Protein AF-A0A1V9YKV2-F1 (afdb_monomer_lite)

Sequence (1086 aa):
MSREAVLALSHPAVGKKYSANVAKHRHEKIVKAVEAVLHQRDATREQADSDIESQAMYGAAHSDPVAQREGHRQMIFAKLTQLDEVEEQRTAGLQAEVLPPVMQAYVAARFIASARMETQRFPGVAGVNGVARLLANDCSVVAKVAELVWLLQRTREAHASWLQQLLSPMWALGPLEGASLHRVWGQLLEGLEVALLPGRDYVDALQGTVGRCWGALCAAQLSTQSQIAGVASNIKLKRTGVQLNELDVCARYEQALCDDDARLRQLEAAEMEASAEATLGQRDHLVLLDWRELVMSSTSLAAVCVVAVAAALLSASGLFGLNFSVAHSHDAPPVAPAAAAIPAVFDRLVFVVIDALRADMVLGNDAVQHSKDAEELRGFMPFTAQLASSPQSIAYIGHAAVPTVTMPRLKALTTGKKPAFIDVLRNFNSKALDEDNLVAQLSAAGRKMVLYGDETWLLLFPEAFCRADPTSGFFTKDTVEVDTNVTRHLREELDPTNQSPKSRDWDALFLHYLGVDHVGHLTGPHSPLMRTKLAEMDDTIQAIHAAIAAQDAARGTATLLLLLSDHGMTETGNHGGASVEESSALLLFVLPQAMATAPAPFARRPQVDVVPTLAALLGVPIPTQNMGRVLSRVIDAAAPAAARLAARYANLRQLRRLAQPKHSAMFWAAFDNEHAAALAWTPASDLPPALATTLIEAALDALQGIVLRSDGSEYNTVHLLLAIAAGTGGLVGVCRVDRLIRAAWRAPSLPAATVAGAALLQIAALASSSAIENEHALWNLLLTSHLAVVAVAAVGRRSGRAVWVPWVIVLVAARVLRCRNQIINFGRLNGFSVAAGDSRAGLEYEHDDNLSVLSTRSLVHGLLPPLAERVVASAVVVAAECWRDRSRLHVASFAAGMLATVLFSAVPIDTVAHVAYVCAGLQACLAVGRRRHALSAVWLLAFLLQRDTNVAALAVLYAQLEAAAALRRALEEPLLTVPLAVYLAKASFFALGNSHLMTTIDISKAYTGLSAYSQSIVGGLTAFIVFTGPLLVLLAQLDASKDKHALLLGCWCLELGGFTVYSAVVYFMRFHLFIWSVFAPKVGIS

Structure (mmCIF, N/CA/C/O backbone):
data_AF-A0A1V9YKV2-F1
#
_entry.id   AF-A0A1V9YKV2-F1
#
loop_
_atom_site.group_PDB
_atom_site.id
_atom_site.type_symbol
_atom_site.label_atom_id
_atom_site.label_alt_id
_atom_site.label_comp_id
_atom_site.label_asym_id
_atom_site.label_entity_id
_atom_site.label_seq_id
_atom_site.pdbx_PDB_ins_code
_atom_site.Cartn_x
_atom_site.Cartn_y
_atom_site.Cartn_z
_atom_site.occupancy
_atom_site.B_iso_or_equiv
_atom_site.auth_seq_id
_atom_site.auth_comp_id
_atom_site.auth_asym_id
_atom_site.auth_atom_id
_atom_site.pdbx_PDB_model_num
ATOM 1 N N . MET A 1 1 ? 33.904 -62.735 -34.322 1.00 34.09 1 MET A N 1
ATOM 2 C CA . MET A 1 1 ? 32.443 -62.969 -34.277 1.00 34.09 1 MET A CA 1
ATOM 3 C C . MET A 1 1 ? 31.900 -62.903 -35.695 1.00 34.09 1 MET A C 1
ATOM 5 O O . MET A 1 1 ? 32.344 -62.047 -36.452 1.00 34.09 1 MET A O 1
ATOM 9 N N . SER A 1 2 ? 31.024 -63.843 -36.051 1.00 33.16 2 SER A N 1
ATOM 10 C CA . SER A 1 2 ? 30.392 -63.986 -37.367 1.00 33.16 2 SER A CA 1
ATOM 11 C C . SER A 1 2 ? 29.556 -62.760 -37.756 1.00 33.16 2 SER A C 1
ATOM 13 O O . SER A 1 2 ? 29.193 -61.931 -36.922 1.00 33.16 2 SER A O 1
ATOM 15 N N . ARG A 1 3 ? 29.263 -62.662 -39.057 1.00 28.59 3 ARG A N 1
ATOM 16 C CA . ARG A 1 3 ? 28.628 -61.544 -39.777 1.00 28.59 3 ARG A CA 1
ATOM 17 C C . ARG A 1 3 ? 27.288 -61.055 -39.188 1.00 28.59 3 ARG A C 1
ATOM 19 O O . ARG A 1 3 ? 26.894 -59.929 -39.468 1.00 28.59 3 ARG A O 1
ATOM 26 N N . GLU A 1 4 ? 26.641 -61.829 -38.319 1.00 36.78 4 GLU A N 1
ATOM 27 C CA . GLU A 1 4 ? 25.416 -61.432 -37.604 1.00 36.78 4 GLU A CA 1
ATOM 28 C C . GLU A 1 4 ? 25.676 -60.570 -36.353 1.00 36.78 4 GLU A C 1
ATOM 30 O O . GLU A 1 4 ? 24.846 -59.736 -35.999 1.00 36.78 4 GLU A O 1
ATOM 35 N N . ALA A 1 5 ? 26.865 -60.636 -35.742 1.00 33.72 5 ALA A N 1
ATOM 36 C CA . ALA A 1 5 ? 27.229 -59.752 -34.626 1.00 33.72 5 ALA A CA 1
ATOM 37 C C . ALA A 1 5 ? 27.466 -58.296 -35.069 1.00 33.72 5 ALA A C 1
ATOM 39 O O . ALA A 1 5 ? 27.317 -57.358 -34.287 1.00 33.72 5 ALA A O 1
ATOM 40 N N . VAL A 1 6 ? 27.814 -58.102 -36.344 1.00 39.91 6 VAL A N 1
ATOM 41 C CA . VAL A 1 6 ? 28.048 -56.779 -36.939 1.00 39.91 6 VAL A CA 1
ATOM 42 C C . VAL A 1 6 ? 26.726 -56.064 -37.243 1.00 39.91 6 VAL A C 1
ATOM 44 O O . VAL A 1 6 ? 26.661 -54.844 -37.125 1.00 39.91 6 VAL A O 1
ATOM 47 N N . LEU A 1 7 ? 25.651 -56.808 -37.526 1.00 38.62 7 LEU A N 1
ATOM 48 C CA . LEU A 1 7 ? 24.304 -56.250 -37.700 1.00 38.62 7 LEU A CA 1
ATOM 49 C C . LEU A 1 7 ? 23.630 -55.872 -36.367 1.00 38.62 7 LEU A C 1
ATOM 51 O O . LEU A 1 7 ? 22.752 -55.013 -36.346 1.00 38.62 7 LEU A O 1
ATOM 55 N N . ALA A 1 8 ? 24.079 -56.425 -35.236 1.00 37.47 8 ALA A N 1
ATOM 56 C CA . ALA A 1 8 ? 23.590 -56.023 -33.913 1.00 37.47 8 ALA A CA 1
ATOM 57 C C . ALA A 1 8 ? 24.198 -54.693 -33.406 1.00 37.47 8 ALA A C 1
ATOM 59 O O . ALA A 1 8 ? 23.613 -54.025 -32.553 1.00 37.47 8 ALA A O 1
ATOM 60 N N . LEU A 1 9 ? 25.349 -54.260 -33.941 1.00 34.66 9 LEU A N 1
ATOM 61 C CA . LEU A 1 9 ? 26.050 -53.036 -33.509 1.00 34.66 9 LEU A CA 1
ATOM 62 C C . LEU A 1 9 ? 25.609 -51.755 -34.236 1.00 34.66 9 LEU A C 1
ATOM 64 O O . LEU A 1 9 ? 26.069 -50.666 -33.890 1.00 34.66 9 LEU A O 1
ATOM 68 N N . SER A 1 10 ? 24.690 -51.848 -35.196 1.00 39.69 10 SER A N 1
ATOM 69 C CA . SER A 1 10 ? 24.034 -50.686 -35.811 1.00 39.69 10 SER A CA 1
ATOM 70 C C . SER A 1 10 ? 22.902 -50.094 -34.963 1.00 39.69 10 SER A C 1
ATOM 72 O O . SER A 1 10 ? 22.291 -49.111 -35.376 1.00 39.69 10 SER A O 1
ATOM 74 N N . HIS A 1 11 ? 22.631 -50.627 -33.764 1.00 38.09 11 HIS A N 1
ATOM 75 C CA . HIS A 1 11 ? 21.621 -50.049 -32.878 1.00 38.09 11 HIS A CA 1
ATOM 76 C C . HIS A 1 11 ? 22.196 -48.877 -32.043 1.00 38.09 11 HIS A C 1
ATOM 78 O O . HIS A 1 11 ? 23.184 -49.067 -31.322 1.00 38.09 11 HIS A O 1
ATOM 84 N N . PRO A 1 12 ? 21.568 -47.680 -32.039 1.00 38.72 12 PRO A N 1
ATOM 85 C CA . PRO A 1 12 ? 22.082 -46.467 -31.375 1.00 38.72 12 PRO A CA 1
ATOM 86 C C . PRO A 1 12 ? 22.307 -46.570 -29.853 1.00 38.72 12 PRO A C 1
ATOM 88 O O . PRO A 1 12 ? 22.903 -45.679 -29.249 1.00 38.72 12 PRO A O 1
ATOM 91 N N . ALA A 1 13 ? 21.839 -47.645 -29.215 1.00 44.25 13 ALA A N 1
ATOM 92 C CA . ALA A 1 13 ? 21.916 -47.844 -27.770 1.00 44.25 13 ALA A CA 1
ATOM 93 C C . ALA A 1 13 ? 23.252 -48.449 -27.283 1.00 44.25 13 ALA A C 1
ATOM 95 O O . ALA A 1 13 ? 23.603 -48.272 -26.117 1.00 44.25 13 ALA A O 1
ATOM 96 N N . VAL A 1 14 ? 24.043 -49.108 -28.144 1.00 43.16 14 VAL A N 1
ATOM 97 C CA . VAL A 1 14 ? 25.294 -49.783 -27.717 1.00 43.16 14 VAL A CA 1
ATOM 98 C C . VAL A 1 14 ? 26.519 -48.852 -27.782 1.00 43.16 14 VAL A C 1
ATOM 100 O O . VAL A 1 14 ? 27.422 -48.953 -26.951 1.00 43.16 14 VAL A O 1
ATOM 103 N N . GLY A 1 15 ? 26.515 -47.848 -28.668 1.00 38.12 15 GLY A N 1
ATOM 104 C CA . GLY A 1 15 ? 27.596 -46.853 -28.775 1.00 38.12 15 GLY A CA 1
ATOM 105 C C . GLY A 1 15 ? 27.740 -45.933 -27.552 1.00 38.12 15 GLY A C 1
ATOM 106 O O . GLY A 1 15 ? 28.851 -45.522 -27.213 1.00 38.12 15 GLY A O 1
ATOM 107 N N . LYS A 1 16 ? 26.645 -45.668 -26.824 1.00 37.53 16 LYS A N 1
ATOM 108 C CA . LYS A 1 16 ? 26.683 -44.848 -25.599 1.00 37.53 16 LYS A CA 1
ATOM 109 C C . LYS A 1 16 ? 27.349 -45.558 -24.412 1.00 37.53 16 LYS A C 1
ATOM 111 O O . LYS A 1 16 ? 27.963 -44.885 -23.590 1.00 37.53 16 LYS A O 1
ATOM 116 N N . LYS A 1 17 ? 27.309 -46.896 -24.338 1.00 37.50 17 LYS A N 1
ATOM 117 C CA . LYS A 1 17 ? 27.977 -47.660 -23.263 1.00 37.50 17 LYS A CA 1
ATOM 118 C C . LYS A 1 17 ? 29.487 -47.832 -23.487 1.00 37.50 17 LYS A C 1
ATOM 120 O O . LYS A 1 17 ? 30.232 -47.880 -22.513 1.00 37.50 17 LYS A O 1
ATOM 125 N N . TYR A 1 18 ? 29.961 -47.864 -24.737 1.00 36.12 18 TYR A N 1
ATOM 126 C CA . TYR A 1 18 ? 31.389 -48.067 -25.039 1.00 36.12 18 TYR A CA 1
ATOM 127 C C . TYR A 1 18 ? 32.236 -46.785 -24.875 1.00 36.12 18 TYR A C 1
ATOM 129 O O . TYR A 1 18 ? 33.381 -46.849 -24.434 1.00 36.12 18 TYR A O 1
ATOM 137 N N . SER A 1 19 ? 31.657 -45.605 -25.139 1.00 41.22 19 SER A N 1
ATOM 138 C CA . SER A 1 19 ? 32.313 -44.300 -24.922 1.00 41.22 19 SER A CA 1
ATOM 139 C C . SER A 1 19 ? 32.544 -43.982 -23.434 1.00 41.22 19 SER A C 1
ATOM 141 O O . SER A 1 19 ? 33.577 -43.406 -23.086 1.00 41.22 19 SER A O 1
ATOM 143 N N . ALA A 1 20 ? 31.639 -44.417 -22.550 1.00 39.59 20 ALA A N 1
ATOM 144 C CA . ALA A 1 20 ? 31.739 -44.172 -21.111 1.00 39.59 20 ALA A CA 1
ATOM 145 C C . ALA A 1 20 ? 32.895 -44.949 -20.445 1.00 39.59 20 ALA A C 1
ATOM 147 O O . ALA A 1 20 ? 33.572 -44.412 -19.569 1.00 39.59 20 ALA A O 1
ATOM 148 N N . ASN A 1 21 ? 33.188 -46.175 -20.896 1.00 36.56 21 ASN A N 1
ATOM 149 C CA . ASN A 1 21 ? 34.256 -46.999 -20.314 1.00 36.56 21 ASN A CA 1
ATOM 150 C C . ASN A 1 21 ? 35.670 -46.584 -20.769 1.00 36.56 21 ASN A C 1
ATOM 152 O O . ASN A 1 21 ? 36.613 -46.677 -19.986 1.00 36.56 21 ASN A O 1
ATOM 156 N N . VAL A 1 22 ? 35.831 -46.057 -21.991 1.00 39.56 22 VAL A N 1
ATOM 157 C CA . VAL A 1 22 ? 37.137 -45.579 -22.496 1.00 39.56 22 VAL A CA 1
ATOM 158 C C . VAL A 1 22 ? 37.510 -44.211 -21.907 1.00 39.56 22 VAL A C 1
ATOM 160 O O . VAL A 1 22 ? 38.680 -43.968 -21.604 1.00 39.56 22 VAL A O 1
ATOM 163 N N . ALA A 1 23 ? 36.525 -43.336 -21.673 1.00 39.88 23 ALA A N 1
ATOM 164 C CA . ALA A 1 23 ? 36.744 -42.058 -20.995 1.00 39.88 23 ALA A CA 1
ATOM 165 C C . ALA A 1 23 ? 37.116 -42.252 -19.513 1.00 39.88 23 ALA A C 1
ATOM 167 O O . ALA A 1 23 ? 38.046 -41.605 -19.030 1.00 39.88 23 ALA A O 1
ATOM 168 N N . LYS A 1 24 ? 36.470 -43.205 -18.822 1.00 36.59 24 LYS A N 1
ATOM 169 C CA . LYS A 1 24 ? 36.782 -43.558 -17.427 1.00 36.59 24 LYS A CA 1
ATOM 170 C C . LYS A 1 24 ? 38.216 -44.090 -17.267 1.00 36.59 24 LYS A C 1
ATOM 172 O O . LYS A 1 24 ? 38.933 -43.643 -16.379 1.00 36.59 24 LYS A O 1
ATOM 177 N N . HIS A 1 25 ? 38.678 -44.940 -18.189 1.00 37.41 25 HIS A N 1
ATOM 178 C CA . HIS A 1 25 ? 40.022 -45.533 -18.129 1.00 37.41 25 HIS A CA 1
ATOM 179 C C . HIS A 1 25 ? 41.163 -44.548 -18.473 1.00 37.41 25 HIS A C 1
ATOM 181 O O . HIS A 1 25 ? 42.277 -44.682 -17.967 1.00 37.41 25 HIS A O 1
ATOM 187 N N . ARG A 1 26 ? 40.903 -43.526 -19.308 1.00 42.88 26 ARG A N 1
ATOM 188 C CA . ARG A 1 26 ? 41.866 -42.434 -19.569 1.00 42.88 26 ARG A CA 1
ATOM 189 C C . ARG A 1 26 ? 41.902 -41.401 -18.442 1.00 42.88 26 ARG A C 1
ATOM 191 O O . ARG A 1 26 ? 42.978 -40.897 -18.139 1.00 42.88 26 ARG A O 1
ATOM 198 N N . HIS A 1 27 ? 40.765 -41.123 -17.804 1.00 40.31 27 HIS A N 1
ATOM 199 C CA . HIS A 1 27 ? 40.704 -40.207 -16.665 1.00 40.31 27 HIS A CA 1
ATOM 200 C C . HIS A 1 27 ? 41.442 -40.779 -15.442 1.00 40.31 27 HIS A C 1
ATOM 202 O O . HIS A 1 27 ? 42.263 -40.080 -14.861 1.00 40.31 27 HIS A O 1
ATOM 208 N N . GLU A 1 28 ? 41.278 -42.071 -15.129 1.00 39.22 28 GLU A N 1
ATOM 209 C CA . GLU A 1 28 ? 42.000 -42.732 -14.024 1.00 39.22 28 GLU A CA 1
ATOM 210 C C . GLU A 1 28 ? 43.531 -42.777 -14.227 1.00 39.22 28 GLU A C 1
ATOM 212 O O . GLU A 1 28 ? 44.278 -42.656 -13.257 1.00 39.22 28 GLU A O 1
ATOM 217 N N . LYS A 1 29 ? 44.028 -42.892 -15.471 1.00 40.44 29 LYS A N 1
ATOM 218 C CA . LYS A 1 29 ? 45.478 -42.836 -15.762 1.00 40.44 29 LYS A CA 1
ATOM 219 C C . LYS A 1 29 ? 46.064 -41.427 -15.641 1.00 40.44 29 LYS A C 1
ATOM 221 O O . LYS A 1 29 ? 47.202 -41.288 -15.206 1.00 40.44 29 LYS A O 1
ATOM 226 N N . ILE A 1 30 ? 45.299 -40.399 -16.008 1.00 41.28 30 ILE A N 1
ATOM 227 C CA . ILE A 1 30 ? 45.736 -39.000 -15.904 1.00 41.28 30 ILE A CA 1
ATOM 228 C C . ILE A 1 30 ? 45.687 -38.535 -14.444 1.00 41.28 30 ILE A C 1
ATOM 230 O O . ILE A 1 30 ? 46.629 -37.892 -13.994 1.00 41.28 30 ILE A O 1
ATOM 234 N N . VAL A 1 31 ? 44.659 -38.925 -13.682 1.00 41.50 31 VAL A N 1
ATOM 235 C CA . VAL A 1 31 ? 44.567 -38.626 -12.243 1.00 41.50 31 VAL A CA 1
ATOM 236 C C . VAL A 1 31 ? 45.728 -39.270 -11.477 1.00 41.50 31 VAL A C 1
ATOM 238 O O . VAL A 1 31 ? 46.411 -38.563 -10.747 1.00 41.50 31 VAL A O 1
ATOM 241 N N . LYS A 1 32 ? 46.072 -40.540 -11.747 1.00 40.94 32 LYS A N 1
ATOM 242 C CA . LYS A 1 32 ? 47.245 -41.191 -11.126 1.00 40.94 32 LYS A CA 1
ATOM 243 C C . LYS A 1 32 ? 48.592 -40.572 -11.520 1.00 40.94 32 LYS A C 1
ATOM 245 O O . LYS A 1 32 ? 49.497 -40.528 -10.694 1.00 40.94 32 LYS A O 1
ATOM 250 N N . ALA A 1 33 ? 48.743 -40.094 -12.758 1.00 42.41 33 ALA A N 1
ATOM 251 C CA . ALA A 1 33 ? 49.969 -39.419 -13.195 1.00 42.41 33 ALA A CA 1
ATOM 252 C C . ALA A 1 33 ? 50.126 -38.032 -12.546 1.00 42.41 33 ALA A C 1
ATOM 254 O O . ALA A 1 33 ? 51.233 -37.635 -12.197 1.00 42.41 33 ALA A O 1
ATOM 255 N N . VAL A 1 34 ? 49.018 -37.315 -12.337 1.00 40.41 34 VAL A N 1
ATOM 256 C CA . VAL A 1 34 ? 49.016 -36.011 -11.662 1.00 40.41 34 VAL A CA 1
ATOM 257 C C . VAL A 1 34 ? 49.202 -36.168 -10.149 1.00 40.41 34 VAL A C 1
ATOM 259 O O . VAL A 1 34 ? 49.977 -35.416 -9.568 1.00 40.41 34 VAL A O 1
ATOM 262 N N . GLU A 1 35 ? 48.588 -37.174 -9.518 1.00 41.25 35 GLU A N 1
ATOM 263 C CA . GLU A 1 35 ? 48.824 -37.510 -8.105 1.00 41.25 35 GLU A CA 1
ATOM 264 C C . GLU A 1 35 ? 50.286 -37.911 -7.851 1.00 41.25 35 GLU A C 1
ATOM 266 O O . GLU A 1 35 ? 50.861 -37.473 -6.859 1.00 41.25 35 GLU A O 1
ATOM 271 N N . ALA A 1 36 ? 50.929 -38.645 -8.771 1.00 43.84 36 ALA A N 1
ATOM 272 C CA . ALA A 1 36 ? 52.352 -38.989 -8.672 1.00 43.84 36 ALA A CA 1
ATOM 273 C C . ALA A 1 36 ? 53.274 -37.757 -8.769 1.00 43.84 36 ALA A C 1
ATOM 275 O O . ALA A 1 36 ? 54.234 -37.644 -8.009 1.00 43.84 36 ALA A O 1
ATOM 276 N N . VAL A 1 37 ? 52.961 -36.802 -9.654 1.00 40.59 37 VAL A N 1
ATOM 277 C CA . VAL A 1 37 ? 53.731 -35.553 -9.809 1.00 40.59 37 VAL A CA 1
ATOM 278 C C . VAL A 1 37 ? 53.523 -34.608 -8.620 1.00 40.59 37 VAL A C 1
ATOM 280 O O . VAL A 1 37 ? 54.466 -33.941 -8.195 1.00 40.59 37 VAL A O 1
ATOM 283 N N . LEU A 1 38 ? 52.317 -34.568 -8.045 1.00 40.25 38 LEU A N 1
ATOM 284 C CA . LEU A 1 38 ? 52.030 -33.770 -6.851 1.00 40.25 38 LEU A CA 1
ATOM 285 C C . LEU A 1 38 ? 52.696 -34.361 -5.599 1.00 40.25 38 LEU A C 1
ATOM 287 O O . LEU A 1 38 ? 53.316 -33.606 -4.857 1.00 40.25 38 LEU A O 1
ATOM 291 N N . HIS A 1 39 ? 52.699 -35.690 -5.431 1.00 44.81 39 HIS A N 1
ATOM 292 C CA . HIS A 1 39 ? 53.438 -36.348 -4.344 1.00 44.81 39 HIS A CA 1
ATOM 293 C C . HIS A 1 39 ? 54.954 -36.122 -4.440 1.00 44.81 39 HIS A C 1
ATOM 295 O O . HIS A 1 39 ? 55.616 -35.931 -3.422 1.00 44.81 39 HIS A O 1
ATOM 301 N N . GLN A 1 40 ? 55.511 -36.107 -5.656 1.00 43.81 40 GLN A N 1
ATOM 302 C CA . GLN A 1 40 ? 56.938 -35.864 -5.873 1.00 43.81 40 GLN A CA 1
ATOM 303 C C . GLN A 1 40 ? 57.304 -34.393 -5.620 1.00 43.81 40 GLN A C 1
ATOM 305 O O . GLN A 1 40 ? 58.349 -34.105 -5.041 1.00 43.81 40 GLN A O 1
ATOM 310 N N . ARG A 1 41 ? 56.414 -33.454 -5.969 1.00 41.28 41 ARG A N 1
ATOM 311 C CA . ARG A 1 41 ? 56.576 -32.027 -5.661 1.00 41.28 41 ARG A CA 1
ATOM 312 C C . ARG A 1 41 ? 56.501 -31.749 -4.159 1.00 41.28 41 ARG A C 1
ATOM 314 O O . ARG A 1 41 ? 57.310 -30.972 -3.661 1.00 41.28 41 ARG A O 1
ATOM 321 N N . ASP A 1 42 ? 55.564 -32.375 -3.452 1.00 41.59 42 ASP A N 1
ATOM 322 C CA . ASP A 1 42 ? 55.367 -32.140 -2.020 1.00 41.59 42 ASP A CA 1
ATOM 323 C C . ASP A 1 42 ? 56.505 -32.787 -1.188 1.00 41.59 42 ASP A C 1
ATOM 325 O O . ASP A 1 42 ? 56.995 -32.152 -0.257 1.00 41.59 42 ASP A O 1
ATOM 329 N N . ALA A 1 43 ? 57.074 -33.922 -1.631 1.00 45.25 43 ALA A N 1
ATOM 330 C CA . ALA A 1 43 ? 58.305 -34.500 -1.059 1.00 45.25 43 ALA A CA 1
ATOM 331 C C . ALA A 1 43 ? 59.565 -33.639 -1.304 1.00 45.25 43 ALA A C 1
ATOM 333 O O . ALA A 1 43 ? 60.437 -33.539 -0.444 1.00 45.25 43 ALA A O 1
ATOM 334 N N . THR A 1 44 ? 59.659 -32.969 -2.461 1.00 47.00 44 THR A N 1
ATOM 335 C CA . THR A 1 44 ? 60.784 -32.054 -2.762 1.00 47.00 44 THR A CA 1
ATOM 336 C C . THR A 1 44 ? 60.691 -30.757 -1.946 1.00 47.00 44 THR A C 1
ATOM 338 O O . THR A 1 44 ? 61.697 -30.090 -1.714 1.00 47.00 44 THR A O 1
ATOM 341 N N . ARG A 1 45 ? 59.482 -30.400 -1.493 1.00 40.91 45 ARG A N 1
ATOM 342 C CA . ARG A 1 45 ? 59.221 -29.201 -0.693 1.00 40.91 45 ARG A CA 1
ATOM 343 C C . ARG A 1 45 ? 59.482 -29.433 0.799 1.00 40.91 45 ARG A C 1
ATOM 345 O O . ARG A 1 45 ? 60.126 -28.591 1.409 1.00 40.91 45 ARG A O 1
ATOM 352 N N . GLU A 1 46 ? 59.112 -30.596 1.344 1.00 44.31 46 GLU A N 1
ATOM 353 C CA . GLU A 1 46 ? 59.488 -31.000 2.715 1.00 44.31 46 GLU A CA 1
ATOM 354 C C . GLU A 1 46 ? 61.013 -31.136 2.894 1.00 44.31 46 GLU A C 1
ATOM 356 O O . GLU A 1 46 ? 61.546 -30.752 3.933 1.00 44.31 46 GLU A O 1
ATOM 361 N N . GLN A 1 47 ? 61.739 -31.596 1.865 1.00 43.69 47 GLN A N 1
ATOM 362 C CA . GLN A 1 47 ? 63.208 -31.650 1.885 1.00 43.69 47 GLN A CA 1
ATOM 363 C C . GLN A 1 47 ? 63.840 -30.242 1.875 1.00 43.69 47 GLN A C 1
ATOM 365 O O . GLN A 1 47 ? 64.831 -30.000 2.560 1.00 43.69 47 GLN A O 1
ATOM 370 N N . ALA A 1 48 ? 63.251 -29.301 1.127 1.00 42.12 48 ALA A N 1
ATOM 371 C CA . ALA A 1 48 ? 63.730 -27.922 1.045 1.00 42.12 48 ALA A CA 1
ATOM 372 C C . ALA A 1 48 ? 63.468 -27.125 2.336 1.00 42.12 48 ALA A C 1
ATOM 374 O O . ALA A 1 48 ? 64.312 -26.322 2.728 1.00 42.12 48 ALA A O 1
ATOM 375 N N . ASP A 1 49 ? 62.347 -27.379 3.020 1.00 39.88 49 ASP A N 1
ATOM 376 C CA . ASP A 1 49 ? 62.009 -26.714 4.286 1.00 39.88 49 ASP A CA 1
ATOM 377 C C . ASP A 1 49 ? 62.846 -27.267 5.469 1.00 39.88 49 ASP A C 1
ATOM 379 O O . ASP A 1 49 ? 63.271 -26.495 6.329 1.00 39.88 49 ASP A O 1
ATOM 383 N N . SER A 1 50 ? 63.207 -28.561 5.453 1.00 42.88 50 SER A N 1
ATOM 384 C CA . SER A 1 50 ? 64.165 -29.189 6.391 1.00 42.88 50 SER A CA 1
ATOM 385 C C . SER A 1 50 ? 65.586 -28.605 6.280 1.00 42.88 50 SER A C 1
ATOM 387 O O . SER A 1 50 ? 66.271 -28.384 7.283 1.00 42.88 50 SER A O 1
ATOM 389 N N . ASP A 1 51 ? 66.044 -28.322 5.058 1.00 47.50 51 ASP A N 1
ATOM 390 C CA . ASP A 1 51 ? 67.399 -27.811 4.819 1.00 47.50 51 ASP A CA 1
ATOM 391 C C . ASP A 1 51 ? 67.543 -26.324 5.201 1.00 47.50 51 ASP A C 1
ATOM 393 O O . ASP A 1 51 ? 68.629 -25.899 5.609 1.00 47.50 51 ASP A O 1
ATOM 397 N N . ILE A 1 52 ? 66.452 -25.549 5.177 1.00 46.34 52 ILE A N 1
ATOM 398 C CA . ILE A 1 52 ? 66.428 -24.142 5.615 1.00 46.34 52 ILE A CA 1
ATOM 399 C C . ILE A 1 52 ? 66.555 -24.028 7.148 1.00 46.34 52 ILE A C 1
ATOM 401 O O . ILE A 1 52 ? 67.280 -23.154 7.633 1.00 46.34 52 ILE A O 1
ATOM 405 N N . GLU A 1 53 ? 65.953 -24.941 7.923 1.00 43.41 53 GLU A N 1
ATOM 406 C CA . GLU A 1 53 ? 66.125 -24.988 9.388 1.00 43.41 53 GLU A CA 1
ATOM 407 C C . GLU A 1 53 ? 67.550 -25.404 9.805 1.00 43.41 53 GLU A C 1
ATOM 409 O O . GLU A 1 53 ? 68.083 -24.892 10.794 1.00 43.41 53 GLU A O 1
ATOM 414 N N . SER A 1 54 ? 68.231 -26.241 9.011 1.00 42.72 54 SER A N 1
ATOM 415 C CA . SER A 1 54 ? 69.643 -26.593 9.244 1.00 42.72 54 SER A CA 1
ATOM 416 C C . SER A 1 54 ? 70.620 -25.440 8.932 1.00 42.72 54 SER A C 1
ATOM 418 O O . SER A 1 54 ? 71.656 -25.294 9.588 1.00 42.72 54 SER A O 1
ATOM 420 N N . GLN A 1 55 ? 70.263 -24.558 7.988 1.00 50.38 55 GLN A N 1
ATOM 421 C CA . GLN A 1 55 ? 71.064 -23.393 7.587 1.00 50.38 55 GLN A CA 1
ATOM 422 C C . GLN A 1 55 ? 70.971 -22.213 8.566 1.00 50.38 55 GLN A C 1
ATOM 424 O O . GLN A 1 55 ? 71.932 -21.446 8.681 1.00 50.38 55 GLN A O 1
ATOM 429 N N . ALA A 1 56 ? 69.882 -22.097 9.334 1.00 45.25 56 ALA A N 1
ATOM 430 C CA . ALA A 1 56 ? 69.765 -21.106 10.407 1.00 45.25 56 ALA A CA 1
ATOM 431 C C . ALA A 1 56 ? 70.734 -21.382 11.580 1.00 45.25 56 ALA A C 1
ATOM 433 O O . ALA A 1 56 ? 71.184 -20.448 12.243 1.00 45.25 56 ALA A O 1
ATOM 434 N N . MET A 1 57 ? 71.119 -22.648 11.797 1.00 44.94 57 MET A N 1
ATOM 435 C CA . MET A 1 57 ? 72.052 -23.059 12.858 1.00 44.94 57 MET A CA 1
ATOM 436 C C . MET A 1 57 ? 73.539 -22.912 12.480 1.00 44.94 57 MET A C 1
ATOM 438 O O . MET A 1 57 ? 74.374 -22.743 13.368 1.00 44.94 57 MET A O 1
ATOM 442 N N . TYR A 1 58 ? 73.902 -22.922 11.190 1.00 41.78 58 TYR A N 1
ATOM 443 C CA . TYR A 1 58 ? 75.312 -22.834 10.760 1.00 41.78 58 TYR A CA 1
ATOM 444 C C . TYR A 1 58 ? 75.832 -21.388 10.635 1.00 41.78 58 TYR A C 1
ATOM 446 O O . TYR A 1 58 ? 77.039 -21.143 10.697 1.00 41.78 58 TYR A O 1
ATOM 454 N N . GLY A 1 59 ? 74.925 -20.411 10.513 1.00 49.38 59 GLY A N 1
ATOM 455 C CA . GLY A 1 59 ? 75.254 -18.981 10.453 1.00 49.38 59 GLY A CA 1
ATOM 456 C C . GLY A 1 59 ? 75.764 -18.381 11.770 1.00 49.38 59 GLY A C 1
ATOM 457 O O . GLY A 1 59 ? 76.313 -17.283 11.760 1.00 49.38 59 GLY A O 1
ATOM 458 N N . ALA A 1 60 ? 75.628 -19.091 12.896 1.00 47.91 60 ALA A N 1
ATOM 459 C CA . ALA A 1 60 ? 75.951 -18.571 14.226 1.00 47.91 60 ALA A CA 1
ATOM 460 C C . ALA A 1 60 ? 77.395 -18.845 14.710 1.00 47.91 60 ALA A C 1
ATOM 462 O O . ALA A 1 60 ? 77.741 -18.406 15.804 1.00 47.91 60 ALA A O 1
ATOM 463 N N . ALA A 1 61 ? 78.248 -19.543 13.941 1.00 51.06 61 ALA A N 1
ATOM 464 C CA . ALA A 1 61 ? 79.530 -20.050 14.465 1.00 51.06 61 ALA A CA 1
ATOM 465 C C . ALA A 1 61 ? 80.833 -19.556 13.792 1.00 51.06 61 ALA A C 1
ATOM 467 O O . ALA A 1 61 ? 81.899 -19.885 14.302 1.00 51.06 61 ALA A O 1
ATOM 468 N N . HIS A 1 62 ? 80.820 -18.783 12.694 1.00 51.50 62 HIS A N 1
ATOM 469 C CA . HIS A 1 62 ? 82.073 -18.398 12.009 1.00 51.50 62 HIS A CA 1
ATOM 470 C C . HIS A 1 62 ? 82.090 -16.931 11.555 1.00 51.50 62 HIS A C 1
ATOM 472 O O . HIS A 1 62 ? 81.310 -16.522 10.700 1.00 51.50 62 HIS A O 1
ATOM 478 N N . SER A 1 63 ? 83.012 -16.149 12.123 1.00 49.56 63 SER A N 1
ATOM 479 C CA . SER A 1 63 ? 83.125 -14.689 11.989 1.00 49.56 63 SER A CA 1
ATOM 480 C C . SER A 1 63 ? 84.106 -14.212 10.904 1.00 49.56 63 SER A C 1
ATOM 482 O O . SER A 1 63 ? 84.588 -13.084 10.989 1.00 49.56 63 SER A O 1
ATOM 484 N N . ASP A 1 64 ? 84.426 -15.041 9.903 1.00 53.53 64 ASP A N 1
ATOM 485 C CA . ASP A 1 64 ? 85.277 -14.647 8.767 1.00 53.53 64 ASP A CA 1
ATOM 486 C C . ASP A 1 64 ? 84.476 -14.627 7.442 1.00 53.53 64 ASP A C 1
ATOM 488 O O . ASP A 1 64 ? 84.138 -15.689 6.901 1.00 53.53 64 ASP A O 1
ATOM 492 N N . PRO A 1 65 ? 84.182 -13.433 6.887 1.00 49.31 65 PRO A N 1
ATOM 493 C CA . PRO A 1 65 ? 83.408 -13.266 5.654 1.00 49.31 65 PRO A CA 1
ATOM 494 C C . PRO A 1 65 ? 84.078 -13.838 4.394 1.00 49.31 65 PRO A C 1
ATOM 496 O O . PRO A 1 65 ? 83.398 -14.050 3.386 1.00 49.31 65 PRO A O 1
ATOM 499 N N . VAL A 1 66 ? 85.398 -14.064 4.405 1.00 50.56 66 VAL A N 1
ATOM 500 C CA . VAL A 1 66 ? 86.153 -14.502 3.217 1.00 50.56 66 VAL A CA 1
ATOM 501 C C . VAL A 1 66 ? 86.102 -16.023 3.060 1.00 50.56 66 VAL A C 1
ATOM 503 O O . VAL A 1 66 ? 85.828 -16.515 1.964 1.00 50.56 66 VAL A O 1
ATOM 506 N N . ALA A 1 67 ? 86.240 -16.773 4.157 1.00 48.66 67 ALA A N 1
ATOM 507 C CA . ALA A 1 67 ? 86.071 -18.228 4.154 1.00 48.66 67 ALA A CA 1
ATOM 508 C C . ALA A 1 67 ? 84.621 -18.645 3.827 1.00 48.66 67 ALA A C 1
ATOM 510 O O . ALA A 1 67 ? 84.400 -19.628 3.116 1.00 48.66 67 ALA A O 1
ATOM 511 N N . GLN A 1 68 ? 83.630 -17.850 4.256 1.00 47.41 68 GLN A N 1
ATOM 512 C CA . GLN A 1 68 ? 82.217 -18.040 3.894 1.00 47.41 68 GLN A CA 1
ATOM 513 C C . GLN A 1 68 ? 81.964 -17.885 2.388 1.00 47.41 68 GLN A C 1
ATOM 515 O O . GLN A 1 68 ? 81.182 -18.642 1.811 1.00 47.41 68 GLN A O 1
ATOM 520 N N . ARG A 1 69 ? 82.635 -16.930 1.731 1.00 47.59 69 ARG A N 1
ATOM 521 C CA . ARG A 1 69 ? 82.487 -16.715 0.283 1.00 47.59 69 ARG A CA 1
ATOM 522 C C . ARG A 1 69 ? 83.117 -17.834 -0.536 1.00 47.59 69 ARG A C 1
ATOM 524 O O . ARG A 1 69 ? 82.515 -18.243 -1.525 1.00 47.59 69 ARG A O 1
ATOM 531 N N . GLU A 1 70 ? 84.268 -18.360 -0.121 1.00 48.75 70 GLU A N 1
ATOM 532 C CA . GLU A 1 70 ? 84.938 -19.438 -0.859 1.00 48.75 70 GLU A CA 1
ATOM 533 C C . GLU A 1 70 ? 84.226 -20.792 -0.679 1.00 48.75 70 GLU A C 1
ATOM 535 O O . GLU A 1 70 ? 84.056 -21.532 -1.649 1.00 48.75 70 GLU A O 1
ATOM 540 N N . GLY A 1 71 ? 83.679 -21.069 0.512 1.00 49.91 71 GLY A N 1
ATOM 541 C CA . GLY A 1 71 ? 82.809 -22.229 0.742 1.00 49.91 71 GLY A CA 1
ATOM 542 C C . GLY A 1 71 ? 81.502 -22.167 -0.062 1.00 49.91 71 GLY A C 1
ATOM 543 O O . GLY A 1 71 ? 81.119 -23.148 -0.704 1.00 49.91 71 GLY A O 1
ATOM 544 N N . HIS A 1 72 ? 80.851 -20.996 -0.121 1.00 47.41 72 HIS A N 1
ATOM 545 C CA . HIS A 1 72 ? 79.688 -20.784 -0.991 1.00 47.41 72 HIS A CA 1
ATOM 546 C C . HIS A 1 72 ? 80.035 -20.933 -2.475 1.00 47.41 72 HIS A C 1
ATOM 548 O O . HIS A 1 72 ? 79.258 -21.517 -3.227 1.00 47.41 72 HIS A O 1
ATOM 554 N N . ARG A 1 73 ? 81.212 -20.468 -2.902 1.00 47.12 73 ARG A N 1
ATOM 555 C CA . ARG A 1 73 ? 81.658 -20.569 -4.294 1.00 47.12 73 ARG A CA 1
ATOM 556 C C . ARG A 1 73 ? 81.901 -22.017 -4.726 1.00 47.12 73 ARG A C 1
ATOM 558 O O . ARG A 1 73 ? 81.460 -22.396 -5.809 1.00 47.12 73 ARG A O 1
ATOM 565 N N . GLN A 1 74 ? 82.533 -22.836 -3.884 1.00 48.78 74 GLN A N 1
ATOM 566 C CA . GLN A 1 74 ? 82.772 -24.258 -4.172 1.00 48.78 74 GLN A CA 1
ATOM 567 C C . GLN A 1 74 ? 81.477 -25.083 -4.155 1.00 48.78 74 GLN A C 1
ATOM 569 O O . GLN A 1 74 ? 81.288 -25.956 -5.001 1.00 48.78 74 GLN A O 1
ATOM 574 N N . MET A 1 75 ? 80.541 -24.756 -3.260 1.00 46.94 75 MET A N 1
ATOM 575 C CA . MET A 1 75 ? 79.228 -25.401 -3.198 1.00 46.94 75 MET A CA 1
ATOM 576 C C . MET A 1 75 ? 78.336 -25.041 -4.400 1.00 46.94 75 MET A C 1
ATOM 578 O O . MET A 1 75 ? 77.644 -25.912 -4.925 1.00 46.94 75 MET A O 1
ATOM 582 N N . ILE A 1 76 ? 78.374 -23.785 -4.869 1.00 46.69 76 ILE A N 1
ATOM 583 C CA . ILE A 1 76 ? 77.668 -23.342 -6.085 1.00 46.69 76 ILE A CA 1
ATOM 584 C C . ILE A 1 76 ? 78.250 -24.034 -7.322 1.00 46.69 76 ILE A C 1
ATOM 586 O O . ILE A 1 76 ? 77.489 -24.504 -8.161 1.00 46.69 76 ILE A O 1
ATOM 590 N N . PHE A 1 77 ? 79.577 -24.177 -7.406 1.00 46.75 77 PHE A N 1
ATOM 591 C CA . PHE A 1 77 ? 80.219 -24.903 -8.504 1.00 46.75 77 PHE A CA 1
ATOM 592 C C . PHE A 1 77 ? 79.837 -26.387 -8.530 1.00 46.75 77 PHE A C 1
ATOM 594 O O . PHE A 1 77 ? 79.472 -26.889 -9.586 1.00 46.75 77 PHE A O 1
ATOM 601 N N . ALA A 1 78 ? 79.834 -27.078 -7.386 1.00 49.84 78 ALA A N 1
ATOM 602 C CA . ALA A 1 78 ? 79.421 -28.482 -7.322 1.00 49.84 78 ALA A CA 1
ATOM 603 C C . ALA A 1 78 ? 77.940 -28.684 -7.708 1.00 49.84 78 ALA A C 1
ATOM 605 O O . ALA A 1 78 ? 77.613 -29.651 -8.394 1.00 49.84 78 ALA A O 1
ATOM 606 N N . LYS A 1 79 ? 77.056 -27.747 -7.326 1.00 44.28 79 LYS A N 1
ATOM 607 C CA . LYS A 1 79 ? 75.630 -27.759 -7.706 1.00 44.28 79 LYS A CA 1
ATOM 608 C C . LYS A 1 79 ? 75.398 -27.438 -9.182 1.00 44.28 79 LYS A C 1
ATOM 610 O O . LYS A 1 79 ? 74.506 -28.031 -9.778 1.00 44.28 79 LYS A O 1
ATOM 615 N N . LEU A 1 80 ? 76.197 -26.551 -9.778 1.00 44.75 80 LEU A N 1
ATOM 616 C CA . LEU A 1 80 ? 76.127 -26.236 -11.209 1.00 44.75 80 LEU A CA 1
ATOM 617 C C . LEU A 1 80 ? 76.588 -27.416 -12.075 1.00 44.75 80 LEU A C 1
ATOM 619 O O . LEU A 1 80 ? 75.932 -27.713 -13.064 1.00 44.75 80 LEU A O 1
ATOM 623 N N . THR A 1 81 ? 77.626 -28.153 -11.667 1.00 46.19 81 THR A N 1
ATOM 624 C CA . THR A 1 81 ? 78.079 -29.355 -12.392 1.00 46.19 81 THR A CA 1
ATOM 625 C C . THR A 1 81 ? 77.049 -30.491 -12.336 1.00 46.19 81 THR A C 1
ATOM 627 O O . THR A 1 81 ? 76.828 -31.176 -13.329 1.00 46.19 81 THR A O 1
ATOM 630 N N . GLN A 1 82 ? 76.366 -30.663 -11.198 1.00 44.47 82 GLN A N 1
ATOM 631 C CA . GLN A 1 82 ? 75.272 -31.635 -11.067 1.00 44.47 82 GLN A CA 1
ATOM 632 C C . GLN A 1 82 ? 74.024 -31.229 -11.872 1.00 44.47 82 GLN A C 1
ATOM 634 O O . GLN A 1 82 ? 73.310 -32.093 -12.375 1.00 44.47 82 GLN A O 1
ATOM 639 N N . LEU A 1 83 ? 73.756 -29.923 -12.001 1.00 44.09 83 LEU A N 1
ATOM 640 C CA . LEU A 1 83 ? 72.673 -29.386 -12.831 1.00 44.09 83 LEU A CA 1
ATOM 641 C C . LEU A 1 83 ? 72.967 -29.527 -14.332 1.00 44.09 83 LEU A C 1
ATOM 643 O O . LEU A 1 83 ? 72.044 -29.858 -15.072 1.00 44.09 83 LEU A O 1
ATOM 647 N N . ASP A 1 84 ? 74.224 -29.365 -14.758 1.00 43.31 84 ASP A N 1
ATOM 648 C CA . ASP A 1 84 ? 74.660 -29.573 -16.149 1.00 43.31 84 ASP A CA 1
ATOM 649 C C . ASP A 1 84 ? 74.485 -31.043 -16.588 1.00 43.31 84 ASP A C 1
ATOM 651 O O . ASP A 1 84 ? 73.924 -31.303 -17.652 1.00 43.31 84 ASP A O 1
ATOM 655 N N . GLU A 1 85 ? 74.867 -32.025 -15.756 1.00 45.88 85 GLU A N 1
ATOM 656 C CA . GLU A 1 85 ? 74.674 -33.457 -16.067 1.00 45.88 85 GLU A CA 1
ATOM 657 C C . GLU A 1 85 ? 73.185 -33.859 -16.110 1.00 45.88 85 GLU A C 1
ATOM 659 O O . GLU A 1 85 ? 72.769 -34.678 -16.937 1.00 45.88 85 GLU A O 1
ATOM 664 N N . VAL A 1 86 ? 72.358 -33.256 -15.246 1.00 45.41 86 VAL A N 1
ATOM 665 C CA . VAL A 1 86 ? 70.905 -33.479 -15.219 1.00 45.41 86 VAL A CA 1
ATOM 666 C C . VAL A 1 86 ? 70.215 -32.804 -16.410 1.00 45.41 86 VAL A C 1
ATOM 668 O O . VAL A 1 86 ? 69.296 -33.395 -16.979 1.00 45.41 86 VAL A O 1
ATOM 671 N N . GLU A 1 87 ? 70.644 -31.612 -16.839 1.00 42.88 87 GLU A N 1
ATOM 672 C CA . GLU A 1 87 ? 70.116 -30.959 -18.045 1.00 42.88 87 GLU A CA 1
ATOM 673 C C . GLU A 1 87 ? 70.532 -31.677 -19.332 1.00 42.88 87 GLU A C 1
ATOM 675 O O . GLU A 1 87 ? 69.701 -31.822 -20.232 1.00 42.88 87 GLU A O 1
ATOM 680 N N . GLU A 1 88 ? 71.753 -32.209 -19.422 1.00 45.34 88 GLU A N 1
ATOM 681 C CA . GLU A 1 88 ? 72.213 -32.957 -20.599 1.00 45.34 88 GLU A CA 1
ATOM 682 C C . GLU A 1 88 ? 71.413 -34.267 -20.779 1.00 45.34 88 GLU A C 1
ATOM 684 O O . GLU A 1 88 ? 70.935 -34.569 -21.879 1.00 45.34 88 GLU A O 1
ATOM 689 N N . GLN A 1 89 ? 71.124 -34.984 -19.683 1.00 44.62 89 GLN A N 1
ATOM 690 C CA . GLN A 1 89 ? 70.244 -36.164 -19.694 1.00 44.62 89 GLN A CA 1
ATOM 691 C C . GLN A 1 89 ? 68.769 -35.815 -19.968 1.00 44.62 89 GLN A C 1
ATOM 693 O O . GLN A 1 89 ? 68.082 -36.532 -20.704 1.00 44.62 89 GLN A O 1
ATOM 698 N N . ARG A 1 90 ? 68.274 -34.693 -19.426 1.00 40.53 90 ARG A N 1
ATOM 699 C CA . ARG A 1 90 ? 66.896 -34.207 -19.628 1.00 40.53 90 ARG A CA 1
ATOM 700 C C . ARG A 1 90 ? 66.654 -33.777 -21.075 1.00 40.53 90 ARG A C 1
ATOM 702 O O . ARG A 1 90 ? 65.587 -34.055 -21.618 1.00 40.53 90 ARG A O 1
ATOM 709 N N . THR A 1 91 ? 67.650 -33.171 -21.720 1.00 41.12 91 THR A N 1
ATOM 710 C CA . THR A 1 91 ? 67.572 -32.706 -23.115 1.00 41.12 91 THR A CA 1
ATOM 711 C C . THR A 1 91 ? 67.636 -33.873 -24.109 1.00 41.12 91 THR A C 1
ATOM 713 O O . THR A 1 91 ? 66.863 -33.895 -25.071 1.00 41.12 91 THR A O 1
ATOM 716 N N . ALA A 1 92 ? 68.459 -34.895 -23.835 1.00 42.38 92 ALA A N 1
ATOM 717 C CA . ALA A 1 92 ? 68.513 -36.128 -24.627 1.00 42.38 92 ALA A CA 1
ATOM 718 C C . ALA A 1 92 ? 67.219 -36.970 -24.519 1.00 42.38 92 ALA A C 1
ATOM 720 O O . ALA A 1 92 ? 66.744 -37.504 -25.524 1.00 42.38 92 ALA A O 1
ATOM 721 N N . GLY A 1 93 ? 66.599 -37.038 -23.333 1.00 41.28 93 GLY A N 1
ATOM 722 C CA . GLY A 1 93 ? 65.304 -37.707 -23.125 1.00 41.28 93 GLY A CA 1
ATOM 723 C C . GLY A 1 93 ? 64.120 -36.976 -23.778 1.00 41.28 93 GLY A C 1
ATOM 724 O O . GLY A 1 93 ? 63.285 -37.601 -24.434 1.00 41.28 93 GLY A O 1
ATOM 725 N N . LEU A 1 94 ? 64.084 -35.639 -23.687 1.00 37.94 94 LEU A N 1
ATOM 726 C CA . LEU A 1 94 ? 63.053 -34.795 -24.314 1.00 37.94 94 LEU A CA 1
ATOM 727 C C . LEU A 1 94 ? 63.083 -34.854 -25.850 1.00 37.94 94 LEU A C 1
ATOM 729 O O . LEU A 1 94 ? 62.022 -34.843 -26.480 1.00 37.94 94 LEU A O 1
ATOM 733 N N . GLN A 1 95 ? 64.268 -34.964 -26.461 1.00 40.16 95 GLN A N 1
ATOM 734 C CA . GLN A 1 95 ? 64.402 -35.144 -27.912 1.00 40.16 95 GLN A CA 1
ATOM 735 C C . GLN A 1 95 ? 63.909 -36.519 -28.397 1.00 40.16 95 GLN A C 1
ATOM 737 O O . GLN A 1 95 ? 63.382 -36.605 -29.508 1.00 40.16 95 GLN A O 1
ATOM 742 N N . ALA A 1 96 ? 64.023 -37.572 -27.577 1.00 40.16 96 ALA A N 1
ATOM 743 C CA . ALA A 1 96 ? 63.611 -38.931 -27.936 1.00 40.16 96 ALA A CA 1
ATOM 744 C C . ALA A 1 96 ? 62.101 -39.202 -27.743 1.00 40.16 96 ALA A C 1
ATOM 746 O O . ALA A 1 96 ? 61.514 -39.924 -28.550 1.00 40.16 96 ALA A O 1
ATOM 747 N N . GLU A 1 97 ? 61.451 -38.617 -26.725 1.00 38.25 97 GLU A N 1
ATOM 748 C CA . GLU A 1 97 ? 60.035 -38.901 -26.402 1.00 38.25 97 GLU A CA 1
ATOM 749 C C . GLU A 1 97 ? 59.015 -37.905 -26.986 1.00 38.25 97 GLU A C 1
ATOM 751 O O . GLU A 1 97 ? 57.899 -38.303 -27.328 1.00 38.25 97 GLU A O 1
ATOM 756 N N . VAL A 1 98 ? 59.353 -36.616 -27.116 1.00 37.41 98 VAL A N 1
ATOM 757 C CA . VAL A 1 98 ? 58.356 -35.561 -27.417 1.00 37.41 98 VAL A CA 1
ATOM 758 C C . VAL A 1 98 ? 58.305 -35.183 -28.897 1.00 37.41 98 VAL A C 1
ATOM 760 O O . VAL A 1 98 ? 57.248 -34.816 -29.417 1.00 37.41 98 VAL A O 1
ATOM 763 N N . LEU A 1 99 ? 59.421 -35.309 -29.612 1.00 38.56 99 LEU A N 1
ATOM 764 C CA . LEU A 1 99 ? 59.500 -34.914 -31.018 1.00 38.56 99 LEU A CA 1
ATOM 765 C C . LEU A 1 99 ? 58.658 -35.811 -31.964 1.00 38.56 99 LEU A C 1
ATOM 767 O O . LEU A 1 99 ? 57.991 -35.262 -32.848 1.00 38.56 99 LEU A O 1
ATOM 771 N N . PRO A 1 100 ? 58.587 -37.151 -31.783 1.00 37.78 100 PRO A N 1
ATOM 772 C CA . PRO A 1 100 ? 57.812 -38.021 -32.680 1.00 37.78 100 PRO A CA 1
ATOM 773 C C . PRO A 1 100 ? 56.271 -37.845 -32.623 1.00 37.78 100 PRO A C 1
ATOM 775 O O . PRO A 1 100 ? 55.656 -37.752 -33.690 1.00 37.78 100 PRO A O 1
ATOM 778 N N . PRO A 1 101 ? 55.606 -37.739 -31.448 1.00 35.59 101 PRO A N 1
ATOM 779 C CA . PRO A 1 101 ? 54.144 -37.582 -31.364 1.00 35.59 101 PRO A CA 1
ATOM 780 C C . PRO A 1 101 ? 53.632 -36.213 -31.833 1.00 35.59 101 PRO A C 1
ATOM 782 O O . PRO A 1 101 ? 52.558 -36.115 -32.432 1.00 35.59 101 PRO A O 1
ATOM 785 N N . VAL A 1 102 ? 54.402 -35.146 -31.588 1.00 36.09 102 VAL A N 1
ATOM 786 C CA . VAL A 1 102 ? 54.046 -33.771 -31.981 1.00 36.09 102 VAL A CA 1
ATOM 787 C C . VAL A 1 102 ? 54.103 -33.610 -33.504 1.00 36.09 102 VAL A C 1
ATOM 789 O O . VAL A 1 102 ? 53.194 -33.028 -34.101 1.00 36.09 102 VAL A O 1
ATOM 792 N N . MET A 1 103 ? 55.102 -34.218 -34.149 1.00 38.53 103 MET A N 1
ATOM 793 C CA . MET A 1 103 ? 55.194 -34.293 -35.611 1.00 38.53 103 MET A CA 1
ATOM 794 C C . MET A 1 103 ? 54.052 -35.121 -36.229 1.00 38.53 103 MET A C 1
ATOM 796 O O . MET A 1 103 ? 53.487 -34.718 -37.246 1.00 38.53 103 MET A O 1
ATOM 800 N N . GLN A 1 104 ? 53.637 -36.228 -35.598 1.00 38.62 104 GLN A N 1
ATOM 801 C CA . GLN A 1 104 ? 52.504 -37.048 -36.061 1.00 38.62 104 GLN A CA 1
ATOM 802 C C . GLN A 1 104 ? 51.148 -36.320 -35.970 1.00 38.62 104 GLN A C 1
ATOM 804 O O . GLN A 1 104 ? 50.332 -36.414 -36.892 1.00 38.62 104 GLN A O 1
ATOM 809 N N . ALA A 1 105 ? 50.905 -35.556 -34.899 1.00 37.41 105 ALA A N 1
ATOM 810 C CA . ALA A 1 105 ? 49.660 -34.805 -34.706 1.00 37.41 105 ALA A CA 1
ATOM 811 C C . ALA A 1 105 ? 49.514 -33.627 -35.690 1.00 37.41 105 ALA A C 1
ATOM 813 O O . ALA A 1 105 ? 48.417 -33.358 -36.189 1.00 37.41 105 ALA A O 1
ATOM 814 N N . TYR A 1 106 ? 50.625 -32.957 -36.015 1.00 38.19 106 TYR A N 1
ATOM 815 C CA . TYR A 1 106 ? 50.650 -31.835 -36.956 1.00 38.19 106 TYR A CA 1
ATOM 816 C C . TYR A 1 106 ? 50.356 -32.275 -38.403 1.00 38.19 106 TYR A C 1
ATOM 818 O O . TYR A 1 106 ? 49.596 -31.616 -39.119 1.00 38.19 106 TYR A O 1
ATOM 826 N N . VAL A 1 107 ? 50.882 -33.435 -38.816 1.00 38.19 107 VAL A N 1
ATOM 827 C CA . VAL A 1 107 ? 50.651 -34.018 -40.151 1.00 38.19 107 VAL A CA 1
ATOM 828 C C . VAL A 1 107 ? 49.209 -34.527 -40.310 1.00 38.19 107 VAL A C 1
ATOM 830 O O . VAL A 1 107 ? 48.571 -34.263 -41.332 1.00 38.19 107 VAL A O 1
ATOM 833 N N . ALA A 1 108 ? 48.638 -35.166 -39.281 1.00 38.19 108 ALA A N 1
ATOM 834 C CA . ALA A 1 108 ? 47.255 -35.658 -39.306 1.00 38.19 108 ALA A CA 1
ATOM 835 C C . ALA A 1 108 ? 46.207 -34.527 -39.411 1.00 38.19 108 ALA A C 1
ATOM 837 O O . ALA A 1 108 ? 45.221 -34.651 -40.142 1.00 38.19 108 ALA A O 1
ATOM 838 N N . ALA A 1 109 ? 46.432 -33.397 -38.731 1.00 36.59 109 ALA A N 1
ATOM 839 C CA . ALA A 1 109 ? 45.523 -32.248 -38.755 1.00 36.59 109 ALA A CA 1
ATOM 840 C C . ALA A 1 109 ? 45.468 -31.553 -40.133 1.00 36.59 109 ALA A C 1
ATOM 842 O O . ALA A 1 109 ? 44.395 -31.146 -40.584 1.00 36.59 109 ALA A O 1
ATOM 843 N N . ARG A 1 110 ? 46.606 -31.475 -40.841 1.00 38.03 110 ARG A N 1
ATOM 844 C CA . ARG A 1 110 ? 46.704 -30.915 -42.204 1.00 38.03 110 ARG A CA 1
ATOM 845 C C . ARG A 1 110 ? 46.018 -31.793 -43.263 1.00 38.03 110 ARG A C 1
ATOM 847 O O . ARG A 1 110 ? 45.435 -31.261 -44.209 1.00 38.03 110 ARG A O 1
ATOM 854 N N . PHE A 1 111 ? 46.033 -33.116 -43.082 1.00 36.62 111 PHE A N 1
ATOM 855 C CA . PHE A 1 111 ? 45.408 -34.077 -44.001 1.00 36.62 111 PHE A CA 1
ATOM 856 C C . PHE A 1 111 ? 43.867 -34.067 -43.907 1.00 36.62 111 PHE A C 1
ATOM 858 O O . PHE A 1 111 ? 43.171 -34.044 -44.922 1.00 36.62 111 PHE A O 1
ATOM 865 N N . ILE A 1 112 ? 43.317 -33.979 -42.688 1.00 39.03 112 ILE A N 1
ATOM 866 C CA . ILE A 1 112 ? 41.862 -33.924 -42.438 1.00 39.03 112 ILE A CA 1
ATOM 867 C C . ILE A 1 112 ? 41.237 -32.622 -42.968 1.00 39.03 112 ILE A C 1
ATOM 869 O O . ILE A 1 112 ? 40.114 -32.637 -43.481 1.00 39.03 112 ILE A O 1
ATOM 873 N N . ALA A 1 113 ? 41.963 -31.503 -42.884 1.00 35.25 113 ALA A N 1
ATOM 874 C CA . ALA A 1 113 ? 41.512 -30.219 -43.418 1.00 35.25 113 ALA A CA 1
ATOM 875 C C . ALA A 1 113 ? 41.379 -30.234 -44.955 1.00 35.25 113 ALA A C 1
ATOM 877 O O . ALA A 1 113 ? 40.436 -29.652 -45.488 1.00 35.25 113 ALA A O 1
ATOM 878 N N . SER A 1 114 ? 42.256 -30.964 -45.655 1.00 35.53 114 SER A N 1
ATOM 879 C CA . SER A 1 114 ? 42.224 -31.073 -47.123 1.00 35.53 114 SER A CA 1
ATOM 880 C C . SER A 1 114 ? 41.112 -32.014 -47.622 1.00 35.53 114 SER A C 1
ATOM 882 O O . SER A 1 114 ? 40.414 -31.687 -48.578 1.00 35.53 114 SER A O 1
ATOM 884 N N . ALA A 1 115 ? 40.843 -33.123 -46.919 1.00 37.12 115 ALA A N 1
ATOM 885 C CA . ALA A 1 115 ? 39.802 -34.095 -47.295 1.00 37.12 115 ALA A CA 1
ATOM 886 C C . ALA A 1 115 ? 38.350 -33.575 -47.140 1.00 37.12 115 ALA A C 1
ATOM 888 O O . ALA A 1 115 ? 37.425 -34.050 -47.808 1.00 37.12 115 ALA A O 1
ATOM 889 N N . ARG A 1 116 ? 38.118 -32.580 -46.269 1.00 35.09 116 ARG A N 1
ATOM 890 C CA . ARG A 1 116 ? 36.792 -31.957 -46.074 1.00 35.09 116 ARG A CA 1
ATOM 891 C C . ARG A 1 116 ? 36.404 -30.978 -47.185 1.00 35.09 116 ARG A C 1
ATOM 893 O O . ARG A 1 116 ? 35.215 -30.753 -47.382 1.00 35.09 116 ARG A O 1
ATOM 900 N N . MET A 1 117 ? 37.373 -30.416 -47.911 1.00 35.34 117 MET A N 1
ATOM 901 C CA . MET A 1 117 ? 37.097 -29.479 -49.008 1.00 35.34 117 MET A CA 1
ATOM 902 C C . MET A 1 117 ? 36.689 -30.183 -50.314 1.00 35.34 117 MET A C 1
ATOM 904 O O . MET A 1 117 ? 35.939 -29.610 -51.100 1.00 35.34 117 MET A O 1
ATOM 908 N N . GLU A 1 118 ? 37.100 -31.436 -50.542 1.00 38.28 118 GLU A N 1
ATOM 909 C CA . GLU A 1 118 ? 36.784 -32.170 -51.784 1.00 38.28 118 GLU A CA 1
ATOM 910 C C . GLU A 1 118 ? 35.441 -32.919 -51.763 1.00 38.28 118 GLU A C 1
ATOM 912 O O . GLU A 1 118 ? 34.844 -33.150 -52.817 1.00 38.28 118 GLU A O 1
ATOM 917 N N . THR A 1 119 ? 34.894 -33.228 -50.584 1.00 38.16 119 THR A N 1
ATOM 918 C CA . THR A 1 119 ? 33.596 -33.923 -50.450 1.00 38.16 119 THR A CA 1
ATOM 919 C C . THR A 1 119 ? 32.391 -33.074 -50.875 1.00 38.16 119 THR A C 1
ATOM 921 O O . THR A 1 119 ? 31.331 -33.628 -51.153 1.00 38.16 119 THR A O 1
ATOM 924 N N . GLN A 1 120 ? 32.544 -31.750 -51.014 1.00 38.66 120 GLN A N 1
ATOM 925 C CA . GLN A 1 120 ? 31.515 -30.873 -51.592 1.00 38.66 120 GLN A CA 1
ATOM 926 C C . GLN A 1 120 ? 31.550 -30.794 -53.130 1.00 38.66 120 GLN A C 1
ATOM 928 O O . GLN A 1 120 ? 30.572 -30.346 -53.724 1.00 38.66 120 GLN A O 1
ATOM 933 N N . ARG A 1 121 ? 32.633 -31.232 -53.796 1.00 36.03 121 ARG A N 1
ATOM 934 C CA . ARG A 1 121 ? 32.772 -31.153 -55.266 1.00 36.03 121 ARG A CA 1
ATOM 935 C C . ARG A 1 121 ? 32.481 -32.461 -56.011 1.00 36.03 121 ARG A C 1
ATOM 937 O O . ARG A 1 121 ? 32.219 -32.400 -57.207 1.00 36.03 121 ARG A O 1
ATOM 944 N N . PHE A 1 122 ? 32.450 -33.614 -55.336 1.00 39.47 122 PHE A N 1
ATOM 945 C CA . PHE A 1 122 ? 32.166 -34.916 -55.962 1.00 39.47 122 PHE A CA 1
ATOM 946 C C . PHE A 1 122 ? 31.263 -35.796 -55.067 1.00 39.47 122 PHE A C 1
ATOM 948 O O . PHE A 1 122 ? 31.761 -36.414 -54.125 1.00 39.47 122 PHE A O 1
ATOM 955 N N . PRO A 1 123 ? 29.945 -35.919 -55.342 1.00 41.25 123 PRO A N 1
ATOM 956 C CA . PRO A 1 123 ? 28.983 -36.522 -54.406 1.00 41.25 123 PRO A CA 1
ATOM 957 C C . PRO A 1 123 ? 28.996 -38.064 -54.341 1.00 41.25 123 PRO A C 1
ATOM 959 O O . PRO A 1 123 ? 28.144 -38.657 -53.686 1.00 41.25 123 PRO A O 1
ATOM 962 N N . GLY A 1 124 ? 29.917 -38.741 -55.036 1.00 47.97 124 GLY A N 1
ATOM 963 C CA . GLY A 1 124 ? 29.880 -40.198 -55.241 1.00 47.97 124 GLY A CA 1
ATOM 964 C C . GLY A 1 124 ? 30.705 -41.053 -54.271 1.00 47.97 124 GLY A C 1
ATOM 965 O O . GLY A 1 124 ? 30.701 -42.275 -54.395 1.00 47.97 124 GLY A O 1
ATOM 966 N N . VAL A 1 125 ? 31.435 -40.470 -53.318 1.00 40.88 125 VAL A N 1
ATOM 967 C CA . VAL A 1 125 ? 32.393 -41.224 -52.487 1.00 40.88 125 VAL A CA 1
ATOM 968 C C . VAL A 1 125 ? 31.796 -41.543 -51.114 1.00 40.88 125 VAL A C 1
ATOM 970 O O . VAL A 1 125 ? 32.136 -40.943 -50.098 1.00 40.88 125 VAL A O 1
ATOM 973 N N . ALA A 1 126 ? 30.925 -42.551 -51.060 1.00 44.06 126 ALA A N 1
ATOM 974 C CA . ALA A 1 126 ? 30.351 -43.082 -49.815 1.00 44.06 126 ALA A CA 1
ATOM 975 C C . ALA A 1 126 ? 31.357 -43.873 -48.931 1.00 44.06 126 ALA A C 1
ATOM 977 O O . ALA A 1 126 ? 30.958 -44.578 -48.007 1.00 44.06 126 ALA A O 1
ATOM 978 N N . GLY A 1 127 ? 32.666 -43.778 -49.192 1.00 46.62 127 GLY A N 1
ATOM 979 C CA . GLY A 1 127 ? 33.707 -44.590 -48.542 1.00 46.62 127 GLY A CA 1
ATOM 980 C C . GLY A 1 127 ? 34.414 -43.952 -47.340 1.00 46.62 127 GLY A C 1
ATOM 981 O O . GLY A 1 127 ? 35.156 -44.636 -46.637 1.00 46.62 127 GLY A O 1
ATOM 982 N N . VAL A 1 128 ? 34.194 -42.664 -47.057 1.00 40.53 128 VAL A N 1
ATOM 983 C CA . VAL A 1 128 ? 34.998 -41.938 -46.048 1.00 40.53 128 VAL A CA 1
ATOM 984 C C . VAL A 1 128 ? 34.696 -42.390 -44.606 1.00 40.53 128 VAL A C 1
ATOM 986 O O . VAL A 1 128 ? 35.541 -42.272 -43.722 1.00 40.53 128 VAL A O 1
ATOM 989 N N . ASN A 1 129 ? 33.548 -43.033 -44.366 1.00 38.91 129 ASN A N 1
ATOM 990 C CA . ASN A 1 129 ? 33.189 -43.572 -43.047 1.00 38.91 129 ASN A CA 1
ATOM 991 C C . ASN A 1 129 ? 33.883 -44.906 -42.682 1.00 38.91 129 ASN A C 1
ATOM 993 O O . ASN A 1 129 ? 33.821 -45.315 -41.522 1.00 38.91 129 ASN A O 1
ATOM 997 N N . GLY A 1 130 ? 34.552 -45.583 -43.627 1.00 43.25 130 GLY A N 1
ATOM 998 C CA . GLY A 1 130 ? 35.235 -46.867 -43.387 1.00 43.25 130 GLY A CA 1
ATOM 999 C C . GLY A 1 130 ? 36.693 -46.734 -42.934 1.00 43.25 130 GLY A C 1
ATOM 1000 O O . GLY A 1 130 ? 37.161 -47.505 -42.097 1.00 43.25 130 GLY A O 1
ATOM 1001 N N . VAL A 1 131 ? 37.401 -45.717 -43.427 1.00 37.94 131 VAL A N 1
ATOM 1002 C CA . VAL A 1 131 ? 38.840 -45.530 -43.161 1.00 37.94 131 VAL A CA 1
ATOM 1003 C C . VAL A 1 131 ? 39.084 -44.974 -41.752 1.00 37.94 131 VAL A C 1
ATOM 1005 O O . VAL A 1 131 ? 40.032 -45.372 -41.080 1.00 37.94 131 VAL A O 1
ATOM 1008 N N . ALA A 1 132 ? 38.157 -44.158 -41.239 1.00 37.66 132 ALA A N 1
ATOM 1009 C CA . ALA A 1 132 ? 38.222 -43.595 -39.889 1.00 37.66 132 ALA A CA 1
ATOM 1010 C C . ALA A 1 132 ? 38.150 -44.644 -38.754 1.00 37.66 132 ALA A C 1
ATOM 1012 O O . ALA A 1 132 ? 38.522 -44.334 -37.625 1.00 37.66 132 ALA A O 1
ATOM 1013 N N . ARG A 1 133 ? 37.693 -45.881 -39.023 1.00 39.19 133 ARG A N 1
ATOM 1014 C CA . ARG A 1 133 ? 37.672 -46.980 -38.030 1.00 39.19 133 ARG A CA 1
ATOM 1015 C C . ARG A 1 133 ? 38.874 -47.924 -38.108 1.00 39.19 133 ARG A C 1
ATOM 1017 O O . ARG A 1 133 ? 39.118 -48.638 -37.143 1.00 39.19 133 ARG A O 1
ATOM 1024 N N . LEU A 1 134 ? 39.616 -47.936 -39.215 1.00 40.78 134 LEU A N 1
ATOM 1025 C CA . LEU A 1 134 ? 40.741 -48.858 -39.431 1.00 40.78 134 LEU A CA 1
ATOM 1026 C C . LEU A 1 134 ? 42.098 -48.291 -38.981 1.00 40.78 134 LEU A C 1
ATOM 1028 O O . LEU A 1 134 ? 43.030 -49.056 -38.774 1.00 40.78 134 LEU A O 1
ATOM 1032 N N . LEU A 1 135 ? 42.193 -46.978 -38.748 1.00 37.31 135 LEU A N 1
ATOM 1033 C CA . LEU A 1 135 ? 43.417 -46.281 -38.319 1.00 37.31 135 LEU A CA 1
ATOM 1034 C C . LEU A 1 135 ? 43.623 -46.235 -36.790 1.00 37.31 135 LEU A C 1
ATOM 1036 O O . LEU A 1 135 ? 44.408 -45.434 -36.292 1.00 37.31 135 LEU A O 1
ATOM 1040 N N . ALA A 1 136 ? 42.909 -47.062 -36.021 1.00 41.16 136 ALA A N 1
ATOM 1041 C CA . ALA A 1 136 ? 42.962 -47.016 -34.560 1.00 41.16 136 ALA A CA 1
ATOM 1042 C C . ALA A 1 136 ? 44.101 -47.834 -33.926 1.00 41.16 136 ALA A C 1
ATOM 1044 O O . ALA A 1 136 ? 44.359 -47.619 -32.750 1.00 41.16 136 ALA A O 1
ATOM 1045 N N . ASN A 1 137 ? 44.789 -48.730 -34.646 1.00 40.50 137 ASN A N 1
ATOM 1046 C CA . ASN A 1 137 ? 45.866 -49.549 -34.073 1.00 40.50 137 ASN A CA 1
ATOM 1047 C C . ASN A 1 137 ? 46.959 -49.839 -35.124 1.00 40.50 137 ASN A C 1
ATOM 1049 O O . ASN A 1 137 ? 46.775 -50.698 -35.977 1.00 40.50 137 ASN A O 1
ATOM 1053 N N . ASP A 1 138 ? 48.079 -49.120 -35.017 1.00 39.47 138 ASP A N 1
ATOM 1054 C CA . ASP A 1 138 ? 49.390 -49.351 -35.660 1.00 39.47 138 ASP A CA 1
ATOM 1055 C C . ASP A 1 138 ? 49.514 -49.163 -37.196 1.00 39.47 138 ASP A C 1
ATOM 1057 O O . ASP A 1 138 ? 49.082 -49.982 -38.002 1.00 39.47 138 ASP A O 1
ATOM 1061 N N . CYS A 1 139 ? 50.121 -48.043 -37.623 1.00 37.53 139 CYS A N 1
ATOM 1062 C CA . CYS A 1 139 ? 49.938 -47.456 -38.967 1.00 37.53 139 CYS A CA 1
ATOM 1063 C C . CYS A 1 139 ? 51.207 -47.279 -39.834 1.00 37.53 139 CYS A C 1
ATOM 1065 O O . CYS A 1 139 ? 51.110 -46.733 -40.932 1.00 37.53 139 CYS A O 1
ATOM 1067 N N . SER A 1 140 ? 52.399 -47.709 -39.416 1.00 35.97 140 SER A N 1
ATOM 1068 C CA . SER A 1 140 ? 53.642 -47.285 -40.100 1.00 35.97 140 SER A CA 1
ATOM 1069 C C . SER A 1 140 ? 54.034 -48.087 -41.356 1.00 35.97 140 SER A C 1
ATOM 1071 O O . SER A 1 140 ? 54.875 -47.622 -42.127 1.00 35.97 140 SER A O 1
ATOM 1073 N N . VAL A 1 141 ? 53.408 -49.241 -41.627 1.00 41.59 141 VAL A N 1
ATOM 1074 C CA . VAL A 1 141 ? 53.748 -50.108 -42.782 1.00 41.59 141 VAL A CA 1
ATOM 1075 C C . VAL A 1 141 ? 52.636 -50.169 -43.844 1.00 41.59 141 VAL A C 1
ATOM 1077 O O . VAL A 1 141 ? 52.925 -50.294 -45.032 1.00 41.59 141 VAL A O 1
ATOM 1080 N N . VAL A 1 142 ? 51.366 -49.986 -43.469 1.00 40.00 142 VAL A N 1
ATOM 1081 C CA . VAL A 1 142 ? 50.223 -50.098 -44.402 1.00 40.00 142 VAL A CA 1
ATOM 1082 C C . VAL A 1 142 ? 50.036 -48.839 -45.265 1.00 40.00 142 VAL A C 1
ATOM 1084 O O . VAL A 1 142 ? 49.633 -48.944 -46.422 1.00 40.00 142 VAL A O 1
ATOM 1087 N N . ALA A 1 143 ? 50.409 -47.655 -44.766 1.00 38.19 143 ALA A N 1
ATOM 1088 C CA . ALA A 1 143 ? 50.306 -46.405 -45.527 1.00 38.19 143 ALA A CA 1
ATOM 1089 C C . ALA A 1 143 ? 51.285 -46.344 -46.719 1.00 38.19 143 ALA A C 1
ATOM 1091 O O . ALA A 1 143 ? 50.896 -45.926 -47.805 1.00 38.19 143 ALA A O 1
ATOM 1092 N N . LYS A 1 144 ? 52.516 -46.861 -46.563 1.00 39.84 144 LYS A N 1
ATOM 1093 C CA . LYS A 1 144 ? 53.547 -46.843 -47.623 1.00 39.84 144 LYS A CA 1
ATOM 1094 C C . LYS A 1 144 ? 53.246 -47.783 -48.795 1.00 39.84 144 LYS A C 1
ATOM 1096 O O . LYS A 1 144 ? 53.663 -47.505 -49.913 1.00 39.84 144 LYS A O 1
ATOM 1101 N N . VAL A 1 145 ? 52.506 -48.869 -48.562 1.00 39.34 145 VAL A N 1
ATOM 1102 C CA . VAL A 1 145 ? 52.096 -49.821 -49.613 1.00 39.34 145 VAL A CA 1
ATOM 1103 C C . VAL A 1 145 ? 50.795 -49.374 -50.297 1.00 39.34 145 VAL A C 1
ATOM 1105 O O . VAL A 1 145 ? 50.650 -49.557 -51.503 1.00 39.34 145 VAL A O 1
ATOM 1108 N N . ALA A 1 146 ? 49.875 -48.724 -49.572 1.00 39.03 146 ALA A N 1
ATOM 1109 C CA . ALA A 1 146 ? 48.641 -48.189 -50.153 1.00 39.03 146 ALA A CA 1
ATOM 1110 C C . ALA A 1 146 ? 48.880 -46.943 -51.033 1.00 39.03 146 ALA A C 1
ATOM 1112 O O . ALA A 1 146 ? 48.233 -46.812 -52.071 1.00 39.03 146 ALA A O 1
ATOM 1113 N N . GLU A 1 147 ? 49.835 -46.070 -50.679 1.00 40.25 147 GLU A N 1
ATOM 1114 C CA . GLU A 1 147 ? 50.185 -44.886 -51.486 1.00 40.25 147 GLU A CA 1
ATOM 1115 C C . GLU A 1 147 ? 50.925 -45.234 -52.785 1.00 40.25 147 GLU A C 1
ATOM 1117 O O . GLU A 1 147 ? 50.617 -44.655 -53.823 1.00 40.25 147 GLU A O 1
ATOM 1122 N N . LEU A 1 148 ? 51.831 -46.220 -52.776 1.00 38.62 148 LEU A N 1
ATOM 1123 C CA . LEU A 1 148 ? 52.552 -46.683 -53.975 1.00 38.62 148 LEU A CA 1
ATOM 1124 C C . LEU A 1 148 ? 51.605 -47.317 -55.013 1.00 38.62 148 LEU A C 1
ATOM 1126 O O . LEU A 1 148 ? 51.750 -47.092 -56.214 1.00 38.62 148 LEU A O 1
ATOM 1130 N N . VAL A 1 149 ? 50.595 -48.064 -54.551 1.00 39.81 149 VAL A N 1
ATOM 1131 C CA . VAL A 1 149 ? 49.577 -48.705 -55.406 1.00 39.81 149 VAL A CA 1
ATOM 1132 C C . VAL A 1 149 ? 48.524 -47.700 -55.897 1.00 39.81 149 VAL A C 1
ATOM 1134 O O . VAL A 1 149 ? 48.061 -47.814 -57.031 1.00 39.81 149 VAL A O 1
ATOM 1137 N N . TRP A 1 150 ? 48.185 -46.682 -55.094 1.00 39.69 150 TRP A N 1
ATOM 1138 C CA . TRP A 1 150 ? 47.272 -45.602 -55.493 1.00 39.69 150 TRP A CA 1
ATOM 1139 C C . TRP A 1 150 ? 47.908 -44.642 -56.518 1.00 39.69 150 TRP A C 1
ATOM 1141 O O . TRP A 1 150 ? 47.232 -44.234 -57.465 1.00 39.69 150 TRP A O 1
ATOM 1151 N N . LEU A 1 151 ? 49.216 -44.354 -56.406 1.00 37.88 151 LEU A N 1
ATOM 1152 C CA . LEU A 1 151 ? 49.952 -43.499 -57.355 1.00 37.88 151 LEU A CA 1
ATOM 1153 C C . LEU A 1 151 ? 50.136 -44.140 -58.742 1.00 37.88 151 LEU A C 1
ATOM 1155 O O . LEU A 1 151 ? 50.095 -43.439 -59.752 1.00 37.88 151 LEU A O 1
ATOM 1159 N N . LEU A 1 152 ? 50.307 -45.464 -58.808 1.00 37.31 152 LEU A N 1
ATOM 1160 C CA . LEU A 1 152 ? 50.479 -46.200 -60.069 1.00 37.31 152 LEU A CA 1
ATOM 1161 C C . LEU A 1 152 ? 49.184 -46.321 -60.898 1.00 37.31 152 LEU A C 1
ATOM 1163 O O . LEU A 1 152 ? 49.256 -46.653 -62.078 1.00 37.31 152 LEU A O 1
ATOM 1167 N N . GLN A 1 153 ? 48.003 -46.046 -60.327 1.00 39.06 153 GLN A N 1
ATOM 1168 C CA . GLN A 1 153 ? 46.716 -46.301 -60.997 1.00 39.06 153 GLN A CA 1
ATOM 1169 C C . GLN A 1 153 ? 46.022 -45.073 -61.612 1.00 39.06 153 GLN A C 1
ATOM 1171 O O . GLN A 1 153 ? 45.016 -45.247 -62.303 1.00 39.06 153 GLN A O 1
ATOM 1176 N N . ARG A 1 154 ? 46.511 -43.838 -61.416 1.00 37.22 154 ARG A N 1
ATOM 1177 C CA . ARG A 1 154 ? 45.836 -42.629 -61.949 1.00 37.22 154 ARG A CA 1
ATOM 1178 C C . ARG A 1 154 ? 46.743 -41.549 -62.536 1.00 37.22 154 ARG A C 1
ATOM 1180 O O . ARG A 1 154 ? 46.427 -40.361 -62.504 1.00 37.22 154 ARG A O 1
ATOM 1187 N N . THR A 1 155 ? 47.812 -41.953 -63.204 1.00 38.34 155 THR A N 1
ATOM 1188 C CA . THR A 1 155 ? 48.497 -41.082 -64.161 1.00 38.34 155 THR A CA 1
ATOM 1189 C C . THR A 1 155 ? 47.650 -40.887 -65.427 1.00 38.34 155 THR A C 1
ATOM 1191 O O . THR A 1 155 ? 47.794 -41.603 -66.411 1.00 38.34 155 THR A O 1
ATOM 1194 N N . ARG A 1 156 ? 46.789 -39.861 -65.429 1.00 40.50 156 ARG A N 1
ATOM 1195 C CA . ARG A 1 156 ? 46.562 -39.035 -66.627 1.00 40.50 156 ARG A CA 1
ATOM 1196 C C . ARG A 1 156 ? 46.503 -37.546 -66.261 1.00 40.50 156 ARG A C 1
ATOM 1198 O O . ARG A 1 156 ? 45.538 -37.040 -65.703 1.00 40.50 156 ARG A O 1
ATOM 1205 N N . GLU A 1 157 ? 47.621 -36.905 -66.588 1.00 43.75 157 GLU A N 1
ATOM 1206 C CA . GLU A 1 157 ? 47.793 -35.546 -67.124 1.00 43.75 157 GLU A CA 1
ATOM 1207 C C . GLU A 1 157 ? 47.617 -34.277 -66.273 1.00 43.75 157 GLU A C 1
ATOM 1209 O O . GLU A 1 157 ? 48.010 -33.229 -66.770 1.00 43.75 157 GLU A O 1
ATOM 1214 N N . ALA A 1 158 ? 47.198 -34.291 -65.002 1.00 42.56 158 ALA A N 1
ATOM 1215 C CA . ALA A 1 158 ? 47.000 -33.004 -64.293 1.00 42.56 158 ALA A CA 1
ATOM 1216 C C . ALA A 1 158 ? 47.923 -32.663 -63.099 1.00 42.56 158 ALA A C 1
ATOM 1218 O O . ALA A 1 158 ? 47.802 -31.565 -62.566 1.00 42.56 158 ALA A O 1
ATOM 1219 N N . HIS A 1 159 ? 48.864 -33.514 -62.666 1.00 40.91 159 HIS A N 1
ATOM 1220 C CA . HIS A 1 159 ? 49.611 -33.265 -61.408 1.00 40.91 159 HIS A CA 1
ATOM 1221 C C . HIS A 1 159 ? 51.139 -33.443 -61.488 1.00 40.91 159 HIS A C 1
ATOM 1223 O O . HIS A 1 159 ? 51.772 -33.958 -60.565 1.00 40.91 159 HIS A O 1
ATOM 1229 N N . ALA A 1 160 ? 51.763 -32.909 -62.544 1.00 38.66 160 ALA A N 1
ATOM 1230 C CA . ALA A 1 160 ? 53.215 -32.677 -62.579 1.00 38.66 160 ALA A CA 1
ATOM 1231 C C . ALA A 1 160 ? 53.704 -31.749 -61.439 1.00 38.66 160 ALA A C 1
ATOM 1233 O O . ALA A 1 160 ? 54.850 -31.842 -61.012 1.00 38.66 160 ALA A O 1
ATOM 1234 N N . SER A 1 161 ? 52.826 -30.913 -60.876 1.00 36.78 161 SER A N 1
ATOM 1235 C CA . SER A 1 161 ? 53.134 -30.031 -59.742 1.00 36.78 161 SER A CA 1
ATOM 1236 C C . SER A 1 161 ? 53.085 -30.716 -58.367 1.00 36.78 161 SER A C 1
ATOM 1238 O O . SER A 1 161 ? 53.548 -30.131 -57.390 1.00 36.78 161 SER A O 1
ATOM 1240 N N . TRP A 1 162 ? 52.569 -31.951 -58.259 1.00 38.44 162 TRP A N 1
ATOM 1241 C CA . TRP A 1 162 ? 52.422 -32.648 -56.968 1.00 38.44 162 TRP A CA 1
ATOM 1242 C C . TRP A 1 162 ? 53.492 -33.725 -56.717 1.00 38.44 162 TRP A C 1
ATOM 1244 O O . TRP A 1 162 ? 53.901 -33.930 -55.576 1.00 38.44 162 TRP A O 1
ATOM 1254 N N . LEU A 1 163 ? 54.075 -34.306 -57.776 1.00 36.03 163 LEU A N 1
ATOM 1255 C CA . LEU A 1 163 ? 55.333 -35.074 -57.677 1.00 36.03 163 LEU A CA 1
ATOM 1256 C C . LEU A 1 163 ? 56.496 -34.209 -57.159 1.00 36.03 163 LEU A C 1
ATOM 1258 O O . LEU A 1 163 ? 57.407 -34.709 -56.506 1.00 36.03 163 LEU A O 1
ATOM 1262 N N . GLN A 1 164 ? 56.418 -32.895 -57.384 1.00 38.06 164 GLN A N 1
ATOM 1263 C CA . GLN A 1 164 ? 57.386 -31.909 -56.909 1.00 38.06 164 GLN A CA 1
ATOM 1264 C C . GLN A 1 164 ? 57.306 -31.646 -55.389 1.00 38.06 164 GLN A C 1
ATOM 1266 O O . GLN A 1 164 ? 58.230 -31.063 -54.831 1.00 38.06 164 GLN A O 1
ATOM 1271 N N . GLN A 1 165 ? 56.248 -32.097 -54.700 1.00 38.12 165 GLN A N 1
ATOM 1272 C CA . GLN A 1 165 ? 56.131 -32.003 -53.235 1.00 38.12 165 GLN A CA 1
ATOM 1273 C C . GLN A 1 165 ? 56.392 -33.334 -52.512 1.00 38.12 165 GLN A C 1
ATOM 1275 O O . GLN A 1 165 ? 56.812 -33.311 -51.360 1.00 38.12 165 GLN A O 1
ATOM 1280 N N . LEU A 1 166 ? 56.213 -34.481 -53.177 1.00 35.34 166 LEU A N 1
ATOM 1281 C CA . LEU A 1 166 ? 56.356 -35.822 -52.584 1.00 35.34 166 LEU A CA 1
ATOM 1282 C C . LEU A 1 166 ? 57.820 -36.270 -52.369 1.00 35.34 166 LEU A C 1
ATOM 1284 O O . LEU A 1 166 ? 58.070 -37.234 -51.653 1.00 35.34 166 LEU A O 1
ATOM 1288 N N . LEU A 1 167 ? 58.792 -35.556 -52.950 1.00 37.38 167 LEU A N 1
ATOM 1289 C CA . LEU A 1 167 ? 60.233 -35.753 -52.710 1.00 37.38 167 LEU A CA 1
ATOM 1290 C C . LEU A 1 167 ? 60.808 -34.840 -51.608 1.00 37.38 167 LEU A C 1
ATOM 1292 O O . LEU A 1 167 ? 62.012 -34.827 -51.364 1.00 37.38 167 LEU A O 1
ATOM 1296 N N . SER A 1 168 ? 59.951 -34.093 -50.915 1.00 37.53 168 SER A N 1
ATOM 1297 C CA . SER A 1 168 ? 60.265 -33.412 -49.658 1.00 37.53 168 SER A CA 1
ATOM 1298 C C . SER A 1 168 ? 59.684 -34.250 -48.511 1.00 37.53 168 SER A C 1
ATOM 1300 O O . SER A 1 168 ? 58.491 -34.542 -48.595 1.00 37.53 168 SER A O 1
ATOM 1302 N N . PRO A 1 169 ? 60.389 -34.616 -47.413 1.00 35.66 169 PRO A N 1
ATOM 1303 C CA . PRO A 1 169 ? 61.790 -34.402 -47.027 1.00 35.66 169 PRO A CA 1
ATOM 1304 C C . PRO A 1 169 ? 62.511 -35.662 -46.456 1.00 35.66 169 PRO A C 1
ATOM 1306 O O . PRO A 1 169 ? 61.912 -36.671 -46.084 1.00 35.66 169 PRO A O 1
ATOM 1309 N N . MET A 1 170 ? 63.840 -35.573 -46.336 1.00 33.41 170 MET A N 1
ATOM 1310 C CA . MET A 1 170 ? 64.750 -36.605 -45.813 1.00 33.41 170 MET A CA 1
ATOM 1311 C C . MET A 1 170 ? 64.606 -36.867 -44.299 1.00 33.41 170 MET A C 1
ATOM 1313 O O . MET A 1 170 ? 65.239 -36.186 -43.496 1.00 33.41 170 MET A O 1
ATOM 1317 N N . TRP A 1 171 ? 63.879 -37.906 -43.885 1.00 36.03 171 TRP A N 1
ATOM 1318 C CA . TRP A 1 171 ? 64.204 -38.591 -42.61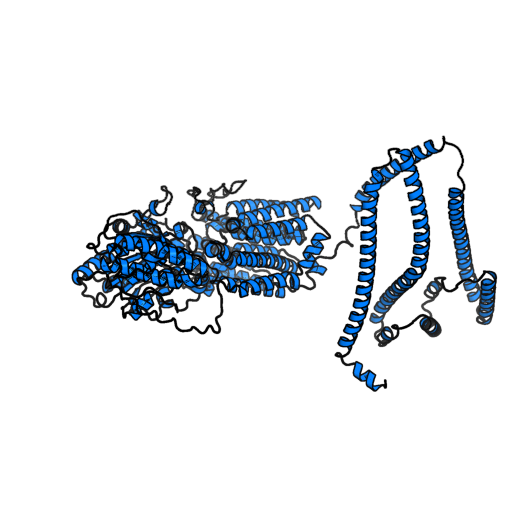4 1.00 36.03 171 TRP A CA 1
ATOM 1319 C C . TRP A 1 171 ? 63.869 -40.088 -42.578 1.00 36.03 171 TRP A C 1
ATOM 1321 O O . TRP A 1 171 ? 63.783 -40.689 -41.513 1.00 36.03 171 TRP A O 1
ATOM 1331 N N . ALA A 1 172 ? 63.788 -40.755 -43.728 1.00 31.08 172 ALA A N 1
ATOM 1332 C CA . ALA A 1 172 ? 64.075 -42.184 -43.755 1.00 31.08 172 ALA A CA 1
ATOM 1333 C C . ALA A 1 172 ? 65.523 -42.339 -44.207 1.00 31.08 172 ALA A C 1
ATOM 1335 O O . ALA A 1 172 ? 65.779 -42.221 -45.396 1.00 31.08 172 ALA A O 1
ATOM 1336 N N . LEU A 1 173 ? 66.443 -42.497 -43.255 1.00 32.62 173 LEU A N 1
ATOM 1337 C CA . LEU A 1 173 ? 67.566 -43.442 -43.271 1.00 32.62 173 LEU A CA 1
ATOM 1338 C C . LEU 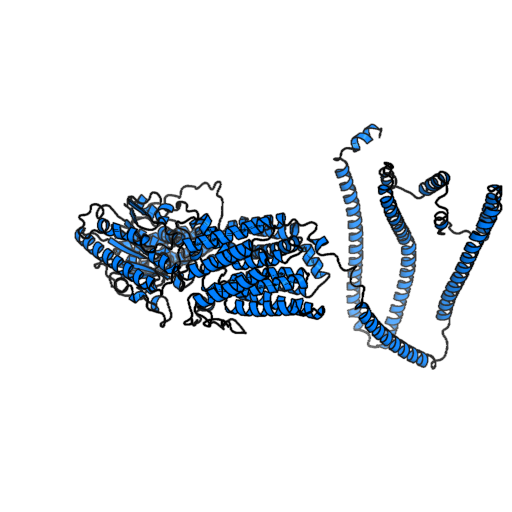A 1 173 ? 68.446 -43.140 -42.045 1.00 32.62 173 LEU A C 1
ATOM 1340 O O . LEU A 1 173 ? 69.126 -42.120 -41.975 1.00 32.62 173 LEU A O 1
ATOM 1344 N N . GLY A 1 174 ? 68.390 -44.038 -41.059 1.00 36.59 174 GLY A N 1
ATOM 1345 C CA . GLY A 1 174 ? 69.415 -44.148 -40.022 1.00 36.59 174 GLY A CA 1
ATOM 1346 C C . GLY A 1 174 ? 70.779 -44.540 -40.617 1.00 36.59 174 GLY A C 1
ATOM 1347 O O . GLY A 1 174 ? 70.906 -44.699 -41.831 1.00 36.59 174 GLY A O 1
ATOM 1348 N N . PRO A 1 175 ? 71.806 -44.684 -39.770 1.00 46.06 175 PRO A N 1
ATOM 1349 C CA . PRO A 1 175 ? 73.190 -44.341 -40.072 1.00 46.06 175 PRO A CA 1
ATOM 1350 C C . PRO A 1 175 ? 73.757 -45.222 -41.184 1.00 46.06 175 PRO A C 1
ATOM 1352 O O . PRO A 1 175 ? 73.991 -46.410 -40.986 1.00 46.06 175 PRO A O 1
ATOM 1355 N N . LEU A 1 176 ? 73.994 -44.639 -42.357 1.00 34.09 176 LEU A N 1
ATOM 1356 C CA . LEU A 1 176 ? 74.692 -45.315 -43.441 1.00 34.09 176 LEU A CA 1
ATOM 1357 C C . LEU A 1 176 ? 75.795 -44.399 -43.956 1.00 34.09 176 LEU A C 1
ATOM 1359 O O . LEU A 1 176 ? 75.558 -43.351 -44.550 1.00 34.09 176 LEU A O 1
ATOM 1363 N N . GLU A 1 177 ? 77.018 -44.819 -43.667 1.00 41.44 177 GLU A N 1
ATOM 1364 C CA . GLU A 1 177 ? 78.275 -44.250 -44.130 1.00 41.44 177 GLU A CA 1
ATOM 1365 C C . GLU A 1 177 ? 78.225 -43.957 -45.641 1.00 41.44 177 GLU A C 1
ATOM 1367 O O . GLU A 1 177 ? 77.721 -44.759 -46.434 1.00 41.44 177 GLU A O 1
ATOM 1372 N N . GLY A 1 178 ? 78.755 -42.800 -46.055 1.00 39.62 178 GLY A N 1
ATOM 1373 C CA . GLY A 1 178 ? 78.585 -42.246 -47.408 1.00 39.62 178 GLY A CA 1
ATOM 1374 C C . GLY A 1 178 ? 78.998 -43.164 -48.571 1.00 39.62 178 GLY A C 1
ATOM 1375 O O . GLY A 1 178 ? 78.497 -43.006 -49.681 1.00 39.62 178 GLY A O 1
ATOM 1376 N N . ALA A 1 179 ? 79.832 -44.179 -48.328 1.00 39.62 179 ALA A N 1
ATOM 1377 C CA . ALA A 1 179 ? 80.232 -45.173 -49.329 1.00 39.62 179 ALA A CA 1
ATOM 1378 C C . ALA A 1 179 ? 79.146 -46.228 -49.652 1.00 39.62 179 ALA A C 1
ATOM 1380 O O . ALA A 1 179 ? 79.239 -46.928 -50.667 1.00 39.62 179 ALA A O 1
ATOM 1381 N N . SER A 1 180 ? 78.125 -46.366 -48.803 1.00 39.62 180 SER A N 1
ATOM 1382 C CA . SER A 1 180 ? 77.004 -47.305 -48.972 1.00 39.62 180 SER A CA 1
ATOM 1383 C C . SER A 1 180 ? 75.828 -46.644 -49.697 1.00 39.62 180 SER A C 1
ATOM 1385 O O . SER A 1 180 ? 75.243 -47.241 -50.596 1.00 39.62 180 SER A O 1
ATOM 1387 N N . LEU A 1 181 ? 75.552 -45.369 -49.401 1.00 42.12 181 LEU A N 1
ATOM 1388 C CA . LEU A 1 181 ? 74.522 -44.557 -50.066 1.00 42.12 181 LEU A CA 1
ATOM 1389 C C . LEU A 1 181 ? 74.879 -44.214 -51.519 1.00 42.12 181 LEU A C 1
ATOM 1391 O O . LEU A 1 181 ? 74.021 -44.304 -52.391 1.00 42.12 181 LEU A O 1
ATOM 1395 N N . HIS A 1 182 ? 76.151 -43.919 -51.807 1.00 41.81 182 HIS A N 1
ATOM 1396 C CA . HIS A 1 182 ? 76.613 -43.687 -53.182 1.00 41.81 182 HIS A CA 1
ATOM 1397 C C . HIS A 1 182 ? 76.528 -44.960 -54.052 1.00 41.81 182 HIS A C 1
ATOM 1399 O O . HIS A 1 182 ? 76.330 -44.874 -55.264 1.00 41.81 182 HIS A O 1
ATOM 1405 N N . ARG A 1 183 ? 76.627 -46.149 -53.433 1.00 40.47 183 ARG A N 1
ATOM 1406 C CA . ARG A 1 183 ? 76.428 -47.456 -54.086 1.00 40.47 183 ARG A CA 1
ATOM 1407 C C . ARG A 1 183 ? 74.950 -47.760 -54.343 1.00 40.47 183 ARG A C 1
ATOM 1409 O O . ARG A 1 183 ? 74.608 -48.146 -55.454 1.00 40.47 183 ARG A O 1
ATOM 1416 N N . VAL A 1 184 ? 74.084 -47.540 -53.349 1.00 42.69 184 VAL A N 1
ATOM 1417 C CA . VAL A 1 184 ? 72.623 -47.729 -53.465 1.00 42.69 184 VAL A CA 1
ATOM 1418 C C . VAL A 1 184 ? 72.018 -46.758 -54.483 1.00 42.69 184 VAL A C 1
ATOM 1420 O O . VAL A 1 184 ? 71.157 -47.146 -55.264 1.00 42.69 184 VAL A O 1
ATOM 1423 N N . TRP A 1 185 ? 72.506 -45.517 -54.530 1.00 45.53 185 TRP A N 1
ATOM 1424 C CA . TRP A 1 185 ? 72.091 -44.519 -55.517 1.00 45.53 185 TRP A CA 1
ATOM 1425 C C . TRP A 1 185 ? 72.564 -44.856 -56.939 1.00 45.53 185 TRP A C 1
ATOM 1427 O O . TRP A 1 185 ? 71.785 -44.728 -57.880 1.00 45.53 185 TRP A O 1
ATOM 1437 N N . GLY A 1 186 ? 73.795 -45.363 -57.096 1.00 45.97 186 GLY A N 1
ATOM 1438 C CA . GLY A 1 186 ? 74.293 -45.874 -58.381 1.00 45.97 186 GLY A CA 1
ATOM 1439 C C . GLY A 1 186 ? 73.447 -47.031 -58.928 1.00 45.97 186 GLY A C 1
ATOM 1440 O O . GLY A 1 186 ? 73.063 -47.009 -60.091 1.00 45.97 186 GLY A O 1
ATOM 1441 N N . GLN A 1 187 ? 73.055 -47.975 -58.065 1.00 43.47 187 GLN A N 1
ATOM 1442 C CA . GLN A 1 187 ? 72.186 -49.104 -58.431 1.00 43.47 187 GLN A CA 1
ATOM 1443 C C . GLN A 1 187 ? 70.746 -48.676 -58.780 1.00 43.47 187 GLN A C 1
ATOM 1445 O O . GLN A 1 187 ? 70.099 -49.301 -59.619 1.00 43.47 187 GLN A O 1
ATOM 1450 N N . LEU A 1 188 ? 70.236 -47.606 -58.157 1.00 43.31 188 LEU A N 1
ATOM 1451 C CA . LEU A 1 188 ? 68.903 -47.055 -58.432 1.00 43.31 188 LEU A CA 1
ATOM 1452 C C . LEU A 1 188 ? 68.856 -46.295 -59.772 1.00 43.31 188 LEU A C 1
ATOM 1454 O O . LEU A 1 188 ? 67.855 -46.366 -60.481 1.00 43.31 188 LEU A O 1
ATOM 1458 N N . LEU A 1 189 ? 69.946 -45.602 -60.127 1.00 45.78 189 LEU A N 1
ATOM 1459 C CA . LEU A 1 189 ? 70.126 -44.921 -61.416 1.00 45.78 189 LEU A CA 1
ATOM 1460 C C . LEU A 1 189 ? 70.293 -45.911 -62.578 1.00 45.78 189 LEU A C 1
ATOM 1462 O O . LEU A 1 189 ? 69.611 -45.753 -63.589 1.00 45.78 189 LEU A O 1
ATOM 1466 N N . GLU A 1 190 ? 71.098 -46.966 -62.408 1.00 45.31 190 GLU A N 1
ATOM 1467 C CA . GLU A 1 190 ? 71.217 -48.055 -63.395 1.00 45.31 190 GLU A CA 1
ATOM 1468 C C . GLU A 1 190 ? 69.866 -48.762 -63.627 1.00 45.31 190 GLU A C 1
ATOM 1470 O O . GLU A 1 190 ? 69.517 -49.095 -64.759 1.00 45.31 190 GLU A O 1
ATOM 1475 N N . GLY A 1 191 ? 69.049 -48.933 -62.579 1.00 44.47 191 GLY A N 1
ATOM 1476 C CA . GLY A 1 191 ? 67.698 -49.499 -62.694 1.00 44.47 191 GLY A CA 1
ATOM 1477 C C . GLY A 1 191 ? 66.684 -48.592 -63.411 1.00 44.47 191 GLY A C 1
ATOM 1478 O O . GLY A 1 191 ? 65.771 -49.093 -64.070 1.00 44.47 191 GLY A O 1
ATOM 1479 N N . LEU A 1 192 ? 66.843 -47.267 -63.315 1.00 42.56 192 LEU A N 1
ATOM 1480 C CA . LEU A 1 192 ? 65.981 -46.269 -63.965 1.00 42.56 192 LEU A CA 1
ATOM 1481 C C . LEU A 1 192 ? 66.335 -46.044 -65.444 1.00 42.56 192 LEU A C 1
ATOM 1483 O O . LEU A 1 192 ? 65.423 -45.846 -66.246 1.00 42.56 192 LEU A O 1
ATOM 1487 N N . GLU A 1 193 ? 67.615 -46.134 -65.824 1.00 43.22 193 GLU A N 1
ATOM 1488 C CA . GLU A 1 193 ? 68.045 -46.129 -67.236 1.00 43.22 193 GLU A CA 1
ATOM 1489 C C . GLU A 1 193 ? 67.501 -47.339 -68.010 1.00 43.22 193 GLU A C 1
ATOM 1491 O O . GLU A 1 193 ? 67.104 -47.208 -69.168 1.00 43.22 193 GLU A O 1
ATOM 1496 N N . VAL A 1 194 ? 67.416 -48.507 -67.365 1.00 41.47 194 VAL A N 1
ATOM 1497 C CA . VAL A 1 194 ? 66.864 -49.732 -67.972 1.00 41.47 194 VAL A CA 1
ATOM 1498 C C . VAL A 1 194 ? 65.332 -49.683 -68.081 1.00 41.47 194 VAL A C 1
ATOM 1500 O O . VAL A 1 194 ? 64.765 -50.236 -69.023 1.00 41.47 194 VAL A O 1
ATOM 1503 N N . ALA A 1 195 ? 64.648 -49.009 -67.149 1.00 42.47 195 ALA A N 1
ATOM 1504 C CA . ALA A 1 195 ? 63.184 -48.924 -67.118 1.00 42.47 195 ALA A CA 1
ATOM 1505 C C . ALA A 1 195 ? 62.594 -47.866 -68.074 1.00 42.47 195 ALA A C 1
ATOM 1507 O O . ALA A 1 195 ? 61.405 -47.926 -68.393 1.00 42.47 195 ALA A O 1
ATOM 1508 N N . LEU A 1 196 ? 63.404 -46.905 -68.534 1.00 46.28 196 LEU A N 1
ATOM 1509 C CA . LEU A 1 196 ? 62.984 -45.777 -69.371 1.00 46.28 196 LEU A CA 1
ATOM 1510 C C . LEU A 1 196 ? 63.632 -45.830 -70.764 1.00 46.28 196 LEU A C 1
ATOM 1512 O O . LEU A 1 196 ? 64.453 -44.995 -71.134 1.00 46.28 196 LEU A O 1
ATOM 1516 N N . LEU A 1 197 ? 63.191 -46.781 -71.584 1.00 40.22 197 LEU A N 1
ATOM 1517 C CA . LEU A 1 197 ? 63.349 -46.726 -73.042 1.00 40.22 197 LEU A CA 1
ATOM 1518 C C . LEU A 1 197 ? 61.974 -46.469 -73.693 1.00 40.22 197 LEU A C 1
ATOM 1520 O O . LEU A 1 197 ? 61.029 -47.162 -73.316 1.00 40.22 197 LEU A O 1
ATOM 1524 N N . PRO A 1 198 ? 61.808 -45.572 -74.695 1.00 45.00 198 PRO A N 1
ATOM 1525 C CA . PRO A 1 198 ? 62.718 -44.577 -75.263 1.00 45.00 198 PRO A CA 1
ATOM 1526 C C . PRO A 1 198 ? 62.183 -43.141 -75.065 1.00 45.00 198 PRO A C 1
ATOM 1528 O O . PRO A 1 198 ? 61.196 -42.732 -75.674 1.00 45.00 198 PRO A O 1
ATOM 1531 N N . GLY A 1 199 ? 62.873 -42.336 -74.262 1.00 50.12 199 GLY A N 1
ATOM 1532 C CA . GLY A 1 199 ? 62.599 -40.902 -74.159 1.00 50.12 199 GLY A CA 1
ATOM 1533 C C . GLY A 1 199 ? 63.786 -40.170 -73.554 1.00 50.12 199 GLY A C 1
ATOM 1534 O O . GLY A 1 199 ? 63.764 -39.854 -72.368 1.00 50.12 199 GLY A O 1
ATOM 1535 N N . ARG A 1 200 ? 64.838 -39.937 -74.355 1.00 46.84 200 ARG A N 1
ATOM 1536 C CA . ARG A 1 200 ? 66.085 -39.299 -73.885 1.00 46.84 200 ARG A CA 1
ATOM 1537 C C . ARG A 1 200 ? 65.845 -37.922 -73.251 1.00 46.84 200 ARG A C 1
ATOM 1539 O O . ARG A 1 200 ? 66.451 -37.623 -72.231 1.00 46.84 200 ARG A O 1
ATOM 1546 N N . ASP A 1 201 ? 64.860 -37.168 -73.734 1.00 46.94 201 ASP A N 1
ATOM 1547 C CA . ASP A 1 201 ? 64.548 -35.834 -73.201 1.00 46.94 201 ASP A CA 1
ATOM 1548 C C . ASP A 1 201 ? 64.045 -35.849 -71.747 1.00 46.94 201 ASP A C 1
ATOM 1550 O O . ASP A 1 201 ? 64.284 -34.908 -70.989 1.00 46.94 201 ASP A O 1
ATOM 1554 N N . TYR A 1 202 ? 63.366 -36.921 -71.324 1.00 46.75 202 TYR A N 1
ATOM 1555 C CA . TYR A 1 202 ? 62.829 -37.031 -69.964 1.00 46.75 202 TYR A CA 1
ATOM 1556 C C . TYR A 1 202 ? 63.902 -37.423 -68.948 1.00 46.75 202 TYR A C 1
ATOM 1558 O O . TYR A 1 202 ? 63.872 -36.958 -67.808 1.00 46.75 202 TYR A O 1
ATOM 1566 N N . VAL A 1 203 ? 64.862 -38.248 -69.371 1.00 48.00 203 VAL A N 1
ATOM 1567 C CA . VAL A 1 203 ? 66.008 -38.657 -68.553 1.00 48.00 203 VAL A CA 1
ATOM 1568 C C . VAL A 1 203 ? 66.957 -37.473 -68.348 1.00 48.00 203 VAL A C 1
ATOM 1570 O O . VAL A 1 203 ? 67.324 -37.195 -67.206 1.00 48.00 203 VAL A O 1
ATOM 1573 N N . ASP A 1 204 ? 67.240 -36.693 -69.397 1.00 45.97 204 ASP A N 1
ATOM 1574 C CA . ASP A 1 204 ? 68.101 -35.503 -69.317 1.00 45.97 204 ASP A CA 1
ATOM 1575 C C . ASP A 1 204 ? 67.463 -34.370 -68.482 1.00 45.97 204 ASP A C 1
ATOM 1577 O O . ASP A 1 204 ? 68.139 -33.699 -67.693 1.00 45.97 204 ASP A O 1
ATOM 1581 N N . ALA A 1 205 ? 66.139 -34.184 -68.571 1.00 44.56 205 ALA A N 1
ATOM 1582 C CA . ALA A 1 205 ? 65.414 -33.200 -67.762 1.00 44.56 205 ALA A CA 1
ATOM 1583 C C . ALA A 1 205 ? 65.354 -33.578 -66.268 1.00 44.56 205 ALA A C 1
ATOM 1585 O O . ALA A 1 205 ? 65.478 -32.699 -65.401 1.00 44.56 205 ALA A O 1
ATOM 1586 N N . LEU A 1 206 ? 65.204 -34.872 -65.950 1.00 45.31 206 LEU A N 1
ATOM 1587 C CA . LEU A 1 206 ? 65.255 -35.370 -64.572 1.00 45.31 206 LEU A CA 1
ATOM 1588 C C . LEU A 1 206 ? 66.677 -35.310 -64.005 1.00 45.31 206 LEU A C 1
ATOM 1590 O O . LEU A 1 206 ? 66.849 -34.806 -62.895 1.00 45.31 206 LEU A O 1
ATOM 1594 N N . GLN A 1 207 ? 67.693 -35.737 -64.762 1.00 45.00 207 GLN A N 1
ATOM 1595 C CA . GLN A 1 207 ? 69.099 -35.636 -64.355 1.00 45.00 207 GLN A CA 1
ATOM 1596 C C . GLN A 1 207 ? 69.513 -34.177 -64.120 1.00 45.00 207 GLN A C 1
ATOM 1598 O O . GLN A 1 207 ? 70.133 -33.870 -63.102 1.00 45.00 207 GLN A O 1
ATOM 1603 N N . GLY A 1 208 ? 69.096 -33.248 -64.987 1.00 43.94 208 GLY A N 1
ATOM 1604 C CA . GLY A 1 208 ? 69.378 -31.822 -64.822 1.00 43.94 208 GLY A CA 1
ATOM 1605 C C . GLY A 1 208 ? 68.683 -31.191 -63.610 1.00 43.94 208 GLY A C 1
ATOM 1606 O O . GLY A 1 208 ? 69.254 -30.331 -62.942 1.00 43.94 208 GLY A O 1
ATOM 1607 N N . THR A 1 209 ? 67.457 -31.606 -63.290 1.00 41.25 209 THR A N 1
ATOM 1608 C CA . THR A 1 209 ? 66.675 -31.009 -62.191 1.00 41.25 209 THR A CA 1
ATOM 1609 C C . THR A 1 209 ? 67.051 -31.605 -60.837 1.00 41.25 209 THR A C 1
ATOM 1611 O O . THR A 1 209 ? 67.274 -30.860 -59.883 1.00 41.25 209 THR A O 1
ATOM 1614 N N . VAL A 1 210 ? 67.232 -32.925 -60.769 1.00 41.81 210 VAL A N 1
ATOM 1615 C CA . VAL A 1 210 ? 67.710 -33.620 -59.567 1.00 41.81 210 VAL A CA 1
ATOM 1616 C C . VAL A 1 210 ? 69.177 -33.286 -59.299 1.00 41.81 210 VAL A C 1
ATOM 1618 O O . VAL A 1 210 ? 69.520 -33.018 -58.155 1.00 41.81 210 VAL A O 1
ATOM 1621 N N . GLY A 1 211 ? 70.026 -33.176 -60.327 1.00 45.06 211 GLY A N 1
ATOM 1622 C CA . GLY A 1 211 ? 71.424 -32.751 -60.187 1.00 45.06 211 GLY A CA 1
ATOM 1623 C C . GLY A 1 211 ? 71.580 -31.323 -59.648 1.00 45.06 211 GLY A C 1
ATOM 1624 O O . GLY A 1 211 ? 72.430 -31.081 -58.792 1.00 45.06 211 GLY A O 1
ATOM 1625 N N . ARG A 1 212 ? 70.718 -30.381 -60.063 1.00 42.88 212 ARG A N 1
ATOM 1626 C CA . ARG A 1 212 ? 70.690 -29.008 -59.515 1.00 42.88 212 ARG A CA 1
ATOM 1627 C C . ARG A 1 212 ? 70.185 -28.959 -58.073 1.00 42.88 212 ARG A C 1
ATOM 1629 O O . ARG A 1 212 ? 70.768 -28.252 -57.256 1.00 42.88 212 ARG A O 1
ATOM 1636 N N . CYS A 1 213 ? 69.138 -29.717 -57.745 1.00 40.22 213 CYS A N 1
ATOM 1637 C CA . CYS A 1 213 ? 68.612 -29.792 -56.380 1.00 40.22 213 CYS A CA 1
ATOM 1638 C C . CYS A 1 213 ? 69.576 -30.516 -55.429 1.00 40.22 213 CYS A C 1
ATOM 1640 O O . CYS A 1 213 ? 69.760 -30.056 -54.309 1.00 40.22 213 CYS A O 1
ATOM 1642 N N . TRP A 1 214 ? 70.246 -31.578 -55.886 1.00 42.75 214 TRP A N 1
ATOM 1643 C CA . TRP A 1 214 ? 71.296 -32.291 -55.152 1.00 42.75 214 TRP A CA 1
ATOM 1644 C C . TRP A 1 214 ? 72.540 -31.419 -54.953 1.00 42.75 214 TRP A C 1
ATOM 1646 O O . TRP A 1 214 ? 73.046 -31.330 -53.841 1.00 42.75 214 TRP A O 1
ATOM 1656 N N . GLY A 1 215 ? 72.978 -30.683 -55.982 1.00 44.44 215 GLY A N 1
ATOM 1657 C CA . GLY A 1 215 ? 74.062 -29.703 -55.870 1.00 44.44 215 GLY A CA 1
ATOM 1658 C C . GLY A 1 215 ? 73.747 -28.572 -54.884 1.00 44.44 215 GLY A C 1
ATOM 1659 O O . GLY A 1 215 ? 74.604 -28.201 -54.085 1.00 44.44 215 GLY A O 1
ATOM 1660 N N . ALA A 1 216 ? 72.505 -28.077 -54.870 1.00 42.12 216 ALA A N 1
ATOM 1661 C CA . ALA A 1 216 ? 72.042 -27.081 -53.904 1.00 42.12 216 ALA A CA 1
ATOM 1662 C C . ALA A 1 216 ? 71.913 -27.651 -52.480 1.00 42.12 216 ALA A C 1
ATOM 1664 O O . ALA A 1 216 ? 72.234 -26.952 -51.521 1.00 42.12 216 ALA A O 1
ATOM 1665 N N . LEU A 1 217 ? 71.508 -28.918 -52.327 1.00 40.53 217 LEU A N 1
ATOM 1666 C CA . LEU A 1 217 ? 71.424 -29.592 -51.028 1.00 40.53 217 LEU A CA 1
ATOM 1667 C C . LEU A 1 217 ? 72.813 -29.910 -50.463 1.00 40.53 217 LEU A C 1
ATOM 1669 O O . LEU A 1 217 ? 73.045 -29.677 -49.284 1.00 40.53 217 LEU A O 1
ATOM 1673 N N . CYS A 1 218 ? 73.755 -30.370 -51.292 1.00 43.84 218 CYS A N 1
ATOM 1674 C CA . CYS A 1 218 ? 75.150 -30.567 -50.903 1.00 43.84 218 CYS A CA 1
ATOM 1675 C C . CYS A 1 218 ? 75.834 -29.233 -50.579 1.00 43.84 218 CYS A C 1
ATOM 1677 O O . CYS A 1 218 ? 76.580 -29.171 -49.608 1.00 43.84 218 CYS A O 1
ATOM 1679 N N . ALA A 1 219 ? 75.550 -28.154 -51.321 1.00 44.66 219 ALA A N 1
ATOM 1680 C CA . ALA A 1 219 ? 76.057 -26.812 -51.024 1.00 44.66 219 ALA A CA 1
ATOM 1681 C C . ALA A 1 219 ? 75.452 -26.229 -49.735 1.00 44.66 219 ALA A C 1
ATOM 1683 O O . ALA A 1 219 ? 76.175 -25.630 -48.943 1.00 44.66 219 ALA A O 1
ATOM 1684 N N . ALA A 1 220 ? 74.160 -26.454 -49.481 1.00 41.06 220 ALA A N 1
ATOM 1685 C CA . ALA A 1 220 ? 73.501 -26.074 -48.235 1.00 41.06 220 ALA A CA 1
ATOM 1686 C C . ALA A 1 220 ? 73.997 -26.925 -47.056 1.00 41.06 220 ALA A C 1
ATOM 1688 O O . ALA A 1 220 ? 74.276 -26.381 -46.000 1.00 41.06 220 ALA A O 1
ATOM 1689 N N . GLN A 1 221 ? 74.216 -28.228 -47.240 1.00 40.50 221 GLN A N 1
ATOM 1690 C CA . GLN A 1 221 ? 74.775 -29.119 -46.222 1.00 40.50 221 GLN A CA 1
ATOM 1691 C C . GLN A 1 221 ? 76.245 -28.796 -45.919 1.00 40.50 221 GLN A C 1
ATOM 1693 O O . GLN A 1 221 ? 76.613 -28.790 -44.751 1.00 40.50 221 GLN A O 1
ATOM 1698 N N . LEU A 1 222 ? 77.068 -28.460 -46.919 1.00 44.62 222 LEU A N 1
ATOM 1699 C CA . LEU A 1 222 ? 78.437 -27.957 -46.729 1.00 44.62 222 LEU A CA 1
ATOM 1700 C C . LEU A 1 222 ? 78.445 -26.563 -46.086 1.00 44.62 222 LEU A C 1
ATOM 1702 O O . LEU A 1 222 ? 79.292 -26.299 -45.239 1.00 44.62 222 LEU A O 1
ATOM 1706 N N . SER A 1 223 ? 77.484 -25.695 -46.420 1.00 41.44 223 SER A N 1
ATOM 1707 C CA . SER A 1 223 ? 77.310 -24.374 -45.803 1.00 41.44 223 SER A CA 1
ATOM 1708 C C . SER A 1 223 ? 76.868 -24.485 -44.343 1.00 41.44 223 SER A C 1
ATOM 1710 O O . SER A 1 223 ? 77.437 -23.826 -43.481 1.00 41.44 223 SER A O 1
ATOM 1712 N N . THR A 1 224 ? 75.938 -25.385 -44.028 1.00 39.69 224 THR A N 1
ATOM 1713 C CA . THR A 1 224 ? 75.450 -25.628 -42.668 1.00 39.69 224 THR A CA 1
ATOM 1714 C C . THR A 1 224 ? 76.448 -26.445 -41.844 1.00 39.69 224 THR A C 1
ATOM 1716 O O . THR A 1 224 ? 76.636 -26.137 -40.675 1.00 39.69 224 THR A O 1
ATOM 1719 N N . GLN A 1 225 ? 77.181 -27.406 -42.422 1.00 41.66 225 GLN A N 1
ATOM 1720 C CA . GLN A 1 225 ? 78.322 -28.051 -41.753 1.00 41.66 225 GLN A CA 1
ATOM 1721 C C . GLN A 1 225 ? 79.476 -27.067 -41.532 1.00 41.66 225 GLN A C 1
ATOM 1723 O O . GLN A 1 225 ? 80.096 -27.123 -40.479 1.00 41.66 225 GLN A O 1
ATOM 1728 N N . SER A 1 226 ? 79.735 -26.131 -42.452 1.00 41.88 226 SER A N 1
ATOM 1729 C CA . SER A 1 226 ? 80.715 -25.047 -42.277 1.00 41.88 226 SER A CA 1
ATOM 1730 C C . SER A 1 226 ? 80.267 -24.028 -41.220 1.00 41.88 226 SER A C 1
ATOM 1732 O O . SER A 1 226 ? 81.084 -23.599 -40.409 1.00 41.88 226 SER A O 1
ATOM 1734 N N . GLN A 1 227 ? 78.971 -23.705 -41.149 1.00 41.16 227 GLN A N 1
ATOM 1735 C CA . GLN A 1 227 ? 78.398 -22.825 -40.127 1.00 41.16 227 GLN A CA 1
ATOM 1736 C C . GLN A 1 227 ? 78.343 -23.496 -38.750 1.00 41.16 227 GLN A C 1
ATOM 1738 O O . GLN A 1 227 ? 78.676 -22.857 -37.760 1.00 41.16 227 GLN A O 1
ATOM 1743 N N . ILE A 1 228 ? 78.016 -24.787 -38.665 1.00 41.16 228 ILE A N 1
ATOM 1744 C CA . ILE A 1 228 ? 78.006 -25.550 -37.408 1.00 41.16 228 ILE A CA 1
ATOM 1745 C C . ILE A 1 228 ? 79.435 -25.877 -36.956 1.00 41.16 228 ILE A C 1
ATOM 1747 O O . ILE A 1 228 ? 79.725 -25.743 -35.772 1.00 41.16 228 ILE A O 1
ATOM 1751 N N . ALA A 1 229 ? 80.361 -26.208 -37.863 1.00 40.66 229 ALA A N 1
ATOM 1752 C CA . ALA A 1 229 ? 81.787 -26.323 -37.546 1.00 40.66 229 ALA A CA 1
ATOM 1753 C C . ALA A 1 229 ? 82.387 -24.963 -37.154 1.00 40.66 229 ALA A C 1
ATOM 1755 O O . ALA A 1 229 ? 83.237 -24.919 -36.272 1.00 40.66 229 ALA A O 1
ATOM 1756 N N . GLY A 1 230 ? 81.906 -23.855 -37.731 1.00 41.97 230 GLY A N 1
ATOM 1757 C CA . GLY A 1 230 ? 82.266 -22.485 -37.354 1.00 41.97 230 GLY A CA 1
ATOM 1758 C C . GLY A 1 230 ? 81.692 -22.052 -36.001 1.00 41.97 230 GLY A C 1
ATOM 1759 O O . GLY A 1 230 ? 82.368 -21.360 -35.245 1.00 41.97 230 GLY A O 1
ATOM 1760 N N . VAL A 1 231 ? 80.487 -22.502 -35.643 1.00 40.41 231 VAL A N 1
ATOM 1761 C CA . VAL A 1 231 ? 79.863 -22.257 -34.331 1.00 40.41 231 VAL A CA 1
ATOM 1762 C C . VAL A 1 231 ? 80.487 -23.153 -33.256 1.00 40.41 231 VAL A C 1
ATOM 1764 O O . VAL A 1 231 ? 80.837 -22.660 -32.189 1.00 40.41 231 VAL A O 1
ATOM 1767 N N . ALA A 1 232 ? 80.750 -24.429 -33.546 1.00 38.94 232 ALA A N 1
ATOM 1768 C CA . ALA A 1 232 ? 81.451 -25.346 -32.647 1.00 38.94 232 ALA A CA 1
ATOM 1769 C C . ALA A 1 232 ? 82.937 -24.974 -32.474 1.00 38.94 232 ALA A C 1
ATOM 1771 O O . ALA A 1 232 ? 83.447 -25.046 -31.360 1.00 38.94 232 ALA A O 1
ATOM 1772 N N . SER A 1 233 ? 83.619 -24.504 -33.529 1.00 36.38 233 SER A N 1
ATOM 1773 C CA . SER A 1 233 ? 84.975 -23.930 -33.464 1.00 36.38 233 SER A CA 1
ATOM 1774 C C . SER A 1 233 ? 84.997 -22.635 -32.649 1.00 36.38 233 SER A C 1
ATOM 1776 O O . SER A 1 233 ? 85.866 -22.496 -31.795 1.00 36.38 233 SER A O 1
ATOM 1778 N N . ASN A 1 234 ? 84.002 -21.748 -32.803 1.00 38.50 234 ASN A N 1
ATOM 1779 C CA . ASN A 1 234 ? 83.865 -20.530 -31.991 1.00 38.50 234 ASN A CA 1
ATOM 1780 C C . ASN A 1 234 ? 83.555 -20.816 -30.516 1.00 38.50 234 ASN A C 1
ATOM 1782 O O . ASN A 1 234 ? 84.042 -20.103 -29.642 1.00 38.50 234 ASN A O 1
ATOM 1786 N N . ILE A 1 235 ? 82.781 -21.862 -30.221 1.00 42.81 235 ILE A N 1
ATOM 1787 C CA . ILE A 1 235 ? 82.486 -22.282 -28.844 1.00 42.81 235 ILE A CA 1
ATOM 1788 C C . ILE A 1 235 ? 83.711 -22.968 -28.214 1.00 42.81 235 ILE A C 1
ATOM 1790 O O . ILE A 1 235 ? 83.977 -22.756 -27.031 1.00 42.81 235 ILE A O 1
ATOM 1794 N N . LYS A 1 236 ? 84.515 -23.709 -28.995 1.00 36.22 236 LYS A N 1
ATOM 1795 C CA . LYS A 1 236 ? 85.785 -24.302 -28.534 1.00 36.22 236 LYS A CA 1
ATOM 1796 C C . LYS A 1 236 ? 86.884 -23.242 -28.343 1.00 36.22 236 LYS A C 1
ATOM 1798 O O . LYS A 1 236 ? 87.516 -23.247 -27.297 1.00 36.22 236 LYS A O 1
ATOM 1803 N N . LEU A 1 237 ? 87.039 -22.273 -29.258 1.00 38.03 237 LEU A N 1
ATOM 1804 C CA . LEU A 1 237 ? 87.978 -21.137 -29.143 1.00 38.03 237 LEU A CA 1
ATOM 1805 C C . LEU A 1 237 ? 87.630 -20.194 -27.982 1.00 38.03 237 LEU A C 1
ATOM 1807 O O . LEU A 1 237 ? 88.532 -19.771 -27.262 1.00 38.03 237 LEU A O 1
ATOM 1811 N N . LYS A 1 238 ? 86.337 -19.924 -27.740 1.00 39.62 238 LYS A N 1
ATOM 1812 C CA . LYS A 1 238 ? 85.885 -19.134 -26.578 1.00 39.62 238 LYS A CA 1
ATOM 1813 C C . LYS A 1 238 ? 86.059 -19.854 -25.238 1.00 39.62 238 LYS A C 1
ATOM 1815 O O . LYS A 1 238 ? 86.091 -19.185 -24.213 1.00 39.62 238 LYS A O 1
ATOM 1820 N N . ARG A 1 239 ? 86.176 -21.189 -25.232 1.00 42.59 239 ARG A N 1
ATOM 1821 C CA . ARG A 1 239 ? 86.373 -21.989 -24.009 1.00 42.59 239 ARG A CA 1
ATOM 1822 C C . ARG A 1 239 ? 87.831 -22.380 -23.732 1.00 42.59 239 ARG A C 1
ATOM 1824 O O . ARG A 1 239 ? 88.129 -22.682 -22.584 1.00 42.59 239 ARG A O 1
ATOM 1831 N N . THR A 1 240 ? 88.747 -22.331 -24.707 1.00 39.53 240 THR A N 1
ATOM 1832 C CA . THR A 1 240 ? 90.190 -22.597 -24.477 1.00 39.53 240 THR A CA 1
ATOM 1833 C C . THR A 1 240 ? 91.102 -21.366 -24.513 1.00 39.53 240 THR A C 1
ATOM 1835 O O . THR A 1 240 ? 92.283 -21.492 -24.214 1.00 39.53 240 THR A O 1
ATOM 1838 N N . GLY A 1 241 ? 90.602 -20.175 -24.849 1.00 37.44 241 GLY A N 1
ATOM 1839 C CA . GLY A 1 241 ? 91.404 -18.950 -24.938 1.00 37.44 241 GLY A CA 1
ATOM 1840 C C . GLY A 1 241 ? 91.347 -18.056 -23.699 1.00 37.44 241 GLY A C 1
ATOM 1841 O O . GLY A 1 241 ? 91.017 -16.882 -23.818 1.00 37.44 241 GLY A O 1
ATOM 1842 N N . VAL A 1 242 ? 91.655 -18.576 -22.511 1.00 51.22 242 VAL A N 1
ATOM 1843 C CA . VAL A 1 242 ? 92.118 -17.701 -21.423 1.00 51.22 242 VAL A CA 1
ATOM 1844 C C . VAL A 1 242 ? 93.558 -17.320 -21.760 1.00 51.22 242 VAL A C 1
ATOM 1846 O O . VAL A 1 242 ? 94.391 -18.219 -21.782 1.00 51.22 242 VAL A O 1
ATOM 1849 N N . GLN A 1 243 ? 93.846 -16.037 -22.025 1.00 47.75 243 GLN A N 1
ATOM 1850 C CA . GLN A 1 243 ? 95.035 -15.320 -21.520 1.00 47.75 243 GLN A CA 1
ATOM 1851 C C . GLN A 1 243 ? 95.172 -13.879 -22.070 1.00 47.75 243 GLN A C 1
ATOM 1853 O O . GLN A 1 243 ? 95.090 -13.664 -23.272 1.00 47.75 243 GLN A O 1
ATOM 1858 N N . LEU A 1 244 ? 95.498 -12.950 -21.151 1.00 44.97 244 LEU A N 1
ATOM 1859 C CA . LEU A 1 244 ? 96.235 -11.678 -21.334 1.00 44.97 244 LEU A CA 1
ATOM 1860 C C . LEU A 1 244 ? 95.572 -10.546 -22.157 1.00 44.97 244 LEU A C 1
ATOM 1862 O O . LEU A 1 244 ? 95.614 -10.554 -23.380 1.00 44.97 244 LEU A O 1
ATOM 1866 N N . ASN A 1 245 ? 95.050 -9.500 -21.497 1.00 40.78 245 ASN A N 1
ATOM 1867 C CA . ASN A 1 245 ? 95.751 -8.242 -21.145 1.00 40.78 245 ASN A CA 1
ATOM 1868 C C . ASN A 1 245 ? 94.710 -7.256 -20.550 1.00 40.78 245 ASN A C 1
ATOM 1870 O O . ASN A 1 245 ? 93.710 -6.949 -21.197 1.00 40.78 245 ASN A O 1
ATOM 1874 N N . GLU A 1 246 ? 94.903 -6.783 -19.313 1.00 43.44 246 GLU A N 1
ATOM 1875 C CA . GLU A 1 246 ? 93.863 -6.102 -18.504 1.00 43.44 246 GLU A CA 1
ATOM 1876 C C . GLU A 1 246 ? 93.370 -4.746 -19.051 1.00 43.44 246 GLU A C 1
ATOM 1878 O O . GLU A 1 246 ? 92.317 -4.267 -18.640 1.00 43.44 246 GLU A O 1
ATOM 1883 N N . LEU A 1 247 ? 94.063 -4.137 -20.016 1.00 42.41 247 LEU A N 1
ATOM 1884 C CA . LEU A 1 247 ? 93.702 -2.814 -20.549 1.00 42.41 247 LEU A CA 1
ATOM 1885 C C . LEU A 1 247 ? 92.674 -2.832 -21.694 1.00 42.41 247 LEU A C 1
ATOM 1887 O O . LEU A 1 247 ? 92.040 -1.812 -21.944 1.00 42.41 247 LEU A O 1
ATOM 1891 N N . ASP A 1 248 ? 92.441 -3.975 -22.345 1.00 44.16 248 ASP A N 1
ATOM 1892 C CA . ASP A 1 248 ? 91.519 -4.067 -23.496 1.00 44.16 248 ASP A CA 1
ATOM 1893 C C . ASP A 1 248 ? 90.094 -4.503 -23.090 1.00 44.16 248 ASP A C 1
ATOM 1895 O O . ASP A 1 248 ? 89.127 -4.334 -23.836 1.00 44.16 248 ASP A O 1
ATOM 1899 N N . VAL A 1 249 ? 89.944 -5.035 -21.870 1.00 44.56 249 VAL A N 1
ATOM 1900 C CA . VAL A 1 249 ? 88.653 -5.460 -21.305 1.00 44.56 249 VAL A CA 1
ATOM 1901 C C . VAL A 1 249 ? 87.843 -4.255 -20.828 1.00 44.56 249 VAL A C 1
ATOM 1903 O O . VAL A 1 249 ? 86.645 -4.203 -21.092 1.00 44.56 249 VAL A O 1
ATOM 1906 N N . CYS A 1 250 ? 88.481 -3.254 -20.211 1.00 40.31 250 CYS A N 1
ATOM 1907 C CA . CYS A 1 250 ? 87.790 -2.039 -19.769 1.00 40.31 250 CYS A CA 1
ATOM 1908 C C . CYS A 1 250 ? 87.261 -1.209 -20.949 1.00 40.31 250 CYS A C 1
ATOM 1910 O O . CYS A 1 250 ? 86.105 -0.802 -20.919 1.00 40.31 250 CYS A O 1
ATOM 1912 N N . ALA A 1 251 ? 88.033 -1.056 -22.032 1.00 42.62 251 ALA A N 1
ATOM 1913 C CA . ALA A 1 251 ? 87.590 -0.301 -23.208 1.00 42.62 251 ALA A CA 1
ATOM 1914 C C . ALA A 1 251 ? 86.425 -0.986 -23.948 1.00 42.62 251 ALA A C 1
ATOM 1916 O O . ALA A 1 251 ? 85.486 -0.326 -24.386 1.00 42.62 251 ALA A O 1
ATOM 1917 N N . ARG A 1 252 ? 86.435 -2.325 -24.050 1.00 40.56 252 ARG A N 1
ATOM 1918 C CA . ARG A 1 252 ? 85.334 -3.076 -24.680 1.00 40.56 252 ARG A CA 1
ATOM 1919 C C . ARG A 1 252 ? 84.112 -3.219 -23.782 1.00 40.56 252 ARG A C 1
ATOM 1921 O O . ARG A 1 252 ? 83.014 -3.313 -24.314 1.00 40.56 252 ARG A O 1
ATOM 1928 N N . TYR A 1 253 ? 84.280 -3.226 -22.461 1.00 41.31 253 TYR A N 1
ATOM 1929 C CA . TYR A 1 253 ? 83.165 -3.226 -21.515 1.00 41.31 253 TYR A CA 1
ATOM 1930 C C . TYR A 1 253 ? 82.478 -1.855 -21.457 1.00 41.31 253 TYR A C 1
ATOM 1932 O O . TYR A 1 253 ? 81.255 -1.805 -21.454 1.00 41.31 253 TYR A O 1
ATOM 1940 N N . GLU A 1 254 ? 83.227 -0.748 -21.518 1.00 45.94 254 GLU A N 1
ATOM 1941 C CA . GLU A 1 254 ? 82.662 0.608 -21.626 1.00 45.94 254 GLU A CA 1
ATOM 1942 C C . GLU A 1 254 ? 82.004 0.863 -22.989 1.00 45.94 254 GLU A C 1
ATOM 1944 O O . GLU A 1 254 ? 80.951 1.497 -23.051 1.00 45.94 254 GLU A O 1
ATOM 1949 N N . GLN A 1 255 ? 82.558 0.309 -24.074 1.00 42.03 255 GLN A N 1
ATOM 1950 C CA . GLN A 1 255 ? 81.934 0.369 -25.397 1.00 42.03 255 GLN A CA 1
ATOM 1951 C C . GLN A 1 255 ? 80.695 -0.531 -25.486 1.00 42.03 255 GLN A C 1
ATOM 1953 O O . GLN A 1 255 ? 79.690 -0.105 -26.035 1.00 42.03 255 GLN A O 1
ATOM 1958 N N . ALA A 1 256 ? 80.719 -1.726 -24.884 1.00 41.56 256 ALA A N 1
ATOM 1959 C CA . ALA A 1 256 ? 79.548 -2.596 -24.785 1.00 41.56 256 ALA A CA 1
ATOM 1960 C C . ALA A 1 256 ? 78.469 -2.014 -23.865 1.00 41.56 256 ALA A C 1
ATOM 1962 O O . ALA A 1 256 ? 77.301 -2.188 -24.165 1.00 41.56 256 ALA A O 1
ATOM 1963 N N . LEU A 1 257 ? 78.833 -1.283 -22.803 1.00 43.28 257 LEU A N 1
ATOM 1964 C CA . LEU A 1 257 ? 77.886 -0.524 -21.981 1.00 43.28 257 LEU A CA 1
ATOM 1965 C C . LEU A 1 257 ? 77.307 0.667 -22.744 1.00 43.28 257 LEU A C 1
ATOM 1967 O O . LEU A 1 257 ? 76.110 0.877 -22.658 1.00 43.28 257 LEU A O 1
ATOM 1971 N N . CYS A 1 258 ? 78.093 1.417 -23.525 1.00 43.53 258 CYS A N 1
ATOM 1972 C CA . CYS A 1 258 ? 77.552 2.477 -24.389 1.00 43.53 258 CYS A CA 1
ATOM 1973 C C . CYS A 1 258 ? 76.694 1.925 -25.537 1.00 43.53 258 CYS A C 1
ATOM 1975 O O . CYS A 1 258 ? 75.700 2.553 -25.890 1.00 43.53 258 CYS A O 1
ATOM 1977 N N . ASP A 1 259 ? 77.045 0.766 -26.097 1.00 43.59 259 ASP A N 1
ATOM 1978 C CA . ASP A 1 259 ? 76.293 0.105 -27.165 1.00 43.59 259 ASP A CA 1
ATOM 1979 C C . ASP A 1 259 ? 75.044 -0.602 -26.628 1.00 43.59 259 ASP A C 1
ATOM 1981 O O . ASP A 1 259 ? 74.037 -0.612 -27.329 1.00 43.59 259 ASP A O 1
ATOM 1985 N N . ASP A 1 260 ? 75.065 -1.131 -25.398 1.00 42.50 260 ASP A N 1
ATOM 1986 C CA . ASP A 1 260 ? 73.877 -1.636 -24.701 1.00 42.50 260 ASP A CA 1
ATOM 1987 C C . ASP A 1 260 ? 73.003 -0.492 -24.199 1.00 42.50 260 ASP A C 1
ATOM 1989 O O . ASP A 1 260 ? 71.800 -0.631 -24.288 1.00 42.50 260 ASP A O 1
ATOM 1993 N N . ASP A 1 261 ? 73.537 0.657 -23.773 1.00 44.47 261 ASP A N 1
ATOM 1994 C CA . ASP A 1 261 ? 72.741 1.840 -23.403 1.00 44.47 261 ASP A CA 1
ATOM 1995 C C . ASP A 1 261 ? 72.174 2.536 -24.660 1.00 44.47 261 ASP A C 1
ATOM 1997 O O . ASP A 1 261 ? 71.064 3.064 -24.647 1.00 44.47 261 ASP A O 1
ATOM 2001 N N . ALA A 1 262 ? 72.875 2.461 -25.801 1.00 44.62 262 ALA A N 1
ATOM 2002 C CA . ALA A 1 262 ? 72.363 2.859 -27.113 1.00 44.62 262 ALA A CA 1
ATOM 2003 C C . ALA A 1 262 ? 71.377 1.835 -27.694 1.00 44.62 262 ALA A C 1
ATOM 2005 O O . ALA A 1 262 ? 70.422 2.249 -28.345 1.00 44.62 262 ALA A O 1
ATOM 2006 N N . ARG A 1 263 ? 71.548 0.529 -27.437 1.00 42.78 263 ARG A N 1
ATOM 2007 C CA . ARG A 1 263 ? 70.562 -0.519 -27.750 1.00 42.78 263 ARG A CA 1
ATOM 2008 C C . ARG A 1 263 ? 69.375 -0.478 -26.819 1.00 42.78 263 ARG A C 1
ATOM 2010 O O . ARG A 1 263 ? 68.297 -0.781 -27.289 1.00 42.78 263 ARG A O 1
ATOM 2017 N N . LEU A 1 264 ? 69.538 -0.093 -25.558 1.00 40.22 264 LEU A N 1
ATOM 2018 C CA . LEU A 1 264 ? 68.457 0.098 -24.604 1.00 40.22 264 LEU A CA 1
ATOM 2019 C C . LEU A 1 264 ? 67.698 1.362 -24.978 1.00 40.22 264 LEU A C 1
ATOM 2021 O O . LEU A 1 264 ? 66.491 1.297 -25.047 1.00 40.22 264 LEU A O 1
ATOM 2025 N N . ARG A 1 265 ? 68.364 2.450 -25.390 1.00 44.16 265 ARG A N 1
ATOM 2026 C CA . ARG A 1 265 ? 67.690 3.623 -25.976 1.00 44.16 265 ARG A CA 1
ATOM 2027 C C . ARG A 1 265 ? 67.115 3.362 -27.366 1.00 44.16 265 ARG A C 1
ATOM 2029 O O . ARG A 1 265 ? 66.114 3.975 -27.697 1.00 44.16 265 ARG A O 1
ATOM 2036 N N . GLN A 1 266 ? 67.694 2.475 -28.182 1.00 40.34 266 GLN A N 1
ATOM 2037 C CA . GLN A 1 266 ? 67.105 2.017 -29.451 1.00 40.34 266 GLN A CA 1
ATOM 2038 C C . GLN A 1 266 ? 65.990 1.001 -29.233 1.00 40.34 266 GLN A C 1
ATOM 2040 O O . GLN A 1 266 ? 65.114 0.940 -30.074 1.00 40.34 266 GLN A O 1
ATOM 2045 N N . LEU A 1 267 ? 65.995 0.225 -28.151 1.00 37.06 267 LEU A N 1
ATOM 2046 C CA . LEU A 1 267 ? 64.920 -0.679 -27.754 1.00 37.06 267 LEU A CA 1
ATOM 2047 C C . LEU A 1 267 ? 63.825 0.093 -27.036 1.00 37.06 267 LEU A C 1
ATOM 2049 O O . LEU A 1 267 ? 62.687 -0.223 -27.279 1.00 37.06 267 LEU A O 1
ATOM 2053 N N . GLU A 1 268 ? 64.123 1.137 -26.267 1.00 41.44 268 GLU A N 1
ATOM 2054 C CA . GLU A 1 268 ? 63.160 2.082 -25.692 1.00 41.44 268 GLU A CA 1
ATOM 2055 C C . GLU A 1 268 ? 62.607 3.004 -26.783 1.00 41.44 268 GLU A C 1
ATOM 2057 O O . GLU A 1 268 ? 61.423 3.317 -26.765 1.00 41.44 268 GLU A O 1
ATOM 2062 N N . ALA A 1 269 ? 63.413 3.392 -27.781 1.00 40.59 269 ALA A N 1
ATOM 2063 C CA . ALA A 1 269 ? 62.950 4.098 -28.974 1.00 40.59 269 ALA A CA 1
ATOM 2064 C C . ALA A 1 269 ? 62.191 3.168 -29.921 1.00 40.59 269 ALA A C 1
ATOM 2066 O O . ALA A 1 269 ? 61.184 3.604 -30.446 1.00 40.59 269 ALA A O 1
ATOM 2067 N N . ALA A 1 270 ? 62.594 1.904 -30.091 1.00 35.94 270 ALA A N 1
ATOM 2068 C CA . ALA A 1 270 ? 61.863 0.890 -30.854 1.00 35.94 270 ALA A CA 1
ATOM 2069 C C . ALA A 1 270 ? 60.687 0.311 -30.068 1.00 35.94 270 ALA A C 1
ATOM 2071 O O . ALA A 1 270 ? 59.809 -0.258 -30.680 1.00 35.94 270 ALA A O 1
ATOM 2072 N N . GLU A 1 271 ? 60.614 0.466 -28.750 1.00 37.44 271 GLU A N 1
ATOM 2073 C CA . GLU A 1 271 ? 59.457 0.154 -27.906 1.00 37.44 271 GLU A CA 1
ATOM 2074 C C . GLU A 1 271 ? 58.545 1.378 -27.809 1.00 37.44 271 GLU A C 1
ATOM 2076 O O . GLU A 1 271 ? 57.338 1.205 -27.707 1.00 37.44 271 GLU A O 1
ATOM 2081 N N . MET A 1 272 ? 59.061 2.606 -27.956 1.00 39.59 272 MET A N 1
ATOM 2082 C CA . MET A 1 272 ? 58.278 3.814 -28.245 1.00 39.59 272 MET A CA 1
ATOM 2083 C C . MET A 1 272 ? 57.741 3.806 -29.678 1.00 39.59 272 MET A C 1
ATOM 2085 O O . MET A 1 272 ? 56.595 4.192 -29.877 1.00 39.59 272 MET A O 1
ATOM 2089 N N . GLU A 1 273 ? 58.524 3.354 -30.658 1.00 36.28 273 GLU A N 1
ATOM 2090 C CA . GLU A 1 273 ? 58.184 3.257 -32.082 1.00 36.28 273 GLU A CA 1
ATOM 2091 C C . GLU A 1 273 ? 57.338 2.007 -32.337 1.00 36.28 273 GLU A C 1
ATOM 2093 O O . GLU A 1 273 ? 56.344 2.116 -33.031 1.00 36.28 273 GLU A O 1
ATOM 2098 N N . ALA A 1 274 ? 57.577 0.883 -31.649 1.00 35.72 274 ALA A N 1
ATOM 2099 C CA . ALA A 1 274 ? 56.654 -0.253 -31.585 1.00 35.72 274 ALA A CA 1
ATOM 2100 C C . ALA A 1 274 ? 55.460 0.014 -30.667 1.00 35.72 274 ALA A C 1
ATOM 2102 O O . ALA A 1 274 ? 54.425 -0.590 -30.887 1.00 35.72 274 ALA A O 1
ATOM 2103 N N . SER A 1 275 ? 55.507 0.929 -29.692 1.00 36.53 275 SER A N 1
ATOM 2104 C CA . SER A 1 275 ? 54.293 1.430 -29.016 1.00 36.53 275 SER A CA 1
ATOM 2105 C C . SER A 1 275 ? 53.521 2.401 -29.909 1.00 36.53 275 SER A C 1
ATOM 2107 O O . SER A 1 275 ? 52.290 2.431 -29.835 1.00 36.53 275 SER A O 1
ATOM 2109 N N . ALA A 1 276 ? 54.206 3.153 -30.780 1.00 36.34 276 ALA A N 1
ATOM 2110 C CA . ALA A 1 276 ? 53.627 4.038 -31.795 1.00 36.34 276 ALA A CA 1
ATOM 2111 C C . ALA A 1 276 ? 53.093 3.266 -33.028 1.00 36.34 276 ALA A C 1
ATOM 2113 O O . ALA A 1 276 ? 52.081 3.657 -33.605 1.00 36.34 276 ALA A O 1
ATOM 2114 N N . GLU A 1 277 ? 53.693 2.125 -33.384 1.00 35.25 277 GLU A N 1
ATOM 2115 C CA . GLU A 1 277 ? 53.259 1.196 -34.440 1.00 35.25 277 GLU A CA 1
ATOM 2116 C C . GLU A 1 277 ? 52.277 0.138 -33.904 1.00 35.25 277 GLU A C 1
ATOM 2118 O O . GLU A 1 277 ? 51.313 -0.197 -34.584 1.00 35.25 277 GLU A O 1
ATOM 2123 N N . ALA A 1 278 ? 52.373 -0.304 -32.643 1.00 38.38 278 ALA A N 1
ATOM 2124 C CA . ALA A 1 278 ? 51.315 -1.086 -31.979 1.00 38.38 278 ALA A CA 1
ATOM 2125 C C . ALA A 1 278 ? 50.077 -0.236 -31.636 1.00 38.38 278 ALA A C 1
ATOM 2127 O O . ALA A 1 278 ? 49.035 -0.784 -31.253 1.00 38.38 278 ALA A O 1
ATOM 2128 N N . THR A 1 279 ? 50.156 1.092 -31.800 1.00 41.47 279 THR A N 1
ATOM 2129 C CA . THR A 1 279 ? 48.981 1.975 -31.882 1.00 41.47 279 THR A CA 1
ATOM 2130 C C . THR A 1 279 ? 48.455 2.167 -33.307 1.00 41.47 279 THR A C 1
ATOM 2132 O O . THR A 1 279 ? 47.369 2.726 -33.466 1.00 41.47 279 THR A O 1
ATOM 2135 N N . LEU A 1 280 ? 49.111 1.617 -34.333 1.00 43.62 280 LEU A N 1
ATOM 2136 C CA . LEU A 1 280 ? 48.668 1.675 -35.724 1.00 43.62 280 LEU A CA 1
ATOM 2137 C C . LEU A 1 280 ? 48.659 0.285 -36.376 1.00 43.62 280 LEU A C 1
ATOM 2139 O O . LEU A 1 280 ? 49.565 -0.126 -37.085 1.00 43.62 280 LEU A O 1
ATOM 2143 N N . GLY A 1 281 ? 47.513 -0.383 -36.219 1.00 46.66 281 GLY A N 1
ATOM 2144 C CA . GLY A 1 281 ? 46.975 -1.184 -37.317 1.00 46.66 281 GLY A CA 1
ATOM 2145 C C . GLY A 1 281 ? 47.258 -2.681 -37.303 1.00 46.66 281 GLY A C 1
ATOM 2146 O O . GLY A 1 281 ? 47.568 -3.222 -38.354 1.00 46.66 281 GLY A O 1
ATOM 2147 N N . GLN A 1 282 ? 47.070 -3.373 -36.172 1.00 38.59 282 GLN A N 1
ATOM 2148 C CA . GLN A 1 282 ? 46.684 -4.801 -36.191 1.00 38.59 282 GLN A CA 1
ATOM 2149 C C . GLN A 1 282 ? 46.060 -5.303 -34.869 1.00 38.59 282 GLN A C 1
ATOM 2151 O O . GLN A 1 282 ? 46.292 -6.424 -34.424 1.00 38.59 282 GLN A O 1
ATOM 2156 N N . ARG A 1 283 ? 45.209 -4.480 -34.235 1.00 34.47 283 ARG A N 1
ATOM 2157 C CA . ARG A 1 283 ? 44.413 -4.859 -33.045 1.00 34.47 283 ARG A CA 1
ATOM 2158 C C . ARG A 1 283 ? 43.056 -5.513 -33.356 1.00 34.47 283 ARG A C 1
ATOM 2160 O O . ARG A 1 283 ? 42.339 -5.855 -32.421 1.00 34.47 283 ARG A O 1
ATOM 2167 N N . ASP A 1 284 ? 42.717 -5.752 -34.623 1.00 37.06 284 ASP A N 1
ATOM 2168 C CA . ASP A 1 284 ? 41.328 -6.072 -34.989 1.00 37.06 284 ASP A CA 1
ATOM 2169 C C . ASP A 1 284 ? 40.944 -7.562 -35.022 1.00 37.06 284 ASP A C 1
ATOM 2171 O O . ASP A 1 284 ? 39.758 -7.849 -35.159 1.00 37.06 284 ASP A O 1
ATOM 2175 N N . HIS A 1 285 ? 41.852 -8.538 -34.844 1.00 32.44 285 HIS A N 1
ATOM 2176 C CA . HIS A 1 285 ? 41.467 -9.944 -35.107 1.00 32.44 285 HIS A CA 1
ATOM 2177 C C . HIS A 1 285 ? 41.906 -11.052 -34.131 1.00 32.44 285 HIS A C 1
ATOM 2179 O O . HIS A 1 285 ? 41.619 -12.212 -34.414 1.00 32.44 285 HIS A O 1
ATOM 2185 N N . LEU A 1 286 ? 42.491 -10.769 -32.956 1.00 32.31 286 LEU A N 1
ATOM 2186 C CA . LEU A 1 286 ? 42.832 -11.851 -31.997 1.00 32.31 286 LEU A CA 1
ATOM 2187 C C . LEU A 1 286 ? 42.515 -11.617 -30.506 1.00 32.31 286 LEU A C 1
ATOM 2189 O O . LEU A 1 286 ? 42.909 -12.423 -29.668 1.00 32.31 286 LEU A O 1
ATOM 2193 N N . VAL A 1 287 ? 41.703 -10.605 -30.171 1.00 35.75 287 VAL A N 1
ATOM 2194 C CA . VAL A 1 287 ? 41.038 -10.475 -28.845 1.00 35.75 287 VAL A CA 1
ATOM 2195 C C . VAL A 1 287 ? 39.515 -10.293 -28.992 1.00 35.75 287 VAL A C 1
ATOM 2197 O O . VAL A 1 287 ? 38.818 -9.864 -28.082 1.00 35.75 287 VAL A O 1
ATOM 2200 N N . LEU A 1 288 ? 38.952 -10.686 -30.134 1.00 35.38 288 LEU A N 1
ATOM 2201 C CA . LEU A 1 288 ? 37.508 -10.834 -30.308 1.00 35.38 288 LEU A CA 1
ATOM 2202 C C . LEU A 1 288 ? 37.138 -12.312 -30.145 1.00 35.38 288 LEU A C 1
ATOM 2204 O O . LEU A 1 288 ? 36.724 -12.978 -31.087 1.00 35.38 288 LEU A O 1
ATOM 2208 N N . LEU A 1 289 ? 37.234 -12.828 -28.913 1.00 39.44 289 LEU A N 1
ATOM 2209 C CA . LEU A 1 289 ? 36.170 -13.734 -28.479 1.00 39.44 289 LEU A CA 1
ATOM 2210 C C . LEU A 1 289 ? 34.938 -12.846 -28.382 1.00 39.44 289 LEU A C 1
ATOM 2212 O O . LEU A 1 289 ? 34.709 -12.190 -27.366 1.00 39.44 289 LEU A O 1
ATOM 2216 N N . ASP A 1 290 ? 34.241 -12.743 -29.510 1.00 42.53 290 ASP A N 1
ATOM 2217 C CA . ASP A 1 290 ? 33.041 -11.949 -29.664 1.00 42.53 290 ASP A CA 1
ATOM 2218 C C . ASP A 1 290 ? 32.116 -12.312 -28.499 1.00 42.53 290 ASP A C 1
ATOM 2220 O O . ASP A 1 290 ? 31.736 -13.472 -28.309 1.00 42.53 290 ASP A O 1
ATOM 2224 N N . TRP A 1 291 ? 31.797 -11.334 -27.654 1.00 43.75 291 TRP A N 1
ATOM 2225 C CA . TRP A 1 291 ? 30.877 -11.526 -26.533 1.00 43.75 291 TRP A CA 1
ATOM 2226 C C . TRP A 1 291 ? 29.546 -12.152 -27.019 1.00 43.75 291 TRP A C 1
ATOM 2228 O O . TRP A 1 291 ? 28.884 -12.887 -26.278 1.00 43.75 291 TRP A O 1
ATOM 2238 N N . ARG A 1 292 ? 29.219 -11.934 -28.306 1.00 43.28 292 ARG A N 1
ATOM 2239 C CA . ARG A 1 292 ? 28.137 -12.573 -29.060 1.00 43.28 292 ARG A CA 1
ATOM 2240 C C . ARG A 1 292 ? 28.272 -14.092 -29.143 1.00 43.28 292 ARG A C 1
ATOM 2242 O O . ARG A 1 292 ? 27.301 -14.798 -28.880 1.00 43.28 292 ARG A O 1
ATOM 2249 N N . GLU A 1 293 ? 29.449 -14.626 -29.456 1.00 44.28 293 GLU A N 1
ATOM 2250 C CA . GLU A 1 293 ? 29.639 -16.076 -29.577 1.00 44.28 293 GLU A CA 1
ATOM 2251 C C . GLU A 1 293 ? 29.659 -16.779 -28.215 1.00 44.28 293 GLU A C 1
ATOM 2253 O O . GLU A 1 293 ? 29.132 -17.887 -28.094 1.00 44.28 293 GLU A O 1
ATOM 2258 N N . LEU A 1 294 ? 30.200 -16.135 -27.172 1.00 44.97 294 LEU A N 1
ATOM 2259 C CA . LEU A 1 294 ? 30.417 -16.780 -25.870 1.00 44.97 294 LEU A CA 1
ATOM 2260 C C . LEU A 1 294 ? 29.169 -16.829 -24.966 1.00 44.97 294 LEU A C 1
ATOM 2262 O O . LEU A 1 294 ? 29.042 -17.747 -24.139 1.00 44.97 294 LEU A O 1
ATOM 2266 N N . VAL A 1 295 ? 28.283 -15.831 -25.097 1.00 46.00 295 VAL A N 1
ATOM 2267 C CA . VAL A 1 295 ? 27.119 -15.623 -24.216 1.00 46.00 295 VAL A CA 1
ATOM 2268 C C . VAL A 1 295 ? 25.798 -15.592 -24.979 1.00 46.00 295 VAL A C 1
ATOM 2270 O O . VAL A 1 295 ? 24.804 -16.003 -24.400 1.00 46.00 295 VAL A O 1
ATOM 2273 N N . MET A 1 296 ? 25.744 -15.190 -26.254 1.00 49.34 296 MET A N 1
ATOM 2274 C CA . MET A 1 296 ? 24.462 -15.022 -26.961 1.00 49.34 296 MET A CA 1
ATOM 2275 C C . MET A 1 296 ? 24.078 -16.150 -27.925 1.00 49.34 296 MET A C 1
ATOM 2277 O O . MET A 1 296 ? 22.901 -16.285 -28.244 1.00 49.34 296 MET A O 1
ATOM 2281 N N . SER A 1 297 ? 25.023 -16.977 -28.381 1.00 49.31 297 SER A N 1
ATOM 2282 C CA . SER A 1 297 ? 24.732 -18.048 -29.353 1.00 49.31 297 SER A CA 1
ATOM 2283 C C . SER A 1 297 ? 23.961 -19.240 -28.757 1.00 49.31 297 SER A C 1
ATOM 2285 O O . SER A 1 297 ? 23.302 -19.978 -29.486 1.00 49.31 297 SER A O 1
ATOM 2287 N N . SER A 1 298 ? 24.016 -19.420 -27.430 1.00 52.62 298 SER A N 1
ATOM 2288 C CA . SER A 1 298 ? 23.439 -20.571 -26.717 1.00 52.62 298 SER A CA 1
ATOM 2289 C C . SER A 1 298 ? 22.394 -20.215 -25.652 1.00 52.62 298 SER A C 1
ATOM 2291 O O . SER A 1 298 ? 21.886 -21.115 -24.985 1.00 52.62 298 SER A O 1
ATOM 2293 N N . THR A 1 299 ? 22.100 -18.929 -25.435 1.00 64.19 299 THR A N 1
ATOM 2294 C CA . THR A 1 299 ? 21.202 -18.472 -24.362 1.00 64.19 299 THR A CA 1
ATOM 2295 C C . THR A 1 299 ? 19.860 -18.040 -24.937 1.00 64.19 299 THR A C 1
ATOM 2297 O O . THR A 1 299 ? 19.758 -17.164 -25.793 1.00 64.19 299 THR A O 1
ATOM 2300 N N . SER A 1 300 ? 18.801 -18.710 -24.490 1.00 78.94 300 SER A N 1
ATOM 2301 C CA . SER A 1 300 ? 17.440 -18.402 -24.917 1.00 78.94 300 SER A CA 1
ATOM 2302 C C . SER A 1 300 ? 16.902 -17.249 -24.076 1.00 78.94 300 SER A C 1
ATOM 2304 O O . SER A 1 300 ? 16.725 -17.409 -22.867 1.00 78.94 300 SER A O 1
ATOM 2306 N N . LEU A 1 301 ? 16.595 -16.109 -24.706 1.00 81.94 301 LEU A N 1
ATOM 2307 C CA . LEU A 1 301 ? 15.889 -15.002 -24.048 1.00 81.94 301 LEU A CA 1
ATOM 2308 C C . LEU A 1 301 ? 14.603 -15.494 -23.368 1.00 81.94 301 LEU A C 1
ATOM 2310 O O . LEU A 1 301 ? 14.333 -15.129 -22.229 1.00 81.94 301 LEU A O 1
ATOM 2314 N N . ALA A 1 302 ? 13.859 -16.391 -24.025 1.00 85.44 302 ALA A N 1
ATOM 2315 C CA . ALA A 1 302 ? 12.658 -16.989 -23.450 1.00 85.44 302 ALA A CA 1
ATOM 2316 C C . ALA A 1 302 ? 12.963 -17.775 -22.165 1.00 85.44 302 ALA A C 1
ATOM 2318 O O . ALA A 1 302 ? 12.210 -17.673 -21.202 1.00 85.44 302 ALA A O 1
ATOM 2319 N N . ALA A 1 303 ? 14.080 -18.507 -22.110 1.00 86.38 303 ALA A N 1
ATOM 2320 C CA . ALA A 1 303 ? 14.482 -19.215 -20.896 1.00 86.38 303 ALA A CA 1
ATOM 2321 C C . ALA A 1 303 ? 14.837 -18.247 -19.756 1.00 86.38 303 ALA A C 1
ATOM 2323 O O . ALA A 1 303 ? 14.441 -18.496 -18.620 1.00 86.38 303 ALA A O 1
ATOM 2324 N N . VAL A 1 304 ? 15.525 -17.132 -20.042 1.00 87.38 304 VAL A N 1
ATOM 2325 C CA . VAL A 1 304 ? 15.831 -16.112 -19.019 1.00 87.38 304 VAL A CA 1
ATOM 2326 C C . VAL A 1 304 ? 14.547 -15.485 -18.487 1.00 87.38 304 VAL A C 1
ATOM 2328 O O . VAL A 1 304 ? 14.375 -15.410 -17.274 1.00 87.38 304 VAL A O 1
ATOM 2331 N N . CYS A 1 305 ? 13.619 -15.102 -19.369 1.00 87.44 305 CYS A N 1
ATOM 2332 C CA . CYS A 1 305 ? 12.326 -14.552 -18.963 1.00 87.44 305 CYS A CA 1
ATOM 2333 C C . CYS A 1 305 ? 11.524 -15.549 -18.114 1.00 87.44 305 CYS A C 1
ATOM 2335 O O . CYS A 1 305 ? 11.000 -15.170 -17.073 1.00 87.44 305 CYS A O 1
ATOM 2337 N N . VAL A 1 306 ? 11.461 -16.825 -18.515 1.00 89.19 306 VAL A N 1
ATOM 2338 C CA . VAL A 1 306 ? 10.752 -17.869 -17.753 1.00 89.19 306 VAL A CA 1
ATOM 2339 C C . VAL A 1 306 ? 11.361 -18.048 -16.366 1.00 89.19 306 VAL A C 1
ATOM 2341 O O . VAL A 1 306 ? 10.621 -18.098 -15.388 1.00 89.19 306 VAL A O 1
ATOM 2344 N N . VAL A 1 307 ? 12.692 -18.111 -16.256 1.00 90.75 307 VAL A N 1
ATOM 2345 C CA . VAL A 1 307 ? 13.349 -18.254 -14.950 1.00 90.75 307 VAL A CA 1
ATOM 2346 C C . VAL A 1 307 ? 13.158 -17.009 -14.090 1.00 90.75 307 VAL A C 1
ATOM 2348 O O . VAL A 1 307 ? 12.898 -17.148 -12.900 1.00 90.75 307 VAL A O 1
ATOM 2351 N N . ALA A 1 308 ? 13.229 -15.811 -14.672 1.00 88.25 308 ALA A N 1
ATOM 2352 C CA . ALA A 1 308 ? 12.998 -14.572 -13.938 1.00 88.25 308 ALA A CA 1
ATOM 2353 C C . ALA A 1 308 ? 11.569 -14.484 -13.396 1.00 88.25 308 ALA A C 1
ATOM 2355 O O . ALA A 1 308 ? 11.387 -14.231 -12.208 1.00 88.25 308 ALA A O 1
ATOM 2356 N N . VAL A 1 309 ? 10.567 -14.792 -14.223 1.00 87.62 309 VAL A N 1
ATOM 2357 C CA . VAL A 1 309 ? 9.165 -14.843 -13.789 1.00 87.62 309 VAL A CA 1
ATOM 2358 C C . VAL A 1 309 ? 8.959 -15.928 -12.729 1.00 87.62 309 VAL A C 1
ATOM 2360 O O . VAL A 1 309 ? 8.312 -15.673 -11.719 1.00 87.62 309 VAL A O 1
ATOM 2363 N N . ALA A 1 310 ? 9.535 -17.120 -12.904 1.00 88.44 310 ALA A N 1
ATOM 2364 C CA . ALA A 1 310 ? 9.425 -18.193 -11.916 1.00 88.44 310 ALA A CA 1
ATOM 2365 C C . ALA A 1 310 ? 10.072 -17.817 -10.572 1.00 88.44 310 ALA A C 1
ATOM 2367 O O . ALA A 1 310 ? 9.469 -18.037 -9.524 1.00 88.44 310 ALA A O 1
ATOM 2368 N N . ALA A 1 311 ? 11.270 -17.224 -10.589 1.00 90.06 311 ALA A N 1
ATOM 2369 C CA . ALA A 1 311 ? 11.946 -16.745 -9.386 1.00 90.06 311 ALA A CA 1
ATOM 2370 C C . ALA A 1 311 ? 11.136 -15.638 -8.695 1.00 90.06 311 ALA A C 1
ATOM 2372 O O . ALA A 1 311 ? 10.972 -15.685 -7.476 1.00 90.06 311 ALA A O 1
ATOM 2373 N N . ALA A 1 312 ? 10.572 -14.699 -9.460 1.00 86.75 312 ALA A N 1
ATOM 2374 C CA . ALA A 1 312 ? 9.706 -13.648 -8.935 1.00 86.75 312 ALA A CA 1
ATOM 2375 C C . ALA A 1 312 ? 8.447 -14.211 -8.271 1.00 86.75 312 ALA A C 1
ATOM 2377 O O . ALA A 1 312 ? 8.167 -13.891 -7.117 1.00 86.75 312 ALA A O 1
ATOM 2378 N N . LEU A 1 313 ? 7.743 -15.125 -8.945 1.00 85.12 313 LEU A N 1
ATOM 2379 C CA . LEU A 1 313 ? 6.550 -15.779 -8.405 1.00 85.12 313 LEU A CA 1
ATOM 2380 C C . LEU A 1 313 ? 6.852 -16.591 -7.142 1.00 85.12 313 LEU A C 1
ATOM 2382 O O . LEU A 1 313 ? 6.089 -16.522 -6.184 1.00 85.12 313 LEU A O 1
ATOM 2386 N N . LEU A 1 314 ? 7.965 -17.330 -7.104 1.00 88.00 314 LEU A N 1
ATOM 2387 C CA . LEU A 1 314 ? 8.383 -18.081 -5.915 1.00 88.00 314 LEU A CA 1
ATOM 2388 C C . LEU A 1 314 ? 8.760 -17.150 -4.759 1.00 88.00 314 LEU A C 1
ATOM 2390 O O . LEU A 1 314 ? 8.385 -17.416 -3.621 1.00 88.00 314 LEU A O 1
ATOM 2394 N N . SER A 1 315 ? 9.463 -16.051 -5.035 1.00 87.75 315 SER A N 1
ATOM 2395 C CA . SER A 1 315 ? 9.862 -15.083 -4.010 1.00 87.75 315 SER A CA 1
ATOM 2396 C C . SER A 1 315 ? 8.638 -14.379 -3.428 1.00 87.75 315 SER A C 1
ATOM 2398 O O . SER A 1 315 ? 8.446 -14.369 -2.213 1.00 87.75 315 SER A O 1
ATOM 2400 N N . ALA A 1 316 ? 7.731 -13.917 -4.293 1.00 80.94 316 ALA A N 1
ATOM 2401 C CA . ALA A 1 316 ? 6.447 -13.354 -3.901 1.00 80.94 316 ALA A CA 1
ATOM 2402 C C . ALA A 1 316 ? 5.584 -14.385 -3.148 1.00 80.94 316 ALA A C 1
ATOM 2404 O O . ALA A 1 316 ? 4.969 -14.059 -2.136 1.00 80.94 316 ALA A O 1
ATOM 2405 N N . SER A 1 317 ? 5.575 -15.654 -3.568 1.00 80.38 317 SER A N 1
ATOM 2406 C CA . SER A 1 317 ? 4.871 -16.726 -2.853 1.00 80.38 317 SER A CA 1
ATOM 2407 C C . SER A 1 317 ? 5.484 -17.037 -1.494 1.00 80.38 317 SER A C 1
ATOM 2409 O O . SER A 1 317 ? 4.760 -17.399 -0.568 1.00 80.38 317 SER A O 1
ATOM 2411 N N . GLY A 1 318 ? 6.800 -16.906 -1.366 1.00 81.50 318 GLY A N 1
ATOM 2412 C CA . GLY A 1 318 ? 7.522 -17.068 -0.116 1.00 81.50 318 GLY A CA 1
ATOM 2413 C C . GLY A 1 318 ? 7.279 -15.930 0.866 1.00 81.50 318 GLY A C 1
ATOM 2414 O O . GLY A 1 318 ? 7.058 -16.177 2.048 1.00 81.50 318 GLY A O 1
ATOM 2415 N N . LEU A 1 319 ? 7.275 -14.695 0.368 1.00 78.38 319 LEU A N 1
ATOM 2416 C CA . LEU A 1 319 ? 7.151 -13.490 1.181 1.00 78.38 319 LEU A CA 1
ATOM 2417 C C . LEU A 1 319 ? 5.702 -13.142 1.534 1.00 78.38 319 LEU A C 1
ATOM 2419 O O . LEU A 1 319 ? 5.423 -12.720 2.649 1.00 78.38 319 LEU A O 1
ATOM 2423 N N . PHE A 1 320 ? 4.781 -13.315 0.590 1.00 71.94 320 PHE A N 1
ATOM 2424 C CA . PHE A 1 320 ? 3.377 -12.931 0.749 1.00 71.94 320 PHE A CA 1
ATOM 2425 C C . PHE A 1 320 ? 2.457 -14.124 1.001 1.00 71.94 320 PHE A C 1
ATOM 2427 O O . PHE A 1 320 ? 1.252 -13.945 1.154 1.00 71.94 320 PHE A O 1
ATOM 2434 N N . GLY A 1 321 ? 2.982 -15.352 0.993 1.00 63.47 321 GLY A N 1
ATOM 2435 C CA . GLY A 1 321 ? 2.147 -16.541 1.127 1.00 63.47 321 GLY A CA 1
ATOM 2436 C C . GLY A 1 321 ? 1.115 -16.651 -0.001 1.00 63.47 321 GLY A C 1
ATOM 2437 O O . GLY A 1 321 ? -0.040 -16.988 0.268 1.00 63.47 321 GLY A O 1
ATOM 2438 N N . LEU A 1 322 ? 1.509 -16.372 -1.259 1.00 61.41 322 LEU A N 1
ATOM 2439 C CA . LEU A 1 322 ? 0.680 -16.530 -2.478 1.00 61.41 322 LEU A CA 1
ATOM 2440 C C . LEU A 1 322 ? 0.317 -17.998 -2.780 1.00 61.41 322 LEU A C 1
ATOM 2442 O O . LEU A 1 322 ? 0.212 -18.388 -3.941 1.00 61.41 322 LEU A O 1
ATOM 2446 N N . ASN A 1 323 ? 0.107 -18.832 -1.760 1.00 50.97 323 ASN A N 1
ATOM 2447 C CA . ASN A 1 323 ? -0.407 -20.175 -1.944 1.00 50.97 323 ASN A CA 1
ATOM 2448 C C . ASN A 1 323 ? -1.749 -20.087 -2.691 1.00 50.97 323 ASN A C 1
ATOM 2450 O O . ASN A 1 323 ? -2.792 -19.766 -2.117 1.00 50.97 323 ASN A O 1
ATOM 2454 N N . PHE A 1 324 ? -1.711 -20.433 -3.979 1.00 42.38 324 PHE A N 1
ATOM 2455 C CA . PHE A 1 324 ? -2.793 -21.109 -4.677 1.00 42.38 324 PHE A CA 1
ATOM 2456 C C . PHE A 1 324 ? -3.100 -22.377 -3.871 1.00 42.38 324 PHE A C 1
ATOM 2458 O O . PHE A 1 324 ? -2.522 -23.432 -4.115 1.00 42.38 324 PHE A O 1
ATOM 2465 N N . SER A 1 325 ? -3.911 -22.263 -2.820 1.00 30.34 325 SER A N 1
ATOM 2466 C CA . SER A 1 325 ? -4.219 -23.402 -1.960 1.00 30.34 325 SER A CA 1
ATOM 2467 C C . SER A 1 325 ? -5.134 -24.366 -2.712 1.00 30.34 325 SER A C 1
ATOM 2469 O O . SER A 1 325 ? -6.355 -24.228 -2.719 1.00 30.34 325 SER A O 1
ATOM 2471 N N . VAL A 1 326 ? -4.517 -25.344 -3.373 1.00 29.67 326 VAL A N 1
ATOM 2472 C CA . VAL A 1 326 ? -5.059 -26.695 -3.459 1.00 29.67 326 VAL A CA 1
ATOM 2473 C C . VAL A 1 326 ? -4.688 -27.353 -2.131 1.00 29.67 326 VAL A C 1
ATOM 2475 O O . VAL A 1 326 ? -3.525 -27.659 -1.894 1.00 29.67 326 VAL A O 1
ATOM 2478 N N . ALA A 1 327 ? -5.688 -27.533 -1.271 1.00 28.41 327 ALA A N 1
ATOM 2479 C CA . ALA A 1 327 ? -5.631 -28.323 -0.042 1.00 28.41 327 ALA A CA 1
ATOM 2480 C C . ALA A 1 327 ? -4.647 -27.843 1.048 1.00 28.41 327 ALA A C 1
ATOM 2482 O O . ALA A 1 327 ? -3.562 -28.389 1.255 1.00 28.41 327 ALA A O 1
ATOM 2483 N N . HIS A 1 328 ? -5.118 -26.920 1.882 1.00 28.28 328 HIS A N 1
ATOM 2484 C CA . HIS A 1 328 ? -4.915 -27.068 3.322 1.00 28.28 328 HIS A CA 1
ATOM 2485 C C . HIS A 1 328 ? -6.249 -27.504 3.919 1.00 28.28 328 HIS A C 1
ATOM 2487 O O . HIS A 1 328 ? -7.249 -26.799 3.811 1.00 28.28 328 HIS A O 1
ATOM 2493 N N . SER A 1 329 ? -6.275 -28.716 4.471 1.00 24.69 329 SER A N 1
ATOM 2494 C CA . SER A 1 329 ? -7.358 -29.165 5.335 1.00 24.69 329 SER A CA 1
ATOM 2495 C C . SER A 1 329 ? -7.349 -28.267 6.565 1.00 24.69 329 SER A C 1
ATOM 2497 O O . SER A 1 329 ? -6.439 -28.345 7.388 1.00 24.69 329 SER A O 1
ATOM 2499 N N . HIS A 1 330 ? -8.326 -27.372 6.642 1.00 33.94 330 HIS A N 1
ATOM 2500 C CA . HIS A 1 330 ? -8.603 -26.633 7.858 1.00 33.94 330 HIS A CA 1
ATOM 2501 C C . HIS A 1 330 ? -9.219 -27.607 8.858 1.00 33.94 330 HIS A C 1
ATOM 2503 O O . HIS A 1 330 ? -10.369 -28.017 8.702 1.00 33.94 330 HIS A O 1
ATOM 2509 N N . ASP A 1 331 ? -8.452 -27.985 9.877 1.00 27.94 331 ASP A N 1
ATOM 2510 C CA . ASP A 1 331 ? -9.062 -28.457 11.111 1.00 27.94 331 ASP A CA 1
ATOM 2511 C C . ASP A 1 331 ? -9.875 -27.295 11.691 1.00 27.94 331 ASP A C 1
ATOM 2513 O O . ASP A 1 331 ? -9.410 -26.150 11.730 1.00 27.94 331 ASP A O 1
ATOM 2517 N N . ALA A 1 332 ? -11.118 -27.584 12.079 1.00 27.55 332 ALA A N 1
ATOM 2518 C CA . ALA A 1 332 ? -12.019 -26.601 12.662 1.00 27.55 332 ALA A CA 1
ATOM 2519 C C . ALA A 1 332 ? -11.326 -25.890 13.839 1.00 27.55 332 ALA A C 1
ATOM 2521 O O . ALA A 1 332 ? -10.657 -26.559 14.637 1.00 27.55 332 ALA A O 1
ATOM 2522 N N . PRO A 1 333 ? -11.471 -24.558 13.977 1.00 35.69 333 PRO A N 1
ATOM 2523 C CA . PRO A 1 333 ? -10.895 -23.857 15.110 1.00 35.69 333 PRO A CA 1
ATOM 2524 C C . PRO A 1 333 ? -11.411 -24.513 16.400 1.00 35.69 333 PRO A C 1
ATOM 2526 O O . PRO A 1 333 ? -12.621 -24.726 16.534 1.00 35.69 333 PRO A O 1
ATOM 2529 N N . PRO A 1 334 ? -10.528 -24.878 17.346 1.00 33.91 334 PRO A N 1
ATOM 2530 C CA . PRO A 1 334 ? -10.970 -25.421 18.615 1.00 33.91 334 PRO A CA 1
ATOM 2531 C C . PRO A 1 334 ? -11.857 -24.377 19.289 1.00 33.91 334 PRO A C 1
ATOM 2533 O O . PRO A 1 334 ? -11.423 -23.252 19.543 1.00 33.91 334 PRO A O 1
ATOM 2536 N N . VAL A 1 335 ? -13.109 -24.756 19.558 1.00 36.66 335 VAL A N 1
ATOM 2537 C CA . VAL A 1 335 ? -14.058 -23.955 20.334 1.00 36.66 335 VAL A CA 1
ATOM 2538 C C . VAL A 1 335 ? -13.368 -23.596 21.644 1.00 36.66 335 VAL A C 1
ATOM 2540 O O . VAL A 1 335 ? -13.049 -24.471 22.454 1.00 36.66 335 VAL A O 1
ATOM 2543 N N . ALA A 1 336 ? -13.067 -22.310 21.828 1.00 40.62 336 ALA A N 1
ATOM 2544 C CA . ALA A 1 336 ? -12.449 -21.854 23.056 1.00 40.62 336 ALA A CA 1
ATOM 2545 C C . ALA A 1 336 ? -13.390 -22.207 24.224 1.00 40.62 336 ALA A C 1
ATOM 2547 O O . ALA A 1 336 ? -14.589 -21.929 24.139 1.00 40.62 336 ALA A O 1
ATOM 2548 N N . PRO A 1 337 ? -12.891 -22.822 25.311 1.00 37.44 337 PRO A N 1
ATOM 2549 C CA . PRO A 1 337 ? -13.717 -23.089 26.479 1.00 37.44 337 PRO A CA 1
ATOM 2550 C C . PRO A 1 337 ? -14.297 -21.767 26.983 1.00 37.44 337 PRO A C 1
ATOM 2552 O O . PRO A 1 337 ? -13.562 -20.778 27.071 1.00 37.44 337 PRO A O 1
ATOM 2555 N N . ALA A 1 338 ? -15.599 -21.769 27.283 1.00 40.59 338 ALA A N 1
ATOM 2556 C CA . ALA A 1 338 ? -16.361 -20.603 27.714 1.00 40.59 338 ALA A CA 1
ATOM 2557 C C . ALA A 1 338 ? -15.592 -19.830 28.796 1.00 40.59 338 ALA A C 1
ATOM 2559 O O . ALA A 1 338 ? -15.483 -20.264 29.946 1.00 40.59 338 ALA A O 1
ATOM 2560 N N . ALA A 1 339 ? -15.005 -18.694 28.414 1.00 47.69 339 ALA A N 1
ATOM 2561 C CA . ALA A 1 339 ? -14.521 -17.730 29.384 1.00 47.69 339 ALA A CA 1
ATOM 2562 C C . ALA A 1 339 ? -15.733 -17.273 30.204 1.00 47.69 339 ALA A C 1
ATOM 2564 O O . ALA A 1 339 ? -16.824 -17.141 29.649 1.00 47.69 339 ALA A O 1
ATOM 2565 N N . ALA A 1 340 ? -15.558 -17.064 31.512 1.00 50.28 340 ALA A N 1
ATOM 2566 C CA . ALA A 1 340 ? -16.606 -16.489 32.348 1.00 50.28 340 ALA A CA 1
ATOM 2567 C C . ALA A 1 340 ? -17.145 -15.234 31.648 1.00 50.28 340 ALA A C 1
ATOM 2569 O O . ALA A 1 340 ? -16.376 -14.305 31.393 1.00 50.28 340 ALA A O 1
ATOM 2570 N N . ALA A 1 341 ? -18.420 -15.267 31.250 1.00 58.81 341 ALA A N 1
ATOM 2571 C CA . ALA A 1 341 ? -19.014 -14.226 30.427 1.00 58.81 341 ALA A CA 1
ATOM 2572 C C . ALA A 1 341 ? -18.906 -12.893 31.172 1.00 58.81 341 ALA A C 1
ATOM 2574 O O . ALA A 1 341 ? -19.465 -12.735 32.258 1.00 58.81 341 ALA A O 1
ATOM 2575 N N . ILE A 1 342 ? -18.138 -11.957 30.613 1.00 71.94 342 ILE A N 1
ATOM 2576 C CA . ILE A 1 342 ? -18.113 -10.581 31.099 1.00 71.94 342 ILE A CA 1
ATOM 2577 C C . ILE A 1 342 ? -19.493 -10.011 30.757 1.00 71.94 342 ILE A C 1
ATOM 2579 O O . ILE A 1 342 ? -19.877 -10.069 29.588 1.00 71.94 342 ILE A O 1
ATOM 2583 N N . PRO A 1 343 ? -20.271 -9.514 31.733 1.00 83.00 343 PRO A N 1
ATOM 2584 C CA . PRO A 1 343 ? -21.566 -8.922 31.437 1.00 83.00 343 PRO A CA 1
ATOM 2585 C C . PRO A 1 343 ? -21.413 -7.754 30.460 1.00 83.00 343 PRO A C 1
ATOM 2587 O O . PRO A 1 343 ? -20.509 -6.933 30.621 1.00 83.00 343 PRO A O 1
ATOM 2590 N N . ALA A 1 344 ? -22.301 -7.676 29.468 1.00 90.75 344 ALA A N 1
ATOM 2591 C CA . ALA A 1 344 ? -22.326 -6.557 28.536 1.00 90.75 344 ALA A CA 1
ATOM 2592 C C . ALA A 1 344 ? -22.595 -5.243 29.289 1.00 90.75 344 ALA A C 1
ATOM 2594 O O . ALA A 1 344 ? -23.490 -5.170 30.132 1.00 90.75 344 ALA A O 1
ATOM 2595 N N . VAL A 1 345 ? -21.809 -4.216 28.976 1.00 93.12 345 VAL A N 1
ATOM 2596 C CA . VAL A 1 345 ? -21.963 -2.850 29.492 1.00 93.12 345 VAL A CA 1
ATOM 2597 C C . VAL A 1 345 ? -22.942 -2.064 28.624 1.00 93.12 345 VAL A C 1
ATOM 2599 O O . VAL A 1 345 ? -23.764 -1.316 29.147 1.00 93.12 345 VAL A O 1
ATOM 2602 N N . PHE A 1 346 ? -22.866 -2.265 27.309 1.00 95.12 346 PHE A N 1
ATOM 2603 C CA . PHE A 1 346 ? -23.741 -1.638 26.323 1.00 95.12 346 PHE A CA 1
ATOM 2604 C C . PHE A 1 346 ? -24.580 -2.701 25.626 1.00 95.12 346 PHE A C 1
ATOM 2606 O O . PHE A 1 346 ? -24.083 -3.783 25.298 1.00 95.12 346 PHE A O 1
ATOM 2613 N N . ASP A 1 347 ? -25.854 -2.395 25.395 1.00 93.25 347 ASP A N 1
ATOM 2614 C CA . ASP A 1 347 ? -26.740 -3.259 24.616 1.00 93.25 347 ASP A CA 1
ATOM 2615 C C . ASP A 1 347 ? -26.742 -2.894 23.127 1.00 93.25 347 ASP A C 1
ATOM 2617 O O . ASP A 1 347 ? -27.038 -3.762 22.307 1.00 93.25 347 ASP A O 1
ATOM 2621 N N . ARG A 1 348 ? -26.342 -1.658 22.788 1.00 96.31 348 ARG A N 1
ATOM 2622 C CA . ARG A 1 348 ? -26.170 -1.186 21.414 1.00 96.31 348 ARG A CA 1
ATOM 2623 C C . ARG A 1 348 ? -24.791 -0.608 21.113 1.00 96.31 348 ARG A C 1
ATOM 2625 O O . ARG A 1 348 ? -24.168 0.036 21.957 1.00 96.31 348 ARG A O 1
ATOM 2632 N N . LEU A 1 349 ? -24.366 -0.784 19.863 1.00 98.25 349 LEU A N 1
ATOM 2633 C CA . LEU A 1 349 ? -23.172 -0.178 19.271 1.00 98.25 349 LEU A CA 1
ATOM 2634 C C . LEU A 1 349 ? -23.547 0.603 18.005 1.00 98.25 349 LEU A C 1
ATOM 2636 O O . LEU A 1 349 ? -24.146 0.042 17.092 1.00 98.25 349 LEU A O 1
ATOM 2640 N N . VAL A 1 350 ? -23.119 1.860 17.907 1.00 98.62 350 VAL A N 1
ATOM 2641 C CA . VAL A 1 350 ? -23.033 2.588 16.633 1.00 98.62 350 VAL A CA 1
ATOM 2642 C C . VAL A 1 350 ? -21.555 2.694 16.266 1.00 98.62 350 VAL A C 1
ATOM 2644 O O . VAL A 1 350 ? -20.784 3.368 16.949 1.00 98.62 350 VAL A O 1
ATOM 2647 N N . PHE A 1 351 ? -21.155 1.968 15.224 1.00 98.56 351 PHE A N 1
ATOM 2648 C CA . PHE A 1 351 ? -19.779 1.846 14.749 1.00 98.56 351 PHE A CA 1
ATOM 2649 C C . PHE A 1 351 ? -19.619 2.671 13.471 1.00 98.56 351 PHE A C 1
ATOM 2651 O O . PHE A 1 351 ? -20.044 2.246 12.395 1.00 98.56 351 PHE A O 1
ATOM 2658 N N . VAL A 1 352 ? -19.042 3.866 13.601 1.00 98.69 352 VAL A N 1
ATOM 2659 C CA . VAL A 1 352 ? -18.854 4.809 12.495 1.00 98.69 352 VAL A CA 1
ATOM 2660 C C . VAL A 1 352 ? -17.403 4.775 12.042 1.00 98.69 352 VAL A C 1
ATOM 2662 O O . VAL A 1 352 ? -16.502 5.117 12.809 1.00 98.69 352 VAL A O 1
ATOM 2665 N N . VAL A 1 353 ? -17.194 4.385 10.790 1.00 98.56 353 VAL A N 1
ATOM 2666 C CA . VAL A 1 353 ? -15.915 4.486 10.092 1.00 98.56 353 VAL A CA 1
ATOM 2667 C C . VAL A 1 353 ? -16.013 5.635 9.098 1.00 98.56 353 VAL A C 1
ATOM 2669 O O . VAL A 1 353 ? -16.929 5.659 8.278 1.00 98.56 353 VAL A O 1
ATOM 2672 N N . ILE A 1 354 ? -15.090 6.587 9.180 1.00 98.38 354 ILE A N 1
ATOM 2673 C CA . ILE A 1 354 ? -14.893 7.601 8.139 1.00 98.38 354 ILE A CA 1
ATOM 2674 C C . ILE A 1 354 ? -13.536 7.311 7.509 1.00 98.38 354 ILE A C 1
ATOM 2676 O O . ILE A 1 354 ? -12.520 7.480 8.182 1.00 98.38 354 ILE A O 1
ATOM 2680 N N . ASP A 1 355 ? -13.541 6.842 6.261 1.00 97.19 355 ASP A N 1
ATOM 2681 C CA . ASP A 1 355 ? -12.338 6.411 5.546 1.00 97.19 355 ASP A CA 1
ATOM 2682 C C . ASP A 1 355 ? -11.328 7.569 5.439 1.00 97.19 355 ASP A C 1
ATOM 2684 O O . ASP A 1 355 ? -11.688 8.717 5.145 1.00 97.19 355 ASP A O 1
ATOM 2688 N N . ALA A 1 356 ? -10.068 7.264 5.748 1.00 96.12 356 ALA A N 1
ATOM 2689 C CA . ALA A 1 356 ? -8.928 8.175 5.739 1.00 96.12 356 ALA A CA 1
ATOM 2690 C C . ALA A 1 356 ? -9.023 9.417 6.658 1.00 96.12 356 ALA A C 1
ATOM 2692 O O . ALA A 1 356 ? -8.215 10.347 6.528 1.00 96.12 356 ALA A O 1
ATOM 2693 N N . LEU A 1 357 ? -9.943 9.446 7.632 1.00 97.75 357 LEU A N 1
ATOM 2694 C CA . LEU A 1 357 ? -10.059 10.542 8.598 1.00 97.75 357 LEU A CA 1
ATOM 2695 C C . LEU A 1 357 ? -8.854 10.582 9.555 1.00 97.75 357 LEU A C 1
ATOM 2697 O O . LEU A 1 357 ? -8.749 9.842 10.544 1.00 97.75 357 LEU A O 1
ATOM 2701 N N . ARG A 1 358 ? -7.933 11.506 9.277 1.00 94.88 358 ARG A N 1
ATOM 2702 C CA . ARG A 1 358 ? -6.741 11.715 10.100 1.00 94.88 358 ARG A CA 1
ATOM 2703 C C . ARG A 1 358 ? -7.108 12.228 11.487 1.00 94.88 358 ARG A C 1
ATOM 2705 O O . ARG A 1 358 ? -8.031 13.018 11.669 1.00 94.88 358 ARG A O 1
ATOM 2712 N N . ALA A 1 359 ? -6.321 11.831 12.481 1.00 96.31 359 ALA A N 1
ATOM 2713 C CA . ALA A 1 359 ? -6.529 12.258 13.857 1.00 96.31 359 ALA A CA 1
ATOM 2714 C C . ALA A 1 359 ? -6.417 13.785 14.035 1.00 96.31 359 ALA A C 1
ATOM 2716 O O . ALA A 1 359 ? -7.128 14.337 14.867 1.00 96.31 359 ALA A O 1
ATOM 2717 N N . ASP A 1 360 ? -5.581 14.487 13.265 1.00 94.19 360 ASP A N 1
ATOM 2718 C CA . ASP A 1 360 ? -5.427 15.947 13.350 1.00 94.19 360 ASP A CA 1
ATOM 2719 C C . ASP A 1 360 ? -6.632 16.727 12.798 1.00 94.19 360 ASP A C 1
ATOM 2721 O O . ASP A 1 360 ? -6.907 17.828 13.275 1.00 94.19 360 ASP A O 1
ATOM 2725 N N . MET A 1 361 ? -7.429 16.129 11.903 1.00 96.44 361 MET A N 1
ATOM 2726 C CA . MET A 1 361 ? -8.701 16.698 11.428 1.00 96.44 361 MET A CA 1
ATOM 2727 C C . MET A 1 361 ? -9.753 16.841 12.539 1.00 96.44 361 MET A C 1
ATOM 2729 O O . MET A 1 361 ? -10.745 17.531 12.344 1.00 96.44 361 MET A O 1
ATOM 2733 N N . VAL A 1 362 ? -9.544 16.226 13.711 1.00 97.56 362 VAL A N 1
ATOM 2734 C CA . VAL A 1 362 ? -10.442 16.343 14.876 1.00 97.56 362 VAL A CA 1
ATOM 2735 C C . VAL A 1 362 ? -9.687 16.755 16.143 1.00 97.56 362 VAL A C 1
ATOM 2737 O O . VAL A 1 362 ? -10.115 17.657 16.862 1.00 97.56 362 VAL A O 1
ATOM 2740 N N . LEU A 1 363 ? -8.548 16.121 16.429 1.00 95.81 363 LEU A N 1
ATOM 2741 C CA . LEU A 1 363 ? -7.757 16.338 17.648 1.00 95.81 363 LEU A CA 1
ATOM 2742 C C . LEU A 1 363 ? -6.789 17.531 17.534 1.00 95.81 363 LEU A C 1
ATOM 2744 O O . LEU A 1 363 ? -6.290 18.010 18.554 1.00 95.81 363 LEU A O 1
ATOM 2748 N N . GLY A 1 364 ? -6.561 18.030 16.316 1.00 92.62 364 GLY A N 1
ATOM 2749 C CA . GLY A 1 364 ? -5.670 19.146 15.997 1.00 92.62 364 GLY A CA 1
ATOM 2750 C C . GLY A 1 364 ? -4.216 18.750 15.724 1.00 92.62 364 GLY A C 1
ATOM 2751 O O . GLY A 1 364 ? -3.757 17.666 16.097 1.00 92.62 364 GLY A O 1
ATOM 2752 N N . ASN A 1 365 ? -3.476 19.667 15.096 1.00 88.75 365 ASN A N 1
ATOM 2753 C CA . ASN A 1 365 ? -2.111 19.436 14.598 1.00 88.75 365 ASN A CA 1
ATOM 2754 C C . ASN A 1 365 ? -1.114 19.034 15.704 1.00 88.75 365 ASN A C 1
ATOM 2756 O O . ASN A 1 365 ? -0.277 18.148 15.503 1.00 88.75 365 ASN A O 1
ATOM 2760 N N . ASP A 1 366 ? -1.243 19.618 16.901 1.00 85.69 366 ASP A N 1
ATOM 2761 C CA . ASP A 1 366 ? -0.386 19.307 18.055 1.00 85.69 366 ASP A CA 1
ATOM 2762 C C . ASP A 1 366 ? -0.493 17.832 18.488 1.00 85.69 366 ASP A C 1
ATOM 2764 O O . ASP A 1 366 ? 0.489 17.253 18.959 1.00 85.69 366 ASP A O 1
ATOM 2768 N N . ALA A 1 367 ? -1.658 17.195 18.306 1.00 84.69 367 ALA A N 1
ATOM 2769 C CA . ALA A 1 367 ? -1.859 15.797 18.684 1.00 84.69 367 ALA A CA 1
ATOM 2770 C C . ALA A 1 367 ? -0.985 14.854 17.840 1.00 84.69 367 ALA A C 1
ATOM 2772 O O . ALA A 1 367 ? -0.457 13.866 18.349 1.00 84.69 367 ALA A O 1
ATOM 2773 N N . VAL A 1 368 ? -0.791 15.177 16.560 1.00 81.44 368 VAL A N 1
ATOM 2774 C CA . VAL A 1 368 ? -0.074 14.336 15.588 1.00 81.44 368 VAL A CA 1
ATOM 2775 C C . VAL A 1 368 ? 1.364 14.831 15.345 1.00 81.44 368 VAL A C 1
ATOM 2777 O O . VAL A 1 368 ? 2.092 14.242 14.553 1.00 81.44 368 VAL A O 1
ATOM 2780 N N . GLN A 1 369 ? 1.820 15.846 16.094 1.00 75.94 369 GLN A N 1
ATOM 2781 C CA . GLN A 1 369 ? 3.134 16.498 15.941 1.00 75.94 369 GLN A CA 1
ATOM 2782 C C . GLN A 1 369 ? 3.336 17.133 14.555 1.00 75.94 369 GLN A C 1
ATOM 2784 O O . GLN A 1 369 ? 4.443 17.149 14.015 1.00 75.94 369 GLN A O 1
ATOM 2789 N N . HIS A 1 370 ? 2.261 17.662 13.976 1.00 69.44 370 HIS A N 1
ATOM 2790 C CA . HIS A 1 370 ? 2.328 18.425 12.736 1.00 69.44 370 HIS A CA 1
ATOM 2791 C C . HIS A 1 370 ? 2.913 19.817 12.953 1.00 69.44 370 HIS A C 1
ATOM 2793 O O . HIS A 1 370 ? 2.924 20.342 14.069 1.00 69.44 370 HIS A O 1
ATOM 2799 N N . SER A 1 371 ? 3.434 20.410 11.873 1.00 60.78 371 SER A N 1
ATOM 2800 C CA . SER A 1 371 ? 3.947 21.779 11.925 1.00 60.78 371 SER A CA 1
ATOM 2801 C C . SER A 1 371 ? 2.852 22.727 12.413 1.00 60.78 371 SER A C 1
ATOM 2803 O O . SER A 1 371 ? 1.722 22.672 11.932 1.00 60.78 371 SER A O 1
ATOM 2805 N N . LYS A 1 372 ? 3.200 23.632 13.331 1.00 60.72 372 LYS A N 1
ATOM 2806 C CA . LYS A 1 372 ? 2.277 24.660 13.837 1.00 60.72 372 LYS A CA 1
ATOM 2807 C C . LYS A 1 372 ? 1.856 25.669 12.769 1.00 60.72 372 LYS A C 1
ATOM 2809 O O . LYS A 1 372 ? 0.850 26.344 12.950 1.00 60.72 372 LYS A O 1
ATOM 2814 N N . ASP A 1 373 ? 2.612 25.744 11.676 1.00 60.44 373 ASP A N 1
ATOM 2815 C CA . ASP A 1 373 ? 2.319 26.610 10.535 1.00 60.44 373 ASP A CA 1
ATOM 2816 C C . ASP A 1 373 ? 1.338 25.961 9.536 1.00 60.44 373 ASP A C 1
ATOM 2818 O O . ASP A 1 373 ? 0.875 26.627 8.612 1.00 60.44 373 ASP A O 1
ATOM 2822 N N . ALA A 1 374 ? 1.013 24.670 9.699 1.00 69.75 374 ALA A N 1
ATOM 2823 C CA . ALA A 1 374 ? 0.037 23.981 8.857 1.00 69.75 374 ALA A CA 1
ATOM 2824 C C . ALA A 1 374 ? -1.400 24.422 9.186 1.00 69.75 374 ALA A C 1
ATOM 2826 O O . ALA A 1 374 ? -1.723 24.727 10.336 1.00 69.75 374 ALA A O 1
ATOM 2827 N N . GLU A 1 375 ? -2.277 24.423 8.176 1.00 84.44 375 GLU A N 1
ATOM 2828 C CA . GLU A 1 375 ? -3.702 24.723 8.357 1.00 84.44 375 GLU A CA 1
ATOM 2829 C C . GLU A 1 375 ? -4.320 23.789 9.408 1.00 84.44 375 GLU A C 1
ATOM 2831 O O . GLU A 1 375 ? -4.102 22.578 9.407 1.00 84.44 375 GLU A O 1
ATOM 2836 N N . GLU A 1 376 ? -5.101 24.361 10.319 1.00 89.25 376 GLU A N 1
ATOM 2837 C CA . GLU A 1 376 ? -5.752 23.621 11.393 1.00 89.25 376 GLU A CA 1
ATOM 2838 C C . GLU A 1 376 ? -7.063 22.994 10.885 1.00 89.25 376 GLU A C 1
ATOM 2840 O O . GLU A 1 376 ? -8.133 23.606 10.953 1.00 89.25 376 GLU A O 1
ATOM 2845 N N . LEU A 1 377 ? -6.984 21.758 10.380 1.00 92.19 377 LEU A N 1
ATOM 2846 C CA . LEU A 1 377 ? -8.123 21.069 9.758 1.00 92.19 377 LEU A CA 1
ATOM 2847 C C . LEU A 1 377 ? -9.289 20.809 10.726 1.00 92.19 377 LEU A C 1
ATOM 2849 O O . LEU A 1 377 ? -10.441 20.825 10.292 1.00 92.19 377 LEU A O 1
ATOM 2853 N N . ARG A 1 378 ? -9.033 20.682 12.040 1.00 94.50 378 ARG A N 1
ATOM 2854 C CA . ARG A 1 378 ? -10.108 20.593 13.056 1.00 94.50 378 ARG A CA 1
ATOM 2855 C C . ARG A 1 378 ? -11.058 21.789 13.068 1.00 94.50 378 ARG A C 1
ATOM 2857 O O . ARG A 1 378 ? -12.161 21.675 13.592 1.00 94.50 378 ARG A O 1
ATOM 2864 N N . GLY A 1 379 ? -10.667 22.926 12.482 1.00 95.56 379 GLY A N 1
ATOM 2865 C CA . GLY A 1 379 ? -11.553 24.077 12.307 1.00 95.56 379 GLY A CA 1
ATOM 2866 C C . GLY A 1 379 ? -12.769 23.790 11.417 1.00 95.56 379 GLY A C 1
ATOM 2867 O O . GLY A 1 379 ? -13.760 24.509 11.513 1.00 95.56 379 GLY A O 1
ATOM 2868 N N . PHE A 1 380 ? -12.718 22.735 10.596 1.00 97.62 380 PHE A N 1
ATOM 2869 C CA . PHE A 1 380 ? -13.821 22.293 9.735 1.00 97.62 380 PHE A CA 1
ATOM 2870 C C . PHE A 1 380 ? -14.655 21.155 10.343 1.00 97.62 380 PHE A C 1
ATOM 2872 O O . PHE A 1 380 ? -15.636 20.751 9.730 1.00 97.62 380 PHE A O 1
ATOM 2879 N N . MET A 1 381 ? -14.300 20.672 11.541 1.00 98.19 381 MET A N 1
ATOM 2880 C CA . MET A 1 381 ? -15.105 19.733 12.335 1.00 98.19 381 MET A CA 1
ATOM 2881 C C . MET A 1 381 ? -15.314 20.230 13.780 1.00 98.19 381 MET A C 1
ATOM 2883 O O . MET A 1 381 ? -14.937 19.543 14.738 1.00 98.19 381 MET A O 1
ATOM 2887 N N . PRO A 1 382 ? -15.834 21.457 13.980 1.00 97.94 382 PRO A N 1
ATOM 2888 C CA . PRO A 1 382 ? -15.898 22.080 15.299 1.00 97.94 382 PRO A CA 1
ATOM 2889 C C . PRO A 1 382 ? -16.716 21.281 16.324 1.00 97.94 382 PRO A C 1
ATOM 2891 O O . PRO A 1 382 ? -16.298 21.197 17.484 1.00 97.94 382 PRO A O 1
ATOM 2894 N N . PHE A 1 383 ? -17.847 20.679 15.933 1.00 98.50 383 PHE A N 1
ATOM 2895 C CA . PHE A 1 383 ? -18.664 19.886 16.852 1.00 98.50 383 PHE A CA 1
ATOM 2896 C C . PHE A 1 383 ? -17.917 18.628 17.299 1.00 98.50 383 PHE A C 1
ATOM 2898 O O . PHE A 1 383 ? -17.810 18.351 18.496 1.00 98.50 383 PHE A O 1
ATOM 2905 N N . THR A 1 384 ? -17.353 17.884 16.353 1.00 98.19 384 THR A N 1
ATOM 2906 C CA . THR A 1 384 ? -16.649 16.625 16.606 1.00 98.19 384 THR A CA 1
ATOM 2907 C C . THR A 1 384 ? -15.370 16.867 17.406 1.00 98.19 384 THR A C 1
ATOM 2909 O O . THR A 1 384 ? -15.076 16.114 18.335 1.00 98.19 384 THR A O 1
ATOM 2912 N N . ALA A 1 385 ? -14.642 17.954 17.132 1.00 97.12 385 ALA A N 1
ATOM 2913 C CA . ALA A 1 385 ? -13.470 18.363 17.909 1.00 97.12 385 ALA A CA 1
ATOM 2914 C C . ALA A 1 385 ? -13.835 18.715 19.364 1.00 97.12 385 ALA A C 1
ATOM 2916 O O . ALA A 1 385 ? -13.148 18.305 20.311 1.00 97.12 385 ALA A O 1
ATOM 2917 N N . GLN A 1 386 ? -14.948 19.432 19.563 1.00 96.50 386 GLN A N 1
ATOM 2918 C CA . GLN A 1 386 ? -15.474 19.721 20.897 1.00 96.50 386 GLN A CA 1
ATOM 2919 C C . GLN A 1 386 ? -15.911 18.435 21.611 1.00 96.50 386 GLN A C 1
ATOM 2921 O O . GLN A 1 386 ? -15.591 18.245 22.788 1.00 96.50 386 GLN A O 1
ATOM 2926 N N . LEU A 1 387 ? -16.592 17.533 20.901 1.00 95.75 387 LEU A N 1
ATOM 2927 C CA . LEU A 1 387 ? -17.020 16.241 21.422 1.00 95.75 387 LEU A CA 1
ATOM 2928 C C . LEU A 1 387 ? -15.818 15.388 21.840 1.00 95.75 387 LEU A C 1
ATOM 2930 O O . LEU A 1 387 ? -15.840 14.819 22.930 1.00 95.75 387 LEU A O 1
ATOM 2934 N N . ALA A 1 388 ? -14.749 15.346 21.043 1.00 95.06 388 ALA A N 1
ATOM 2935 C CA . ALA A 1 388 ? -13.530 14.595 21.344 1.00 95.06 388 ALA A CA 1
ATOM 2936 C C . ALA A 1 388 ? -12.798 15.089 22.602 1.00 95.06 388 ALA A C 1
ATOM 2938 O O . ALA A 1 388 ? -12.144 14.303 23.285 1.00 95.06 388 ALA A O 1
ATOM 2939 N N . SER A 1 389 ? -12.945 16.375 22.929 1.00 92.69 389 SER A N 1
ATOM 2940 C CA . SER A 1 389 ? -12.366 16.996 24.128 1.00 92.69 389 SER A CA 1
ATOM 2941 C C . SER A 1 389 ? -13.311 16.988 25.337 1.00 92.69 389 SER A C 1
ATOM 2943 O O . SER A 1 389 ? -12.948 17.464 26.415 1.00 92.69 389 SER A O 1
ATOM 2945 N N . SER A 1 390 ? -14.538 16.490 25.171 1.00 93.81 390 SER A N 1
ATOM 2946 C CA . SER A 1 390 ? -15.551 16.504 26.223 1.00 93.81 390 SER A CA 1
ATOM 2947 C C . SER A 1 390 ? -15.352 15.364 27.239 1.00 93.81 390 SER A C 1
ATOM 2949 O O . SER A 1 390 ? -14.834 14.306 26.884 1.00 93.81 390 SER A O 1
ATOM 2951 N N . PRO A 1 391 ? -15.816 15.520 28.495 1.00 92.62 391 PRO A N 1
ATOM 2952 C CA . PRO A 1 391 ? -15.723 14.472 29.518 1.00 92.62 391 PRO A CA 1
ATOM 2953 C C . PRO A 1 391 ? -16.393 13.147 29.133 1.00 92.62 391 PRO A C 1
ATOM 2955 O O . PRO A 1 391 ? -15.990 12.088 29.602 1.00 92.62 391 PRO A O 1
ATOM 2958 N N . GLN A 1 392 ? -17.421 13.187 28.287 1.00 92.81 392 GLN A N 1
ATOM 2959 C CA . GLN A 1 392 ? -18.133 11.994 27.819 1.00 92.81 392 GLN A CA 1
ATOM 2960 C C . GLN A 1 392 ? -17.362 11.207 26.747 1.00 92.81 392 GLN A C 1
ATOM 2962 O O . GLN A 1 392 ? -17.837 10.170 26.298 1.00 92.81 392 GLN A O 1
ATOM 2967 N N . SER A 1 393 ? -16.173 11.662 26.353 1.00 95.38 393 SER A N 1
ATOM 2968 C CA . SER A 1 393 ? -15.381 11.049 25.295 1.00 95.38 393 SER A CA 1
ATOM 2969 C C . SER A 1 393 ? -14.001 10.618 25.770 1.00 95.38 393 SER A C 1
ATOM 2971 O O . SER A 1 393 ? -13.360 11.280 26.584 1.00 95.38 393 SER A O 1
ATOM 2973 N N . ILE A 1 394 ? -13.499 9.530 25.191 1.00 97.00 394 ILE A N 1
ATOM 2974 C CA . ILE A 1 394 ? -12.097 9.126 25.286 1.00 97.00 394 ILE A CA 1
ATOM 2975 C C . ILE A 1 394 ? -11.543 9.022 23.868 1.00 97.00 394 ILE A C 1
ATOM 2977 O O . ILE A 1 394 ? -11.912 8.126 23.107 1.00 97.00 394 ILE A O 1
ATOM 2981 N N . ALA A 1 395 ? -10.630 9.933 23.537 1.00 96.31 395 ALA A N 1
ATOM 2982 C CA . ALA A 1 395 ? -9.976 9.987 22.239 1.00 96.31 395 ALA A CA 1
ATOM 2983 C C . ALA A 1 395 ? -8.535 9.460 22.289 1.00 96.31 395 ALA A C 1
ATOM 2985 O O . ALA A 1 395 ? -7.776 9.700 23.236 1.00 96.31 395 ALA A O 1
ATOM 2986 N N . TYR A 1 396 ? -8.149 8.778 21.218 1.00 97.31 396 TYR A N 1
ATOM 2987 C CA . TYR A 1 396 ? -6.811 8.278 20.958 1.00 97.31 396 TYR A CA 1
ATOM 2988 C C . TYR A 1 396 ? -6.393 8.608 19.530 1.00 97.31 396 TYR A C 1
ATOM 2990 O O . TYR A 1 396 ? -7.218 8.769 18.631 1.00 97.31 396 TYR A O 1
ATOM 2998 N N . ILE A 1 397 ? -5.081 8.611 19.320 1.00 97.31 397 ILE A N 1
ATOM 2999 C CA . ILE A 1 397 ? -4.504 8.528 17.982 1.00 97.31 397 ILE A CA 1
ATOM 3000 C C . ILE A 1 397 ? -4.361 7.037 17.673 1.00 97.31 397 ILE A C 1
ATOM 3002 O O . ILE A 1 397 ? -3.461 6.366 18.191 1.00 97.31 397 ILE A O 1
ATOM 3006 N N . GLY A 1 398 ? -5.280 6.504 16.877 1.00 95.50 398 GLY A N 1
ATOM 3007 C CA . GLY A 1 398 ? -5.253 5.128 16.405 1.00 95.50 398 GLY A CA 1
ATOM 3008 C C . GLY A 1 398 ? -4.062 4.918 15.477 1.00 95.50 398 GLY A C 1
ATOM 3009 O O . GLY A 1 398 ? -4.003 5.478 14.391 1.00 95.50 398 GLY A O 1
ATOM 3010 N N . HIS A 1 399 ? -3.092 4.112 15.898 1.00 93.69 399 HIS A N 1
ATOM 3011 C CA . HIS A 1 399 ? -1.973 3.727 15.056 1.00 93.69 399 HIS A CA 1
ATOM 3012 C C . HIS A 1 399 ? -2.413 2.637 14.076 1.00 93.69 399 HIS A C 1
ATOM 3014 O O . HIS A 1 399 ? -2.541 1.462 14.445 1.00 93.69 399 HIS A O 1
ATOM 3020 N N . ALA A 1 400 ? -2.638 3.057 12.836 1.00 90.75 400 ALA A N 1
ATOM 3021 C CA . ALA A 1 400 ? -2.896 2.201 11.695 1.00 90.75 400 ALA A CA 1
ATOM 3022 C C . ALA A 1 400 ? -1.561 1.662 11.162 1.00 90.75 400 ALA A C 1
ATOM 3024 O O . ALA A 1 400 ? -0.736 2.407 10.639 1.00 90.75 400 ALA A O 1
ATOM 3025 N N . ALA A 1 401 ? -1.308 0.363 11.345 1.00 83.69 401 ALA A N 1
ATOM 3026 C CA . ALA A 1 401 ? -0.074 -0.248 10.847 1.00 83.69 401 ALA A CA 1
ATOM 3027 C C . ALA A 1 401 ? -0.091 -0.368 9.306 1.00 83.69 401 ALA A C 1
ATOM 3029 O O . ALA A 1 401 ? -1.148 -0.377 8.677 1.00 83.69 401 ALA A O 1
ATOM 3030 N N . VAL A 1 402 ? 1.069 -0.544 8.682 1.00 74.44 402 VAL A N 1
ATOM 3031 C CA . VAL A 1 402 ? 1.151 -0.802 7.233 1.00 74.44 402 VAL A CA 1
ATOM 3032 C C . VAL A 1 402 ? 0.555 -2.182 6.917 1.00 74.44 402 VAL A C 1
ATOM 3034 O O . VAL A 1 402 ? 0.777 -3.112 7.699 1.00 74.44 402 VAL A O 1
ATOM 3037 N N . PRO A 1 403 ? -0.160 -2.357 5.794 1.00 75.12 403 PRO A N 1
ATOM 3038 C CA . PRO A 1 403 ? -0.602 -1.333 4.839 1.00 75.12 403 PRO A CA 1
ATOM 3039 C C . PRO A 1 403 ? -1.777 -0.498 5.384 1.00 75.12 403 PRO A C 1
ATOM 3041 O O . PRO A 1 403 ? -2.734 -1.043 5.941 1.00 75.12 403 PRO A O 1
ATOM 3044 N N . THR A 1 404 ? -1.719 0.823 5.214 1.00 81.50 404 THR A N 1
ATOM 3045 C CA . THR A 1 404 ? -2.810 1.764 5.532 1.00 81.50 404 THR A CA 1
ATOM 3046 C C . THR A 1 404 ? -3.798 1.829 4.366 1.00 81.50 404 THR A C 1
ATOM 3048 O O . THR A 1 404 ? -3.870 2.816 3.651 1.00 81.50 404 THR A O 1
ATOM 3051 N N . VAL A 1 405 ? -4.495 0.721 4.111 1.00 81.88 405 VAL A N 1
ATOM 3052 C CA . VAL A 1 405 ? -5.518 0.589 3.056 1.00 81.88 405 VAL A CA 1
ATOM 3053 C C . VAL A 1 405 ? -6.794 0.028 3.681 1.00 81.88 405 VAL A C 1
ATOM 3055 O O . VAL A 1 405 ? -6.689 -0.819 4.572 1.00 81.88 405 VAL A O 1
ATOM 3058 N N . THR A 1 406 ? -7.964 0.426 3.188 1.00 85.12 406 THR A N 1
ATOM 3059 C CA . THR A 1 406 ? -9.288 0.122 3.747 1.00 85.12 406 THR A CA 1
ATOM 3060 C C . THR A 1 406 ? -9.500 -1.335 4.159 1.00 85.12 406 THR A C 1
ATOM 3062 O O . THR A 1 406 ? -9.547 -1.646 5.349 1.00 85.12 406 THR A O 1
ATOM 3065 N N . MET A 1 407 ? -9.546 -2.295 3.227 1.00 85.06 407 MET A N 1
ATOM 3066 C CA . MET A 1 407 ? -9.848 -3.696 3.581 1.00 85.06 407 MET A CA 1
ATOM 3067 C C . MET A 1 407 ? -8.869 -4.315 4.615 1.00 85.06 407 MET A C 1
ATOM 3069 O O . MET A 1 407 ? -9.345 -4.921 5.581 1.00 85.06 407 MET A O 1
ATOM 3073 N N . PRO A 1 408 ? -7.527 -4.186 4.503 1.00 82.69 408 PRO A N 1
ATOM 3074 C CA . PRO A 1 408 ? -6.597 -4.669 5.527 1.00 82.69 408 PRO A CA 1
ATOM 3075 C C . PRO A 1 408 ? -6.852 -4.033 6.898 1.00 82.69 408 PRO A C 1
ATOM 3077 O O . PRO A 1 408 ? -6.687 -4.681 7.938 1.00 82.69 408 PRO A O 1
ATOM 3080 N N . ARG A 1 409 ? -7.280 -2.767 6.915 1.00 91.00 409 ARG A N 1
ATOM 3081 C CA . ARG A 1 409 ? -7.601 -2.039 8.138 1.00 91.00 409 ARG A CA 1
ATOM 3082 C C . ARG A 1 409 ? -8.912 -2.495 8.755 1.00 91.00 409 ARG A C 1
ATOM 3084 O O . ARG A 1 409 ? -8.907 -2.800 9.948 1.00 91.00 409 ARG A O 1
ATOM 3091 N N . LEU A 1 410 ? -9.963 -2.688 7.960 1.00 93.12 410 LEU A N 1
ATOM 3092 C CA . LEU A 1 410 ? -11.221 -3.291 8.412 1.00 93.12 410 LEU A CA 1
ATOM 3093 C C . LEU A 1 410 ? -10.996 -4.690 9.004 1.00 93.12 410 LEU A C 1
ATOM 3095 O O . LEU A 1 410 ? -11.519 -5.004 10.076 1.00 93.12 410 LEU A O 1
ATOM 3099 N N . LYS A 1 411 ? -10.140 -5.515 8.380 1.00 89.31 411 LYS A N 1
ATOM 3100 C CA . LYS A 1 411 ? -9.738 -6.813 8.952 1.00 89.31 411 LYS A CA 1
ATOM 3101 C C . LYS A 1 411 ? -9.081 -6.656 10.318 1.00 89.31 411 LYS A C 1
ATOM 3103 O O . LYS A 1 411 ? -9.420 -7.387 11.242 1.00 89.31 411 LYS A O 1
ATOM 3108 N N . ALA A 1 412 ? -8.163 -5.712 10.491 1.00 90.31 412 ALA A N 1
ATOM 3109 C CA . ALA A 1 412 ? -7.514 -5.511 11.787 1.00 90.31 412 ALA A CA 1
ATOM 3110 C C . ALA A 1 412 ? -8.472 -4.985 12.864 1.00 90.31 412 ALA A C 1
ATOM 3112 O O . ALA A 1 412 ? -8.392 -5.415 14.013 1.00 90.31 412 ALA A O 1
ATOM 3113 N N . LEU A 1 413 ? -9.391 -4.094 12.485 1.00 95.56 413 LEU A N 1
ATOM 3114 C CA . LEU A 1 413 ? -10.406 -3.512 13.366 1.00 95.56 413 LEU A CA 1
ATOM 3115 C C . LEU A 1 413 ? -11.476 -4.517 13.810 1.00 95.56 413 LEU A C 1
ATOM 3117 O O . LEU A 1 413 ? -12.183 -4.261 14.780 1.00 95.56 413 LEU A O 1
ATOM 3121 N N . THR A 1 414 ? -11.581 -5.661 13.133 1.00 95.31 414 THR A N 1
ATOM 3122 C CA . THR A 1 414 ? -12.549 -6.722 13.446 1.00 95.31 414 THR A CA 1
ATOM 3123 C C . THR A 1 414 ? -11.893 -7.976 14.025 1.00 95.31 414 THR A C 1
ATOM 3125 O O . THR A 1 414 ? -12.467 -8.610 14.905 1.00 95.31 414 THR A O 1
ATOM 3128 N N . THR A 1 415 ? -10.680 -8.336 13.600 1.00 92.75 415 THR A N 1
ATOM 3129 C CA . THR A 1 415 ? -9.948 -9.523 14.095 1.00 92.75 415 THR A CA 1
ATOM 3130 C C . THR A 1 415 ? -9.000 -9.217 15.251 1.00 92.75 415 THR A C 1
ATOM 3132 O O . THR A 1 415 ? -8.681 -10.100 16.045 1.00 92.75 415 THR A O 1
ATOM 3135 N N . GLY A 1 416 ? -8.498 -7.982 15.331 1.00 91.94 416 GLY A N 1
ATOM 3136 C CA . GLY A 1 416 ? -7.424 -7.605 16.242 1.00 91.94 416 GLY A CA 1
ATOM 3137 C C . GLY A 1 416 ? -6.048 -8.083 15.772 1.00 91.94 416 GLY A C 1
ATOM 3138 O O . GLY A 1 416 ? -5.097 -8.061 16.551 1.00 91.94 416 GLY A O 1
ATOM 3139 N N . LYS A 1 417 ? -5.911 -8.534 14.519 1.00 85.88 417 LYS A N 1
ATOM 3140 C CA . LYS A 1 417 ? -4.627 -8.917 13.919 1.00 85.88 417 LYS A CA 1
ATOM 3141 C C . LYS A 1 417 ? -3.959 -7.745 13.211 1.00 85.88 417 LYS A C 1
ATOM 3143 O O . LYS A 1 417 ? -4.618 -6.849 12.685 1.00 85.88 417 LYS A O 1
ATOM 3148 N N . LYS A 1 418 ? -2.629 -7.782 13.120 1.00 75.94 418 LYS A N 1
ATOM 3149 C CA . LYS A 1 418 ? -1.918 -6.977 12.120 1.00 75.94 418 LYS A CA 1
ATOM 3150 C C . LYS A 1 418 ? -2.265 -7.510 10.721 1.00 75.94 418 LYS A C 1
ATOM 3152 O O . LYS A 1 418 ? -2.243 -8.725 10.542 1.00 75.94 418 LYS A O 1
ATOM 3157 N N . PRO A 1 419 ? -2.569 -6.646 9.742 1.00 67.94 419 PRO A N 1
ATOM 3158 C CA . PRO A 1 419 ? -2.768 -7.101 8.379 1.00 67.94 419 PRO A CA 1
ATOM 3159 C C . PRO A 1 419 ? -1.462 -7.578 7.770 1.00 67.94 419 PRO A C 1
ATOM 3161 O O . PRO A 1 419 ? -0.382 -7.079 8.099 1.00 67.94 419 PRO A O 1
ATOM 3164 N N . ALA A 1 420 ? -1.589 -8.515 6.841 1.00 62.72 420 ALA A N 1
ATOM 3165 C CA . ALA A 1 420 ? -0.478 -8.978 6.038 1.00 62.72 420 ALA A CA 1
ATOM 3166 C C . ALA A 1 420 ? -0.419 -8.167 4.735 1.00 62.72 420 ALA A C 1
ATOM 3168 O O . ALA A 1 420 ? -1.445 -7.774 4.186 1.00 62.72 420 ALA A O 1
ATOM 3169 N N . PHE A 1 421 ? 0.774 -7.942 4.180 1.00 56.19 421 PHE A N 1
ATOM 3170 C CA . PHE A 1 421 ? 0.915 -7.198 2.916 1.00 56.19 421 PHE A CA 1
ATOM 3171 C C . PHE A 1 421 ? 0.155 -7.850 1.748 1.00 56.19 421 PHE A C 1
ATOM 3173 O O . PHE A 1 421 ? -0.337 -7.159 0.859 1.00 56.19 421 PHE A O 1
ATOM 3180 N N . ILE A 1 422 ? -0.012 -9.179 1.779 1.00 57.03 422 ILE A N 1
ATOM 3181 C CA . ILE A 1 422 ? -0.833 -9.914 0.808 1.00 57.03 422 ILE A CA 1
ATOM 3182 C C . ILE A 1 422 ? -2.289 -9.455 0.788 1.00 57.03 422 ILE A C 1
ATOM 3184 O O . ILE A 1 422 ? -2.943 -9.582 -0.247 1.00 57.03 422 ILE A O 1
ATOM 3188 N N . ASP A 1 423 ? -2.799 -8.913 1.896 1.00 58.06 423 ASP A N 1
ATOM 3189 C CA . ASP A 1 423 ? -4.162 -8.412 1.945 1.00 58.06 423 ASP A CA 1
ATOM 3190 C C . ASP A 1 423 ? -4.356 -7.290 0.922 1.00 58.06 423 ASP A C 1
ATOM 3192 O O . ASP A 1 423 ? -5.373 -7.312 0.255 1.00 58.06 423 ASP A O 1
ATOM 3196 N N . VAL A 1 424 ? -3.358 -6.437 0.644 1.00 57.12 424 VAL A N 1
ATOM 3197 C CA . VAL A 1 424 ? -3.445 -5.407 -0.420 1.00 57.12 424 VAL A CA 1
ATOM 3198 C C . VAL A 1 424 ? -3.635 -6.028 -1.801 1.00 57.12 424 VAL A C 1
ATOM 3200 O O . VAL A 1 424 ? -4.463 -5.572 -2.582 1.00 57.12 424 VAL A O 1
ATOM 3203 N N . LEU A 1 425 ? -2.896 -7.095 -2.115 1.00 53.44 425 LEU A N 1
ATOM 3204 C CA . LEU A 1 425 ? -3.044 -7.801 -3.393 1.00 53.44 425 LEU A CA 1
ATOM 3205 C C . LEU A 1 425 ? -4.385 -8.549 -3.465 1.00 53.44 425 LEU A C 1
ATOM 3207 O O . LEU A 1 425 ? -4.974 -8.664 -4.539 1.00 53.44 425 LEU A O 1
ATOM 3211 N N . ARG A 1 426 ? -4.885 -9.039 -2.323 1.00 55.69 426 ARG A N 1
ATOM 3212 C CA . ARG A 1 426 ? -6.206 -9.669 -2.195 1.00 55.69 426 ARG A CA 1
ATOM 3213 C C . ARG A 1 426 ? -7.358 -8.665 -2.123 1.00 55.69 426 ARG A C 1
ATOM 3215 O O . ARG A 1 426 ? -8.469 -9.097 -2.395 1.00 55.69 426 ARG A O 1
ATOM 3222 N N . ASN A 1 427 ? -7.129 -7.376 -1.845 1.00 52.50 427 ASN A N 1
ATOM 3223 C CA . ASN A 1 427 ? -8.160 -6.326 -1.937 1.00 52.50 427 ASN A CA 1
ATOM 3224 C C . ASN A 1 427 ? -8.772 -6.279 -3.328 1.00 52.50 427 ASN A C 1
ATOM 3226 O O . ASN A 1 427 ? -9.936 -5.947 -3.491 1.00 52.50 427 ASN A O 1
ATOM 3230 N N . PHE A 1 428 ? -7.975 -6.633 -4.333 1.00 50.25 428 PHE A N 1
ATOM 3231 C CA . PHE A 1 428 ? -8.442 -6.737 -5.698 1.00 50.25 428 PHE A CA 1
ATOM 3232 C C . PHE A 1 428 ? -9.192 -8.059 -5.960 1.00 50.25 428 PHE A C 1
ATOM 3234 O O . PHE A 1 428 ? -9.839 -8.181 -6.977 1.00 50.25 428 PHE A O 1
ATOM 3241 N N . ASN A 1 429 ? -9.141 -9.080 -5.102 1.00 46.56 429 ASN A N 1
ATOM 3242 C CA . ASN A 1 429 ? -9.776 -10.389 -5.338 1.00 46.56 429 ASN A CA 1
ATOM 3243 C C . ASN A 1 429 ? -10.468 -10.916 -4.069 1.00 46.56 429 ASN A C 1
ATOM 3245 O O . ASN A 1 429 ? -10.122 -11.986 -3.551 1.00 46.56 429 ASN A O 1
ATOM 3249 N N . SER A 1 430 ? -11.385 -10.108 -3.537 1.00 49.53 430 SER A N 1
ATOM 3250 C CA . SER A 1 430 ? -11.989 -10.251 -2.212 1.00 49.53 430 SER A CA 1
ATOM 3251 C C . SER A 1 430 ? -12.638 -11.623 -2.005 1.00 49.53 430 SER A C 1
ATOM 3253 O O . SER A 1 430 ? -13.556 -12.018 -2.721 1.00 49.53 430 SER A O 1
ATOM 3255 N N . LYS A 1 431 ? -12.157 -12.349 -0.993 1.00 58.62 431 LYS A N 1
ATOM 3256 C CA . LYS A 1 431 ? -12.782 -13.563 -0.451 1.00 58.62 431 LYS A CA 1
ATOM 3257 C C . LYS A 1 431 ? -13.305 -13.274 0.955 1.00 58.62 431 LYS A C 1
ATOM 3259 O O . LYS A 1 431 ? -12.731 -12.430 1.645 1.00 58.62 431 LYS A O 1
ATOM 3264 N N . ALA A 1 432 ? -14.324 -14.027 1.365 1.00 66.38 432 ALA A N 1
ATOM 3265 C CA . ALA A 1 432 ? -14.840 -14.030 2.730 1.00 66.38 432 ALA A CA 1
ATOM 3266 C C . ALA A 1 432 ? -13.720 -14.242 3.761 1.00 66.38 432 ALA A C 1
ATOM 3268 O O . ALA A 1 432 ? -12.727 -14.929 3.497 1.00 66.38 432 ALA A O 1
ATOM 3269 N N . LEU A 1 433 ? -13.863 -13.611 4.928 1.00 76.88 433 LEU A N 1
ATOM 3270 C CA . LEU A 1 433 ? -12.930 -13.778 6.032 1.00 76.88 433 LEU A CA 1
ATOM 3271 C C . LEU A 1 433 ? -13.288 -15.046 6.819 1.00 76.88 433 LEU A C 1
ATOM 3273 O O . LEU A 1 433 ? -14.219 -15.045 7.615 1.00 76.88 433 LEU A O 1
ATOM 3277 N N . ASP A 1 434 ? -12.505 -16.107 6.628 1.00 70.56 434 ASP A N 1
ATOM 3278 C CA . ASP A 1 434 ? -12.733 -17.414 7.270 1.00 70.56 434 ASP A CA 1
ATOM 3279 C C . ASP A 1 434 ? -12.286 -17.473 8.750 1.00 70.56 434 ASP A C 1
ATOM 3281 O O . ASP A 1 434 ? -12.460 -18.484 9.431 1.00 70.56 434 ASP A O 1
ATOM 3285 N N . GLU A 1 435 ? -11.654 -16.414 9.261 1.00 78.69 435 GLU A N 1
ATOM 3286 C CA . GLU A 1 435 ? -11.043 -16.383 10.592 1.00 78.69 435 GLU A CA 1
ATOM 3287 C C . GLU A 1 435 ? -11.983 -15.834 11.676 1.00 78.69 435 GLU A C 1
ATOM 3289 O O . GLU A 1 435 ? -12.835 -14.983 11.420 1.00 78.69 435 GLU A O 1
ATOM 3294 N N . ASP A 1 436 ? -11.760 -16.260 12.923 1.00 86.75 436 ASP A N 1
ATOM 3295 C CA . ASP A 1 436 ? -12.465 -15.749 14.103 1.00 86.75 436 ASP A CA 1
ATOM 3296 C C . ASP A 1 436 ? -12.277 -14.227 14.279 1.00 86.75 436 ASP A C 1
ATOM 3298 O O . ASP A 1 436 ? -11.158 -13.709 14.214 1.00 86.75 436 ASP A O 1
ATOM 3302 N N . ASN A 1 437 ? -13.379 -13.506 14.496 1.00 93.19 437 ASN A N 1
ATOM 3303 C CA . ASN A 1 437 ? -13.431 -12.045 14.502 1.00 93.19 437 ASN A CA 1
ATOM 3304 C C . ASN A 1 437 ? -14.637 -11.516 15.302 1.00 93.19 437 ASN A C 1
ATOM 3306 O O . ASN A 1 437 ? -15.581 -12.249 15.589 1.00 93.19 437 ASN A O 1
ATOM 3310 N N . LEU A 1 438 ? -14.626 -10.226 15.646 1.00 95.31 438 LEU A N 1
ATOM 3311 C CA . LEU A 1 438 ? -15.655 -9.578 16.464 1.00 95.31 438 LEU A CA 1
ATOM 3312 C C . LEU A 1 438 ? -17.061 -9.667 15.849 1.00 95.31 438 LEU A C 1
ATOM 3314 O O . LEU A 1 438 ? -18.023 -9.884 16.580 1.00 95.31 438 LEU A O 1
ATOM 3318 N N . VAL A 1 439 ? -17.189 -9.536 14.525 1.00 95.69 439 VAL A N 1
ATOM 3319 C CA . VAL A 1 439 ? -18.482 -9.614 13.823 1.00 95.69 439 VAL A CA 1
ATOM 3320 C C . VAL A 1 439 ? -19.057 -11.029 13.937 1.00 95.69 439 VAL A C 1
ATOM 3322 O O . VAL A 1 439 ? -20.228 -11.200 14.273 1.00 95.69 439 VAL A O 1
ATOM 3325 N N . ALA A 1 440 ? -18.221 -12.055 13.760 1.00 92.75 440 ALA A N 1
ATOM 3326 C CA . ALA A 1 440 ? -18.608 -13.446 13.974 1.00 92.75 440 ALA A CA 1
ATOM 3327 C C . ALA A 1 440 ? -19.007 -13.717 15.436 1.00 92.75 440 ALA A C 1
ATOM 3329 O O . ALA A 1 440 ? -20.005 -14.392 15.676 1.00 92.75 440 ALA A O 1
ATOM 3330 N N . GLN A 1 441 ? -18.292 -13.146 16.413 1.00 94.44 441 GLN A N 1
ATOM 3331 C CA . GLN A 1 441 ? -18.641 -13.270 17.836 1.00 94.44 441 GLN A CA 1
ATOM 3332 C C . GLN A 1 441 ? -19.984 -12.601 18.172 1.00 94.44 441 GLN A C 1
ATOM 3334 O O . GLN A 1 441 ? -20.772 -13.151 18.941 1.00 94.44 441 GLN A O 1
ATOM 3339 N N . LEU A 1 442 ? -20.290 -11.450 17.564 1.00 94.69 442 LEU A N 1
ATOM 3340 C CA . LEU A 1 442 ? -21.592 -10.786 17.696 1.00 94.69 442 LEU A CA 1
ATOM 3341 C C . LEU A 1 442 ? -22.717 -11.609 17.051 1.00 94.69 442 LEU A C 1
ATOM 3343 O O . LEU A 1 442 ? -23.761 -11.805 17.675 1.00 94.69 442 LEU A O 1
ATOM 3347 N N . SER A 1 443 ? -22.489 -12.145 15.848 1.00 93.25 443 SER A N 1
ATOM 3348 C CA . SER A 1 443 ? -23.440 -13.029 15.158 1.00 93.25 443 SER A CA 1
ATOM 3349 C C . SER A 1 443 ? -23.722 -14.300 15.969 1.00 93.25 443 SER A C 1
ATOM 3351 O O . SER A 1 443 ? -24.880 -14.644 16.205 1.00 93.25 443 SER A O 1
ATOM 3353 N N . ALA A 1 444 ? -22.678 -14.944 16.504 1.00 91.69 444 ALA A N 1
ATOM 3354 C CA . ALA A 1 444 ? -22.797 -16.122 17.364 1.00 91.69 444 ALA A CA 1
ATOM 3355 C C . ALA A 1 444 ? -23.535 -15.828 18.683 1.00 91.69 444 ALA A C 1
ATOM 3357 O O . ALA A 1 444 ? -24.217 -16.700 19.219 1.00 91.69 444 ALA A O 1
ATOM 3358 N N . ALA A 1 445 ? -23.442 -14.594 19.187 1.00 92.06 445 ALA A N 1
ATOM 3359 C CA . ALA A 1 445 ? -24.218 -14.109 20.327 1.00 92.06 445 ALA A CA 1
ATOM 3360 C C . ALA A 1 445 ? -25.663 -13.701 19.962 1.00 92.06 445 ALA A C 1
ATOM 3362 O O . ALA A 1 445 ? -26.391 -13.203 20.821 1.00 92.06 445 ALA A O 1
ATOM 3363 N N . GLY A 1 446 ? -26.088 -13.897 18.708 1.00 93.12 446 GLY A N 1
ATOM 3364 C CA . GLY A 1 446 ? -27.434 -13.585 18.228 1.00 93.12 446 GLY A CA 1
ATOM 3365 C C . GLY A 1 446 ? -27.713 -12.092 18.043 1.00 93.12 446 GLY A C 1
ATOM 3366 O O . GLY A 1 446 ? -28.880 -11.704 18.001 1.00 93.12 446 GLY A O 1
ATOM 3367 N N . ARG A 1 447 ? -26.672 -11.249 17.956 1.00 95.50 447 ARG A N 1
ATOM 3368 C CA . ARG A 1 447 ? -26.818 -9.797 17.778 1.00 95.50 447 ARG A CA 1
ATOM 3369 C C . ARG A 1 447 ? -27.234 -9.461 16.350 1.00 95.50 447 ARG A C 1
ATOM 3371 O O . ARG A 1 447 ? -26.638 -9.944 15.387 1.00 95.50 447 ARG A O 1
ATOM 3378 N N . LYS A 1 448 ? -28.228 -8.587 16.208 1.00 97.62 448 LYS A N 1
ATOM 3379 C CA . LYS A 1 448 ? -28.697 -8.080 14.915 1.00 97.62 448 LYS A CA 1
ATOM 3380 C C . LYS A 1 448 ? -27.823 -6.922 14.454 1.00 97.62 448 LYS A C 1
ATOM 3382 O O . LYS A 1 448 ? -27.788 -5.873 15.097 1.00 97.62 448 LYS A O 1
ATOM 3387 N N . MET A 1 449 ? -27.137 -7.119 13.334 1.00 98.25 449 MET A N 1
ATOM 3388 C CA . MET A 1 449 ? -26.195 -6.149 12.781 1.00 98.25 449 MET A CA 1
ATOM 3389 C C . MET A 1 449 ? -26.720 -5.569 11.467 1.00 98.25 449 MET A C 1
ATOM 3391 O O . MET A 1 449 ? -27.211 -6.309 10.613 1.00 98.25 449 MET A O 1
ATOM 3395 N N . VAL A 1 450 ? -26.595 -4.254 11.304 1.00 98.31 450 VAL A N 1
ATOM 3396 C CA . VAL A 1 450 ? -27.017 -3.497 10.114 1.00 98.31 450 VAL A CA 1
ATOM 3397 C C . VAL A 1 450 ? -25.810 -2.766 9.531 1.00 98.31 450 VAL A C 1
ATOM 3399 O O . VAL A 1 450 ? -24.990 -2.265 10.297 1.00 98.31 450 VAL A O 1
ATOM 3402 N N . LEU A 1 451 ? -25.699 -2.704 8.201 1.00 97.81 451 LEU A N 1
ATOM 3403 C CA . LEU A 1 451 ? -24.575 -2.078 7.495 1.00 97.81 451 LEU A CA 1
ATOM 3404 C C . LEU A 1 451 ? -25.040 -1.073 6.438 1.00 97.81 451 LEU A C 1
ATOM 3406 O O . LEU A 1 451 ? -25.797 -1.424 5.541 1.00 97.81 451 LEU A O 1
ATOM 3410 N N . TYR A 1 452 ? -24.474 0.126 6.447 1.00 97.81 452 TYR A N 1
ATOM 3411 C CA . TYR A 1 452 ? -24.601 1.080 5.344 1.00 97.81 452 TYR A CA 1
ATOM 3412 C C . TYR A 1 452 ? -23.230 1.656 4.992 1.00 97.81 452 TYR A C 1
ATOM 3414 O O . TYR A 1 452 ? -22.476 2.019 5.898 1.00 97.81 452 TYR A O 1
ATOM 3422 N N . GLY A 1 453 ? -22.901 1.736 3.699 1.00 95.00 453 GLY A N 1
ATOM 3423 C CA . GLY A 1 453 ? -21.607 2.256 3.236 1.00 95.00 453 GLY A CA 1
ATOM 3424 C C . GLY A 1 453 ? -20.828 1.276 2.364 1.00 95.00 453 GLY A C 1
ATOM 3425 O O . GLY A 1 453 ? -21.396 0.660 1.474 1.00 95.00 453 GLY A O 1
ATOM 3426 N N . ASP A 1 454 ? -19.524 1.150 2.579 1.00 92.88 454 ASP A N 1
ATOM 3427 C CA . ASP A 1 454 ? -18.617 0.345 1.744 1.00 92.88 454 ASP A CA 1
ATOM 3428 C C . ASP A 1 454 ? -19.001 -1.152 1.634 1.00 92.88 454 ASP A C 1
ATOM 3430 O O . ASP A 1 454 ? -19.159 -1.864 2.634 1.00 92.88 454 ASP A O 1
ATOM 3434 N N . GLU A 1 455 ? -19.072 -1.654 0.398 1.00 90.50 455 GLU A N 1
ATOM 3435 C CA . GLU A 1 455 ? -19.337 -3.054 0.048 1.00 90.50 455 GLU A CA 1
ATOM 3436 C C . GLU A 1 455 ? -18.295 -4.046 0.586 1.00 90.50 455 GLU A C 1
ATOM 3438 O O . GLU A 1 455 ? -18.603 -5.230 0.762 1.00 90.50 455 GLU A O 1
ATOM 3443 N N . THR A 1 456 ? -17.082 -3.581 0.906 1.00 89.06 456 THR A N 1
ATOM 3444 C CA . THR A 1 456 ? -15.996 -4.406 1.458 1.00 89.06 456 THR A CA 1
ATOM 3445 C C . THR A 1 456 ? -16.435 -5.201 2.689 1.00 89.06 456 THR A C 1
ATOM 3447 O O . THR A 1 456 ? -16.018 -6.348 2.874 1.00 89.06 456 THR A O 1
ATOM 3450 N N . TRP A 1 457 ? -17.329 -4.648 3.511 1.00 93.00 457 TRP A N 1
ATOM 3451 C CA . TRP A 1 457 ? -17.893 -5.348 4.666 1.00 93.00 457 TRP A CA 1
ATOM 3452 C C . TRP A 1 457 ? -18.691 -6.598 4.277 1.00 93.00 457 TRP A C 1
ATOM 3454 O O . TRP A 1 457 ? -18.564 -7.620 4.945 1.00 93.00 457 TRP A O 1
ATOM 3464 N N . LEU A 1 458 ? -19.469 -6.557 3.191 1.00 90.94 458 LEU A N 1
ATOM 3465 C CA . LEU A 1 458 ? -20.219 -7.722 2.702 1.00 90.94 458 LEU A CA 1
ATOM 3466 C C . LEU A 1 458 ? -19.302 -8.755 2.044 1.00 90.94 458 LEU A C 1
ATOM 3468 O O . LEU A 1 458 ? -19.572 -9.951 2.113 1.00 90.94 458 LEU A O 1
ATOM 3472 N N . LEU A 1 459 ? -18.197 -8.310 1.443 1.00 86.00 459 LEU A N 1
ATOM 3473 C CA . LEU A 1 459 ? -17.185 -9.214 0.896 1.00 86.00 459 LEU A CA 1
ATOM 3474 C C . LEU A 1 459 ? -16.449 -9.971 2.006 1.00 86.00 459 LEU A C 1
ATOM 3476 O O . LEU A 1 459 ? -16.158 -11.154 1.846 1.00 86.00 459 LEU A O 1
ATOM 3480 N N . LEU A 1 460 ? -16.162 -9.307 3.131 1.00 86.44 460 LEU A N 1
ATOM 3481 C CA . LEU A 1 460 ? -15.516 -9.922 4.293 1.00 86.44 460 LEU A CA 1
ATOM 3482 C C . LEU A 1 460 ? -16.494 -10.755 5.139 1.00 86.44 460 LEU A C 1
ATOM 3484 O O . LEU A 1 460 ? -16.104 -11.818 5.622 1.00 86.44 460 LEU A O 1
ATOM 3488 N N . PHE A 1 461 ? -17.742 -10.299 5.299 1.00 90.94 461 PHE A N 1
ATOM 3489 C CA . PHE A 1 461 ? -18.744 -10.861 6.216 1.00 90.94 461 PHE A CA 1
ATOM 3490 C C . PHE A 1 461 ? -20.112 -11.075 5.528 1.00 90.94 461 PHE A C 1
ATOM 3492 O O . PHE A 1 461 ? -21.103 -10.439 5.900 1.00 90.94 461 PHE A O 1
ATOM 3499 N N . PRO A 1 462 ? -20.204 -11.979 4.537 1.00 87.62 462 PRO A N 1
ATOM 3500 C CA . PRO A 1 462 ? -21.367 -12.083 3.648 1.00 87.62 462 PRO A CA 1
ATOM 3501 C C . PRO A 1 462 ? -22.695 -12.414 4.346 1.00 87.62 462 PRO A C 1
ATOM 3503 O O . PRO A 1 462 ? -23.750 -12.029 3.853 1.00 87.62 462 PRO A O 1
ATOM 3506 N N . GLU A 1 463 ? -22.662 -13.097 5.493 1.00 89.19 463 GLU A N 1
ATOM 3507 C CA . GLU A 1 463 ? -23.865 -13.538 6.223 1.00 89.19 463 GLU A CA 1
ATOM 3508 C C . GLU A 1 463 ? -24.106 -12.769 7.535 1.00 89.19 463 GLU A C 1
ATOM 3510 O O . GLU A 1 463 ? -25.013 -13.099 8.296 1.00 89.19 463 GLU A O 1
ATOM 3515 N N . ALA A 1 464 ? -23.294 -11.751 7.840 1.00 92.75 464 ALA A N 1
ATOM 3516 C CA . ALA A 1 464 ? -23.337 -11.101 9.150 1.00 92.75 464 ALA A CA 1
ATOM 3517 C C . ALA A 1 464 ? -24.495 -10.105 9.316 1.00 92.75 464 ALA A C 1
ATOM 3519 O O . ALA A 1 464 ? -25.007 -9.934 10.422 1.00 92.75 464 ALA A O 1
ATOM 3520 N N . PHE A 1 465 ? -24.898 -9.428 8.241 1.00 96.12 465 PHE A N 1
ATOM 3521 C CA . PHE A 1 465 ? -25.803 -8.283 8.324 1.00 96.12 465 PHE A CA 1
ATOM 3522 C C . PHE A 1 465 ? -27.231 -8.666 7.936 1.00 96.12 465 PHE A C 1
ATOM 3524 O O . PHE A 1 465 ? -27.472 -9.202 6.857 1.00 96.12 465 PHE A O 1
ATOM 3531 N N . CYS A 1 466 ? -28.202 -8.356 8.799 1.00 95.38 466 CYS A N 1
ATOM 3532 C CA . CYS A 1 466 ? -29.618 -8.629 8.528 1.00 95.38 466 CYS A CA 1
ATOM 3533 C C . CYS A 1 466 ? -30.257 -7.597 7.587 1.00 95.38 466 CYS A C 1
ATOM 3535 O O . CYS A 1 466 ? -31.303 -7.857 6.990 1.00 95.38 466 CYS A O 1
ATOM 3537 N N . ARG A 1 467 ? -29.635 -6.422 7.467 1.00 96.50 467 ARG A N 1
ATOM 3538 C CA . ARG A 1 467 ? -30.031 -5.328 6.583 1.00 96.50 467 ARG A CA 1
ATOM 3539 C C . ARG A 1 467 ? -28.769 -4.610 6.118 1.00 96.50 467 ARG A C 1
ATOM 3541 O O . ARG A 1 467 ? -27.924 -4.279 6.949 1.00 96.50 467 ARG A O 1
ATOM 3548 N N . ALA A 1 468 ? -28.644 -4.401 4.809 1.00 96.50 468 ALA A N 1
ATOM 3549 C CA . ALA A 1 468 ? -27.513 -3.687 4.238 1.00 96.50 468 ALA A CA 1
ATOM 3550 C C . ALA A 1 468 ? -27.868 -2.901 2.968 1.00 96.50 468 ALA A C 1
ATOM 3552 O O . ALA A 1 468 ? -28.762 -3.306 2.224 1.00 96.50 468 ALA A O 1
ATOM 3553 N N . ASP A 1 469 ? -27.141 -1.813 2.716 1.00 95.00 469 ASP A N 1
ATOM 3554 C CA . ASP A 1 469 ? -27.136 -1.063 1.450 1.00 95.00 469 ASP A CA 1
ATOM 3555 C C . ASP A 1 469 ? -25.681 -0.660 1.130 1.00 95.00 469 ASP A C 1
ATOM 3557 O O . ASP A 1 469 ? -25.161 0.274 1.746 1.00 95.00 469 ASP A O 1
ATOM 3561 N N . PRO A 1 470 ? -24.974 -1.430 0.282 1.00 90.06 470 PRO A N 1
ATOM 3562 C CA . PRO A 1 470 ? -23.558 -1.216 0.013 1.00 90.06 470 PRO A CA 1
ATOM 3563 C C . PRO A 1 470 ? -23.300 -0.219 -1.133 1.00 90.06 470 PRO A C 1
ATOM 3565 O O . PRO A 1 470 ? -24.109 -0.060 -2.046 1.00 90.06 470 PRO A O 1
ATOM 3568 N N . THR A 1 471 ? -22.112 0.383 -1.135 1.00 86.94 471 THR A N 1
ATOM 3569 C CA . THR A 1 471 ? -21.548 1.221 -2.206 1.00 86.94 471 THR A CA 1
ATOM 3570 C C . THR A 1 471 ? -20.131 0.773 -2.527 1.00 86.94 471 THR A C 1
ATOM 3572 O O . THR A 1 471 ? -19.421 0.271 -1.658 1.00 86.94 471 THR A O 1
ATOM 3575 N N . SER A 1 472 ? -19.705 0.934 -3.780 1.00 80.12 472 SER A N 1
ATOM 3576 C CA . SER A 1 472 ? -18.350 0.546 -4.167 1.00 80.12 472 SER A CA 1
ATOM 3577 C C . SER A 1 472 ? -17.343 1.626 -3.779 1.00 80.12 472 SER A C 1
ATOM 3579 O O . SER A 1 472 ? -17.346 2.709 -4.364 1.00 80.12 472 SER A O 1
ATOM 3581 N N . GLY A 1 473 ? -16.433 1.306 -2.854 1.00 71.81 473 GLY A N 1
ATOM 3582 C CA . GLY A 1 473 ? -15.312 2.181 -2.482 1.00 71.81 473 GLY A CA 1
ATOM 3583 C C . GLY A 1 473 ? -14.228 2.316 -3.553 1.00 71.81 473 GLY A C 1
ATOM 3584 O O . GLY A 1 473 ? -13.301 3.103 -3.415 1.00 71.81 473 GLY A O 1
ATOM 3585 N N . PHE A 1 474 ? -14.322 1.577 -4.663 1.00 68.50 474 PHE A N 1
ATOM 3586 C CA . PHE A 1 474 ? -13.311 1.646 -5.715 1.00 68.50 474 PHE A CA 1
ATOM 3587 C C . PHE A 1 474 ? -13.540 2.774 -6.725 1.00 68.50 474 PHE A C 1
ATOM 3589 O O . PHE A 1 474 ? -12.645 3.060 -7.512 1.00 68.50 474 PHE A O 1
ATOM 3596 N N . PHE A 1 475 ? -14.697 3.441 -6.755 1.00 72.56 475 PHE A N 1
ATOM 3597 C CA . PHE A 1 475 ? -14.913 4.566 -7.673 1.00 72.56 475 PHE A CA 1
ATOM 3598 C C . PHE A 1 475 ? -14.669 5.917 -6.985 1.00 72.56 475 PHE A C 1
ATOM 3600 O O . PHE A 1 475 ? -15.601 6.644 -6.658 1.00 72.56 475 PHE A O 1
ATOM 3607 N N . THR A 1 476 ? -13.394 6.294 -6.837 1.00 68.25 476 THR A N 1
ATOM 3608 C CA . THR A 1 476 ? -12.953 7.481 -6.069 1.00 68.25 476 THR A CA 1
ATOM 3609 C C . THR A 1 476 ? -13.431 8.836 -6.609 1.00 68.25 476 THR A C 1
ATOM 3611 O O . THR A 1 476 ? -13.269 9.861 -5.953 1.00 68.25 476 THR A O 1
ATOM 3614 N N . LYS A 1 477 ? -14.027 8.878 -7.809 1.00 73.81 477 LYS A N 1
ATOM 3615 C CA . LYS A 1 477 ? -14.652 10.092 -8.361 1.00 73.81 477 LYS A CA 1
ATOM 3616 C C . LYS A 1 477 ? -16.003 10.418 -7.718 1.00 73.81 477 LYS A C 1
ATOM 3618 O O . LYS A 1 477 ? -16.428 11.570 -7.800 1.00 73.81 477 LYS A O 1
ATOM 3623 N N . ASP A 1 478 ? -16.689 9.440 -7.133 1.00 81.12 478 ASP A N 1
ATOM 3624 C CA . ASP A 1 478 ? -17.954 9.682 -6.445 1.00 81.12 478 ASP A CA 1
ATOM 3625 C C . ASP A 1 478 ? -17.704 10.144 -5.009 1.00 81.12 478 ASP A C 1
ATOM 3627 O O . ASP A 1 478 ? -17.410 9.346 -4.132 1.00 81.12 478 ASP A O 1
ATOM 3631 N N . THR A 1 479 ? -17.841 11.438 -4.749 1.00 86.69 479 THR A N 1
ATOM 3632 C CA . THR A 1 479 ? -17.652 12.009 -3.409 1.00 86.69 479 THR A CA 1
ATOM 3633 C C . THR A 1 479 ? -18.964 12.286 -2.681 1.00 86.69 479 THR A C 1
ATOM 3635 O O . THR A 1 479 ? -18.929 12.846 -1.589 1.00 86.69 479 THR A O 1
ATOM 3638 N N . VAL A 1 480 ? -20.124 11.974 -3.269 1.00 87.75 480 VAL A N 1
ATOM 3639 C CA . VAL A 1 480 ? -21.432 12.425 -2.756 1.00 87.75 480 VAL A CA 1
ATOM 3640 C C . VAL A 1 480 ? -22.403 11.269 -2.577 1.00 87.75 480 VAL A C 1
ATOM 3642 O O . VAL A 1 480 ? -23.050 11.180 -1.533 1.00 87.75 480 VAL A O 1
ATOM 3645 N N . GLU A 1 481 ? -22.539 10.394 -3.571 1.00 87.38 481 GLU A N 1
ATOM 3646 C CA . GLU A 1 481 ? -23.495 9.289 -3.520 1.00 87.38 481 GLU A CA 1
ATOM 3647 C C . GLU A 1 481 ? -23.059 8.227 -2.501 1.00 87.38 481 GLU A C 1
ATOM 3649 O O . GLU A 1 481 ? -23.916 7.763 -1.744 1.00 87.38 481 GLU A O 1
ATOM 3654 N N . VAL A 1 482 ? -21.752 7.955 -2.372 1.00 90.75 482 VAL A N 1
ATOM 3655 C CA . VAL A 1 482 ? -21.190 7.107 -1.300 1.00 90.75 482 VAL A CA 1
ATOM 3656 C C . VAL A 1 482 ? -21.625 7.528 0.111 1.00 90.75 482 VAL A C 1
ATOM 3658 O O . VAL A 1 482 ? -22.066 6.686 0.888 1.00 90.75 482 VAL A O 1
ATOM 3661 N N . ASP A 1 483 ? -21.595 8.823 0.437 1.00 94.81 483 ASP A N 1
ATOM 3662 C CA . ASP A 1 483 ? -21.970 9.310 1.774 1.00 94.81 483 ASP A CA 1
ATOM 3663 C C . ASP A 1 483 ? -23.490 9.483 1.905 1.00 94.81 483 ASP A C 1
ATOM 3665 O O . ASP A 1 483 ? -24.087 9.141 2.928 1.00 94.81 483 ASP A O 1
ATOM 3669 N N . THR A 1 484 ? -24.158 9.938 0.838 1.00 93.06 484 THR A N 1
ATOM 3670 C CA . THR A 1 484 ? -25.628 10.035 0.791 1.00 93.06 484 THR A CA 1
ATOM 3671 C C . THR A 1 484 ? -26.278 8.664 0.987 1.00 93.06 484 THR A C 1
ATOM 3673 O O . THR A 1 484 ? -27.375 8.582 1.549 1.00 93.06 484 THR A O 1
ATOM 3676 N N . ASN A 1 485 ? -25.614 7.584 0.553 1.00 93.69 485 ASN A N 1
ATOM 3677 C CA . ASN A 1 485 ? -26.035 6.213 0.818 1.00 93.69 485 ASN A CA 1
ATOM 3678 C C . ASN A 1 485 ? -26.171 5.927 2.304 1.00 93.69 485 ASN A C 1
ATOM 3680 O O . ASN A 1 485 ? -27.209 5.427 2.725 1.00 93.69 485 ASN A O 1
ATOM 3684 N N . VAL A 1 486 ? -25.192 6.326 3.102 1.00 96.25 486 VAL A N 1
ATOM 3685 C CA . VAL A 1 486 ? -25.243 6.119 4.546 1.00 96.25 486 VAL A CA 1
ATOM 3686 C C . VAL A 1 486 ? -26.257 7.074 5.184 1.00 96.25 486 VAL A C 1
ATOM 3688 O O . VAL A 1 486 ? -27.172 6.646 5.895 1.00 96.25 486 VAL A O 1
ATOM 3691 N N . THR A 1 487 ? -26.166 8.368 4.864 1.00 96.06 487 THR A N 1
ATOM 3692 C CA . THR A 1 487 ? -26.950 9.430 5.514 1.00 96.06 487 THR A CA 1
ATOM 3693 C C . THR A 1 487 ? -28.460 9.275 5.316 1.00 96.06 487 THR A C 1
ATOM 3695 O O . THR A 1 487 ? -29.240 9.579 6.225 1.00 96.06 487 THR A O 1
ATOM 3698 N N . ARG A 1 488 ? -28.921 8.766 4.161 1.00 94.62 488 ARG A N 1
ATOM 3699 C CA . ARG A 1 488 ? -30.365 8.600 3.896 1.00 94.62 488 ARG A CA 1
ATOM 3700 C C . ARG A 1 488 ? -31.040 7.591 4.829 1.00 94.62 488 ARG A C 1
ATOM 3702 O O . ARG A 1 488 ? -32.222 7.760 5.126 1.00 94.62 488 ARG A O 1
ATOM 3709 N N . HIS A 1 489 ? -30.304 6.592 5.320 1.00 96.25 489 HIS A N 1
ATOM 3710 C CA . HIS A 1 489 ? -30.841 5.563 6.218 1.00 96.25 489 HIS A CA 1
ATOM 3711 C C . HIS A 1 489 ? -30.894 6.013 7.679 1.00 96.25 489 HIS A C 1
ATOM 3713 O O . HIS A 1 489 ? -31.740 5.533 8.434 1.00 96.25 489 HIS A O 1
ATOM 3719 N N . LEU A 1 490 ? -30.075 6.997 8.078 1.00 95.50 490 LEU A N 1
ATOM 3720 C CA . LEU A 1 490 ? -30.037 7.488 9.462 1.00 95.50 490 LEU A CA 1
ATOM 3721 C C . LEU A 1 490 ? -31.398 7.996 9.952 1.00 95.50 490 LEU A C 1
ATOM 3723 O O . LEU A 1 490 ? -31.714 7.848 11.127 1.00 95.50 490 LEU A O 1
ATOM 3727 N N . ARG A 1 491 ? -32.233 8.541 9.058 1.00 92.94 491 ARG A N 1
ATOM 3728 C CA . ARG A 1 491 ? -33.573 9.045 9.411 1.00 92.94 491 ARG A CA 1
ATOM 3729 C C . ARG A 1 491 ? -34.490 7.966 9.985 1.00 92.94 491 ARG A C 1
ATOM 3731 O O . ARG A 1 491 ? -35.338 8.281 10.811 1.00 92.94 491 ARG A O 1
ATOM 3738 N N . GLU A 1 492 ? -34.346 6.721 9.537 1.00 95.50 492 GLU A N 1
ATOM 3739 C CA . GLU A 1 492 ? -35.185 5.607 9.986 1.00 95.50 492 GLU A CA 1
ATOM 3740 C C . GLU A 1 492 ? -34.500 4.782 11.085 1.00 95.50 492 GLU A C 1
ATOM 3742 O O . GLU A 1 492 ? -35.174 4.315 12.003 1.00 95.50 492 GLU A O 1
ATOM 3747 N N . GLU A 1 493 ? -33.180 4.601 11.004 1.00 96.38 493 GLU A N 1
ATOM 3748 C CA . GLU A 1 493 ? -32.384 3.798 11.948 1.00 96.38 493 GLU A CA 1
ATOM 3749 C C . GLU A 1 493 ? -32.096 4.536 13.256 1.00 96.38 493 GLU A C 1
ATOM 3751 O O . GLU A 1 493 ? -32.153 3.962 14.344 1.00 96.38 493 GLU A O 1
ATOM 3756 N N . LEU A 1 494 ? -31.814 5.833 13.148 1.00 95.62 494 LEU A N 1
ATOM 3757 C CA . LEU A 1 494 ? -31.530 6.745 14.250 1.00 95.62 494 LEU A CA 1
ATOM 3758 C C . LEU A 1 494 ? -32.661 7.771 14.405 1.00 95.62 494 LEU A C 1
ATOM 3760 O O . LEU A 1 494 ? -32.424 8.922 14.751 1.00 95.62 494 LEU A O 1
ATOM 3764 N N . ASP A 1 495 ? -33.909 7.358 14.162 1.00 94.44 495 ASP A N 1
ATOM 3765 C CA . ASP A 1 495 ? -35.090 8.177 14.455 1.00 94.44 495 ASP A CA 1
ATOM 3766 C C . ASP A 1 495 ? -35.091 8.582 15.948 1.00 94.44 495 ASP A C 1
ATOM 3768 O O . ASP A 1 495 ? -35.246 7.700 16.807 1.00 94.44 495 ASP A O 1
ATOM 3772 N N . PRO A 1 496 ? -34.953 9.882 16.285 1.00 90.25 496 PRO A N 1
ATOM 3773 C CA . PRO A 1 496 ? -34.893 10.347 17.672 1.00 90.25 496 PRO A CA 1
ATOM 3774 C C . PRO A 1 496 ? -36.186 10.097 18.455 1.00 90.25 496 PRO A C 1
ATOM 3776 O O . PRO A 1 496 ? -36.168 10.057 19.683 1.00 90.25 496 PRO A O 1
ATOM 3779 N N . THR A 1 497 ? -37.319 9.929 17.764 1.00 88.69 497 THR A N 1
ATOM 3780 C CA . THR A 1 497 ? -38.616 9.646 18.396 1.00 88.69 497 THR A CA 1
ATOM 3781 C C . THR A 1 497 ? -38.809 8.165 18.721 1.00 88.69 497 THR A C 1
ATOM 3783 O O . THR A 1 497 ? -39.760 7.810 19.419 1.00 88.69 497 THR A O 1
ATOM 3786 N N . ASN A 1 498 ? -37.913 7.299 18.226 1.00 86.19 498 ASN A N 1
ATOM 3787 C CA . ASN A 1 498 ? -37.982 5.843 18.349 1.00 86.19 498 ASN A CA 1
ATOM 3788 C C . ASN A 1 498 ? -39.316 5.245 17.827 1.00 86.19 498 ASN A C 1
ATOM 3790 O O . ASN A 1 498 ? -39.754 4.185 18.283 1.00 86.19 498 ASN A O 1
ATOM 3794 N N . GLN A 1 499 ? -39.990 5.937 16.893 1.00 89.25 499 GLN A N 1
ATOM 3795 C CA . GLN A 1 499 ? -41.274 5.521 16.312 1.00 89.25 499 GLN A CA 1
ATOM 3796 C C . GLN A 1 499 ? -41.075 4.610 15.102 1.00 89.25 499 GLN A C 1
ATOM 3798 O O . GLN A 1 499 ? -41.834 3.649 14.915 1.00 89.25 499 GLN A O 1
ATOM 3803 N N . SER A 1 500 ? -40.027 4.863 14.317 1.00 93.50 500 SER A N 1
ATOM 3804 C CA . SER A 1 500 ? -39.587 3.978 13.244 1.00 93.50 500 SER A CA 1
ATOM 3805 C C . SER A 1 500 ? -39.449 2.528 13.748 1.00 93.50 500 SER A C 1
ATOM 3807 O O . SER A 1 500 ? -38.967 2.274 14.855 1.00 93.50 500 SER A O 1
ATOM 3809 N N . PRO A 1 501 ? -39.904 1.521 12.986 1.00 92.94 501 PRO A N 1
ATOM 3810 C CA . PRO A 1 501 ? -39.618 0.126 13.310 1.00 92.94 501 PRO A CA 1
ATOM 3811 C C . PRO A 1 501 ? -38.117 -0.187 13.253 1.00 92.94 501 PRO A C 1
ATOM 3813 O O . PRO A 1 501 ? -37.627 -0.954 14.080 1.00 92.94 501 PRO A O 1
ATOM 3816 N N . LYS A 1 502 ? -37.387 0.446 12.321 1.00 95.00 502 LYS A N 1
ATOM 3817 C CA . LYS A 1 502 ? -35.950 0.217 12.119 1.00 95.00 502 LYS A CA 1
ATOM 3818 C C . LYS A 1 502 ? -35.103 0.717 13.290 1.00 95.00 502 LYS A C 1
ATOM 3820 O O . LYS A 1 502 ? -34.132 0.077 13.652 1.00 95.00 502 LYS A O 1
ATOM 3825 N N . SER A 1 503 ? -35.509 1.779 13.985 1.00 93.00 503 SER A N 1
ATOM 3826 C CA . SER A 1 503 ? -34.772 2.266 15.163 1.00 93.00 503 SER A CA 1
ATOM 3827 C C . SER A 1 503 ? -34.817 1.329 16.376 1.00 93.00 503 SER A C 1
ATOM 3829 O O . SER A 1 503 ? -34.086 1.515 17.355 1.00 93.00 503 SER A O 1
ATOM 3831 N N . ARG A 1 504 ? -35.644 0.279 16.325 1.00 91.50 504 ARG A N 1
ATOM 3832 C CA . ARG A 1 504 ? -35.898 -0.642 17.440 1.00 91.50 504 ARG A CA 1
ATOM 3833 C C . ARG A 1 504 ? -35.375 -2.059 17.211 1.00 91.50 504 ARG A C 1
ATOM 3835 O O . ARG A 1 504 ? -35.398 -2.841 18.157 1.00 91.50 504 ARG A O 1
ATOM 3842 N N . ASP A 1 505 ? -34.904 -2.400 16.012 1.00 93.31 505 ASP A N 1
ATOM 3843 C CA . ASP A 1 505 ? -34.678 -3.796 15.610 1.00 93.31 505 ASP A CA 1
ATOM 3844 C C . ASP A 1 505 ? -33.211 -4.213 15.406 1.00 93.31 505 ASP A C 1
ATOM 3846 O O . ASP A 1 505 ? -32.979 -5.356 15.010 1.00 93.31 505 ASP A O 1
ATOM 3850 N N . TRP A 1 506 ? -32.241 -3.353 15.735 1.00 96.38 506 TRP A N 1
ATOM 3851 C CA . TRP A 1 506 ? -30.802 -3.640 15.660 1.00 96.38 506 TRP A CA 1
ATOM 3852 C C . TRP A 1 506 ? -30.085 -3.543 17.021 1.00 96.38 506 TRP A C 1
ATOM 3854 O O . TRP A 1 506 ? -30.515 -2.815 17.924 1.00 96.38 506 TRP A O 1
ATOM 3864 N N . ASP A 1 507 ? -28.971 -4.277 17.135 1.00 97.38 507 ASP A N 1
ATOM 3865 C CA . ASP A 1 507 ? -28.028 -4.267 18.265 1.00 97.38 507 ASP A CA 1
ATOM 3866 C C . ASP A 1 507 ? -26.694 -3.594 17.891 1.00 97.38 507 ASP A C 1
ATOM 3868 O O . ASP A 1 507 ? -26.076 -2.933 18.719 1.00 97.38 507 ASP A O 1
ATOM 3872 N N . ALA A 1 508 ? -26.244 -3.714 16.637 1.00 98.19 508 ALA A N 1
ATOM 3873 C CA . ALA A 1 508 ? -25.095 -2.958 16.142 1.00 98.19 508 ALA A CA 1
ATOM 3874 C C . ALA A 1 508 ? -25.357 -2.347 14.760 1.00 98.19 508 ALA A C 1
ATOM 3876 O O . ALA A 1 508 ? -25.789 -3.039 13.837 1.00 98.19 508 ALA A O 1
ATOM 3877 N N . LEU A 1 509 ? -25.066 -1.056 14.623 1.00 98.38 509 LEU A N 1
ATOM 3878 C CA . LEU A 1 509 ? -25.208 -0.290 13.390 1.00 98.38 509 LEU A CA 1
ATOM 3879 C C . LEU A 1 509 ? -23.820 0.108 12.877 1.00 98.38 509 LEU A C 1
ATOM 3881 O O . LEU A 1 509 ? -23.125 0.893 13.520 1.00 98.38 509 LEU A O 1
ATOM 3885 N N . PHE A 1 510 ? -23.424 -0.441 11.732 1.00 98.44 510 PHE A N 1
ATOM 3886 C CA . PHE A 1 510 ? -22.162 -0.162 11.052 1.00 98.44 510 PHE A CA 1
ATOM 3887 C C . PHE A 1 510 ? -22.395 0.861 9.941 1.00 98.44 510 PHE A C 1
ATOM 3889 O O . PHE A 1 510 ? -23.194 0.631 9.033 1.00 98.44 510 PHE A O 1
ATOM 3896 N N . LEU A 1 511 ? -21.694 1.989 10.024 1.00 98.44 511 LEU A N 1
ATOM 3897 C CA . LEU A 1 511 ? -21.793 3.109 9.093 1.00 98.44 511 LEU A CA 1
ATOM 3898 C C . LEU A 1 511 ? -20.393 3.392 8.550 1.00 98.44 511 LEU A C 1
ATOM 3900 O O . LEU A 1 511 ? -19.511 3.734 9.334 1.00 98.44 511 LEU A O 1
ATOM 3904 N N . HIS A 1 512 ? -20.175 3.234 7.246 1.00 97.94 512 HIS A N 1
ATOM 3905 C CA . HIS A 1 512 ? -18.860 3.442 6.634 1.00 97.94 512 HIS A CA 1
ATOM 3906 C C . HIS A 1 512 ? -18.922 4.510 5.534 1.00 97.94 512 HIS A C 1
ATOM 3908 O O . HIS A 1 512 ? -19.422 4.250 4.443 1.00 97.94 512 HIS A O 1
ATOM 3914 N N . TYR A 1 513 ? -18.418 5.705 5.839 1.00 97.88 513 TYR A N 1
ATOM 3915 C CA . TYR A 1 513 ? -18.346 6.850 4.928 1.00 97.88 513 TYR A CA 1
ATOM 3916 C C . TYR A 1 513 ? -17.029 6.841 4.150 1.00 97.88 513 TYR A C 1
ATOM 3918 O O . TYR A 1 513 ? -15.973 6.661 4.751 1.00 97.88 513 TYR A O 1
ATOM 3926 N N . LEU A 1 514 ? -17.097 7.080 2.838 1.00 95.81 514 LEU A N 1
ATOM 3927 C CA . LEU A 1 514 ? -15.956 7.005 1.910 1.00 95.81 514 LEU A CA 1
ATOM 3928 C C . LEU A 1 514 ? -15.553 8.379 1.352 1.00 95.81 514 LEU A C 1
ATOM 3930 O O . LEU A 1 514 ? -14.473 8.538 0.782 1.00 95.81 514 LEU A O 1
ATOM 3934 N N . GLY A 1 515 ? -16.411 9.397 1.490 1.00 95.44 515 GLY A N 1
ATOM 3935 C CA . GLY A 1 515 ? -16.219 10.675 0.808 1.00 95.44 515 GLY A CA 1
ATOM 3936 C C . GLY A 1 515 ? -14.960 11.436 1.223 1.00 95.44 515 GLY A C 1
ATOM 3937 O O . GLY A 1 515 ? -14.403 12.152 0.392 1.00 95.44 515 GLY A O 1
ATOM 3938 N N . VAL A 1 516 ? -14.483 11.283 2.465 1.00 96.88 516 VAL A N 1
ATOM 3939 C CA . VAL A 1 516 ? -13.225 11.903 2.924 1.00 96.88 516 VAL A CA 1
ATOM 3940 C C . VAL A 1 516 ? -12.031 11.324 2.159 1.00 96.88 516 VAL A C 1
ATOM 3942 O O . VAL A 1 516 ? -11.298 12.095 1.540 1.00 96.88 516 VAL A O 1
ATOM 3945 N N . ASP A 1 517 ? -11.871 10.000 2.107 1.00 93.62 517 ASP A N 1
ATOM 3946 C CA . ASP A 1 517 ? -10.807 9.355 1.323 1.00 93.62 517 ASP A CA 1
ATOM 3947 C C . ASP A 1 517 ? -10.884 9.722 -0.166 1.00 93.62 517 ASP A C 1
ATOM 3949 O O . ASP A 1 517 ? -9.905 10.189 -0.755 1.00 93.62 517 ASP A O 1
ATOM 3953 N N . HIS A 1 518 ? -12.080 9.655 -0.761 1.00 91.88 518 HIS A N 1
ATOM 3954 C CA . HIS A 1 518 ? -12.292 10.005 -2.167 1.00 91.88 518 HIS A CA 1
ATOM 3955 C C . HIS A 1 518 ? -11.882 11.457 -2.482 1.00 91.88 518 HIS A C 1
ATOM 3957 O O . HIS A 1 518 ? -11.176 11.715 -3.462 1.00 91.88 518 HIS A O 1
ATOM 3963 N N . VAL A 1 519 ? -12.264 12.430 -1.643 1.00 89.38 519 VAL A N 1
ATOM 3964 C CA . VAL A 1 519 ? -11.836 13.833 -1.807 1.00 89.38 519 VAL A CA 1
ATOM 3965 C C . VAL A 1 519 ? -10.326 13.986 -1.596 1.00 89.38 519 VAL A C 1
ATOM 3967 O O . VAL A 1 519 ? -9.690 14.772 -2.315 1.00 89.38 519 VAL A O 1
ATOM 3970 N N . GLY A 1 520 ? -9.754 13.217 -0.664 1.00 86.94 520 GLY A N 1
ATOM 3971 C CA . GLY A 1 520 ? -8.315 13.083 -0.454 1.00 86.94 520 GLY A CA 1
ATOM 3972 C C . GLY A 1 520 ? -7.599 12.711 -1.750 1.00 86.94 520 GLY A C 1
ATOM 3973 O O . GLY A 1 520 ? -6.814 13.512 -2.257 1.00 86.94 520 GLY A O 1
ATOM 3974 N N . HIS A 1 521 ? -7.940 11.574 -2.358 1.00 80.88 521 HIS A N 1
ATOM 3975 C CA . HIS A 1 521 ? -7.356 11.105 -3.626 1.00 80.88 521 HIS A CA 1
ATOM 3976 C C . HIS A 1 521 ? -7.493 12.086 -4.789 1.00 80.88 521 HIS A C 1
ATOM 3978 O O . HIS A 1 521 ? -6.637 12.124 -5.679 1.00 80.88 521 HIS A O 1
ATOM 3984 N N . LEU A 1 522 ? -8.589 12.848 -4.822 1.00 77.50 522 LEU A N 1
ATOM 3985 C CA . LEU A 1 522 ? -8.868 13.793 -5.900 1.00 77.50 522 LEU A CA 1
ATOM 3986 C C . LEU A 1 522 ? -8.088 15.101 -5.755 1.00 77.50 522 LEU A C 1
ATOM 3988 O O . LEU A 1 522 ? -7.628 15.653 -6.757 1.00 77.50 522 LEU A O 1
ATOM 3992 N N . THR A 1 523 ? -7.995 15.641 -4.537 1.00 76.75 523 THR A N 1
ATOM 3993 C CA . THR A 1 523 ? -7.568 17.037 -4.325 1.00 76.75 523 THR A CA 1
ATOM 3994 C C . THR A 1 523 ? -6.713 17.286 -3.080 1.00 76.75 523 THR A C 1
ATOM 3996 O O . THR A 1 523 ? -6.230 18.404 -2.903 1.00 76.75 523 THR A O 1
ATOM 3999 N N . GLY A 1 524 ? -6.483 16.269 -2.252 1.00 81.69 524 GLY A N 1
ATOM 4000 C CA . GLY A 1 524 ? -5.716 16.351 -1.011 1.00 81.69 524 GLY A CA 1
ATOM 4001 C C . GLY A 1 524 ? -6.499 16.927 0.183 1.00 81.69 524 GLY A C 1
ATOM 4002 O O . GLY A 1 524 ? -7.587 17.492 0.014 1.00 81.69 524 GLY A O 1
ATOM 4003 N N . PRO A 1 525 ? -5.938 16.814 1.404 1.00 85.44 525 PRO A N 1
ATOM 4004 C CA . PRO A 1 525 ? -6.603 17.172 2.662 1.00 85.44 525 PRO A CA 1
ATOM 4005 C C . PRO A 1 525 ? -6.815 18.680 2.875 1.00 85.44 525 PRO A C 1
ATOM 4007 O O . PRO A 1 525 ? -7.658 19.077 3.672 1.00 85.44 525 PRO A O 1
ATOM 4010 N N . HIS A 1 526 ? -6.095 19.533 2.147 1.00 84.75 526 HIS A N 1
ATOM 4011 C CA . HIS A 1 526 ? -6.174 20.996 2.277 1.00 84.75 526 HIS A CA 1
ATOM 4012 C C . HIS A 1 526 ? -7.047 21.670 1.206 1.00 84.75 526 HIS A C 1
ATOM 4014 O O . HIS A 1 526 ? -7.070 22.896 1.069 1.00 84.75 526 HIS A O 1
ATOM 4020 N N . SER A 1 527 ? -7.755 20.884 0.394 1.00 84.50 527 SER A N 1
ATOM 4021 C CA . SER A 1 527 ? -8.574 21.422 -0.688 1.00 84.50 527 SER A CA 1
ATOM 4022 C C . SER A 1 527 ? -9.868 22.071 -0.174 1.00 84.50 527 SER A C 1
ATOM 4024 O O . SER A 1 527 ? -10.413 21.666 0.855 1.00 84.50 527 SER A O 1
ATOM 4026 N N . PRO A 1 528 ? -10.454 23.028 -0.920 1.00 87.56 528 PRO A N 1
ATOM 4027 C CA . PRO A 1 528 ? -11.786 23.543 -0.609 1.00 87.56 528 PRO A CA 1
ATOM 4028 C C . PRO A 1 528 ? -12.862 22.450 -0.538 1.00 87.56 528 PRO A C 1
ATOM 4030 O O . PRO A 1 528 ? -13.762 22.546 0.290 1.00 87.56 528 PRO A O 1
ATOM 4033 N N . LEU A 1 529 ? -12.750 21.404 -1.369 1.00 87.69 529 LEU A N 1
ATOM 4034 C CA . LEU A 1 529 ? -13.666 20.262 -1.335 1.00 87.69 529 LEU A CA 1
ATOM 4035 C C . LEU A 1 529 ? -13.538 19.479 -0.027 1.00 87.69 529 LEU A C 1
ATOM 4037 O O . LEU A 1 529 ? -14.560 19.095 0.535 1.00 87.69 529 LEU A O 1
ATOM 4041 N N . MET A 1 530 ? -12.316 19.294 0.486 1.00 93.62 530 MET A N 1
ATOM 4042 C CA . MET A 1 530 ? -12.104 18.620 1.767 1.00 93.62 530 MET A CA 1
ATOM 4043 C C . MET A 1 530 ? -12.745 19.408 2.907 1.00 93.62 530 MET A C 1
ATOM 4045 O O . MET A 1 530 ? -13.423 18.824 3.739 1.00 93.62 530 MET A O 1
ATOM 4049 N N . ARG A 1 531 ? -12.633 20.741 2.912 1.00 95.81 531 ARG A N 1
ATOM 4050 C CA . ARG A 1 531 ? -13.280 21.588 3.933 1.00 95.81 531 ARG A CA 1
ATOM 4051 C C . ARG A 1 531 ? -14.794 21.388 3.975 1.00 95.81 531 ARG A C 1
ATOM 4053 O O . ARG A 1 531 ? -15.362 21.215 5.047 1.00 95.81 531 ARG A O 1
ATOM 4060 N N . THR A 1 532 ? -15.441 21.396 2.808 1.00 96.19 532 THR A N 1
ATOM 4061 C CA . THR A 1 532 ? -16.884 21.138 2.702 1.00 96.19 532 THR A CA 1
ATOM 4062 C C . THR A 1 532 ? -17.230 19.719 3.144 1.00 96.19 532 THR A C 1
ATOM 4064 O O . THR A 1 532 ? -18.213 19.531 3.853 1.00 96.19 532 THR A O 1
ATOM 4067 N N . LYS A 1 533 ? -16.409 18.732 2.771 1.00 97.25 533 LYS A N 1
ATOM 4068 C CA . LYS A 1 533 ? -16.621 17.330 3.133 1.00 97.25 533 LYS A CA 1
ATOM 4069 C C . LYS A 1 533 ? -16.451 17.077 4.638 1.00 97.25 533 LYS A C 1
ATOM 4071 O O . LYS A 1 533 ? -17.259 16.371 5.226 1.00 97.25 533 LYS A O 1
ATOM 4076 N N . LEU A 1 534 ? -15.460 17.693 5.281 1.00 98.31 534 LEU A N 1
ATOM 4077 C CA . LEU A 1 534 ? -15.278 17.629 6.734 1.00 98.31 534 LEU A CA 1
ATOM 4078 C C . LEU A 1 534 ? -16.456 18.268 7.479 1.00 98.31 534 LEU A C 1
ATOM 4080 O O . LEU A 1 534 ? -16.943 17.679 8.439 1.00 98.31 534 LEU A O 1
ATOM 4084 N N . ALA A 1 535 ? -16.968 19.406 6.998 1.00 98.31 535 ALA A N 1
ATOM 4085 C CA . ALA A 1 535 ? -18.159 20.034 7.574 1.00 98.31 535 ALA A CA 1
ATOM 4086 C C . ALA A 1 535 ? -19.410 19.140 7.448 1.00 98.31 535 ALA A C 1
ATOM 4088 O O . ALA A 1 535 ? -20.168 19.006 8.402 1.00 98.31 535 ALA A O 1
ATOM 4089 N N . GLU A 1 536 ? -19.592 18.464 6.308 1.00 98.06 536 GLU A N 1
ATOM 4090 C CA . GLU A 1 536 ? -20.665 17.475 6.118 1.00 98.06 536 GLU A CA 1
ATOM 4091 C C . GLU A 1 536 ? -20.560 16.309 7.118 1.00 98.06 536 GLU A C 1
ATOM 4093 O O . GLU A 1 536 ? -21.567 15.879 7.691 1.00 98.06 536 GLU A O 1
ATOM 4098 N N . MET A 1 537 ? -19.345 15.805 7.358 1.00 98.38 537 MET A N 1
ATOM 4099 C CA . MET A 1 537 ? -19.114 14.772 8.370 1.00 98.38 537 MET A CA 1
ATOM 4100 C C . MET A 1 537 ? -19.378 15.295 9.784 1.00 98.38 537 MET A C 1
ATOM 4102 O O . MET A 1 537 ? -19.968 14.577 10.586 1.00 98.38 537 MET A O 1
ATOM 4106 N N . ASP A 1 538 ? -19.013 16.541 10.090 1.00 98.62 538 ASP A N 1
ATOM 4107 C CA . ASP A 1 538 ? -19.267 17.157 11.396 1.00 98.62 538 ASP A CA 1
ATOM 4108 C C . ASP A 1 538 ? -20.768 17.239 11.710 1.00 98.62 538 ASP A C 1
ATOM 4110 O O . ASP A 1 538 ? -21.211 16.767 12.762 1.00 98.62 538 ASP A O 1
ATOM 4114 N N . ASP A 1 539 ? -21.559 17.734 10.752 1.00 98.38 539 ASP A N 1
ATOM 4115 C CA . ASP A 1 539 ? -23.023 17.798 10.840 1.00 98.38 539 ASP A CA 1
ATOM 4116 C C . ASP A 1 539 ? -23.636 16.397 11.016 1.00 98.38 539 ASP A C 1
ATOM 4118 O O . ASP A 1 539 ? -24.565 16.185 11.805 1.00 98.38 539 ASP A O 1
ATOM 4122 N N . THR A 1 540 ? -23.091 15.409 10.303 1.00 97.94 540 THR A N 1
ATOM 4123 C CA . THR A 1 540 ? -23.542 14.015 10.371 1.00 97.94 540 THR A CA 1
ATOM 4124 C C . THR A 1 540 ? -23.272 13.401 11.746 1.00 97.94 540 THR A C 1
ATOM 4126 O O . THR A 1 540 ? -24.166 12.789 12.339 1.00 97.94 540 THR A O 1
ATOM 4129 N N . ILE A 1 541 ? -22.074 13.603 12.304 1.00 98.44 541 ILE A N 1
ATOM 4130 C CA . ILE A 1 541 ? -21.724 13.135 13.651 1.00 98.44 541 ILE A CA 1
ATOM 4131 C C . ILE A 1 541 ? -22.573 13.838 14.713 1.00 98.44 541 ILE A C 1
ATOM 4133 O O . ILE A 1 541 ? -23.032 13.185 15.657 1.00 98.44 541 ILE A O 1
ATOM 4137 N N . GLN A 1 542 ? -22.861 15.131 14.543 1.00 98.19 542 GLN A N 1
ATOM 4138 C CA . GLN A 1 542 ? -23.778 15.859 15.416 1.00 98.19 542 GLN A CA 1
ATOM 4139 C C . GLN A 1 542 ? -25.182 15.247 15.418 1.00 98.19 542 GLN A C 1
ATOM 4141 O O . GLN A 1 542 ? -25.757 15.033 16.492 1.00 98.19 542 GLN A O 1
ATOM 4146 N N . ALA A 1 543 ? -25.718 14.919 14.241 1.00 97.69 543 ALA A N 1
ATOM 4147 C CA . ALA A 1 543 ? -27.026 14.286 14.111 1.00 97.69 543 ALA A CA 1
ATOM 4148 C C . ALA A 1 543 ? -27.064 12.891 14.761 1.00 97.69 543 ALA A C 1
ATOM 4150 O O . ALA A 1 543 ? -27.995 12.595 15.514 1.00 97.69 543 ALA A O 1
ATOM 4151 N N . ILE A 1 544 ? -26.038 12.060 14.534 1.00 98.19 544 ILE A N 1
ATOM 4152 C CA . ILE A 1 544 ? -25.916 10.723 15.141 1.00 98.19 544 ILE A CA 1
ATOM 4153 C C . ILE A 1 544 ? -25.868 10.830 16.669 1.00 98.19 544 ILE A C 1
ATOM 4155 O O . ILE A 1 544 ? -26.638 10.161 17.359 1.00 98.19 544 ILE A O 1
ATOM 4159 N N . HIS A 1 545 ? -25.004 11.693 17.207 1.00 97.44 545 HIS A N 1
ATOM 4160 C CA . HIS A 1 545 ? -24.852 11.874 18.650 1.00 97.44 545 HIS A CA 1
ATOM 4161 C C . HIS A 1 545 ? -26.159 12.342 19.313 1.00 97.44 545 HIS A C 1
ATOM 4163 O O . HIS A 1 545 ? -26.563 11.799 20.343 1.00 97.44 545 HIS A O 1
ATOM 4169 N N . ALA A 1 546 ? -26.857 13.310 18.708 1.00 96.44 546 ALA A N 1
ATOM 4170 C CA . ALA A 1 546 ? -28.139 13.796 19.215 1.00 96.44 546 ALA A CA 1
ATOM 4171 C C . ALA A 1 546 ? -29.234 12.713 19.187 1.00 96.44 546 ALA A C 1
ATOM 4173 O O . ALA A 1 546 ? -30.003 12.584 20.142 1.00 96.44 546 ALA A O 1
ATOM 4174 N N . ALA A 1 547 ? -29.288 11.915 18.118 1.00 96.75 547 ALA A N 1
ATOM 4175 C CA . ALA A 1 547 ? -30.244 10.822 17.990 1.00 96.75 547 ALA A CA 1
ATOM 4176 C C . ALA A 1 547 ? -30.006 9.707 19.016 1.00 96.75 547 ALA A C 1
ATOM 4178 O O . ALA A 1 547 ? -30.964 9.242 19.636 1.00 96.75 547 ALA A O 1
ATOM 4179 N N . ILE A 1 548 ? -28.745 9.321 19.242 1.00 96.38 548 ILE A N 1
ATOM 4180 C CA . ILE A 1 548 ? -28.380 8.334 20.267 1.00 96.38 548 ILE A CA 1
ATOM 4181 C C . ILE A 1 548 ? -28.843 8.808 21.645 1.00 96.38 548 ILE A C 1
ATOM 4183 O O . ILE A 1 548 ? -29.522 8.062 22.346 1.00 96.38 548 ILE A O 1
ATOM 4187 N N . ALA A 1 549 ? -28.560 10.063 22.009 1.00 94.56 549 ALA A N 1
ATOM 4188 C CA . ALA A 1 549 ? -28.984 10.615 23.295 1.00 94.56 549 ALA A CA 1
ATOM 4189 C C . ALA A 1 549 ? -30.514 10.567 23.481 1.00 94.56 549 ALA A C 1
ATOM 4191 O O . ALA A 1 549 ? -30.997 10.218 24.560 1.00 94.56 549 ALA A O 1
ATOM 4192 N N . ALA A 1 550 ? -31.284 10.871 22.430 1.00 94.62 550 ALA A N 1
ATOM 4193 C CA . ALA A 1 550 ? -32.744 10.797 22.462 1.00 94.62 550 ALA A CA 1
ATOM 4194 C C . ALA A 1 550 ? -33.261 9.350 22.588 1.00 94.62 550 ALA A C 1
ATOM 4196 O O . ALA A 1 550 ? -34.155 9.078 23.394 1.00 94.62 550 ALA A O 1
ATOM 4197 N N . GLN A 1 551 ? -32.682 8.409 21.835 1.00 93.94 551 GLN A N 1
ATOM 4198 C CA . GLN A 1 551 ? -33.068 6.998 21.887 1.00 93.94 551 GLN A CA 1
ATOM 4199 C C . GLN A 1 551 ? -32.706 6.339 23.219 1.00 93.94 551 GLN A C 1
ATOM 4201 O O . GLN A 1 551 ? -33.517 5.586 23.760 1.00 93.94 551 GLN A O 1
ATOM 4206 N N . ASP A 1 552 ? -31.530 6.630 23.771 1.00 93.31 552 ASP A N 1
ATOM 4207 C CA . ASP A 1 552 ? -31.094 6.110 25.069 1.00 93.31 552 ASP A CA 1
ATOM 4208 C C . ASP A 1 552 ? -31.983 6.641 26.196 1.00 93.31 552 ASP A C 1
ATOM 4210 O O . ASP A 1 552 ? -32.410 5.873 27.060 1.00 93.31 552 ASP A O 1
ATOM 4214 N N . ALA A 1 553 ? -32.366 7.923 26.144 1.00 92.00 553 ALA A N 1
ATOM 4215 C CA . ALA A 1 553 ? -33.331 8.493 27.082 1.00 92.00 553 ALA A CA 1
ATOM 4216 C C . ALA A 1 553 ? -34.703 7.795 27.008 1.00 92.00 553 ALA A C 1
ATOM 4218 O O . ALA A 1 553 ? -35.339 7.582 28.040 1.00 92.00 553 ALA A O 1
ATOM 4219 N N . ALA A 1 554 ? -35.153 7.407 25.809 1.00 90.50 554 ALA A N 1
ATOM 4220 C CA . ALA A 1 554 ? -36.415 6.691 25.618 1.00 90.50 554 ALA A CA 1
ATOM 4221 C C . ALA A 1 554 ? -36.345 5.205 26.022 1.00 90.50 554 ALA A C 1
ATOM 4223 O O . ALA A 1 554 ? -37.340 4.649 26.491 1.00 90.50 554 ALA A O 1
ATOM 4224 N N . ARG A 1 555 ? -35.195 4.547 25.824 1.00 91.12 555 ARG A N 1
ATOM 4225 C CA . ARG A 1 555 ? -34.990 3.112 26.099 1.00 91.12 555 ARG A CA 1
ATOM 4226 C C . ARG A 1 555 ? -34.583 2.824 27.543 1.00 91.12 555 ARG A C 1
ATOM 4228 O O . ARG A 1 555 ? -34.869 1.740 28.042 1.00 91.12 555 ARG A O 1
ATOM 4235 N N . GLY A 1 556 ? -33.909 3.764 28.202 1.00 89.06 556 GLY A N 1
ATOM 4236 C CA . GLY A 1 556 ? -33.319 3.561 29.527 1.00 89.06 556 GLY A CA 1
ATOM 4237 C C . GLY A 1 556 ? -32.086 2.649 29.527 1.00 89.06 556 GLY A C 1
ATOM 4238 O O . GLY A 1 556 ? -31.638 2.236 30.595 1.00 89.06 556 GLY A O 1
ATOM 4239 N N . THR A 1 557 ? -31.537 2.329 28.353 1.00 90.38 557 THR A N 1
ATOM 4240 C CA . THR A 1 557 ? -30.292 1.573 28.179 1.00 90.38 557 THR A CA 1
ATOM 4241 C C . THR A 1 557 ? -29.282 2.391 27.381 1.00 90.38 557 THR A C 1
ATOM 4243 O O . THR A 1 557 ? -29.646 3.360 26.718 1.00 90.38 557 THR A O 1
ATOM 4246 N N . ALA A 1 558 ? -28.003 2.043 27.514 1.00 92.19 558 ALA A N 1
ATOM 4247 C CA . ALA A 1 558 ? -26.895 2.828 26.993 1.00 92.19 558 ALA A CA 1
ATOM 4248 C C . ALA A 1 558 ? -26.372 2.279 25.662 1.00 92.19 558 ALA A C 1
ATOM 4250 O O . ALA A 1 558 ? -26.070 1.088 25.541 1.00 92.19 558 ALA A O 1
ATOM 4251 N N . THR A 1 559 ? -26.154 3.183 24.713 1.00 95.94 559 THR A N 1
ATOM 4252 C CA . THR A 1 559 ? -25.505 2.912 23.433 1.00 95.94 559 THR A CA 1
ATOM 4253 C C . THR A 1 559 ? -24.055 3.399 23.463 1.00 95.94 559 THR A C 1
ATOM 4255 O O . THR A 1 559 ? -23.762 4.500 23.928 1.00 95.94 559 THR A O 1
ATOM 4258 N N . LEU A 1 560 ? -23.132 2.588 22.943 1.00 97.88 560 LEU A N 1
ATOM 4259 C CA . LEU A 1 560 ? -21.760 3.017 22.675 1.00 97.88 560 LEU A CA 1
ATOM 4260 C C . LEU A 1 560 ? -21.674 3.609 21.266 1.00 97.88 560 LEU A C 1
ATOM 4262 O O . LEU A 1 560 ? -21.972 2.910 20.297 1.00 97.88 560 LEU A O 1
ATOM 4266 N N . LEU A 1 561 ? -21.210 4.853 21.142 1.00 98.44 561 LEU A N 1
ATOM 4267 C CA . LEU A 1 561 ? -20.797 5.419 19.858 1.00 98.44 561 LEU A CA 1
ATOM 4268 C C . LEU A 1 561 ? -19.277 5.306 19.736 1.00 98.44 561 LEU A C 1
ATOM 4270 O O . LEU A 1 561 ? -18.528 5.874 20.531 1.00 98.44 561 LEU A O 1
ATOM 4274 N N . LEU A 1 562 ? -18.825 4.571 18.727 1.00 98.56 562 LEU A N 1
ATOM 4275 C CA . LEU A 1 562 ? -17.421 4.489 18.360 1.00 98.56 562 LEU A CA 1
ATOM 4276 C C . LEU A 1 562 ? -17.237 5.145 16.993 1.00 98.56 562 LEU A C 1
ATOM 4278 O O . LEU A 1 562 ? -17.650 4.584 15.981 1.00 98.56 562 LEU A O 1
ATOM 4282 N N . LEU A 1 563 ? -16.614 6.323 16.985 1.00 98.62 563 LEU A N 1
ATOM 4283 C CA . LEU A 1 563 ? -16.156 6.991 15.772 1.00 98.62 563 LEU A CA 1
ATOM 4284 C C . LEU A 1 563 ? -14.676 6.677 15.578 1.00 98.62 563 LEU A C 1
ATOM 4286 O O . LEU A 1 563 ? -13.852 6.965 16.447 1.00 98.62 563 LEU A O 1
ATOM 4290 N N . LEU A 1 564 ? -14.322 6.099 14.442 1.00 98.19 564 LEU A N 1
ATOM 4291 C CA . LEU A 1 564 ? -12.939 5.797 14.120 1.00 98.19 564 LEU A CA 1
ATOM 4292 C C . LEU A 1 564 ? -12.644 6.032 12.643 1.00 98.19 564 LEU A C 1
ATOM 4294 O O . LEU A 1 564 ? -13.545 6.126 11.814 1.00 98.19 564 LEU A O 1
ATOM 4298 N N . SER A 1 565 ? -11.356 6.069 12.339 1.00 97.88 565 SER A N 1
ATOM 4299 C CA . SER A 1 565 ? -10.858 5.899 10.986 1.00 97.88 565 SER A CA 1
ATOM 4300 C C . SER A 1 565 ? -10.153 4.557 10.848 1.00 97.88 565 SER A C 1
ATOM 4302 O O . SER A 1 565 ? -9.586 4.021 11.809 1.00 97.88 565 SER A O 1
ATOM 4304 N N . ASP A 1 566 ? -10.180 4.015 9.644 1.00 95.44 566 ASP A N 1
ATOM 4305 C CA . ASP A 1 566 ? -9.438 2.836 9.232 1.00 95.44 566 ASP A CA 1
ATOM 4306 C C . ASP A 1 566 ? -7.956 3.165 8.948 1.00 95.44 566 ASP A C 1
ATOM 4308 O O . ASP A 1 566 ? -7.074 2.409 9.369 1.00 95.44 566 ASP A O 1
ATOM 4312 N N . HIS A 1 567 ? -7.660 4.326 8.363 1.00 94.81 567 HIS A N 1
ATOM 4313 C CA . HIS A 1 567 ? -6.323 4.903 8.203 1.00 94.81 567 HIS A CA 1
ATOM 4314 C C . HIS A 1 567 ? -6.342 6.444 8.141 1.00 94.81 567 HIS A C 1
ATOM 4316 O O . HIS A 1 567 ? -7.362 7.085 8.353 1.00 94.81 567 HIS A O 1
ATOM 4322 N N . GLY A 1 568 ? -5.188 7.076 7.941 1.00 92.25 568 GLY A N 1
ATOM 4323 C CA . GLY A 1 568 ? -5.088 8.475 7.521 1.00 92.25 568 GLY A CA 1
ATOM 4324 C C . GLY A 1 568 ? -4.673 8.586 6.052 1.00 92.25 568 GLY A C 1
ATOM 4325 O O . GLY A 1 568 ? -4.690 7.602 5.316 1.00 92.25 568 GLY A O 1
ATOM 4326 N N . MET A 1 569 ? -4.226 9.772 5.640 1.00 85.00 569 MET A N 1
ATOM 4327 C CA . MET A 1 569 ? -3.728 10.048 4.287 1.00 85.00 569 MET A CA 1
ATOM 4328 C C . MET A 1 569 ? -2.534 11.008 4.323 1.00 85.00 569 MET A C 1
ATOM 4330 O O . MET A 1 569 ? -2.423 11.856 5.207 1.00 85.00 569 MET A O 1
ATOM 4334 N N . THR A 1 570 ? -1.653 10.912 3.335 1.00 80.06 570 THR A N 1
ATOM 4335 C CA . THR A 1 570 ? -0.569 11.878 3.103 1.00 80.06 570 THR A CA 1
ATOM 4336 C C . THR A 1 570 ? -1.112 13.271 2.756 1.00 80.06 570 THR A C 1
ATOM 4338 O O . THR A 1 570 ? -2.275 13.436 2.397 1.00 80.06 570 THR A O 1
ATOM 4341 N N . GLU A 1 571 ? -0.237 14.279 2.750 1.00 77.75 571 GLU A N 1
ATOM 4342 C CA . GLU A 1 571 ? -0.569 15.649 2.311 1.00 77.75 571 GLU A CA 1
ATOM 4343 C C . GLU A 1 571 ? -0.999 15.758 0.836 1.00 77.75 571 GLU A C 1
ATOM 4345 O O . GLU A 1 571 ? -1.552 16.767 0.411 1.00 77.75 571 GLU A O 1
ATOM 4350 N N . THR A 1 572 ? -0.794 14.697 0.051 1.00 64.69 572 THR A N 1
ATOM 4351 C CA . THR A 1 572 ? -1.270 14.598 -1.339 1.00 64.69 572 THR A CA 1
ATOM 4352 C C . THR A 1 572 ? -2.528 13.746 -1.484 1.00 64.69 572 THR A C 1
ATOM 4354 O O . THR A 1 572 ? -2.962 13.506 -2.607 1.00 64.69 572 THR A O 1
ATOM 4357 N N . GLY A 1 573 ? -3.085 13.253 -0.374 1.00 74.50 573 GLY A N 1
ATOM 4358 C CA . GLY A 1 573 ? -4.267 12.395 -0.366 1.00 74.50 573 GLY A CA 1
ATOM 4359 C C . GLY A 1 573 ? -4.022 10.924 -0.711 1.00 74.50 573 GLY A C 1
ATOM 4360 O O . GLY A 1 573 ? -4.979 10.178 -0.817 1.00 74.50 573 GLY A O 1
ATOM 4361 N N . ASN A 1 574 ? -2.766 10.484 -0.864 1.00 76.62 574 ASN A N 1
ATOM 4362 C CA . ASN A 1 574 ? -2.433 9.057 -1.018 1.00 76.62 574 ASN A CA 1
ATOM 4363 C C . ASN A 1 574 ? -2.315 8.362 0.345 1.00 76.62 574 ASN A C 1
ATOM 4365 O O . ASN A 1 574 ? -2.044 9.026 1.346 1.00 76.62 574 ASN A O 1
ATOM 4369 N N . HIS A 1 575 ? -2.412 7.035 0.368 1.00 80.06 575 HIS A N 1
ATOM 4370 C CA . HIS A 1 575 ? -2.223 6.206 1.561 1.00 80.06 575 HIS A CA 1
ATOM 4371 C C . HIS A 1 575 ? -1.608 4.832 1.192 1.00 80.06 575 HIS A C 1
ATOM 4373 O O . HIS A 1 575 ? -1.231 4.597 0.041 1.00 80.06 575 HIS A O 1
ATOM 4379 N N . GLY A 1 576 ? -1.455 3.921 2.156 1.00 72.44 576 GLY A N 1
ATOM 4380 C CA . GLY A 1 576 ? -0.881 2.577 1.992 1.00 72.44 576 GLY A CA 1
ATOM 4381 C C . GLY A 1 576 ? 0.492 2.357 2.647 1.00 72.44 576 GLY A C 1
ATOM 4382 O O . GLY A 1 576 ? 0.988 1.227 2.659 1.00 72.44 576 GLY A O 1
ATOM 4383 N N . GLY A 1 577 ? 1.108 3.401 3.198 1.00 70.25 577 GLY A N 1
ATOM 4384 C CA . GLY A 1 577 ? 2.435 3.406 3.806 1.00 70.25 577 GLY A CA 1
ATOM 4385 C C . GLY A 1 577 ? 2.443 3.578 5.317 1.00 70.25 577 GLY A C 1
ATOM 4386 O O . GLY A 1 577 ? 1.570 3.097 6.034 1.00 70.25 577 GLY A O 1
ATOM 4387 N N . ALA A 1 578 ? 3.530 4.175 5.803 1.00 72.00 578 ALA A N 1
ATOM 4388 C CA . ALA A 1 578 ? 3.897 4.225 7.216 1.00 72.00 578 ALA A CA 1
ATOM 4389 C C . ALA A 1 578 ? 4.071 5.655 7.743 1.00 72.00 578 ALA A C 1
ATOM 4391 O O . ALA A 1 578 ? 4.604 5.816 8.843 1.00 72.00 578 ALA A O 1
ATOM 4392 N N . SER A 1 579 ? 3.710 6.684 6.964 1.00 72.00 579 SER A N 1
ATOM 4393 C CA . SER A 1 579 ? 3.920 8.062 7.401 1.00 72.00 579 SER A CA 1
ATOM 4394 C C . SER A 1 579 ? 3.105 8.363 8.665 1.00 72.00 579 SER A C 1
ATOM 4396 O O . SER A 1 579 ? 2.168 7.637 9.026 1.00 72.00 579 SER A O 1
ATOM 4398 N N . VAL A 1 580 ? 3.476 9.423 9.385 1.00 80.94 580 VAL A N 1
ATOM 4399 C CA . VAL A 1 580 ? 2.744 9.814 10.595 1.00 80.94 580 VAL A CA 1
ATOM 4400 C C . VAL A 1 580 ? 1.303 10.162 10.226 1.00 80.94 580 VAL A C 1
ATOM 4402 O O . VAL A 1 580 ? 0.388 9.693 10.893 1.00 80.94 580 VAL A O 1
ATOM 4405 N N . GLU A 1 581 ? 1.105 10.884 9.130 1.00 83.81 581 GLU A N 1
ATOM 4406 C CA . GLU A 1 581 ? -0.189 11.278 8.577 1.00 83.81 581 GLU A CA 1
ATOM 4407 C C . GLU A 1 581 ? -1.060 10.058 8.257 1.00 83.81 581 GLU A C 1
ATOM 4409 O O . GLU A 1 581 ? -2.192 9.952 8.720 1.00 83.81 581 GLU A O 1
ATOM 4414 N N . GLU A 1 582 ? -0.503 9.086 7.533 1.00 84.12 582 GLU A N 1
ATOM 4415 C CA . GLU A 1 582 ? -1.212 7.872 7.122 1.00 84.12 582 GLU A CA 1
ATOM 4416 C C . GLU A 1 582 ? -1.521 6.930 8.285 1.00 84.12 582 GLU A C 1
ATOM 4418 O O . GLU A 1 582 ? -2.547 6.253 8.302 1.00 84.12 582 GLU A O 1
ATOM 4423 N N . SER A 1 583 ? -0.611 6.843 9.254 1.00 88.50 583 SER A N 1
ATOM 4424 C CA . SER A 1 583 ? -0.741 5.925 10.385 1.00 88.50 583 SER A CA 1
ATOM 4425 C C . SER A 1 583 ? -1.500 6.526 11.566 1.00 88.50 583 SER A C 1
ATOM 4427 O O . SER A 1 583 ? -1.699 5.831 12.561 1.00 88.50 583 SER A O 1
ATOM 4429 N N . SER A 1 584 ? -1.896 7.801 11.507 1.00 92.94 584 SER A N 1
ATOM 4430 C CA . SER A 1 584 ? -2.627 8.498 12.575 1.00 92.94 584 SER A CA 1
ATOM 4431 C C . SER A 1 584 ? -4.112 8.587 12.251 1.00 92.94 584 SER A C 1
ATOM 4433 O O . SER A 1 584 ? -4.615 9.637 11.864 1.00 92.94 584 SER A O 1
ATOM 4435 N N . ALA A 1 585 ? -4.811 7.476 12.452 1.00 96.38 585 ALA A N 1
ATOM 4436 C CA . ALA A 1 585 ? -6.261 7.392 12.354 1.00 96.38 585 ALA A CA 1
ATOM 4437 C C . ALA A 1 585 ? -6.931 7.959 13.617 1.00 96.38 585 ALA A C 1
ATOM 4439 O O . ALA A 1 585 ? -6.412 7.814 14.729 1.00 96.38 585 ALA A O 1
ATOM 4440 N N . LEU A 1 586 ? -8.104 8.576 13.476 1.00 97.94 586 LEU A N 1
ATOM 4441 C CA . LEU A 1 586 ? -8.929 8.926 14.633 1.00 97.94 586 LEU A CA 1
ATOM 4442 C C . LEU A 1 586 ? -9.438 7.658 15.343 1.00 97.94 586 LEU A C 1
ATOM 4444 O O . LEU A 1 586 ? -9.848 6.696 14.696 1.00 97.94 586 LEU A O 1
ATOM 4448 N N . LEU A 1 587 ? -9.449 7.664 16.678 1.00 97.88 587 LEU A N 1
ATOM 4449 C CA . LEU A 1 587 ? -10.148 6.664 17.486 1.00 97.88 587 LEU A CA 1
ATOM 4450 C C . LEU A 1 587 ? -10.849 7.352 18.662 1.00 97.88 587 LEU A C 1
ATOM 4452 O O . LEU A 1 587 ? -10.194 7.777 19.612 1.00 97.88 587 LEU A O 1
ATOM 4456 N N . LEU A 1 588 ? -12.174 7.451 18.607 1.00 97.88 588 LEU A N 1
ATOM 4457 C CA . LEU A 1 588 ? -12.996 8.213 19.541 1.00 97.88 588 LEU A CA 1
ATOM 4458 C C . LEU A 1 588 ? -14.137 7.355 20.104 1.00 97.88 588 LEU A C 1
ATOM 4460 O O . LEU A 1 588 ? -15.096 7.024 19.408 1.00 97.88 588 LEU A O 1
ATOM 4464 N N . PHE A 1 589 ? -14.054 7.043 21.397 1.00 98.12 589 PHE A N 1
ATOM 4465 C CA . PHE A 1 589 ? -15.140 6.416 22.149 1.00 98.12 589 PHE A CA 1
ATOM 4466 C C . PHE A 1 589 ? -16.000 7.507 22.779 1.00 98.12 589 PHE A C 1
ATOM 4468 O O . PHE A 1 589 ? -15.498 8.257 23.615 1.00 98.12 589 PHE A O 1
ATOM 4475 N N . VAL A 1 590 ? -17.277 7.575 22.413 1.00 97.50 590 VAL A N 1
ATOM 4476 C CA . VAL A 1 590 ? -18.259 8.483 23.013 1.00 97.50 590 VAL A CA 1
ATOM 4477 C C . VAL A 1 590 ? -19.184 7.661 23.904 1.00 97.50 590 VAL A C 1
ATOM 4479 O O . VAL A 1 590 ? -19.893 6.761 23.450 1.00 97.50 590 VAL A O 1
ATOM 4482 N N . LEU A 1 591 ? -19.114 7.945 25.199 1.00 95.12 591 LEU A N 1
ATOM 4483 C CA . LEU A 1 591 ? -19.841 7.263 26.259 1.00 95.12 591 LEU A CA 1
ATOM 4484 C C . LEU A 1 591 ? -21.091 8.070 26.648 1.00 95.12 591 LEU A C 1
ATOM 4486 O O . LEU A 1 591 ? -21.136 9.283 26.439 1.00 95.12 591 LEU A O 1
ATOM 4490 N N . PRO A 1 592 ? -22.090 7.440 27.286 1.00 91.00 592 PRO A N 1
ATOM 4491 C CA . PRO A 1 592 ? -23.188 8.168 27.907 1.00 91.00 592 PRO A CA 1
ATOM 4492 C C . PRO A 1 592 ? -22.668 9.193 28.914 1.00 91.00 592 PRO A C 1
ATOM 4494 O O . PRO A 1 592 ? -21.717 8.928 29.652 1.00 91.00 592 PRO A O 1
ATOM 4497 N N . GLN A 1 593 ? -23.352 10.330 29.035 1.00 85.50 593 GLN A N 1
ATOM 4498 C CA . GLN A 1 593 ? -22.920 11.420 29.915 1.00 85.50 593 GLN A CA 1
ATOM 4499 C C . GLN A 1 593 ? -22.780 11.012 31.396 1.00 85.50 593 GLN A C 1
ATOM 4501 O O . GLN A 1 593 ? -21.977 11.591 32.126 1.00 85.50 593 GLN A O 1
ATOM 4506 N N . ALA A 1 594 ? -23.501 9.976 31.839 1.00 85.94 594 ALA A N 1
ATOM 4507 C CA . ALA A 1 594 ? -23.368 9.397 33.180 1.00 85.94 594 ALA A CA 1
ATOM 4508 C C . ALA A 1 594 ? -22.004 8.718 33.439 1.00 85.94 594 ALA A C 1
ATOM 4510 O O . ALA A 1 594 ? -21.640 8.502 34.592 1.00 85.94 594 ALA A O 1
ATOM 4511 N N . MET A 1 595 ? -21.251 8.393 32.384 1.00 90.06 595 MET A N 1
ATOM 4512 C CA . MET A 1 595 ? -19.924 7.763 32.421 1.00 90.06 595 MET A CA 1
ATOM 4513 C C . MET A 1 595 ? -18.801 8.771 32.124 1.00 90.06 595 MET A C 1
ATOM 4515 O O . MET A 1 595 ? -17.729 8.393 31.653 1.00 90.06 595 MET A O 1
ATOM 4519 N N . ALA A 1 596 ? -19.049 10.063 32.367 1.00 86.62 596 ALA A N 1
ATOM 4520 C CA . ALA A 1 596 ? -18.082 11.123 32.122 1.00 86.62 596 ALA A CA 1
ATOM 4521 C C . ALA A 1 596 ? -16.751 10.885 32.858 1.00 86.62 596 ALA A C 1
ATOM 4523 O O . ALA A 1 596 ? -16.698 10.494 34.025 1.00 86.62 596 ALA A O 1
ATOM 4524 N N . THR A 1 597 ? -15.663 11.181 32.161 1.00 85.88 597 THR A N 1
ATOM 4525 C CA . THR A 1 597 ? -14.283 10.989 32.590 1.00 85.88 597 THR A CA 1
ATOM 4526 C C . THR A 1 597 ? -13.544 12.315 32.685 1.00 85.88 597 THR A C 1
ATOM 4528 O O . THR A 1 597 ? -13.940 13.324 32.102 1.00 85.88 597 THR A O 1
ATOM 4531 N N . ALA A 1 598 ? -12.450 12.331 33.445 1.00 83.12 598 ALA A N 1
ATOM 4532 C CA . ALA A 1 598 ? -11.577 13.494 33.481 1.00 83.12 598 ALA A CA 1
ATOM 4533 C C . ALA A 1 598 ? -10.859 13.663 32.126 1.00 83.12 598 ALA A C 1
ATOM 4535 O O . ALA A 1 598 ? -10.340 12.671 31.599 1.00 83.12 598 ALA A O 1
ATOM 4536 N N . PRO A 1 599 ? -10.758 14.899 31.596 1.00 81.44 599 PRO A N 1
ATOM 4537 C CA . PRO A 1 599 ? -9.978 15.176 30.399 1.00 81.44 599 PRO A CA 1
ATOM 4538 C C . PRO A 1 599 ? -8.535 14.723 30.573 1.00 81.44 599 PRO A C 1
ATOM 4540 O O . PRO A 1 599 ? -7.957 14.815 31.661 1.00 81.44 599 PRO A O 1
ATOM 4543 N N . ALA A 1 600 ? -7.926 14.267 29.487 1.00 84.12 600 ALA A N 1
ATOM 4544 C CA . ALA A 1 600 ? -6.541 13.856 29.519 1.00 84.12 600 ALA A CA 1
ATOM 4545 C C . ALA A 1 600 ? -5.868 13.954 28.149 1.00 84.12 600 ALA A C 1
ATOM 4547 O O . ALA A 1 600 ? -6.561 13.938 27.134 1.00 84.12 600 ALA A O 1
ATOM 4548 N N . PRO A 1 601 ? -4.522 13.996 28.111 1.00 86.88 601 PRO A N 1
ATOM 4549 C CA . PRO A 1 601 ? -3.788 14.041 26.855 1.00 86.88 601 PRO A CA 1
ATOM 4550 C C . PRO A 1 601 ? -4.113 12.844 25.959 1.00 86.88 601 PRO A C 1
ATOM 4552 O O . PRO A 1 601 ? -4.250 11.713 26.446 1.00 86.88 601 PRO A O 1
ATOM 4555 N N . PHE A 1 602 ? -4.187 13.099 24.653 1.00 91.75 602 PHE A N 1
ATOM 4556 C CA . PHE A 1 602 ? -4.391 12.065 23.648 1.00 91.75 602 PHE A CA 1
ATOM 4557 C C . PHE A 1 602 ? -3.167 11.150 23.589 1.00 91.75 602 PHE A C 1
ATOM 4559 O O . PHE A 1 602 ? -2.035 11.600 23.420 1.00 91.75 602 PHE A O 1
ATOM 4566 N N . ALA A 1 603 ? -3.396 9.849 23.744 1.00 92.94 603 ALA A N 1
ATOM 4567 C CA . ALA A 1 603 ? -2.350 8.842 23.633 1.00 92.94 603 ALA A CA 1
ATOM 4568 C C . ALA A 1 603 ? -2.441 8.134 22.279 1.00 92.94 603 ALA A C 1
ATOM 4570 O O . ALA A 1 603 ? -3.536 7.882 21.773 1.00 92.94 603 ALA A O 1
ATOM 4571 N N . ARG A 1 604 ? -1.292 7.748 21.719 1.00 94.19 604 ARG A N 1
ATOM 4572 C CA . ARG A 1 604 ? -1.245 6.877 20.541 1.00 94.19 604 ARG A CA 1
ATOM 4573 C C . ARG A 1 604 ? -1.445 5.417 20.954 1.00 94.19 604 ARG A C 1
ATOM 4575 O O . ARG A 1 604 ? -0.782 4.947 21.881 1.00 94.19 604 ARG A O 1
ATOM 4582 N N . ARG A 1 605 ? -2.349 4.696 20.284 1.00 94.81 605 ARG A N 1
ATOM 4583 C CA . ARG A 1 605 ? -2.684 3.287 20.575 1.00 94.81 605 ARG A CA 1
ATOM 4584 C C . ARG A 1 605 ? -2.864 2.475 19.292 1.00 94.81 605 ARG A C 1
ATOM 4586 O O . ARG A 1 605 ? -3.471 2.995 18.366 1.00 94.81 605 ARG A O 1
ATOM 4593 N N . PRO A 1 606 ? -2.372 1.227 19.199 1.00 94.50 606 PRO A N 1
ATOM 4594 C CA . PRO A 1 606 ? -2.657 0.356 18.058 1.00 94.50 606 PRO A CA 1
ATOM 4595 C C . PRO A 1 606 ? -4.163 0.164 17.832 1.00 94.50 606 PRO A C 1
ATOM 4597 O O . PRO A 1 606 ? -4.891 -0.123 18.776 1.00 94.50 606 PRO A O 1
ATOM 4600 N N . GLN A 1 607 ? -4.628 0.230 16.581 1.00 94.75 607 GLN A N 1
ATOM 4601 C CA . GLN A 1 607 ? -6.044 -0.025 16.250 1.00 94.75 607 GLN A CA 1
ATOM 4602 C C . GLN A 1 607 ? -6.532 -1.417 16.677 1.00 94.75 607 GLN A C 1
ATOM 4604 O O . GLN A 1 607 ? -7.704 -1.595 16.992 1.00 94.75 607 GLN A O 1
ATOM 4609 N N . VAL A 1 608 ? -5.634 -2.404 16.735 1.00 95.06 608 VAL A N 1
ATOM 4610 C CA . VAL A 1 608 ? -5.972 -3.766 17.173 1.00 95.06 608 VAL A CA 1
ATOM 4611 C C . VAL A 1 608 ? -6.494 -3.824 18.616 1.00 95.06 608 VAL A C 1
ATOM 4613 O O . VAL A 1 608 ? -7.202 -4.765 18.958 1.00 95.06 608 VAL A O 1
ATOM 4616 N N . ASP A 1 609 ? -6.210 -2.813 19.447 1.00 97.50 609 ASP A N 1
ATOM 4617 C CA . ASP A 1 609 ? -6.708 -2.704 20.828 1.00 97.50 609 ASP A CA 1
ATOM 4618 C C . ASP A 1 609 ? -8.230 -2.465 20.898 1.00 97.50 609 ASP A C 1
ATOM 4620 O O . ASP A 1 609 ? -8.859 -2.699 21.935 1.00 97.50 609 ASP A O 1
ATOM 4624 N N . VAL A 1 610 ? -8.855 -2.048 19.790 1.00 97.69 610 VAL A N 1
ATOM 4625 C CA . VAL A 1 610 ? -10.310 -1.845 19.693 1.00 97.69 610 VAL A CA 1
ATOM 4626 C C . VAL A 1 610 ? -11.064 -3.155 19.909 1.00 97.69 610 VAL A C 1
ATOM 4628 O O . VAL A 1 610 ? -12.023 -3.191 20.675 1.00 97.69 610 VAL A O 1
ATOM 4631 N N . VAL A 1 611 ? -10.605 -4.246 19.299 1.00 97.75 611 VAL A N 1
ATOM 4632 C CA . VAL A 1 611 ? -11.302 -5.541 19.299 1.00 97.75 611 VAL A CA 1
ATOM 4633 C C . VAL A 1 611 ? -11.503 -6.139 20.695 1.00 97.75 611 VAL A C 1
ATOM 4635 O O . VAL A 1 611 ? -12.650 -6.422 21.047 1.00 97.75 611 VAL A O 1
ATOM 4638 N N . PRO A 1 612 ? -10.466 -6.321 21.537 1.00 97.31 612 PRO A N 1
ATOM 4639 C CA . PRO A 1 612 ? -10.662 -6.875 22.874 1.00 97.31 612 PRO A CA 1
ATOM 4640 C C . PRO A 1 612 ? -11.440 -5.910 23.775 1.00 97.31 612 PRO A C 1
ATOM 4642 O O . PRO A 1 612 ? -12.147 -6.358 24.677 1.00 97.31 612 PRO A O 1
ATOM 4645 N N . THR A 1 613 ? -11.342 -4.598 23.524 1.00 97.69 613 THR A N 1
ATOM 4646 C CA . THR A 1 613 ? -12.107 -3.574 24.247 1.00 97.69 613 THR A CA 1
ATOM 4647 C C . THR A 1 613 ? -13.599 -3.693 23.940 1.00 97.69 613 THR A C 1
ATOM 4649 O O . THR A 1 613 ? -14.400 -3.798 24.864 1.00 97.69 613 THR A O 1
ATOM 4652 N N . LEU A 1 614 ? -13.980 -3.754 22.661 1.00 97.75 614 LEU A N 1
ATOM 4653 C CA . LEU A 1 614 ? -15.373 -3.934 22.248 1.00 97.75 614 LEU A CA 1
ATOM 4654 C C . LEU A 1 614 ? -15.931 -5.286 22.688 1.00 97.75 614 LEU A C 1
ATOM 4656 O O . LEU A 1 614 ? -17.046 -5.334 23.199 1.00 97.75 614 LEU A O 1
ATOM 4660 N N . ALA A 1 615 ? -15.154 -6.365 22.565 1.00 96.12 615 ALA A N 1
ATOM 4661 C CA . ALA A 1 615 ? -15.573 -7.685 23.028 1.00 96.12 615 ALA A CA 1
ATOM 4662 C C . ALA A 1 615 ? -15.938 -7.666 24.524 1.00 96.12 615 ALA A C 1
ATOM 4664 O O . ALA A 1 615 ? -17.015 -8.123 24.910 1.00 96.12 615 ALA A O 1
ATOM 4665 N N . ALA A 1 616 ? -15.094 -7.043 25.356 1.00 94.88 616 ALA A N 1
ATOM 4666 C CA . ALA A 1 616 ? -15.358 -6.890 26.785 1.00 94.88 616 ALA A CA 1
ATOM 4667 C C . ALA A 1 616 ? -16.589 -6.014 27.084 1.00 94.88 616 ALA A C 1
ATOM 4669 O O . ALA A 1 616 ? -17.364 -6.345 27.977 1.00 94.88 616 ALA A O 1
ATOM 4670 N N . LEU A 1 617 ? -16.783 -4.914 26.350 1.00 95.62 617 LEU A N 1
ATOM 4671 C CA . LEU A 1 617 ? -17.895 -3.980 26.570 1.00 95.62 617 LEU A CA 1
ATOM 4672 C C . LEU A 1 617 ? -19.248 -4.505 26.071 1.00 95.62 617 LEU A C 1
ATOM 4674 O O . LEU A 1 617 ? -20.280 -4.157 26.641 1.00 95.62 617 LEU A O 1
ATOM 4678 N N . LEU A 1 618 ? -19.255 -5.348 25.038 1.00 95.19 618 LEU A N 1
ATOM 4679 C CA . LEU A 1 618 ? -20.467 -5.943 24.455 1.00 95.19 618 LEU A CA 1
ATOM 4680 C C . LEU A 1 618 ? -20.779 -7.335 25.023 1.00 95.19 618 LEU A C 1
ATOM 4682 O O . LEU A 1 618 ? -21.799 -7.935 24.678 1.00 95.19 618 LEU A O 1
ATOM 4686 N N . GLY A 1 619 ? -19.911 -7.838 25.907 1.00 92.75 619 GLY A N 1
ATOM 4687 C CA . GLY A 1 619 ? -20.072 -9.120 26.585 1.00 92.75 619 GLY A CA 1
ATOM 4688 C C . GLY A 1 619 ? -19.940 -10.327 25.657 1.00 92.75 619 GLY A C 1
ATOM 4689 O O . GLY A 1 619 ? -20.629 -11.327 25.853 1.00 92.75 619 GLY A O 1
ATOM 4690 N N . VAL A 1 620 ? -19.074 -10.239 24.643 1.00 93.38 620 VAL A N 1
ATOM 4691 C CA . VAL A 1 620 ? -18.771 -11.340 23.716 1.00 93.38 620 VAL A CA 1
ATOM 4692 C C . VAL A 1 620 ? -17.324 -11.825 23.889 1.00 93.38 620 VAL A C 1
ATOM 4694 O O . VAL A 1 620 ? -16.481 -11.090 24.413 1.00 93.38 620 VAL A O 1
ATOM 4697 N N . PRO A 1 621 ? -16.992 -13.067 23.494 1.00 93.00 621 PRO A N 1
ATOM 4698 C CA . PRO A 1 621 ? -15.621 -13.562 23.572 1.00 93.00 621 PRO A CA 1
ATOM 4699 C C . PRO A 1 621 ? -14.635 -12.720 22.750 1.00 93.00 621 PRO A C 1
ATOM 4701 O O . PRO A 1 621 ? -14.949 -12.246 21.661 1.00 93.00 621 PRO A O 1
ATOM 4704 N N . ILE A 1 622 ? -13.408 -12.565 23.259 1.00 94.75 622 ILE A N 1
ATOM 4705 C CA . ILE A 1 622 ? -12.308 -11.951 22.502 1.00 94.75 622 ILE A CA 1
ATOM 4706 C C . ILE A 1 622 ? -11.883 -12.934 21.401 1.00 94.75 622 ILE A C 1
ATOM 4708 O O . ILE A 1 622 ? -11.559 -14.078 21.749 1.00 94.75 622 ILE A O 1
ATOM 4712 N N . PRO A 1 623 ? -11.812 -12.509 20.122 1.00 93.62 623 PRO A N 1
ATOM 4713 C CA . PRO A 1 623 ? -11.321 -13.349 19.037 1.00 93.62 623 PRO A CA 1
ATOM 4714 C C . PRO A 1 623 ? -9.983 -14.005 19.380 1.00 93.62 623 PRO A C 1
ATOM 4716 O O . PRO A 1 623 ? -9.057 -13.372 19.895 1.00 93.62 623 PRO A O 1
ATOM 4719 N N . THR A 1 624 ? -9.873 -15.300 19.108 1.00 89.56 624 THR A N 1
ATOM 4720 C CA . THR A 1 624 ? -8.760 -16.145 19.574 1.00 89.56 624 THR A CA 1
ATOM 4721 C C . THR A 1 624 ? -7.389 -15.655 19.117 1.00 89.56 624 THR A C 1
ATOM 4723 O O . THR A 1 624 ? -6.409 -15.778 19.857 1.00 89.56 624 THR A O 1
ATOM 4726 N N . GLN A 1 625 ? -7.334 -15.058 17.930 1.00 88.00 625 GLN A N 1
ATOM 4727 C CA . GLN A 1 625 ? -6.118 -14.577 17.288 1.00 88.00 625 GLN A CA 1
ATOM 4728 C C . GLN A 1 625 ? -5.883 -13.063 17.442 1.00 88.00 625 GLN A C 1
ATOM 4730 O O . GLN A 1 625 ? -4.994 -12.505 16.800 1.00 88.00 625 GLN A O 1
ATOM 4735 N N . ASN A 1 626 ? -6.668 -12.389 18.284 1.00 92.81 626 ASN A N 1
ATOM 4736 C CA . ASN A 1 626 ? -6.478 -10.977 18.583 1.00 92.81 626 ASN A CA 1
ATOM 4737 C C . ASN A 1 626 ? -5.083 -10.713 19.186 1.00 92.81 626 ASN A C 1
ATOM 4739 O O . ASN A 1 626 ? -4.659 -11.390 20.121 1.00 92.81 626 ASN A O 1
ATOM 4743 N N . MET A 1 627 ? -4.404 -9.680 18.698 1.00 93.44 627 MET A N 1
ATOM 4744 C CA . MET A 1 627 ? -3.096 -9.213 19.172 1.00 93.44 627 MET A CA 1
ATOM 4745 C C . MET A 1 627 ? -3.198 -7.935 20.019 1.00 93.44 627 MET A C 1
ATOM 4747 O O . MET A 1 627 ? -2.195 -7.468 20.566 1.00 93.44 627 MET A O 1
ATOM 4751 N N . GLY A 1 628 ? -4.386 -7.333 20.090 1.00 95.19 628 GLY A N 1
ATOM 4752 C CA . GLY A 1 628 ? -4.649 -6.133 20.868 1.00 95.19 628 GLY A CA 1
ATOM 4753 C C . GLY A 1 628 ? -4.759 -6.404 22.362 1.00 95.19 628 GLY A C 1
ATOM 4754 O O . GLY A 1 628 ? -5.069 -7.521 22.799 1.00 95.19 628 GLY A O 1
ATOM 4755 N N . ARG A 1 629 ? -4.588 -5.344 23.147 1.00 96.00 629 ARG A N 1
ATOM 4756 C CA . ARG A 1 629 ? -4.955 -5.329 24.562 1.00 96.00 629 ARG A CA 1
ATOM 4757 C C . ARG A 1 629 ? -6.151 -4.424 24.817 1.00 96.00 629 ARG A C 1
ATOM 4759 O O . ARG A 1 629 ? -6.383 -3.480 24.072 1.00 96.00 629 ARG A O 1
ATOM 4766 N N . VAL A 1 630 ? -6.898 -4.689 25.884 1.00 96.69 630 VAL A N 1
ATOM 4767 C CA . VAL A 1 630 ? -8.000 -3.809 26.295 1.00 96.69 630 VAL A CA 1
ATOM 4768 C C . VAL A 1 630 ? -7.497 -2.391 26.602 1.00 96.69 630 VAL A C 1
ATOM 4770 O O . VAL A 1 630 ? -6.467 -2.205 27.254 1.00 96.69 630 VAL A O 1
ATOM 4773 N N . LEU A 1 631 ? -8.242 -1.377 26.162 1.00 96.75 631 LEU A N 1
ATOM 4774 C CA . LEU A 1 631 ? -7.951 0.027 26.441 1.00 96.75 631 LEU A CA 1
ATOM 4775 C C . LEU A 1 631 ? -8.395 0.371 27.865 1.00 96.75 631 LEU A C 1
ATOM 4777 O O . LEU A 1 631 ? -9.565 0.665 28.111 1.00 96.75 631 LEU A O 1
ATOM 4781 N N . SER A 1 632 ? -7.442 0.363 28.802 1.00 93.75 632 SER A N 1
ATOM 4782 C CA . SER A 1 632 ? -7.688 0.520 30.243 1.00 93.75 632 SER A CA 1
ATOM 4783 C C . SER A 1 632 ? -8.613 1.679 30.595 1.00 93.75 632 SER A C 1
ATOM 4785 O O . SER A 1 632 ? -9.568 1.477 31.330 1.00 93.75 632 SER A O 1
ATOM 4787 N N . ARG A 1 633 ? -8.406 2.872 30.020 1.00 93.94 633 ARG A N 1
ATOM 4788 C CA . ARG A 1 633 ? -9.268 4.028 30.321 1.00 93.94 633 ARG A CA 1
ATOM 4789 C C . ARG A 1 633 ? -10.712 3.838 29.884 1.00 93.94 633 ARG A C 1
ATOM 4791 O O . ARG A 1 633 ? -11.601 4.271 30.603 1.00 93.94 633 ARG A O 1
ATOM 4798 N N . VAL A 1 634 ? -10.942 3.202 28.737 1.00 95.44 634 VAL A N 1
ATOM 4799 C CA . VAL A 1 634 ? -12.301 2.932 28.249 1.00 95.44 634 VAL A CA 1
ATOM 4800 C C . VAL A 1 634 ? -12.979 1.918 29.168 1.00 95.44 634 VAL A C 1
ATOM 4802 O O . VAL A 1 634 ? -14.109 2.132 29.599 1.00 95.44 634 VAL A O 1
ATOM 4805 N N . ILE A 1 635 ? -12.261 0.856 29.548 1.00 95.19 635 ILE A N 1
ATOM 4806 C CA . ILE A 1 635 ? -12.755 -0.145 30.502 1.00 95.19 635 ILE A CA 1
ATOM 4807 C C . ILE A 1 635 ? -13.018 0.474 31.880 1.00 95.19 635 ILE A C 1
ATOM 4809 O O . ILE A 1 635 ? -14.037 0.181 32.495 1.00 95.19 635 ILE A O 1
ATOM 4813 N N . ASP A 1 636 ? -12.139 1.343 32.372 1.00 93.25 636 ASP A N 1
ATOM 4814 C CA . ASP A 1 636 ? -12.292 1.967 33.687 1.00 93.25 636 ASP A CA 1
ATOM 4815 C C . ASP A 1 636 ? -13.422 2.995 33.726 1.00 93.25 636 ASP A C 1
ATOM 4817 O O . ASP A 1 636 ? -14.053 3.160 34.769 1.00 93.25 636 ASP A O 1
ATOM 4821 N N . ALA A 1 637 ? -13.697 3.656 32.602 1.00 93.31 637 ALA A N 1
ATOM 4822 C CA . ALA A 1 637 ? -14.809 4.585 32.466 1.00 93.31 637 ALA A CA 1
ATOM 4823 C C . ALA A 1 637 ? -16.159 3.865 32.385 1.00 93.31 637 ALA A C 1
ATOM 4825 O O . ALA A 1 637 ? -17.089 4.215 33.107 1.00 93.31 637 ALA A O 1
ATOM 4826 N N . ALA A 1 638 ? -16.254 2.848 31.525 1.00 92.69 638 ALA A N 1
ATOM 4827 C CA . ALA A 1 638 ? -17.529 2.236 31.173 1.00 92.69 638 ALA A CA 1
ATOM 4828 C C . ALA A 1 638 ? -17.871 1.000 32.019 1.00 92.69 638 ALA A C 1
ATOM 4830 O O . ALA A 1 638 ? -19.019 0.821 32.426 1.00 92.69 638 ALA A O 1
ATOM 4831 N N . ALA A 1 639 ? -16.900 0.125 32.301 1.00 90.50 639 ALA A N 1
ATOM 4832 C CA . ALA A 1 639 ? -17.188 -1.148 32.952 1.00 90.50 639 ALA A CA 1
ATOM 4833 C C . ALA A 1 639 ? -17.369 -0.994 34.478 1.00 90.50 639 ALA A C 1
ATOM 4835 O O . ALA A 1 639 ? -16.606 -0.265 35.134 1.00 90.50 639 ALA A O 1
ATOM 4836 N N . PRO A 1 640 ? -18.310 -1.741 35.091 1.00 86.75 640 PRO A N 1
ATOM 4837 C CA . PRO A 1 640 ? -18.441 -1.820 36.544 1.00 86.75 640 PRO A CA 1
ATOM 4838 C C . PRO A 1 640 ? -17.138 -2.277 37.206 1.00 86.75 640 PRO A C 1
ATOM 4840 O O . PRO A 1 640 ? -16.430 -3.125 36.662 1.00 86.75 640 PRO A O 1
ATOM 4843 N N . ALA A 1 641 ? -16.844 -1.787 38.415 1.00 83.19 641 ALA A N 1
ATOM 4844 C CA . ALA A 1 641 ? -15.584 -2.072 39.115 1.00 83.19 641 ALA A CA 1
ATOM 4845 C C . ALA A 1 641 ? -15.245 -3.576 39.194 1.00 83.19 641 ALA A C 1
ATOM 4847 O O . ALA A 1 641 ? -14.097 -3.960 38.980 1.00 83.19 641 ALA A O 1
ATOM 4848 N N . ALA A 1 642 ? -16.251 -4.430 39.417 1.00 76.50 642 ALA A N 1
ATOM 4849 C CA . ALA A 1 642 ? -16.090 -5.884 39.468 1.00 76.50 642 ALA A CA 1
ATOM 4850 C C . ALA A 1 642 ? -15.719 -6.524 38.111 1.00 76.50 642 ALA A C 1
ATOM 4852 O O . ALA A 1 642 ? -15.055 -7.557 38.079 1.00 76.50 642 ALA A O 1
ATOM 4853 N N . ALA A 1 643 ? -16.113 -5.913 36.988 1.00 86.19 643 ALA A N 1
ATOM 4854 C CA . ALA A 1 643 ? -15.861 -6.421 35.638 1.00 86.19 643 ALA A CA 1
ATOM 4855 C C . ALA A 1 643 ? -14.519 -5.943 35.048 1.00 86.19 643 ALA A C 1
ATOM 4857 O O . ALA A 1 643 ? -13.964 -6.604 34.171 1.00 86.19 643 ALA A O 1
ATOM 4858 N N . ARG A 1 644 ? -13.955 -4.833 35.550 1.00 91.38 644 ARG A N 1
ATOM 4859 C CA . ARG A 1 644 ? -12.711 -4.220 35.034 1.00 91.38 644 ARG A CA 1
ATOM 4860 C C . ARG A 1 644 ? -11.507 -5.161 35.062 1.00 91.38 644 ARG A C 1
ATOM 4862 O O . ARG A 1 644 ? -10.775 -5.254 34.077 1.00 91.38 644 ARG A O 1
ATOM 4869 N N . LEU A 1 645 ? -11.295 -5.845 36.187 1.00 90.25 645 LEU A N 1
ATOM 4870 C CA . LEU A 1 645 ? -10.205 -6.814 36.348 1.00 90.25 645 LEU A CA 1
ATOM 4871 C C . LEU A 1 645 ? -10.465 -8.091 35.544 1.00 90.25 645 LEU A C 1
ATOM 4873 O O . LEU A 1 645 ? -9.550 -8.608 34.907 1.00 90.25 645 LEU A O 1
ATOM 4877 N N . ALA A 1 646 ? -11.717 -8.556 35.509 1.00 89.00 646 ALA A N 1
ATOM 4878 C CA . ALA A 1 646 ? -12.106 -9.730 34.735 1.00 89.00 646 ALA A CA 1
ATOM 4879 C C . ALA A 1 646 ? -11.849 -9.535 33.230 1.00 89.00 646 ALA A C 1
ATOM 4881 O O . ALA A 1 646 ? -11.293 -10.426 32.591 1.00 89.00 646 ALA A O 1
ATOM 4882 N N . ALA A 1 647 ? -12.167 -8.355 32.686 1.00 92.50 647 ALA A N 1
ATOM 4883 C CA . ALA A 1 647 ? -11.895 -8.004 31.292 1.00 92.50 647 ALA A CA 1
ATOM 4884 C C . ALA A 1 647 ? -10.400 -8.046 30.951 1.00 92.50 647 ALA A C 1
ATOM 4886 O O . ALA A 1 647 ? -9.992 -8.715 29.998 1.00 92.50 647 ALA A O 1
ATOM 4887 N N . ARG A 1 648 ? -9.566 -7.400 31.775 1.00 94.31 648 ARG A N 1
ATOM 4888 C CA . ARG A 1 648 ? -8.104 -7.411 31.608 1.00 94.31 648 ARG A CA 1
ATOM 4889 C C . ARG A 1 648 ? -7.531 -8.822 31.711 1.00 94.31 648 ARG A C 1
ATOM 4891 O O . ARG A 1 648 ? -6.710 -9.217 30.888 1.00 94.31 648 ARG A O 1
ATOM 4898 N N . TYR A 1 649 ? -7.992 -9.605 32.682 1.00 92.56 649 TYR A N 1
ATOM 4899 C CA . TYR A 1 649 ? -7.517 -10.969 32.885 1.00 92.56 649 TYR A CA 1
ATOM 4900 C C . TYR A 1 649 ? -7.943 -11.924 31.756 1.00 92.56 649 TYR A C 1
ATOM 4902 O O . TYR A 1 649 ? -7.157 -12.772 31.327 1.00 92.56 649 TYR A O 1
ATOM 4910 N N . ALA A 1 650 ? -9.157 -11.773 31.215 1.00 91.94 650 ALA A N 1
ATOM 4911 C CA . ALA A 1 650 ? -9.609 -12.544 30.056 1.00 91.94 650 ALA A CA 1
ATOM 4912 C C . ALA A 1 650 ? -8.715 -12.289 28.831 1.00 91.94 650 ALA A C 1
ATOM 4914 O O . ALA A 1 650 ? -8.271 -13.236 28.174 1.00 91.94 650 ALA A O 1
ATOM 4915 N N . ASN A 1 651 ? -8.382 -11.022 28.576 1.00 95.19 651 ASN A N 1
ATOM 4916 C CA . ASN A 1 651 ? -7.453 -10.636 27.521 1.00 95.19 651 ASN A CA 1
ATOM 4917 C C . ASN A 1 651 ? -6.021 -11.130 27.793 1.00 95.19 651 ASN A C 1
ATOM 4919 O O . ASN A 1 651 ? -5.387 -11.646 26.875 1.00 95.19 651 ASN A O 1
ATOM 4923 N N . LEU A 1 652 ? -5.553 -11.103 29.049 1.00 95.12 652 LEU A N 1
ATOM 4924 C CA . LEU A 1 652 ? -4.243 -11.639 29.444 1.00 95.12 652 LEU A CA 1
ATOM 4925 C C . LEU A 1 652 ? -4.121 -13.125 29.093 1.00 95.12 652 LEU A C 1
ATOM 4927 O O . LEU A 1 652 ? -3.144 -13.556 28.478 1.00 95.12 652 LEU A O 1
ATOM 4931 N N . ARG A 1 653 ? -5.143 -13.915 29.437 1.00 92.75 653 ARG A N 1
ATOM 4932 C CA . ARG A 1 653 ? -5.187 -15.346 29.109 1.00 92.75 653 ARG A CA 1
ATOM 4933 C C . ARG A 1 653 ? -5.240 -15.594 27.604 1.00 92.75 653 ARG A C 1
ATOM 4935 O O . ARG A 1 653 ? -4.623 -16.549 27.135 1.00 92.75 653 ARG A O 1
ATOM 4942 N N . GLN A 1 654 ? -5.972 -14.768 26.856 1.00 93.69 654 GLN A N 1
ATOM 4943 C CA . GLN A 1 654 ? -6.039 -14.869 25.398 1.00 93.69 654 GLN A CA 1
ATOM 4944 C C . GLN A 1 654 ? -4.674 -14.575 24.758 1.00 93.69 654 GLN A C 1
ATOM 4946 O O . GLN A 1 654 ? -4.169 -15.431 24.032 1.00 93.69 654 GLN A O 1
ATOM 4951 N N . LEU A 1 655 ? -4.032 -13.453 25.104 1.00 93.31 655 LEU A N 1
ATOM 4952 C CA . LEU A 1 655 ? -2.716 -13.088 24.572 1.00 93.31 655 LEU A CA 1
ATOM 4953 C C . LEU A 1 655 ? -1.624 -14.089 24.955 1.00 93.31 655 LEU A C 1
ATOM 4955 O O . LEU A 1 655 ? -0.774 -14.400 24.125 1.00 93.31 655 LEU A O 1
ATOM 4959 N N . ARG A 1 656 ? -1.655 -14.655 26.169 1.00 91.75 656 ARG A N 1
ATOM 4960 C CA . ARG A 1 656 ? -0.683 -15.682 26.574 1.00 91.75 656 ARG A CA 1
ATOM 4961 C C . ARG A 1 656 ? -0.771 -16.929 25.699 1.00 91.75 656 ARG A C 1
ATOM 4963 O O . ARG A 1 656 ? 0.262 -17.440 25.277 1.00 91.75 656 ARG A O 1
ATOM 4970 N N . ARG A 1 657 ? -1.989 -17.400 25.400 1.00 89.56 657 ARG A N 1
ATOM 4971 C CA . ARG A 1 657 ? -2.194 -18.543 24.492 1.00 89.56 657 ARG A CA 1
ATOM 4972 C C . ARG A 1 657 ? -1.679 -18.245 23.088 1.00 89.56 657 ARG A C 1
ATOM 4974 O O . ARG A 1 657 ? -1.050 -19.108 22.489 1.00 89.56 657 ARG A O 1
ATOM 4981 N N . LEU A 1 658 ? -1.915 -17.029 22.595 1.00 87.12 658 LEU A N 1
ATOM 4982 C CA . LEU A 1 658 ? -1.428 -16.601 21.285 1.00 87.12 658 LEU A CA 1
ATOM 4983 C C . LEU A 1 658 ? 0.104 -16.496 21.239 1.00 87.12 658 LEU A C 1
ATOM 4985 O O . LEU A 1 658 ? 0.715 -16.844 20.234 1.00 87.12 658 LEU A O 1
ATOM 4989 N N . ALA A 1 659 ? 0.732 -16.023 22.317 1.00 86.44 659 ALA A N 1
ATOM 4990 C CA . ALA A 1 659 ? 2.173 -15.807 22.365 1.00 86.44 659 ALA A CA 1
ATOM 4991 C C . ALA A 1 659 ? 2.975 -17.108 22.538 1.00 86.44 659 ALA A C 1
ATOM 4993 O O . ALA A 1 659 ? 4.083 -17.197 22.015 1.00 86.44 659 ALA A O 1
ATOM 4994 N N . GLN A 1 660 ? 2.426 -18.115 23.230 1.00 81.31 660 GLN A N 1
ATOM 4995 C CA . GLN A 1 660 ? 3.127 -19.342 23.638 1.00 81.31 660 GLN A CA 1
ATOM 4996 C C . GLN A 1 660 ? 3.969 -20.025 22.532 1.00 81.31 660 GLN A C 1
ATOM 4998 O O . GLN A 1 660 ? 5.096 -20.430 22.827 1.00 81.31 660 GLN A O 1
ATOM 5003 N N . PRO A 1 661 ? 3.523 -20.126 21.263 1.00 77.56 661 PRO A N 1
ATOM 5004 C CA . PRO A 1 661 ? 4.318 -20.764 20.208 1.00 77.56 661 PRO A CA 1
ATOM 5005 C C . PRO A 1 661 ? 5.581 -19.991 19.779 1.00 77.56 661 PRO A C 1
ATOM 5007 O O . PRO A 1 661 ? 6.438 -20.571 19.118 1.00 77.56 661 PRO A O 1
ATOM 5010 N N . LYS A 1 662 ? 5.723 -18.702 20.130 1.00 72.62 662 LYS A N 1
ATOM 5011 C CA . LYS A 1 662 ? 6.757 -17.807 19.568 1.00 72.62 662 LYS A CA 1
ATOM 5012 C C . LYS A 1 662 ? 8.160 -17.951 20.177 1.00 72.62 662 LYS A C 1
ATOM 5014 O O . LYS A 1 662 ? 9.128 -17.472 19.592 1.00 72.62 662 LYS A O 1
ATOM 5019 N N . HIS A 1 663 ? 8.297 -18.578 21.349 1.00 77.62 663 HIS A N 1
ATOM 5020 C CA . HIS A 1 663 ? 9.562 -18.626 22.098 1.00 77.62 663 HIS A CA 1
ATOM 5021 C C . HIS A 1 663 ? 9.859 -19.998 22.720 1.00 77.62 663 HIS A C 1
ATOM 5023 O O . HIS A 1 663 ? 8.991 -20.861 22.830 1.00 77.62 663 HIS A O 1
ATOM 5029 N N . SER A 1 664 ? 11.117 -20.196 23.133 1.00 81.12 664 SER A N 1
ATOM 5030 C CA . SER A 1 664 ? 11.580 -21.439 23.757 1.00 81.12 664 SER A CA 1
ATOM 5031 C C . SER A 1 664 ? 10.950 -21.665 25.136 1.00 81.12 664 SER A C 1
ATOM 5033 O O . SER A 1 664 ? 10.578 -20.724 25.836 1.00 81.12 664 SER A O 1
ATOM 5035 N N . ALA A 1 665 ? 10.907 -22.925 25.576 1.00 84.19 665 ALA A N 1
ATOM 5036 C CA . ALA A 1 665 ? 10.408 -23.278 26.908 1.00 84.19 665 ALA A CA 1
ATOM 5037 C C . ALA A 1 665 ? 11.150 -22.542 28.044 1.00 84.19 665 ALA A C 1
ATOM 5039 O O . ALA A 1 665 ? 10.546 -22.194 29.053 1.00 84.19 665 ALA A O 1
ATOM 5040 N N . MET A 1 666 ? 12.445 -22.260 27.865 1.00 86.62 666 MET A N 1
ATOM 5041 C CA . MET A 1 666 ? 13.261 -21.533 28.843 1.00 86.62 666 MET A CA 1
ATOM 5042 C C . MET A 1 666 ? 12.837 -20.067 28.983 1.00 86.62 666 MET A C 1
ATOM 5044 O O . MET A 1 666 ? 12.748 -19.563 30.099 1.00 86.62 666 MET A O 1
ATOM 5048 N N . PHE A 1 667 ? 12.542 -19.398 27.864 1.00 90.62 667 PHE A N 1
ATOM 5049 C CA . PHE A 1 667 ? 12.004 -18.039 27.884 1.00 90.62 667 PHE A CA 1
ATOM 5050 C C . PHE A 1 667 ? 10.672 -17.996 28.639 1.00 90.62 667 PHE A C 1
ATOM 5052 O O . PHE A 1 667 ? 10.491 -17.153 29.513 1.00 90.62 667 PHE A O 1
ATOM 5059 N N . TRP A 1 668 ? 9.770 -18.942 28.355 1.00 90.31 668 TRP A N 1
ATOM 5060 C CA . TRP A 1 668 ? 8.467 -18.998 29.018 1.00 90.31 668 TRP A CA 1
ATOM 5061 C C . TRP A 1 668 ? 8.565 -19.297 30.510 1.00 90.31 668 TRP A C 1
ATOM 5063 O O . TRP A 1 668 ? 7.834 -18.689 31.279 1.00 90.31 668 TRP A O 1
ATOM 5073 N N . ALA A 1 669 ? 9.503 -20.141 30.942 1.00 90.56 669 ALA A N 1
ATOM 5074 C CA . ALA A 1 669 ? 9.747 -20.357 32.367 1.00 90.56 669 ALA A CA 1
ATOM 5075 C C . ALA A 1 669 ? 10.190 -19.066 33.085 1.00 90.56 669 ALA A C 1
ATOM 5077 O O . ALA A 1 669 ? 9.743 -18.793 34.197 1.00 90.56 669 ALA A O 1
ATOM 5078 N N . ALA A 1 670 ? 11.042 -18.253 32.450 1.00 91.75 670 ALA A N 1
ATOM 5079 C CA . ALA A 1 670 ? 11.455 -16.962 32.998 1.00 91.75 670 ALA A CA 1
ATOM 5080 C C . ALA A 1 670 ? 10.292 -15.955 33.035 1.00 91.75 670 ALA A C 1
ATOM 5082 O O . ALA A 1 670 ? 10.040 -15.359 34.081 1.00 91.75 670 ALA A O 1
ATOM 5083 N N . PHE A 1 671 ? 9.548 -15.831 31.931 1.00 93.38 671 PHE A N 1
ATOM 5084 C CA . PHE A 1 671 ? 8.367 -14.969 31.832 1.00 93.38 671 PHE A CA 1
ATOM 5085 C C . PHE A 1 671 ? 7.302 -15.330 32.880 1.00 93.38 671 PHE A C 1
ATOM 5087 O O . PHE A 1 671 ? 6.749 -14.460 33.552 1.00 93.38 671 PHE A O 1
ATOM 5094 N N . ASP A 1 672 ? 7.031 -16.626 33.046 1.00 92.94 672 ASP A N 1
ATOM 5095 C CA . ASP A 1 672 ? 6.040 -17.128 33.993 1.00 92.94 672 ASP A CA 1
ATOM 5096 C C . ASP A 1 672 ? 6.444 -16.849 35.442 1.00 92.94 672 ASP A C 1
ATOM 5098 O O . ASP A 1 672 ? 5.580 -16.524 36.253 1.00 92.94 672 ASP A O 1
ATOM 5102 N N . ASN A 1 673 ? 7.740 -16.924 35.763 1.00 93.62 673 ASN A N 1
ATOM 5103 C CA . ASN A 1 673 ? 8.253 -16.555 37.081 1.00 93.62 673 ASN A CA 1
ATOM 5104 C C . ASN A 1 673 ? 8.124 -15.047 37.345 1.00 93.62 673 ASN A C 1
ATOM 5106 O O . ASN A 1 673 ? 7.721 -14.654 38.438 1.00 93.62 673 ASN A O 1
ATOM 5110 N N . GLU A 1 674 ? 8.430 -14.207 36.354 1.00 94.88 674 GLU A N 1
ATOM 5111 C CA . GLU A 1 674 ? 8.335 -12.745 36.466 1.00 94.88 674 GLU A CA 1
ATOM 5112 C C . GLU A 1 674 ? 6.884 -12.271 36.654 1.00 94.88 674 GLU A C 1
ATOM 5114 O O . GLU A 1 674 ? 6.604 -11.415 37.494 1.00 94.88 674 GLU A O 1
ATOM 5119 N N . HIS A 1 675 ? 5.939 -12.871 35.925 1.00 95.31 675 HIS A N 1
ATOM 5120 C CA . HIS A 1 675 ? 4.528 -12.473 35.930 1.00 95.31 675 HIS A CA 1
ATOM 5121 C C . HIS A 1 675 ? 3.608 -13.433 36.705 1.00 95.31 675 HIS A C 1
ATOM 5123 O O . HIS A 1 675 ? 2.385 -13.382 36.541 1.00 95.31 675 HIS A O 1
ATOM 5129 N N . ALA A 1 676 ? 4.158 -14.287 37.575 1.00 92.44 676 ALA A N 1
ATOM 5130 C CA . ALA A 1 676 ? 3.428 -15.359 38.261 1.00 92.44 676 ALA A CA 1
ATOM 5131 C C . ALA A 1 676 ? 2.135 -14.878 38.945 1.00 92.44 676 ALA A C 1
ATOM 5133 O O . ALA A 1 676 ? 1.072 -15.475 38.767 1.00 92.44 676 ALA A O 1
ATOM 5134 N N . ALA A 1 677 ? 2.207 -13.757 39.672 1.00 90.38 677 ALA A N 1
ATOM 5135 C CA . ALA A 1 677 ? 1.072 -13.188 40.398 1.00 90.38 677 ALA A CA 1
ATOM 5136 C C . ALA A 1 677 ? -0.065 -12.714 39.473 1.00 90.38 677 ALA A C 1
ATOM 5138 O O . ALA A 1 677 ? -1.236 -12.908 39.790 1.00 90.38 677 ALA A O 1
ATOM 5139 N N . ALA A 1 678 ? 0.265 -12.130 38.315 1.00 91.81 678 ALA A N 1
ATOM 5140 C CA . ALA A 1 678 ? -0.727 -11.707 37.326 1.00 91.81 678 ALA A CA 1
ATOM 5141 C C . ALA A 1 678 ? -1.386 -12.914 36.647 1.00 91.81 678 ALA A C 1
ATOM 5143 O O . ALA A 1 678 ? -2.597 -12.944 36.442 1.00 91.81 678 ALA A O 1
ATOM 5144 N N . LEU A 1 679 ? -0.584 -13.927 36.314 1.00 90.94 679 LEU A N 1
ATOM 5145 C CA . LEU A 1 679 ? -1.022 -15.117 35.591 1.00 90.94 679 LEU A CA 1
ATOM 5146 C C . LEU A 1 679 ? -1.910 -16.035 36.442 1.00 90.94 679 LEU A C 1
ATOM 5148 O O . LEU A 1 679 ? -2.846 -16.641 35.915 1.00 90.94 679 LEU A O 1
ATOM 5152 N N . ALA A 1 680 ? -1.640 -16.106 37.746 1.00 89.00 680 ALA A N 1
ATOM 5153 C CA . ALA A 1 680 ? -2.399 -16.894 38.713 1.00 89.00 680 ALA A CA 1
ATOM 5154 C C . ALA A 1 680 ? -3.602 -16.147 39.320 1.00 89.00 680 ALA A C 1
ATOM 5156 O O . ALA A 1 680 ? -4.288 -16.706 40.176 1.00 89.00 680 ALA A O 1
ATOM 5157 N N . TRP A 1 681 ? -3.863 -14.898 38.912 1.00 89.81 681 TRP A N 1
ATOM 5158 C CA . TRP A 1 681 ? -4.961 -14.112 39.471 1.00 89.81 681 TRP A CA 1
ATOM 5159 C C . TRP A 1 681 ? -6.323 -14.777 39.232 1.00 89.81 681 TRP A C 1
ATOM 5161 O O . TRP A 1 681 ? -6.622 -15.279 38.150 1.00 89.81 681 TRP A O 1
ATOM 5171 N N . THR A 1 682 ? -7.181 -14.733 40.244 1.00 85.19 682 THR A N 1
ATOM 5172 C CA . THR A 1 682 ? -8.587 -15.131 40.167 1.00 85.19 682 THR A CA 1
ATOM 5173 C C . THR A 1 682 ? -9.439 -14.120 40.937 1.00 85.19 682 THR A C 1
ATOM 5175 O O . THR A 1 682 ? -8.907 -13.404 41.788 1.00 85.19 682 THR A O 1
ATOM 5178 N N . PRO A 1 683 ? -10.768 -14.085 40.735 1.00 77.50 683 PRO A N 1
ATOM 5179 C CA . PRO A 1 683 ? -11.650 -13.257 41.560 1.00 77.50 683 PRO A CA 1
ATOM 5180 C C . PRO A 1 683 ? -11.563 -13.544 43.071 1.00 77.50 683 PRO A C 1
ATOM 5182 O O . PRO A 1 683 ? -11.951 -12.694 43.862 1.00 77.50 683 PRO A O 1
ATOM 5185 N N . ALA A 1 684 ? -11.062 -14.722 43.467 1.00 79.31 684 ALA A N 1
ATOM 5186 C CA . ALA A 1 684 ? -10.870 -15.129 44.861 1.00 79.31 684 ALA A CA 1
ATOM 5187 C C . ALA A 1 684 ? -9.464 -14.815 45.414 1.00 79.31 684 ALA A C 1
ATOM 5189 O O . ALA A 1 684 ? -9.152 -15.205 46.533 1.00 79.31 684 ALA A O 1
ATOM 5190 N N . SER A 1 685 ? -8.591 -14.168 44.637 1.00 82.38 685 SER A N 1
ATOM 5191 C CA . SER A 1 685 ? -7.232 -13.835 45.072 1.00 82.38 685 SER A CA 1
ATOM 5192 C C . SER A 1 685 ? -7.221 -12.699 46.102 1.00 82.38 685 SER A C 1
ATOM 5194 O O . SER A 1 685 ? -7.848 -11.667 45.883 1.00 82.38 685 SER A O 1
ATOM 5196 N N . ASP A 1 686 ? -6.397 -12.824 47.148 1.00 83.94 686 ASP A N 1
ATOM 5197 C CA . ASP A 1 686 ? -6.238 -11.823 48.227 1.00 83.94 686 ASP A CA 1
ATOM 5198 C C . ASP A 1 686 ? -5.476 -10.542 47.810 1.00 83.94 686 ASP A C 1
ATOM 5200 O O . ASP A 1 686 ? -5.098 -9.716 48.643 1.00 83.94 686 ASP A O 1
ATOM 5204 N N . LEU A 1 687 ? -5.203 -10.361 46.514 1.00 86.75 687 LEU A N 1
ATOM 5205 C CA . LEU A 1 687 ? -4.462 -9.206 46.014 1.00 86.75 687 LEU A CA 1
ATOM 5206 C C . LEU A 1 687 ? -5.348 -7.951 46.016 1.00 86.75 687 LEU A C 1
ATOM 5208 O O . LEU A 1 687 ? -6.447 -7.984 45.455 1.00 86.75 687 LEU A O 1
ATOM 5212 N N . PRO A 1 688 ? -4.858 -6.808 46.536 1.00 90.81 688 PRO A N 1
ATOM 5213 C CA . PRO A 1 688 ? -5.562 -5.539 46.412 1.00 90.81 688 PRO A CA 1
ATOM 5214 C C . PRO A 1 688 ? -5.896 -5.236 44.939 1.00 90.81 688 PRO A C 1
ATOM 5216 O O . PRO A 1 688 ? -4.996 -5.336 44.097 1.00 90.81 688 PRO A O 1
ATOM 5219 N N . PRO A 1 689 ? -7.131 -4.813 44.597 1.00 87.62 689 PRO A N 1
ATOM 5220 C CA . PRO A 1 689 ? -7.551 -4.623 43.204 1.00 87.62 689 PRO A CA 1
ATOM 5221 C C . PRO A 1 689 ? -6.643 -3.691 42.391 1.00 87.62 689 PRO A C 1
ATOM 5223 O O . PRO A 1 689 ? -6.383 -3.944 41.215 1.00 87.62 689 PRO A O 1
ATOM 5226 N N . ALA A 1 690 ? -6.115 -2.638 43.023 1.00 89.88 690 ALA A N 1
ATOM 5227 C CA . ALA A 1 690 ? -5.170 -1.719 42.393 1.00 89.88 690 ALA A CA 1
ATOM 5228 C C . ALA A 1 690 ? -3.845 -2.411 42.030 1.00 89.88 690 ALA A C 1
ATOM 5230 O O . ALA A 1 690 ? -3.362 -2.262 40.913 1.00 89.88 690 ALA A O 1
ATOM 5231 N N . LEU A 1 691 ? -3.295 -3.225 42.939 1.00 92.56 691 LEU A N 1
ATOM 5232 C CA . LEU A 1 691 ? -2.066 -3.977 42.685 1.00 92.56 691 LEU A CA 1
ATOM 5233 C C . LEU A 1 691 ? -2.288 -5.052 41.612 1.00 92.56 691 LEU A C 1
ATOM 5235 O O . LEU A 1 691 ? -1.470 -5.183 40.705 1.00 92.56 691 LEU A O 1
ATOM 5239 N N . ALA A 1 692 ? -3.411 -5.775 41.673 1.00 92.00 692 ALA A N 1
ATOM 5240 C CA . ALA A 1 692 ? -3.783 -6.748 40.646 1.00 92.00 692 ALA A CA 1
ATOM 5241 C C . ALA A 1 692 ? -3.886 -6.096 39.258 1.00 92.00 692 ALA A C 1
ATOM 5243 O O . ALA A 1 692 ? -3.388 -6.653 38.282 1.00 92.00 692 ALA A O 1
ATOM 5244 N N . THR A 1 693 ? -4.468 -4.894 39.181 1.00 93.00 693 THR A N 1
ATOM 5245 C CA . THR A 1 693 ? -4.580 -4.132 37.929 1.00 93.00 693 THR A CA 1
ATOM 5246 C C . THR A 1 693 ? -3.199 -3.821 37.362 1.00 93.00 693 THR A C 1
ATOM 5248 O O . THR A 1 693 ? -2.929 -4.181 36.220 1.00 93.00 693 THR A O 1
ATOM 5251 N N . THR A 1 694 ? -2.299 -3.253 38.170 1.00 95.06 694 THR A N 1
ATOM 5252 C CA . THR A 1 694 ? -0.929 -2.927 37.743 1.00 95.06 694 THR A CA 1
ATOM 5253 C C . THR A 1 694 ? -0.165 -4.157 37.251 1.00 95.06 694 THR A C 1
ATOM 5255 O O . THR A 1 694 ? 0.487 -4.105 36.211 1.00 95.06 694 THR A O 1
ATOM 5258 N N . LEU A 1 695 ? -0.255 -5.279 37.973 1.00 95.06 695 LEU A N 1
ATOM 5259 C CA . LEU A 1 695 ? 0.445 -6.515 37.611 1.00 95.06 695 LEU A CA 1
ATOM 5260 C C . LEU A 1 695 ? -0.093 -7.123 36.308 1.00 95.06 695 LEU A C 1
ATOM 5262 O O . LEU A 1 695 ? 0.689 -7.563 35.464 1.00 95.06 695 LEU A O 1
ATOM 5266 N N . ILE A 1 696 ? -1.417 -7.138 36.128 1.00 95.31 696 ILE A N 1
ATOM 5267 C CA . ILE A 1 696 ? -2.056 -7.650 34.909 1.00 95.31 696 ILE A CA 1
ATOM 5268 C C . ILE A 1 696 ? -1.747 -6.749 33.712 1.00 95.31 696 ILE A C 1
ATOM 5270 O O . ILE A 1 696 ? -1.442 -7.265 32.640 1.00 95.31 696 ILE A O 1
ATOM 5274 N N . GLU A 1 697 ? -1.786 -5.425 33.877 1.00 95.38 697 GLU A N 1
ATOM 5275 C CA . GLU A 1 697 ? -1.437 -4.482 32.810 1.00 95.38 697 GLU A CA 1
ATOM 5276 C C . GLU A 1 697 ? 0.034 -4.610 32.400 1.00 95.38 697 GLU A C 1
ATOM 5278 O O . GLU A 1 697 ? 0.322 -4.683 31.210 1.00 95.38 697 GLU A O 1
ATOM 5283 N N . ALA A 1 698 ? 0.959 -4.760 33.353 1.00 96.12 698 ALA A N 1
ATOM 5284 C CA . ALA A 1 698 ? 2.365 -5.011 33.036 1.00 96.12 698 ALA A CA 1
ATOM 5285 C C . ALA A 1 698 ? 2.558 -6.305 32.218 1.00 96.12 698 ALA A C 1
ATOM 5287 O O . ALA A 1 698 ? 3.307 -6.321 31.240 1.00 96.12 698 ALA A O 1
ATOM 5288 N N . ALA A 1 699 ? 1.846 -7.379 32.576 1.00 96.19 699 ALA A N 1
ATOM 5289 C CA . ALA A 1 699 ? 1.902 -8.643 31.844 1.00 96.19 699 ALA A CA 1
ATOM 5290 C C . ALA A 1 699 ? 1.241 -8.553 30.451 1.00 96.19 699 ALA A C 1
ATOM 5292 O O . ALA A 1 699 ? 1.744 -9.140 29.490 1.00 96.19 699 ALA A O 1
ATOM 5293 N N . LEU A 1 700 ? 0.141 -7.799 30.317 1.00 96.56 700 LEU A N 1
ATOM 5294 C CA . LEU A 1 700 ? -0.495 -7.501 29.029 1.00 96.56 700 LEU A CA 1
ATOM 5295 C C . LEU A 1 700 ? 0.458 -6.746 28.097 1.00 96.56 700 LEU A C 1
ATOM 5297 O O . LEU A 1 700 ? 0.561 -7.106 26.926 1.00 96.56 700 LEU A O 1
ATOM 5301 N N . ASP A 1 701 ? 1.177 -5.748 28.609 1.00 94.94 701 ASP A N 1
ATOM 5302 C CA . ASP A 1 701 ? 2.119 -4.937 27.827 1.00 94.94 701 ASP A CA 1
ATOM 5303 C C . ASP A 1 701 ? 3.277 -5.786 27.307 1.00 94.94 701 ASP A C 1
ATOM 5305 O O . ASP A 1 701 ? 3.623 -5.717 26.122 1.00 94.94 701 ASP A O 1
ATOM 5309 N N . ALA A 1 702 ? 3.825 -6.647 28.167 1.00 93.81 702 ALA A N 1
ATOM 5310 C CA . ALA A 1 702 ? 4.886 -7.570 27.792 1.00 93.81 702 ALA A CA 1
ATOM 5311 C C . ALA A 1 702 ? 4.420 -8.571 26.716 1.00 93.81 702 ALA A C 1
ATOM 5313 O O . ALA A 1 702 ? 5.094 -8.739 25.695 1.00 93.81 702 ALA A O 1
ATOM 5314 N N . LEU A 1 703 ? 3.241 -9.185 26.886 1.00 93.94 703 LEU A N 1
ATOM 5315 C CA . LEU A 1 703 ? 2.685 -10.131 25.908 1.00 93.94 703 LEU A CA 1
ATOM 5316 C C . LEU A 1 703 ? 2.316 -9.462 24.587 1.00 93.94 703 LEU A C 1
ATOM 5318 O O . LEU A 1 703 ? 2.625 -10.011 23.530 1.00 93.94 703 LEU A O 1
ATOM 5322 N N . GLN A 1 704 ? 1.709 -8.274 24.625 1.00 93.06 704 GLN A N 1
ATOM 5323 C CA . GLN A 1 704 ? 1.407 -7.503 23.423 1.00 93.06 704 GLN A CA 1
ATOM 5324 C C . GLN A 1 704 ? 2.693 -7.202 22.637 1.00 93.06 704 GLN A C 1
ATOM 5326 O O . GLN A 1 704 ? 2.744 -7.390 21.418 1.00 93.06 704 GLN A O 1
ATOM 5331 N N . GLY A 1 705 ? 3.764 -6.805 23.333 1.00 88.81 705 GLY A N 1
ATOM 5332 C CA . GLY A 1 705 ? 5.076 -6.582 22.730 1.00 88.81 705 GLY A CA 1
ATOM 5333 C C . GLY A 1 705 ? 5.687 -7.834 22.089 1.00 88.81 705 GLY A C 1
ATOM 5334 O O . GLY A 1 705 ? 6.456 -7.715 21.135 1.00 88.81 705 GLY A O 1
ATOM 5335 N N . ILE A 1 706 ? 5.360 -9.034 22.577 1.00 86.75 706 ILE A N 1
ATOM 5336 C CA . ILE A 1 706 ? 5.773 -10.306 21.965 1.00 86.75 706 ILE A CA 1
ATOM 5337 C C . ILE A 1 706 ? 4.934 -10.594 20.719 1.00 86.75 706 ILE A C 1
ATOM 5339 O O . ILE A 1 706 ? 5.493 -10.824 19.646 1.00 86.75 706 ILE A O 1
ATOM 5343 N N . VAL A 1 707 ? 3.600 -10.554 20.822 1.00 85.44 707 VAL A N 1
ATOM 5344 C CA . VAL A 1 707 ? 2.741 -10.947 19.695 1.00 85.44 707 VAL A CA 1
ATOM 5345 C C . VAL A 1 707 ? 2.873 -9.986 18.520 1.00 85.44 707 VAL A C 1
ATOM 5347 O O . VAL A 1 707 ? 2.945 -10.466 17.394 1.00 85.44 707 VAL A O 1
ATOM 5350 N N . LEU A 1 708 ? 3.004 -8.672 18.752 1.00 81.56 708 LEU A N 1
ATOM 5351 C CA . LEU A 1 708 ? 3.145 -7.670 17.685 1.00 81.56 708 LEU A CA 1
ATOM 5352 C C . LEU A 1 708 ? 4.485 -7.750 16.929 1.00 81.56 708 LEU A C 1
ATOM 5354 O O . LEU A 1 708 ? 4.609 -7.099 15.887 1.00 81.56 708 LEU A O 1
ATOM 5358 N N . ARG A 1 709 ? 5.483 -8.502 17.408 1.00 73.81 709 ARG A N 1
ATOM 5359 C CA . ARG A 1 709 ? 6.741 -8.727 16.679 1.00 73.81 709 ARG A CA 1
ATOM 5360 C C . ARG A 1 709 ? 6.592 -9.871 15.669 1.00 73.81 709 ARG A C 1
ATOM 5362 O O . ARG A 1 709 ? 5.996 -10.905 15.979 1.00 73.81 709 ARG A O 1
ATOM 5369 N N . SER A 1 710 ? 7.159 -9.680 14.474 1.00 64.00 710 SER A N 1
ATOM 5370 C CA . SER A 1 710 ? 7.292 -10.751 13.478 1.00 64.00 710 SER A CA 1
ATOM 5371 C C . SER A 1 710 ? 8.257 -11.810 14.006 1.00 64.00 710 SER A C 1
ATOM 5373 O O . SER A 1 710 ? 9.367 -11.491 14.432 1.00 64.00 710 SER A O 1
ATOM 5375 N N . ASP A 1 711 ? 7.832 -13.068 13.979 1.00 60.41 711 ASP A N 1
ATOM 5376 C CA . ASP A 1 711 ? 8.637 -14.246 14.328 1.00 60.41 711 ASP A CA 1
ATOM 5377 C C . ASP A 1 711 ? 9.018 -15.066 13.084 1.00 60.41 711 ASP A C 1
ATOM 5379 O O . ASP A 1 711 ? 9.497 -16.193 13.192 1.00 60.41 711 ASP A O 1
ATOM 5383 N N . GLY A 1 712 ? 8.777 -14.507 11.893 1.00 57.31 712 GLY A N 1
ATOM 5384 C CA . GLY A 1 712 ? 9.047 -15.123 10.601 1.00 57.31 712 GLY A CA 1
ATOM 5385 C C . GLY A 1 712 ? 8.194 -16.339 10.232 1.00 57.31 712 GLY A C 1
ATOM 5386 O O . GLY A 1 712 ? 8.429 -16.900 9.162 1.00 57.31 712 GLY A O 1
ATOM 5387 N N . SER A 1 713 ? 7.219 -16.734 11.059 1.00 56.28 713 SER A N 1
ATOM 5388 C CA . SER A 1 713 ? 6.257 -17.804 10.738 1.00 56.28 713 SER A CA 1
ATOM 5389 C C . SER A 1 713 ? 5.246 -17.396 9.658 1.00 56.28 713 SER A C 1
ATOM 5391 O O . SER A 1 713 ? 4.642 -18.248 9.013 1.00 56.28 713 SER A O 1
ATOM 5393 N N . GLU A 1 714 ? 5.133 -16.091 9.410 1.00 65.62 714 GLU A N 1
ATOM 5394 C CA . GLU A 1 714 ? 4.316 -15.467 8.362 1.00 65.62 714 GLU A CA 1
ATOM 5395 C C . GLU A 1 714 ? 4.824 -15.791 6.938 1.00 65.62 714 GLU A C 1
ATOM 5397 O O . GLU A 1 714 ? 4.094 -15.608 5.964 1.00 65.62 714 GLU A O 1
ATOM 5402 N N . TYR A 1 715 ? 6.063 -16.287 6.802 1.00 72.94 715 TYR A N 1
ATOM 5403 C CA . TYR A 1 715 ? 6.728 -16.509 5.515 1.00 72.94 715 TYR A CA 1
ATOM 5404 C C . TYR A 1 715 ? 6.866 -17.988 5.167 1.00 72.94 715 TYR A C 1
ATOM 5406 O O . TYR A 1 715 ? 7.250 -18.819 5.993 1.00 72.94 715 TYR A O 1
ATOM 5414 N N . ASN A 1 716 ? 6.702 -18.311 3.884 1.00 79.31 716 ASN A N 1
ATOM 5415 C CA . ASN A 1 716 ? 7.074 -19.616 3.360 1.00 79.31 716 ASN A CA 1
ATOM 5416 C C . ASN A 1 716 ? 8.560 -19.615 2.961 1.00 79.31 716 ASN A C 1
ATOM 5418 O O . ASN A 1 716 ? 8.951 -19.275 1.840 1.00 79.31 716 ASN A O 1
ATOM 5422 N N . THR A 1 717 ? 9.399 -20.015 3.915 1.00 82.81 717 THR A N 1
ATOM 5423 C CA . THR A 1 717 ? 10.858 -20.078 3.758 1.00 82.81 717 THR A CA 1
ATOM 5424 C C . THR A 1 717 ? 11.299 -21.036 2.653 1.00 82.81 717 THR A C 1
ATOM 5426 O O . THR A 1 717 ? 12.305 -20.771 1.998 1.00 82.81 717 THR A O 1
ATOM 5429 N N . VAL A 1 718 ? 10.538 -22.102 2.386 1.00 86.25 718 VAL A N 1
ATOM 5430 C CA . VAL A 1 718 ? 10.826 -23.047 1.296 1.00 86.25 718 VAL A CA 1
ATOM 5431 C C . VAL A 1 718 ? 10.694 -22.354 -0.057 1.00 86.25 718 VAL A C 1
ATOM 5433 O O . VAL A 1 718 ? 11.614 -22.435 -0.867 1.00 86.25 718 VAL A O 1
ATOM 5436 N N . HIS A 1 719 ? 9.605 -21.621 -0.297 1.00 88.75 719 HIS A N 1
ATOM 5437 C CA . HIS A 1 719 ? 9.428 -20.867 -1.541 1.00 88.75 719 HIS A CA 1
ATOM 5438 C C . HIS A 1 719 ? 10.491 -19.774 -1.721 1.00 88.75 719 HIS A C 1
ATOM 5440 O O . HIS A 1 719 ? 11.022 -19.640 -2.822 1.00 88.75 719 HIS A O 1
ATOM 5446 N N . LEU A 1 720 ? 10.877 -19.059 -0.653 1.00 88.69 720 LEU A N 1
ATOM 5447 C CA . LEU A 1 720 ? 11.987 -18.093 -0.713 1.00 88.69 720 LEU A CA 1
ATOM 5448 C C . LEU A 1 720 ? 13.309 -18.767 -1.117 1.00 88.69 720 LEU A C 1
ATOM 5450 O O . LEU A 1 720 ? 14.013 -18.277 -1.998 1.00 88.69 720 LEU A O 1
ATOM 5454 N N . LEU A 1 721 ? 13.636 -19.919 -0.523 1.00 92.75 721 LEU A N 1
ATOM 5455 C CA . LEU A 1 721 ? 14.840 -20.678 -0.877 1.00 92.75 721 LEU A CA 1
ATOM 5456 C C . LEU A 1 721 ? 14.785 -21.215 -2.314 1.00 92.75 721 LEU A C 1
ATOM 5458 O O . LEU A 1 721 ? 15.791 -21.163 -3.023 1.00 92.75 721 LEU A O 1
ATOM 5462 N N . LEU A 1 722 ? 13.618 -21.677 -2.773 1.00 92.56 722 LEU A N 1
ATOM 5463 C CA . LEU A 1 722 ? 13.409 -22.097 -4.161 1.00 92.56 722 LEU A CA 1
ATOM 5464 C C . LEU A 1 722 ? 13.558 -20.930 -5.141 1.00 92.56 722 LEU A C 1
ATOM 5466 O O . LEU A 1 722 ? 14.142 -21.119 -6.204 1.00 92.56 722 LEU A O 1
ATOM 5470 N N . ALA A 1 723 ? 13.096 -19.729 -4.787 1.00 92.06 723 ALA A N 1
ATOM 5471 C CA . ALA A 1 723 ? 13.286 -18.527 -5.595 1.00 92.06 723 ALA A CA 1
ATOM 5472 C C . ALA A 1 723 ? 14.772 -18.189 -5.765 1.00 92.06 723 ALA A C 1
ATOM 5474 O O . ALA A 1 723 ? 15.239 -17.971 -6.884 1.00 92.06 723 ALA A O 1
ATOM 5475 N N . ILE A 1 724 ? 15.532 -18.218 -4.664 1.00 94.75 724 ILE A N 1
ATOM 5476 C CA . ILE A 1 724 ? 16.983 -17.985 -4.664 1.00 94.75 724 ILE A CA 1
ATOM 5477 C C . ILE A 1 724 ? 17.693 -19.056 -5.501 1.00 94.75 724 ILE A C 1
ATOM 5479 O O . ILE A 1 724 ? 18.565 -18.733 -6.312 1.00 94.75 724 ILE A O 1
ATOM 5483 N N . ALA A 1 725 ? 17.305 -20.326 -5.350 1.00 94.06 725 ALA A N 1
ATOM 5484 C CA . ALA A 1 725 ? 17.872 -21.433 -6.113 1.00 94.06 725 ALA A CA 1
ATOM 5485 C C . ALA A 1 725 ? 17.559 -21.322 -7.614 1.00 94.06 725 ALA A C 1
ATOM 5487 O O . ALA A 1 725 ? 18.461 -21.483 -8.436 1.00 94.06 725 ALA A O 1
ATOM 5488 N N . ALA A 1 726 ? 16.314 -20.997 -7.979 1.00 92.69 726 ALA A N 1
ATOM 5489 C CA . ALA A 1 726 ? 15.891 -20.794 -9.362 1.00 92.69 726 ALA A CA 1
ATOM 5490 C C . ALA A 1 726 ? 16.618 -19.606 -10.004 1.00 92.69 726 ALA A C 1
ATOM 5492 O O . ALA A 1 726 ? 17.158 -19.748 -11.100 1.00 92.69 726 ALA A O 1
ATOM 5493 N N . GLY A 1 727 ? 16.705 -18.470 -9.307 1.00 93.31 727 GLY A N 1
ATOM 5494 C CA . GLY A 1 727 ? 17.433 -17.290 -9.769 1.00 93.31 727 GLY A CA 1
ATOM 5495 C C . GLY A 1 727 ? 18.926 -17.561 -9.962 1.00 93.31 727 GLY A C 1
ATOM 5496 O O . GLY A 1 727 ? 19.471 -17.322 -11.040 1.00 93.31 727 GLY A O 1
ATOM 5497 N N . THR A 1 728 ? 19.578 -18.180 -8.973 1.00 93.00 728 THR A N 1
ATOM 5498 C CA . THR A 1 728 ? 21.006 -18.548 -9.044 1.00 93.00 728 THR A CA 1
ATOM 5499 C C . THR A 1 728 ? 21.269 -19.564 -10.159 1.00 93.00 728 THR A C 1
ATOM 5501 O O . THR A 1 728 ? 22.199 -19.402 -10.955 1.00 93.00 728 THR A O 1
ATOM 5504 N N . GLY A 1 729 ? 20.419 -20.590 -10.267 1.00 90.31 729 GLY A N 1
ATOM 5505 C CA . GLY A 1 729 ? 20.460 -21.579 -11.342 1.00 90.31 729 GLY A CA 1
ATOM 5506 C C . GLY A 1 729 ? 20.236 -20.954 -12.720 1.00 90.31 729 GLY A C 1
ATOM 5507 O O . GLY A 1 729 ? 20.929 -21.313 -13.670 1.00 90.31 729 GLY A O 1
ATOM 5508 N N . GLY A 1 730 ? 19.348 -19.963 -12.826 1.00 89.44 730 GLY A N 1
ATOM 5509 C CA . GLY A 1 730 ? 19.131 -19.154 -14.025 1.00 89.44 730 GLY A CA 1
ATOM 5510 C C . GLY A 1 730 ? 20.368 -18.370 -14.435 1.00 89.44 730 GLY A C 1
ATOM 5511 O O . GLY A 1 730 ? 20.802 -18.463 -15.582 1.00 89.44 730 GLY A O 1
ATOM 5512 N N . LEU A 1 731 ? 20.991 -17.662 -13.494 1.00 88.31 731 LEU A N 1
ATOM 5513 C CA . LEU A 1 731 ? 22.184 -16.853 -13.753 1.00 88.31 731 LEU A CA 1
ATOM 5514 C C . LEU A 1 731 ? 23.368 -17.701 -14.250 1.00 88.31 731 LEU A C 1
ATOM 5516 O O . LEU A 1 731 ? 24.076 -17.298 -15.176 1.00 88.31 731 LEU A O 1
ATOM 5520 N N . VAL A 1 732 ? 23.575 -18.892 -13.681 1.00 87.75 732 VAL A N 1
ATOM 5521 C CA . VAL A 1 732 ? 24.690 -19.785 -14.052 1.00 87.75 732 VAL A CA 1
ATOM 5522 C C . VAL A 1 732 ? 24.360 -20.658 -15.267 1.00 87.75 732 VAL A C 1
ATOM 5524 O O . VAL A 1 732 ? 25.179 -20.813 -16.178 1.00 87.75 732 VAL A O 1
ATOM 5527 N N . GLY A 1 733 ? 23.172 -21.258 -15.284 1.00 82.25 733 GLY A N 1
ATOM 5528 C CA . GLY A 1 733 ? 22.745 -22.226 -16.291 1.00 82.25 733 GLY A CA 1
ATOM 5529 C C . GLY A 1 733 ? 22.255 -21.576 -17.581 1.00 82.25 733 GLY A C 1
ATOM 5530 O O . GLY A 1 733 ? 22.644 -22.014 -18.662 1.00 82.25 733 GLY A O 1
ATOM 5531 N N . VAL A 1 734 ? 21.451 -20.513 -17.469 1.00 83.38 734 VAL A N 1
ATOM 5532 C CA . VAL A 1 734 ? 20.815 -19.841 -18.613 1.00 83.38 734 VAL A CA 1
ATOM 5533 C C . VAL A 1 734 ? 21.582 -18.590 -19.019 1.00 83.38 734 VAL A C 1
ATOM 5535 O O . VAL A 1 734 ? 21.939 -18.467 -20.181 1.00 83.38 734 VAL A O 1
ATOM 5538 N N . CYS A 1 735 ? 21.898 -17.686 -18.092 1.00 82.50 735 CYS A N 1
ATOM 5539 C CA . CYS A 1 735 ? 22.584 -16.430 -18.416 1.00 82.50 735 CYS A CA 1
ATOM 5540 C C . CYS A 1 735 ? 24.102 -16.601 -18.584 1.00 82.50 735 CYS A C 1
ATOM 5542 O O . CYS A 1 735 ? 24.770 -15.705 -19.099 1.00 82.50 735 CYS A O 1
ATOM 5544 N N . ARG A 1 736 ? 24.658 -17.745 -18.151 1.00 82.00 736 ARG A N 1
ATOM 5545 C CA . ARG A 1 736 ? 26.095 -18.066 -18.215 1.00 82.00 736 ARG A CA 1
ATOM 5546 C C . ARG A 1 736 ? 26.970 -16.952 -17.615 1.00 82.00 736 ARG A C 1
ATOM 5548 O O . ARG A 1 736 ? 28.048 -16.645 -18.135 1.00 82.00 736 ARG A O 1
ATOM 5555 N N . VAL A 1 737 ? 26.517 -16.345 -16.511 1.00 78.94 737 VAL A N 1
ATOM 5556 C CA . VAL A 1 737 ? 27.227 -15.255 -15.807 1.00 78.94 737 VAL A CA 1
ATOM 5557 C C . VAL A 1 737 ? 28.629 -15.697 -15.366 1.00 78.94 737 VAL A C 1
ATOM 5559 O O . VAL A 1 737 ? 29.564 -14.901 -15.374 1.00 78.94 737 VAL A O 1
ATOM 5562 N N . ASP A 1 738 ? 28.827 -16.994 -15.116 1.00 79.31 738 ASP A N 1
ATOM 5563 C CA . ASP A 1 738 ? 30.134 -17.617 -14.869 1.00 79.31 738 ASP A CA 1
ATOM 5564 C C . ASP A 1 738 ? 31.145 -17.380 -16.005 1.00 79.31 738 ASP A C 1
ATOM 5566 O O . ASP A 1 738 ? 32.354 -17.281 -15.780 1.00 79.31 738 ASP A O 1
ATOM 5570 N N . ARG A 1 739 ? 30.686 -17.320 -17.258 1.00 76.12 739 ARG A N 1
ATOM 5571 C CA . ARG A 1 739 ? 31.538 -16.988 -18.408 1.00 76.12 739 ARG A CA 1
ATOM 5572 C C . ARG A 1 739 ? 31.783 -15.488 -18.512 1.00 76.12 739 ARG A C 1
ATOM 5574 O O . ARG A 1 739 ? 32.918 -15.114 -18.786 1.00 76.12 739 ARG A O 1
ATOM 5581 N N . LEU A 1 740 ? 30.769 -14.661 -18.250 1.00 70.75 740 LEU A N 1
ATOM 5582 C CA . LEU A 1 740 ? 30.893 -13.198 -18.253 1.00 70.75 740 LEU A CA 1
ATOM 5583 C C . LEU A 1 740 ? 31.925 -12.718 -17.229 1.00 70.75 740 LEU A C 1
ATOM 5585 O O . LEU A 1 740 ? 32.829 -11.967 -17.583 1.00 70.75 740 LEU A O 1
ATOM 5589 N N . ILE A 1 741 ? 31.852 -13.220 -15.994 1.00 74.25 741 ILE A N 1
ATOM 5590 C CA . ILE A 1 741 ? 32.808 -12.885 -14.930 1.00 74.25 741 ILE A CA 1
ATOM 5591 C C . ILE A 1 741 ? 34.224 -13.314 -15.327 1.00 74.25 741 ILE A C 1
ATOM 5593 O O . ILE A 1 741 ? 35.163 -12.531 -15.212 1.00 74.25 741 ILE A O 1
ATOM 5597 N N . ARG A 1 742 ? 34.396 -14.535 -15.856 1.00 76.75 742 ARG A N 1
ATOM 5598 C CA . ARG A 1 742 ? 35.715 -15.015 -16.306 1.00 76.75 742 ARG A CA 1
ATOM 5599 C C . ARG A 1 742 ? 36.267 -14.217 -17.485 1.00 76.75 742 ARG A C 1
ATOM 5601 O O . ARG A 1 742 ? 37.475 -14.015 -17.546 1.00 76.75 742 ARG A O 1
ATOM 5608 N N . ALA A 1 743 ? 35.418 -13.780 -18.411 1.00 69.88 743 ALA A N 1
ATOM 5609 C CA . ALA A 1 743 ? 35.827 -12.932 -19.525 1.00 69.88 743 ALA A CA 1
ATOM 5610 C C . ALA A 1 743 ? 36.260 -11.543 -19.032 1.00 69.88 743 ALA A C 1
ATOM 5612 O O . ALA A 1 743 ? 37.351 -11.097 -19.377 1.00 69.88 743 ALA A O 1
ATOM 5613 N N . ALA A 1 744 ? 35.467 -10.916 -18.156 1.00 69.81 744 ALA A N 1
ATOM 5614 C CA . ALA A 1 744 ? 35.797 -9.631 -17.541 1.00 69.81 744 ALA A CA 1
ATOM 5615 C C . ALA A 1 744 ? 37.090 -9.692 -16.708 1.00 69.81 744 ALA A C 1
ATOM 5617 O O . ALA A 1 744 ? 37.879 -8.755 -16.738 1.00 69.81 744 ALA A O 1
ATOM 5618 N N . TRP A 1 745 ? 37.337 -10.809 -16.014 1.00 75.19 745 TRP A N 1
ATOM 5619 C CA . TRP A 1 745 ? 38.572 -11.030 -15.257 1.00 75.19 745 TRP A CA 1
ATOM 5620 C C . TRP A 1 745 ? 39.803 -11.188 -16.158 1.00 75.19 745 TRP A C 1
ATOM 5622 O O . TRP A 1 745 ? 40.884 -10.713 -15.828 1.00 75.19 745 TRP A O 1
ATOM 5632 N N . ARG A 1 746 ? 39.659 -11.877 -17.297 1.00 76.31 746 ARG A N 1
ATOM 5633 C CA . ARG A 1 746 ? 40.768 -12.138 -18.231 1.00 76.31 746 ARG A CA 1
ATOM 5634 C C . ARG A 1 746 ? 41.136 -10.928 -19.086 1.00 76.31 746 ARG A C 1
ATOM 5636 O O . ARG A 1 746 ? 42.286 -10.819 -19.491 1.00 76.31 746 ARG A O 1
ATOM 5643 N N . ALA A 1 747 ? 40.174 -10.056 -19.368 1.00 70.06 747 ALA A N 1
ATOM 5644 C CA . ALA A 1 747 ? 40.364 -8.843 -20.155 1.00 70.06 747 ALA A CA 1
ATOM 5645 C C . ALA A 1 747 ? 39.690 -7.656 -19.443 1.00 70.06 747 ALA A C 1
ATOM 5647 O O . ALA A 1 747 ? 38.608 -7.218 -19.855 1.00 70.06 747 ALA A O 1
ATOM 5648 N N . PRO A 1 748 ? 40.287 -7.152 -18.344 1.00 75.25 748 PRO A N 1
ATOM 5649 C CA . PRO A 1 748 ? 39.713 -6.046 -17.598 1.00 75.25 748 PRO A CA 1
ATOM 5650 C C . PRO A 1 748 ? 39.674 -4.798 -18.482 1.00 75.25 748 PRO A C 1
ATOM 5652 O O . PRO A 1 748 ? 40.684 -4.351 -19.018 1.00 75.25 748 PRO A O 1
ATOM 5655 N N . SER A 1 749 ? 38.483 -4.229 -18.631 1.00 82.25 749 SER A N 1
ATOM 5656 C CA . SER A 1 749 ? 38.268 -2.944 -19.293 1.00 82.25 749 SER A CA 1
ATOM 5657 C C . SER A 1 749 ? 37.586 -1.991 -18.321 1.00 82.25 749 SER A C 1
ATOM 5659 O O . SER A 1 749 ? 36.850 -2.428 -17.433 1.00 82.25 749 SER A O 1
ATOM 5661 N N . LEU A 1 750 ? 37.800 -0.684 -18.490 1.00 83.56 750 LEU A N 1
ATOM 5662 C CA .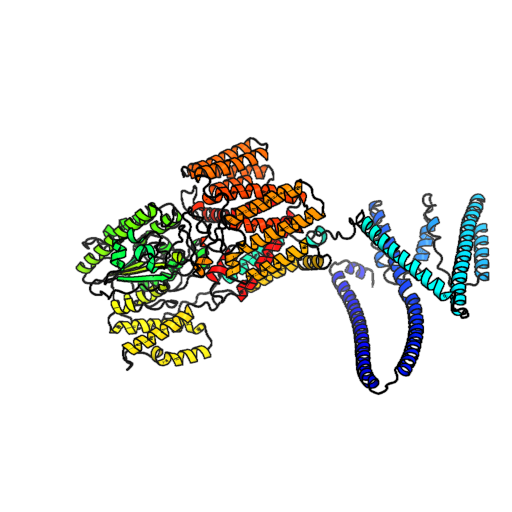 LEU A 1 750 ? 37.155 0.327 -17.648 1.00 83.56 750 LEU A CA 1
ATOM 5663 C C . LEU A 1 750 ? 35.612 0.181 -17.632 1.00 83.56 750 LEU A C 1
ATOM 5665 O O . LEU A 1 750 ? 35.041 0.196 -16.539 1.00 83.56 750 LEU A O 1
ATOM 5669 N N . PRO A 1 751 ? 34.917 -0.059 -18.769 1.00 83.19 751 PRO A N 1
ATOM 5670 C CA . PRO A 1 751 ? 33.487 -0.381 -18.764 1.00 83.19 751 PRO A CA 1
ATOM 5671 C C . PRO A 1 751 ? 33.134 -1.651 -17.974 1.00 83.19 751 PRO A C 1
ATOM 5673 O O . PRO A 1 751 ? 32.175 -1.653 -17.211 1.00 83.19 751 PRO A O 1
ATOM 5676 N N . ALA A 1 752 ? 33.909 -2.732 -18.104 1.00 81.19 752 ALA A N 1
ATOM 5677 C CA . ALA A 1 752 ? 33.630 -3.970 -17.372 1.00 81.19 752 ALA A CA 1
ATOM 5678 C C . ALA A 1 752 ? 33.821 -3.806 -15.853 1.00 81.19 752 ALA A C 1
ATOM 5680 O O . ALA A 1 752 ? 32.978 -4.250 -15.074 1.00 81.19 752 ALA A O 1
ATOM 5681 N N . ALA A 1 753 ? 34.894 -3.132 -15.430 1.00 83.06 753 ALA A N 1
ATOM 5682 C CA . ALA A 1 753 ? 35.179 -2.868 -14.020 1.00 83.06 753 ALA A CA 1
ATOM 5683 C C . ALA A 1 753 ? 34.115 -1.965 -13.379 1.00 83.06 753 ALA A C 1
ATOM 5685 O O . ALA A 1 753 ? 33.705 -2.194 -12.244 1.00 83.06 753 ALA A O 1
ATOM 5686 N N . THR A 1 754 ? 33.628 -0.967 -14.117 1.00 83.25 754 THR A N 1
ATOM 5687 C CA . THR A 1 754 ? 32.603 -0.031 -13.626 1.00 83.25 754 THR A CA 1
ATOM 5688 C C . THR A 1 754 ? 31.228 -0.680 -13.526 1.00 83.25 754 THR A C 1
ATOM 5690 O O . THR A 1 754 ? 30.544 -0.465 -12.530 1.00 83.25 754 THR A O 1
ATOM 5693 N N . VAL A 1 755 ? 30.847 -1.547 -14.470 1.00 82.81 755 VAL A N 1
ATOM 5694 C CA . VAL A 1 755 ? 29.628 -2.367 -14.350 1.00 82.81 755 VAL A CA 1
ATOM 5695 C C . VAL A 1 755 ? 29.720 -3.332 -13.164 1.00 82.81 755 VAL A C 1
ATOM 5697 O O . VAL A 1 755 ? 28.760 -3.454 -12.407 1.00 82.81 755 VAL A O 1
ATOM 5700 N N . ALA A 1 756 ? 30.871 -3.978 -12.952 1.00 81.56 756 ALA A N 1
ATOM 5701 C CA . ALA A 1 756 ? 31.076 -4.855 -11.798 1.00 81.56 756 ALA A CA 1
ATOM 5702 C C . ALA A 1 756 ? 31.009 -4.086 -10.465 1.00 81.56 756 ALA A C 1
ATOM 5704 O O . ALA A 1 756 ? 30.329 -4.521 -9.537 1.00 81.56 756 ALA A O 1
ATOM 5705 N N . GLY A 1 757 ? 31.654 -2.918 -10.384 1.00 84.94 757 GLY A N 1
ATOM 5706 C CA . GLY A 1 757 ? 31.584 -2.037 -9.217 1.00 84.94 757 GLY A CA 1
ATOM 5707 C C . GLY A 1 757 ? 30.167 -1.526 -8.948 1.00 84.94 757 GLY A C 1
ATOM 5708 O O . GLY A 1 757 ? 29.724 -1.534 -7.802 1.00 84.94 757 GLY A O 1
ATOM 5709 N N . ALA A 1 758 ? 29.425 -1.158 -9.997 1.00 85.62 758 ALA A N 1
ATOM 5710 C CA . ALA A 1 758 ? 28.023 -0.758 -9.898 1.00 85.62 758 ALA A CA 1
ATOM 5711 C C . ALA A 1 758 ? 27.136 -1.888 -9.357 1.00 85.62 758 ALA A C 1
ATOM 5713 O O . ALA A 1 758 ? 26.324 -1.649 -8.466 1.00 85.62 758 ALA A O 1
ATOM 5714 N N . ALA A 1 759 ? 27.331 -3.120 -9.839 1.00 82.25 759 ALA A N 1
ATOM 5715 C CA . ALA A 1 759 ? 26.614 -4.288 -9.337 1.00 82.25 759 ALA A CA 1
ATOM 5716 C C . ALA A 1 759 ? 26.924 -4.550 -7.853 1.00 82.25 759 ALA A C 1
ATOM 5718 O O . ALA A 1 759 ? 26.005 -4.770 -7.072 1.00 82.25 759 ALA A O 1
ATOM 5719 N N . LEU A 1 760 ? 28.191 -4.464 -7.432 1.00 83.69 760 LEU A N 1
ATOM 5720 C CA . LEU A 1 760 ? 28.570 -4.609 -6.019 1.00 83.69 760 LEU A CA 1
ATOM 5721 C C . LEU A 1 760 ? 27.957 -3.517 -5.135 1.00 83.69 760 LEU A C 1
ATOM 5723 O O . LEU A 1 760 ? 27.443 -3.818 -4.058 1.00 83.69 760 LEU A O 1
ATOM 5727 N N . LEU A 1 761 ? 27.977 -2.264 -5.596 1.00 86.44 761 LEU A N 1
ATOM 5728 C CA . LEU A 1 761 ? 27.370 -1.148 -4.874 1.00 86.44 761 LEU A CA 1
ATOM 5729 C C . LEU A 1 761 ? 25.853 -1.332 -4.743 1.00 86.44 761 LEU A C 1
ATOM 5731 O O . LEU A 1 761 ? 25.296 -1.090 -3.673 1.00 86.44 761 LEU A O 1
ATOM 5735 N N . GLN A 1 762 ? 25.195 -1.815 -5.800 1.00 84.38 762 GLN A N 1
ATOM 5736 C CA . GLN A 1 762 ? 23.780 -2.161 -5.756 1.00 84.38 762 GLN A CA 1
ATOM 5737 C C . GLN A 1 762 ? 23.516 -3.267 -4.732 1.00 84.38 762 GLN A C 1
ATOM 5739 O O . GLN A 1 762 ? 22.665 -3.088 -3.869 1.00 84.38 762 GLN A O 1
ATOM 5744 N N . ILE A 1 763 ? 24.277 -4.365 -4.761 1.00 81.94 763 ILE A N 1
ATOM 5745 C CA . ILE A 1 763 ? 24.159 -5.466 -3.791 1.00 81.94 763 ILE A CA 1
ATOM 5746 C C . ILE A 1 763 ? 24.291 -4.955 -2.350 1.00 81.94 763 ILE A C 1
ATOM 5748 O O . ILE A 1 763 ? 23.488 -5.328 -1.497 1.00 81.94 763 ILE A O 1
ATOM 5752 N N . ALA A 1 764 ? 25.261 -4.077 -2.080 1.00 83.44 764 ALA A N 1
ATOM 5753 C CA . ALA A 1 764 ? 25.443 -3.486 -0.757 1.00 83.44 764 ALA A CA 1
ATOM 5754 C C . ALA A 1 764 ? 24.239 -2.623 -0.336 1.00 83.44 764 ALA A C 1
ATOM 5756 O O . ALA A 1 764 ? 23.775 -2.720 0.799 1.00 83.44 764 ALA A O 1
ATOM 5757 N N . ALA A 1 765 ? 23.694 -1.820 -1.254 1.00 83.94 765 ALA A N 1
ATOM 5758 C CA . ALA A 1 765 ? 22.524 -0.987 -0.990 1.00 83.94 765 ALA A CA 1
ATOM 5759 C C . ALA A 1 765 ? 21.249 -1.808 -0.734 1.00 83.94 765 ALA A C 1
ATOM 5761 O O . ALA A 1 765 ? 20.430 -1.430 0.098 1.00 83.94 765 ALA A O 1
ATOM 5762 N N . LEU A 1 766 ? 21.094 -2.963 -1.390 1.00 84.00 766 LEU A N 1
ATOM 5763 C CA . LEU A 1 766 ? 19.941 -3.847 -1.201 1.00 84.00 766 LEU A CA 1
ATOM 5764 C C . LEU A 1 766 ? 19.802 -4.379 0.234 1.00 84.00 766 LEU A C 1
ATOM 5766 O O . LEU A 1 766 ? 18.707 -4.792 0.600 1.00 84.00 766 LEU A O 1
ATOM 5770 N N . ALA A 1 767 ? 20.872 -4.372 1.035 1.00 80.44 767 ALA A N 1
ATOM 5771 C CA . ALA A 1 767 ? 20.888 -4.886 2.406 1.00 80.44 767 ALA A CA 1
ATOM 5772 C C . ALA A 1 767 ? 20.517 -3.854 3.488 1.00 80.44 767 ALA A C 1
ATOM 5774 O O . ALA A 1 767 ? 20.426 -4.218 4.659 1.00 80.44 767 ALA A O 1
ATOM 5775 N N . SER A 1 768 ? 20.299 -2.585 3.129 1.00 83.25 768 SER A N 1
ATOM 5776 C CA . SER A 1 768 ? 19.982 -1.513 4.080 1.00 83.25 768 SER A CA 1
ATOM 5777 C C . SER A 1 768 ? 18.604 -0.917 3.802 1.00 83.25 768 SER A C 1
ATOM 5779 O O . SER A 1 768 ? 18.329 -0.493 2.680 1.00 83.25 768 SER A O 1
ATOM 5781 N N . SER A 1 769 ? 17.748 -0.819 4.827 1.00 75.00 769 SER A N 1
ATOM 5782 C CA . SER A 1 769 ? 16.421 -0.202 4.685 1.00 75.00 769 SER A CA 1
ATOM 5783 C C . SER A 1 769 ? 16.517 1.258 4.241 1.00 75.00 769 SER A C 1
ATOM 5785 O O . SER A 1 769 ? 15.803 1.659 3.329 1.00 75.00 769 SER A O 1
ATOM 5787 N N . SER A 1 770 ? 17.469 2.024 4.787 1.00 73.62 770 SER A N 1
ATOM 5788 C CA . SER A 1 770 ? 17.677 3.424 4.398 1.00 73.62 770 SER A CA 1
ATOM 5789 C C . SER A 1 770 ? 18.171 3.569 2.958 1.00 73.62 770 SER A C 1
ATOM 5791 O O . SER A 1 770 ? 17.836 4.543 2.287 1.00 73.62 770 SER A O 1
ATOM 5793 N N . ALA A 1 771 ? 18.944 2.602 2.457 1.00 77.31 771 ALA A N 1
ATOM 5794 C CA . ALA A 1 771 ? 19.420 2.611 1.077 1.00 77.31 771 ALA A CA 1
ATOM 5795 C C . ALA A 1 771 ? 18.346 2.143 0.082 1.00 77.31 771 ALA A C 1
ATOM 5797 O O . ALA A 1 771 ? 18.343 2.620 -1.048 1.00 77.31 771 ALA A O 1
ATOM 5798 N N . ILE A 1 772 ? 17.421 1.266 0.493 1.00 78.88 772 ILE A N 1
ATOM 5799 C CA . ILE A 1 772 ? 16.231 0.911 -0.298 1.00 78.88 772 ILE A CA 1
ATOM 5800 C C . ILE A 1 772 ? 15.274 2.105 -0.398 1.00 78.88 772 ILE A C 1
ATOM 5802 O O . ILE A 1 772 ? 14.793 2.420 -1.483 1.00 78.88 772 ILE A O 1
ATOM 5806 N N . GLU A 1 773 ? 15.019 2.802 0.709 1.00 72.25 773 GLU A N 1
ATOM 5807 C CA . GLU A 1 773 ? 14.198 4.020 0.701 1.00 72.25 773 GLU A CA 1
ATOM 5808 C C . GLU A 1 773 ? 14.829 5.116 -0.178 1.00 72.25 773 GLU A C 1
ATOM 5810 O O . GLU A 1 773 ? 14.138 5.783 -0.948 1.00 72.25 773 GLU A O 1
ATOM 5815 N N . ASN A 1 774 ? 16.161 5.249 -0.140 1.00 74.19 774 ASN A N 1
ATOM 5816 C CA . ASN A 1 774 ? 16.914 6.234 -0.922 1.00 74.19 774 ASN A CA 1
ATOM 5817 C C . ASN A 1 774 ? 17.526 5.676 -2.215 1.00 74.19 774 ASN A C 1
ATOM 5819 O O . ASN A 1 774 ? 18.516 6.206 -2.728 1.00 74.19 774 ASN A O 1
ATOM 5823 N N . GLU A 1 775 ? 16.958 4.613 -2.780 1.00 82.38 775 GLU A N 1
ATOM 5824 C CA . GLU A 1 775 ? 17.576 3.919 -3.916 1.00 82.38 775 GLU A CA 1
ATOM 5825 C C . GLU A 1 775 ? 17.692 4.806 -5.162 1.00 82.38 775 GLU A C 1
ATOM 5827 O O . GLU A 1 775 ? 18.595 4.661 -5.985 1.00 82.38 775 GLU A O 1
ATOM 5832 N N . HIS A 1 776 ? 16.833 5.813 -5.260 1.00 80.56 776 HIS A N 1
ATOM 5833 C CA . HIS A 1 776 ? 16.930 6.876 -6.246 1.00 80.56 776 HIS A CA 1
ATOM 5834 C C . HIS A 1 776 ? 18.316 7.545 -6.295 1.00 80.56 776 HIS A C 1
ATOM 5836 O O . HIS A 1 776 ? 18.793 7.914 -7.372 1.00 80.56 776 HIS A O 1
ATOM 5842 N N . ALA A 1 777 ? 18.979 7.718 -5.147 1.00 78.94 777 ALA A N 1
ATOM 5843 C CA . ALA A 1 777 ? 20.279 8.368 -5.052 1.00 78.94 777 ALA A CA 1
ATOM 5844 C C . ALA A 1 777 ? 21.354 7.459 -5.645 1.00 78.94 777 ALA A C 1
ATOM 5846 O O . ALA A 1 777 ? 22.200 7.921 -6.414 1.00 78.94 777 ALA A O 1
ATOM 5847 N N . LEU A 1 778 ? 21.251 6.157 -5.364 1.00 84.69 778 LEU A N 1
ATOM 5848 C CA . LEU A 1 778 ? 22.090 5.135 -5.967 1.00 84.69 778 LEU A CA 1
ATOM 5849 C C . LEU A 1 778 ? 21.921 5.119 -7.489 1.00 84.69 778 LEU A C 1
ATOM 5851 O O . LEU A 1 778 ? 22.915 5.215 -8.200 1.00 84.69 778 LEU A O 1
ATOM 5855 N N . TRP A 1 779 ? 20.697 5.052 -8.014 1.00 88.25 779 TRP A N 1
ATOM 5856 C CA . TRP A 1 779 ? 20.486 4.990 -9.465 1.00 88.25 779 TRP A CA 1
ATOM 5857 C C . TRP A 1 779 ? 20.977 6.243 -10.194 1.00 88.25 779 TRP A C 1
ATOM 5859 O O . TRP A 1 779 ? 21.573 6.140 -11.267 1.00 88.25 779 TRP A O 1
ATOM 5869 N N . ASN A 1 780 ? 20.807 7.423 -9.593 1.00 86.19 780 ASN A N 1
ATOM 5870 C CA . ASN A 1 780 ? 21.370 8.665 -10.121 1.00 86.19 780 ASN A CA 1
ATOM 5871 C C . ASN A 1 780 ? 22.907 8.680 -10.074 1.00 86.19 780 ASN A C 1
ATOM 5873 O O . ASN A 1 780 ? 23.548 9.146 -11.022 1.00 86.19 780 ASN A O 1
ATOM 5877 N N . LEU A 1 781 ? 23.513 8.163 -9.000 1.00 86.56 781 LEU A N 1
ATOM 5878 C CA . LEU A 1 781 ? 24.962 7.987 -8.909 1.00 86.56 781 LEU A CA 1
ATOM 5879 C C . LEU A 1 781 ? 25.453 7.040 -10.010 1.00 86.56 781 LEU A C 1
ATOM 5881 O O . LEU A 1 781 ? 26.322 7.418 -10.788 1.00 86.56 781 LEU A O 1
ATOM 5885 N N . LEU A 1 782 ? 24.837 5.865 -10.151 1.00 89.50 782 LEU A N 1
ATOM 5886 C CA . LEU A 1 782 ? 25.191 4.885 -11.178 1.00 89.50 782 LEU A CA 1
ATOM 5887 C C . LEU A 1 782 ? 25.053 5.459 -12.595 1.00 89.50 782 LEU A C 1
ATOM 5889 O O . LEU A 1 782 ? 25.960 5.286 -13.408 1.00 89.50 782 LEU A O 1
ATOM 5893 N N . LEU A 1 783 ? 23.977 6.199 -12.887 1.00 91.00 783 LEU A N 1
ATOM 5894 C CA . LEU A 1 783 ? 23.784 6.853 -14.184 1.00 91.00 783 LEU A CA 1
ATOM 5895 C C . LEU A 1 783 ? 24.881 7.889 -14.471 1.00 91.00 783 LEU A C 1
ATOM 5897 O O . LEU A 1 783 ? 25.478 7.873 -15.546 1.00 91.00 783 LEU A O 1
ATOM 5901 N N . THR A 1 784 ? 25.165 8.782 -13.521 1.00 90.19 784 THR A N 1
ATOM 5902 C CA . THR A 1 784 ? 26.172 9.843 -13.704 1.00 90.19 784 THR A CA 1
ATOM 5903 C C . THR A 1 784 ? 27.594 9.287 -13.793 1.00 90.19 784 THR A C 1
ATOM 5905 O O . THR A 1 784 ? 28.347 9.691 -14.681 1.00 90.19 784 THR A O 1
ATOM 5908 N N . SER A 1 785 ? 27.944 8.302 -12.961 1.00 90.06 785 SER A N 1
ATOM 5909 C CA . SER A 1 785 ? 29.215 7.575 -13.054 1.00 90.06 785 SER A CA 1
ATOM 5910 C C . SER A 1 785 ? 29.353 6.859 -14.397 1.00 90.06 785 SER A C 1
ATOM 5912 O O . SER A 1 785 ? 30.405 6.934 -15.029 1.00 90.06 785 SER A O 1
ATOM 5914 N N . HIS A 1 786 ? 28.286 6.227 -14.888 1.00 91.69 786 HIS A N 1
ATOM 5915 C CA . HIS A 1 786 ? 28.295 5.565 -16.192 1.00 91.69 786 HIS A CA 1
ATOM 5916 C C . HIS A 1 786 ? 28.470 6.553 -17.353 1.00 91.69 786 HIS A C 1
ATOM 5918 O O . HIS A 1 786 ? 29.236 6.293 -18.279 1.00 91.69 786 HIS A O 1
ATOM 5924 N N . LEU A 1 787 ? 27.832 7.727 -17.292 1.00 92.38 787 LEU A N 1
ATOM 5925 C CA . LEU A 1 787 ? 28.046 8.794 -18.276 1.00 92.38 787 LEU A CA 1
ATOM 5926 C C . LEU A 1 787 ? 29.494 9.304 -18.265 1.00 92.38 787 LEU A C 1
ATOM 5928 O O . LEU A 1 787 ? 30.028 9.594 -19.336 1.00 92.38 787 LEU A O 1
ATOM 5932 N N . ALA A 1 788 ? 30.153 9.364 -17.104 1.00 92.31 788 ALA A N 1
ATOM 5933 C CA . ALA A 1 788 ? 31.576 9.695 -17.027 1.00 92.31 788 ALA A CA 1
ATOM 5934 C C . ALA A 1 788 ? 32.447 8.629 -17.717 1.00 92.31 788 ALA A C 1
ATOM 5936 O O . ALA A 1 788 ? 33.353 8.972 -18.473 1.00 92.31 788 ALA A O 1
ATOM 5937 N N . VAL A 1 789 ? 32.130 7.341 -17.547 1.00 91.12 789 VAL A N 1
ATOM 5938 C CA . VAL A 1 789 ? 32.821 6.241 -18.248 1.00 91.12 789 VAL A CA 1
ATOM 5939 C C . VAL A 1 789 ? 32.619 6.331 -19.759 1.00 91.12 789 VAL A C 1
ATOM 5941 O O . VAL A 1 789 ? 33.579 6.182 -20.516 1.00 91.12 789 VAL A O 1
ATOM 5944 N N . VAL A 1 790 ? 31.398 6.635 -20.210 1.00 91.69 790 VAL A N 1
ATOM 5945 C CA . VAL A 1 790 ? 31.108 6.894 -21.629 1.00 91.69 790 VAL A CA 1
ATOM 5946 C C . VAL A 1 790 ? 31.938 8.069 -22.148 1.00 91.69 790 VAL A C 1
ATOM 5948 O O . VAL A 1 790 ? 32.484 7.969 -23.243 1.00 91.69 790 VAL A O 1
ATOM 5951 N N . ALA A 1 791 ? 32.081 9.150 -21.376 1.00 92.31 791 ALA A N 1
ATOM 5952 C CA . ALA A 1 791 ? 32.902 10.296 -21.759 1.00 92.31 791 ALA A CA 1
ATOM 5953 C C . ALA A 1 791 ? 34.384 9.916 -21.886 1.00 92.31 791 ALA A C 1
ATOM 5955 O O . ALA A 1 791 ? 35.003 10.226 -22.899 1.00 92.31 791 ALA A O 1
ATOM 5956 N N . VAL A 1 792 ? 34.940 9.186 -20.913 1.00 91.94 792 VAL A N 1
ATOM 5957 C CA . VAL A 1 792 ? 36.330 8.698 -20.961 1.00 91.94 792 VAL A CA 1
ATOM 5958 C C . VAL A 1 792 ? 36.552 7.803 -22.183 1.00 91.94 792 VAL A C 1
ATOM 5960 O O . VAL A 1 792 ? 37.515 7.998 -22.926 1.00 91.94 792 VAL A O 1
ATOM 5963 N N . ALA A 1 793 ? 35.633 6.870 -22.448 1.00 88.06 793 ALA A N 1
ATOM 5964 C CA . ALA A 1 793 ? 35.691 6.020 -23.634 1.00 88.06 793 ALA A CA 1
ATOM 5965 C C . ALA A 1 793 ? 35.585 6.840 -24.934 1.00 88.06 793 ALA A C 1
ATOM 5967 O O . ALA A 1 793 ? 36.325 6.590 -25.885 1.00 88.06 793 ALA A O 1
ATOM 5968 N N . ALA A 1 794 ? 34.711 7.849 -24.972 1.00 89.06 794 ALA A N 1
ATOM 5969 C CA . ALA A 1 794 ? 34.530 8.728 -26.122 1.00 89.06 794 ALA A CA 1
ATOM 5970 C C . ALA A 1 794 ? 35.773 9.586 -26.410 1.00 89.06 794 ALA A C 1
ATOM 5972 O O . ALA A 1 794 ? 36.141 9.724 -27.581 1.00 89.06 794 ALA A O 1
ATOM 5973 N N . VAL A 1 795 ? 36.436 10.110 -25.367 1.00 90.31 795 VAL A N 1
ATOM 5974 C CA . VAL A 1 795 ? 37.730 10.813 -25.463 1.00 90.31 795 VAL A CA 1
ATOM 5975 C C . VAL A 1 795 ? 38.795 9.871 -26.008 1.00 90.31 795 VAL A C 1
ATOM 5977 O O . VAL A 1 795 ? 39.455 10.210 -26.989 1.00 90.31 795 VAL A O 1
ATOM 5980 N N . GLY A 1 796 ? 38.916 8.669 -25.432 1.00 85.31 796 GLY A N 1
ATOM 5981 C CA . GLY A 1 796 ? 39.875 7.658 -25.883 1.00 85.31 796 GLY A CA 1
ATOM 5982 C C . GLY A 1 796 ? 39.687 7.270 -27.354 1.00 85.31 796 GLY A C 1
ATOM 5983 O O . GLY A 1 796 ? 40.666 7.067 -28.066 1.00 85.31 796 GLY A O 1
ATOM 5984 N N . ARG A 1 797 ? 38.437 7.250 -27.839 1.00 86.75 797 ARG A N 1
ATOM 5985 C CA . ARG A 1 797 ? 38.080 6.982 -29.247 1.00 86.75 797 ARG A CA 1
ATOM 5986 C C . ARG A 1 797 ? 38.112 8.214 -30.160 1.00 86.75 797 ARG A C 1
ATOM 5988 O O . ARG A 1 797 ? 37.773 8.086 -31.331 1.00 86.75 797 ARG A O 1
ATOM 5995 N N . ARG A 1 798 ? 38.463 9.404 -29.650 1.00 86.50 798 ARG A N 1
ATOM 5996 C CA . ARG A 1 798 ? 38.399 10.690 -30.382 1.00 86.50 798 ARG A CA 1
ATOM 5997 C C . ARG A 1 798 ? 37.046 10.912 -31.074 1.00 86.50 798 ARG A C 1
ATOM 5999 O O . ARG A 1 798 ? 36.966 11.324 -32.230 1.00 86.50 798 ARG A O 1
ATOM 6006 N N . SER A 1 799 ? 35.969 10.612 -30.354 1.00 88.81 799 SER A N 1
ATOM 6007 C CA . SER A 1 799 ? 34.608 10.659 -30.890 1.00 88.81 799 SER A CA 1
ATOM 6008 C C . SER A 1 799 ? 34.189 12.084 -31.266 1.00 88.81 799 SER A C 1
ATOM 6010 O O . SER A 1 799 ? 34.507 13.045 -30.566 1.00 88.81 799 SER A O 1
ATOM 6012 N N . GLY A 1 800 ? 33.446 12.225 -32.367 1.00 91.12 800 GLY A N 1
ATOM 6013 C CA . GLY A 1 800 ? 32.979 13.518 -32.876 1.00 91.12 800 GLY A CA 1
ATOM 6014 C C . GLY A 1 800 ? 31.683 14.031 -32.234 1.00 91.12 800 GLY A C 1
ATOM 6015 O O . GLY A 1 800 ? 31.175 13.496 -31.245 1.00 91.12 800 GLY A O 1
ATOM 6016 N N . ARG A 1 801 ? 31.089 15.065 -32.849 1.00 91.81 801 ARG A N 1
ATOM 6017 C CA . ARG A 1 801 ? 29.845 15.716 -32.378 1.00 91.81 801 ARG A CA 1
ATOM 6018 C C . ARG A 1 801 ? 28.663 14.754 -32.207 1.00 91.81 801 ARG A C 1
ATOM 6020 O O . ARG A 1 801 ? 27.814 15.003 -31.359 1.00 91.81 801 ARG A O 1
ATOM 6027 N N . ALA A 1 802 ? 28.636 13.656 -32.966 1.00 90.50 802 ALA A N 1
ATOM 6028 C CA . ALA A 1 802 ? 27.607 12.618 -32.883 1.00 90.50 802 ALA A CA 1
ATOM 6029 C C . ALA A 1 802 ? 27.548 11.904 -31.517 1.00 90.50 802 ALA A C 1
ATOM 6031 O O . ALA A 1 802 ? 26.513 11.340 -31.184 1.00 90.50 802 ALA A O 1
ATOM 6032 N N . VAL A 1 803 ? 28.626 11.948 -30.725 1.00 92.81 803 VAL A N 1
ATOM 6033 C CA . VAL A 1 803 ? 28.663 11.417 -29.351 1.00 92.81 803 VAL A CA 1
ATOM 6034 C C . VAL A 1 803 ? 28.505 12.545 -28.333 1.00 92.81 803 VAL A C 1
ATOM 6036 O O . VAL A 1 803 ? 27.671 12.451 -27.438 1.00 92.81 803 VAL A O 1
ATOM 6039 N N . TRP A 1 804 ? 29.255 13.639 -28.493 1.00 94.81 804 TRP A N 1
ATOM 6040 C CA . TRP A 1 804 ? 29.307 14.710 -27.493 1.00 94.81 804 TRP A CA 1
ATOM 6041 C C . TRP A 1 804 ? 28.010 15.506 -27.351 1.00 94.81 804 TRP A C 1
ATOM 6043 O O . TRP A 1 804 ? 27.609 15.791 -26.226 1.00 94.81 804 TRP A O 1
ATOM 6053 N N . VAL A 1 805 ? 27.330 15.845 -28.454 1.00 95.25 805 VAL A N 1
ATOM 6054 C CA . VAL A 1 805 ? 26.074 16.613 -28.373 1.00 95.25 805 VAL A CA 1
ATOM 6055 C C . VAL A 1 805 ? 24.989 15.805 -27.651 1.00 95.25 805 VAL A C 1
ATOM 6057 O O . VAL A 1 805 ? 24.446 16.312 -26.667 1.00 95.25 805 VAL A O 1
ATOM 6060 N N . PRO A 1 806 ? 24.704 14.542 -28.035 1.00 95.06 806 PRO A N 1
ATOM 6061 C CA . PRO A 1 806 ? 23.738 13.739 -27.295 1.00 95.06 806 PRO A CA 1
ATOM 6062 C C . PRO A 1 806 ? 24.166 13.455 -25.852 1.00 95.06 806 PRO A C 1
ATOM 6064 O O . PRO A 1 806 ? 23.326 13.481 -24.960 1.00 95.06 806 PRO A O 1
ATOM 6067 N N . TRP A 1 807 ? 25.458 13.240 -25.592 1.00 95.69 807 TRP A N 1
ATOM 6068 C CA . TRP A 1 807 ? 25.960 13.020 -24.233 1.00 95.69 807 TRP A CA 1
ATOM 6069 C C . TRP A 1 807 ? 25.691 14.215 -23.304 1.00 95.69 807 TRP A C 1
ATOM 6071 O O . TRP A 1 807 ? 25.179 14.017 -22.202 1.00 95.69 807 TRP A O 1
ATOM 6081 N N . VAL A 1 808 ? 25.955 15.450 -23.759 1.00 95.56 808 VAL A N 1
ATOM 6082 C CA . VAL A 1 808 ? 25.667 16.667 -22.976 1.00 95.56 808 VAL A CA 1
ATOM 6083 C C . VAL A 1 808 ? 24.171 16.779 -22.688 1.00 95.56 808 VAL A C 1
ATOM 6085 O O . VAL A 1 808 ? 23.791 17.051 -21.551 1.00 95.56 808 VAL A O 1
ATOM 6088 N N . ILE A 1 809 ? 23.318 16.522 -23.685 1.00 94.88 809 ILE A N 1
ATOM 6089 C CA . ILE A 1 809 ? 21.859 16.562 -23.505 1.00 94.88 809 ILE A CA 1
ATOM 6090 C C . ILE A 1 809 ? 21.417 15.524 -22.467 1.00 94.88 809 ILE A C 1
ATOM 6092 O O . ILE A 1 809 ? 20.651 15.862 -21.568 1.00 94.88 809 ILE A O 1
ATOM 6096 N N . VAL A 1 810 ? 21.922 14.285 -22.540 1.00 94.94 810 VAL A N 1
ATOM 6097 C CA . VAL A 1 810 ? 21.586 13.230 -21.569 1.00 94.94 810 VAL A CA 1
ATOM 6098 C C . VAL A 1 810 ? 22.023 13.616 -20.155 1.00 94.94 810 VAL A C 1
ATOM 6100 O O . VAL A 1 810 ? 21.249 13.419 -19.219 1.00 94.94 810 VAL A O 1
ATOM 6103 N N . LEU A 1 811 ? 23.221 14.190 -19.995 1.00 91.88 811 LEU A N 1
ATOM 6104 C CA . LEU A 1 811 ? 23.747 14.624 -18.700 1.00 91.88 811 LEU A CA 1
ATOM 6105 C C . LEU A 1 811 ? 22.924 15.772 -18.097 1.00 91.88 811 LEU A C 1
ATOM 6107 O O . LEU A 1 811 ? 22.539 15.707 -16.929 1.00 91.88 811 LEU A O 1
ATOM 6111 N N . VAL A 1 812 ? 22.630 16.808 -18.888 1.00 90.00 812 VAL A N 1
ATOM 6112 C CA . VAL A 1 812 ? 21.829 17.959 -18.442 1.00 90.00 812 VAL A CA 1
ATOM 6113 C C . VAL A 1 812 ? 20.403 17.522 -18.114 1.00 90.00 812 VAL A C 1
ATOM 6115 O O . VAL A 1 812 ? 19.889 17.871 -17.054 1.00 90.00 812 VAL A O 1
ATOM 6118 N N . ALA A 1 813 ? 19.781 16.701 -18.963 1.00 90.06 813 ALA A N 1
ATOM 6119 C CA . ALA A 1 813 ? 18.449 16.170 -18.697 1.00 90.06 813 ALA A CA 1
ATOM 6120 C C . ALA A 1 813 ? 18.426 15.281 -17.444 1.00 90.06 813 ALA A C 1
ATOM 6122 O O . ALA A 1 813 ? 17.519 15.417 -16.629 1.00 90.06 813 ALA A O 1
ATOM 6123 N N . ALA A 1 814 ? 19.446 14.438 -17.229 1.00 87.31 814 ALA A N 1
ATOM 6124 C CA . ALA A 1 814 ? 19.570 13.641 -16.006 1.00 87.31 814 ALA A CA 1
ATOM 6125 C C . ALA A 1 814 ? 19.670 14.532 -14.759 1.00 87.31 814 ALA A C 1
ATOM 6127 O O . ALA A 1 814 ? 19.057 14.232 -13.737 1.00 87.31 814 ALA A O 1
ATOM 6128 N N . ARG A 1 815 ? 20.389 15.659 -14.848 1.00 81.88 815 ARG A N 1
ATOM 6129 C CA . ARG A 1 815 ? 20.469 16.643 -13.764 1.00 81.88 815 ARG A CA 1
ATOM 6130 C C . ARG A 1 815 ? 19.113 17.297 -13.484 1.00 81.88 815 ARG A C 1
ATOM 6132 O O . ARG A 1 815 ? 18.725 17.354 -12.324 1.00 81.88 815 ARG A O 1
ATOM 6139 N N . VAL A 1 816 ? 18.397 17.743 -14.518 1.00 78.31 816 VAL A N 1
ATOM 6140 C CA . VAL A 1 816 ? 17.070 18.376 -14.380 1.00 78.31 816 VAL A CA 1
ATOM 6141 C C . VAL A 1 816 ? 16.041 17.398 -13.810 1.00 78.31 816 VAL A C 1
ATOM 6143 O O . VAL A 1 816 ? 15.301 17.753 -12.898 1.00 78.31 816 VAL A O 1
ATOM 6146 N N . LEU A 1 817 ? 16.014 16.156 -14.302 1.00 80.06 817 LEU A N 1
ATOM 6147 C CA . LEU A 1 817 ? 15.102 15.118 -13.814 1.00 80.06 817 LEU A CA 1
ATOM 6148 C C . LEU A 1 817 ? 15.420 14.706 -12.370 1.00 80.06 817 LEU A C 1
ATOM 6150 O O . LEU A 1 817 ? 14.501 14.484 -11.588 1.00 80.06 817 LEU A O 1
ATOM 6154 N N . ARG A 1 818 ? 16.701 14.676 -11.978 1.00 75.94 818 ARG A N 1
ATOM 6155 C CA . ARG A 1 818 ? 17.112 14.413 -10.589 1.00 75.94 818 ARG A CA 1
ATOM 6156 C C . ARG A 1 818 ? 16.622 15.481 -9.607 1.00 75.94 818 ARG A C 1
ATOM 6158 O O . ARG A 1 818 ? 16.307 15.135 -8.476 1.00 75.94 818 ARG A O 1
ATOM 6165 N N . CYS A 1 819 ? 16.547 16.750 -10.006 1.00 63.78 819 CYS A N 1
ATOM 6166 C CA . CYS A 1 819 ? 16.005 17.824 -9.158 1.00 63.78 819 CYS A CA 1
ATOM 6167 C C . CYS A 1 819 ? 14.507 17.647 -8.845 1.00 63.78 819 CYS A C 1
ATOM 6169 O O . CYS A 1 819 ? 13.960 18.300 -7.971 1.00 63.78 819 CYS A O 1
ATOM 6171 N N . ARG A 1 820 ? 13.810 16.759 -9.554 1.00 60.97 820 ARG A N 1
ATOM 6172 C CA . ARG A 1 820 ? 12.377 16.528 -9.354 1.00 60.97 820 ARG A CA 1
ATOM 6173 C C . ARG A 1 820 ? 12.068 15.337 -8.465 1.00 60.97 820 ARG A C 1
ATOM 6175 O O . ARG A 1 820 ? 10.933 14.887 -8.437 1.00 60.97 820 ARG A O 1
ATOM 6182 N N . ASN A 1 821 ? 13.069 14.772 -7.810 1.00 59.25 821 ASN A N 1
ATOM 6183 C CA . ASN A 1 821 ? 12.918 13.496 -7.144 1.00 59.25 821 ASN A CA 1
ATOM 6184 C C . ASN A 1 821 ? 12.008 13.621 -5.910 1.00 59.25 821 ASN A C 1
ATOM 6186 O O . ASN A 1 821 ? 12.408 14.185 -4.898 1.00 59.25 821 ASN A O 1
ATOM 6190 N N . GLN A 1 822 ? 10.778 13.112 -6.016 1.00 51.94 822 GLN A N 1
ATOM 6191 C CA . GLN A 1 822 ? 9.678 13.349 -5.067 1.00 51.94 822 GLN A CA 1
ATOM 6192 C C . GLN A 1 822 ? 9.684 12.376 -3.873 1.00 51.94 822 GLN A C 1
ATOM 6194 O O . GLN A 1 822 ? 8.640 12.136 -3.272 1.00 51.94 822 GLN A O 1
ATOM 6199 N N . ILE A 1 823 ? 10.818 11.740 -3.551 1.00 52.81 823 ILE A N 1
ATOM 6200 C CA . ILE A 1 823 ? 10.800 10.614 -2.608 1.00 52.81 823 ILE A CA 1
ATOM 6201 C C . ILE A 1 823 ? 10.738 11.098 -1.164 1.00 52.81 823 ILE A C 1
ATOM 6203 O O . ILE A 1 823 ? 11.727 11.488 -0.546 1.00 52.81 823 ILE A O 1
ATOM 6207 N N . ILE A 1 824 ? 9.514 10.990 -0.662 1.00 50.31 824 ILE A N 1
ATOM 6208 C CA . ILE A 1 824 ? 9.071 10.980 0.723 1.00 50.31 824 ILE A CA 1
ATOM 6209 C C . ILE A 1 824 ? 9.983 10.061 1.555 1.00 50.31 824 ILE A C 1
ATOM 6211 O O . ILE A 1 824 ? 10.113 8.882 1.234 1.00 50.31 824 ILE A O 1
ATOM 6215 N N . ASN A 1 825 ? 10.587 10.598 2.626 1.00 48.81 825 ASN A N 1
ATOM 6216 C CA . ASN A 1 825 ? 10.475 10.088 4.011 1.00 48.81 825 ASN A CA 1
ATOM 6217 C C . ASN A 1 825 ? 11.729 10.203 4.892 1.00 48.81 825 ASN A C 1
ATOM 6219 O O . ASN A 1 825 ? 11.571 10.166 6.109 1.00 48.81 825 ASN A O 1
ATOM 6223 N N . PHE A 1 826 ? 12.950 10.372 4.372 1.00 41.94 826 PHE A N 1
ATOM 6224 C CA . PHE A 1 826 ? 14.138 10.284 5.246 1.00 41.94 826 PHE A CA 1
ATOM 6225 C C . PHE A 1 826 ? 14.159 11.361 6.344 1.00 41.94 826 PHE A C 1
ATOM 6227 O O . PHE A 1 826 ? 14.460 11.062 7.500 1.00 41.94 826 PHE A O 1
ATOM 6234 N N . GLY A 1 827 ? 13.785 12.594 5.990 1.00 42.47 827 GLY A N 1
ATOM 6235 C CA . GLY A 1 827 ? 13.669 13.709 6.925 1.00 42.47 827 GLY A CA 1
ATOM 6236 C C . GLY A 1 827 ? 12.664 13.429 8.048 1.00 42.47 827 GLY A C 1
ATOM 6237 O O . GLY A 1 827 ? 13.011 13.433 9.225 1.00 42.47 827 GLY A O 1
ATOM 6238 N N . ARG A 1 828 ? 11.422 13.101 7.672 1.00 44.59 828 ARG A N 1
ATOM 6239 C CA . ARG A 1 828 ? 10.304 12.915 8.613 1.00 44.59 828 ARG A CA 1
ATOM 6240 C C . ARG A 1 828 ? 10.413 11.632 9.446 1.00 44.59 828 ARG A C 1
ATOM 6242 O O . ARG A 1 828 ? 10.155 11.687 10.643 1.00 44.59 828 ARG A O 1
ATOM 6249 N N . LEU A 1 829 ? 10.859 10.510 8.868 1.00 38.25 829 LEU A N 1
ATOM 6250 C CA . LEU A 1 829 ? 11.044 9.248 9.607 1.00 38.25 829 LEU A CA 1
ATOM 6251 C C . LEU A 1 829 ? 12.150 9.332 10.669 1.00 38.25 829 LEU A C 1
ATOM 6253 O O . LEU A 1 829 ? 12.104 8.590 11.647 1.00 38.25 829 LEU A O 1
ATOM 6257 N N . ASN A 1 830 ? 13.118 10.239 10.500 1.00 43.81 830 ASN A N 1
ATOM 6258 C CA . ASN A 1 830 ? 14.212 10.454 11.452 1.00 43.81 830 ASN A CA 1
ATOM 6259 C C . ASN A 1 830 ? 14.060 11.745 12.282 1.00 43.81 830 ASN A C 1
ATOM 6261 O O . ASN A 1 830 ? 15.000 12.139 12.969 1.00 43.81 830 ASN A O 1
ATOM 6265 N N . GLY A 1 831 ? 12.898 12.407 12.236 1.00 40.72 831 GLY A N 1
ATOM 6266 C CA . GLY A 1 831 ? 12.614 13.591 13.056 1.00 40.72 831 GLY A CA 1
ATOM 6267 C C . GLY A 1 831 ? 13.345 14.874 12.637 1.00 40.72 831 GLY A C 1
ATOM 6268 O O . GLY A 1 831 ? 13.463 15.797 13.440 1.00 40.72 831 GLY A O 1
ATOM 6269 N N . PHE A 1 832 ? 13.840 14.963 11.401 1.00 41.97 832 PHE A N 1
ATOM 6270 C CA . PHE A 1 832 ? 14.377 16.204 10.846 1.00 41.97 832 PHE A CA 1
ATOM 6271 C C . PHE A 1 832 ? 13.239 17.167 10.478 1.00 41.97 832 PHE A C 1
ATOM 6273 O O . PHE A 1 832 ? 12.237 16.771 9.879 1.00 41.97 832 PHE A O 1
ATOM 6280 N N . SER A 1 833 ? 13.410 18.454 10.790 1.00 40.59 833 SER A N 1
ATOM 6281 C CA . SER A 1 833 ? 12.502 19.512 10.344 1.00 40.59 833 SER A CA 1
ATOM 6282 C C . SER A 1 833 ? 12.638 19.699 8.832 1.00 40.59 833 SER A C 1
ATOM 6284 O O . SER A 1 833 ? 13.599 20.307 8.359 1.00 40.59 833 SER A O 1
ATOM 6286 N N . VAL A 1 834 ? 11.692 19.160 8.066 1.00 43.34 834 VAL A N 1
ATOM 6287 C CA . VAL A 1 834 ? 11.625 19.371 6.617 1.00 43.34 834 VAL A CA 1
ATOM 6288 C C . VAL A 1 834 ? 10.769 20.605 6.357 1.00 43.34 834 VAL A C 1
ATOM 6290 O O . VAL A 1 834 ? 9.596 20.627 6.727 1.00 43.34 834 VAL A O 1
ATOM 6293 N N . ALA A 1 835 ? 11.339 21.621 5.712 1.00 40.25 835 ALA A N 1
ATOM 6294 C CA . ALA A 1 835 ? 10.564 22.735 5.182 1.00 40.25 835 ALA A CA 1
ATOM 6295 C C . ALA A 1 835 ? 9.789 22.241 3.951 1.00 40.25 835 ALA A C 1
ATOM 6297 O O . ALA A 1 835 ? 10.342 22.177 2.854 1.00 40.25 835 ALA A O 1
ATOM 6298 N N . ALA A 1 836 ? 8.525 21.849 4.134 1.00 42.53 836 ALA A N 1
ATOM 6299 C CA . ALA A 1 836 ? 7.602 21.771 3.009 1.00 42.53 836 ALA A CA 1
ATOM 6300 C C . ALA A 1 836 ? 7.475 23.197 2.455 1.00 42.53 836 ALA A C 1
ATOM 6302 O O . ALA A 1 836 ? 7.071 24.101 3.182 1.00 42.53 836 ALA A O 1
ATOM 6303 N N . GLY A 1 837 ? 7.930 23.430 1.226 1.00 42.88 837 GLY A N 1
ATOM 6304 C CA . GLY A 1 837 ? 7.802 24.753 0.614 1.00 42.88 837 GLY A CA 1
ATOM 6305 C C . GLY A 1 837 ? 6.343 25.079 0.291 1.00 42.88 837 GLY A C 1
ATOM 6306 O O . GLY A 1 837 ? 5.528 24.172 0.142 1.00 42.88 837 GLY A O 1
ATOM 6307 N N . ASP A 1 838 ? 6.039 26.360 0.064 1.00 43.56 838 ASP A N 1
ATOM 6308 C CA . ASP A 1 838 ? 4.748 26.870 -0.452 1.00 43.56 838 ASP A CA 1
ATOM 6309 C C . ASP A 1 838 ? 4.383 26.349 -1.872 1.00 43.56 838 ASP A C 1
ATOM 6311 O O . ASP A 1 838 ? 3.485 26.860 -2.547 1.00 43.56 838 ASP A O 1
ATOM 6315 N N . SER A 1 839 ? 5.127 25.374 -2.397 1.00 47.72 839 SER A N 1
ATOM 6316 C CA . SER A 1 839 ? 5.077 24.899 -3.776 1.00 47.72 839 SER A CA 1
ATOM 6317 C C . SER A 1 839 ? 4.054 23.775 -3.951 1.00 47.72 839 SER A C 1
ATOM 6319 O O . SER A 1 839 ? 4.036 22.818 -3.189 1.00 47.72 839 SER A O 1
ATOM 6321 N N . ARG A 1 840 ? 3.227 23.912 -4.998 1.00 49.31 840 ARG A N 1
ATOM 6322 C CA . ARG A 1 840 ? 2.211 22.979 -5.538 1.00 49.31 840 ARG A CA 1
ATOM 6323 C C . ARG A 1 840 ? 2.326 21.507 -5.081 1.00 49.31 840 ARG A C 1
ATOM 6325 O O . ARG A 1 840 ? 3.405 20.926 -5.151 1.00 49.31 840 ARG A O 1
ATOM 6332 N N . ALA A 1 841 ? 1.178 20.876 -4.808 1.00 47.47 841 ALA A N 1
ATOM 6333 C CA . ALA A 1 841 ? 1.055 19.435 -4.545 1.00 47.47 841 ALA A CA 1
ATOM 6334 C C . ALA A 1 841 ? 1.879 18.578 -5.534 1.00 47.47 841 ALA A C 1
ATOM 6336 O O . ALA A 1 841 ? 1.740 18.722 -6.752 1.00 47.47 841 ALA A O 1
ATOM 6337 N N . GLY A 1 842 ? 2.735 17.696 -5.017 1.00 47.47 842 GLY A N 1
ATOM 6338 C CA . GLY A 1 842 ? 3.716 16.878 -5.734 1.00 47.47 842 GLY A CA 1
ATOM 6339 C C . GLY A 1 842 ? 5.152 17.429 -5.758 1.00 47.47 842 GLY A C 1
ATOM 6340 O O . GLY A 1 842 ? 6.001 16.840 -6.428 1.00 47.47 842 GLY A O 1
ATOM 6341 N N . LEU A 1 843 ? 5.453 18.559 -5.109 1.00 49.94 843 LEU A N 1
ATOM 6342 C CA . LEU A 1 843 ? 6.806 19.143 -5.016 1.00 49.94 843 LEU A CA 1
ATOM 6343 C C . LEU A 1 843 ? 7.216 19.467 -3.571 1.00 49.94 843 LEU A C 1
ATOM 6345 O O . LEU A 1 843 ? 8.079 20.307 -3.322 1.00 49.94 843 LEU A O 1
ATOM 6349 N N . GLU A 1 844 ? 6.630 18.762 -2.609 1.00 52.00 844 GLU A N 1
ATOM 6350 C CA . GLU A 1 844 ? 6.749 19.007 -1.168 1.00 52.00 844 GLU A CA 1
ATOM 6351 C C . GLU A 1 844 ? 8.197 18.939 -0.647 1.00 52.00 844 GLU A C 1
ATOM 6353 O O . GLU A 1 844 ? 8.497 19.481 0.413 1.00 52.00 844 GLU A O 1
ATOM 6358 N N . TYR A 1 845 ? 9.100 18.306 -1.403 1.00 49.44 845 TYR A N 1
ATOM 6359 C CA . TYR A 1 845 ? 10.504 18.079 -1.042 1.00 49.44 845 TYR A CA 1
ATOM 6360 C C . TYR A 1 845 ? 11.501 18.836 -1.928 1.00 49.44 845 TYR A C 1
ATOM 6362 O O . TYR A 1 845 ? 12.706 18.634 -1.805 1.00 49.44 845 TYR A O 1
ATOM 6370 N N . GLU A 1 846 ? 11.032 19.728 -2.809 1.00 47.84 846 GLU A N 1
ATOM 6371 C CA . GLU A 1 846 ? 11.897 20.502 -3.717 1.00 47.84 846 GLU A CA 1
ATOM 6372 C C . GLU A 1 846 ? 12.946 21.358 -2.973 1.00 47.84 846 GLU A C 1
ATOM 6374 O O . GLU A 1 846 ? 13.993 21.696 -3.525 1.00 47.84 846 GLU A O 1
ATOM 6379 N N . HIS A 1 847 ? 12.677 21.694 -1.709 1.00 48.78 847 HIS A N 1
ATOM 6380 C CA . HIS A 1 847 ? 13.530 22.537 -0.872 1.00 48.78 847 HIS A CA 1
ATOM 6381 C C . HIS A 1 847 ? 14.503 21.740 0.019 1.00 48.78 847 HIS A C 1
ATOM 6383 O O . HIS A 1 847 ? 15.278 22.350 0.758 1.00 48.78 847 HIS A O 1
ATOM 6389 N N . ASP A 1 848 ? 14.482 20.402 -0.033 1.00 49.72 848 ASP A N 1
ATOM 6390 C CA . ASP A 1 848 ? 15.347 19.550 0.787 1.00 49.72 848 ASP A CA 1
ATOM 6391 C C . ASP A 1 848 ? 16.711 19.321 0.109 1.00 49.72 848 ASP A C 1
ATOM 6393 O O . ASP A 1 848 ? 16.892 18.418 -0.714 1.00 49.72 848 ASP A O 1
ATOM 6397 N N . ASP A 1 849 ? 17.690 20.165 0.447 1.00 49.69 849 ASP A N 1
ATOM 6398 C CA . ASP A 1 849 ? 19.078 20.055 -0.023 1.00 49.69 849 ASP A CA 1
ATOM 6399 C C . ASP A 1 849 ? 19.930 19.085 0.838 1.00 49.69 849 ASP A C 1
ATOM 6401 O O . ASP A 1 849 ? 21.102 18.853 0.532 1.00 49.69 849 ASP A O 1
ATOM 6405 N N . ASN A 1 850 ? 19.372 18.469 1.893 1.00 40.53 850 ASN A N 1
ATOM 6406 C CA . ASN A 1 850 ? 20.153 17.769 2.927 1.00 40.53 850 ASN A CA 1
ATOM 6407 C C . ASN A 1 850 ? 20.855 16.482 2.448 1.00 40.53 850 ASN A C 1
ATOM 6409 O O . ASN A 1 850 ? 21.753 15.980 3.124 1.00 40.53 850 ASN A O 1
ATOM 6413 N N . LEU A 1 851 ? 20.475 15.943 1.283 1.00 40.81 851 LEU A N 1
ATOM 6414 C CA . LEU A 1 851 ? 21.022 14.699 0.716 1.00 40.81 851 LEU A CA 1
ATOM 6415 C C . LEU A 1 851 ? 21.872 14.908 -0.549 1.00 40.81 851 LEU A C 1
ATOM 6417 O O . LEU A 1 851 ? 22.325 13.934 -1.158 1.00 40.81 851 LEU A O 1
ATOM 6421 N N . SER A 1 852 ? 22.110 16.152 -0.981 1.00 39.72 852 SER A N 1
ATOM 6422 C CA . SER A 1 852 ? 22.805 16.417 -2.243 1.00 39.72 852 SER A CA 1
ATOM 6423 C C . SER A 1 852 ? 23.909 17.466 -2.116 1.00 39.72 852 SER A C 1
ATOM 6425 O O . SER A 1 852 ? 23.668 18.604 -1.743 1.00 39.72 852 SER A O 1
ATOM 6427 N N . VAL A 1 853 ? 25.123 17.114 -2.560 1.00 38.00 853 VAL A N 1
ATOM 6428 C CA . VAL A 1 853 ? 26.271 18.044 -2.694 1.00 38.00 853 VAL A CA 1
ATOM 6429 C C . VAL A 1 853 ? 26.001 19.154 -3.735 1.00 38.00 853 VAL A C 1
ATOM 6431 O O . VAL A 1 853 ? 26.703 20.158 -3.790 1.00 38.00 853 VAL A O 1
ATOM 6434 N N . LEU A 1 854 ? 24.966 18.992 -4.567 1.00 44.28 854 LEU A N 1
ATOM 6435 C CA . LEU A 1 854 ? 24.488 19.981 -5.535 1.00 44.28 854 LEU A CA 1
ATOM 6436 C C . LEU A 1 854 ? 22.960 20.066 -5.453 1.00 44.28 854 LEU A C 1
ATOM 6438 O O . LEU A 1 854 ? 22.311 19.038 -5.649 1.00 44.28 854 LEU A O 1
ATOM 6442 N N . SER A 1 855 ? 22.402 21.263 -5.259 1.00 47.12 855 SER A N 1
ATOM 6443 C CA . SER A 1 855 ? 20.988 21.502 -4.903 1.00 47.12 855 SER A CA 1
ATOM 6444 C C . SER A 1 855 ? 19.945 20.621 -5.615 1.00 47.12 855 SER A C 1
ATOM 6446 O O . SER A 1 855 ? 20.093 20.311 -6.804 1.00 47.12 855 SER A O 1
ATOM 6448 N N . THR A 1 856 ? 18.900 20.219 -4.888 1.00 48.22 856 THR A N 1
ATOM 6449 C CA . THR A 1 856 ? 17.726 19.485 -5.396 1.00 48.22 856 THR A CA 1
ATOM 6450 C C . THR A 1 856 ? 16.683 20.403 -6.031 1.00 48.22 856 THR A C 1
ATOM 6452 O O . THR A 1 856 ? 15.803 19.896 -6.709 1.00 48.22 856 THR A O 1
ATOM 6455 N N . ARG A 1 857 ? 16.813 21.732 -5.922 1.00 52.22 857 ARG A N 1
ATOM 6456 C CA . ARG A 1 857 ? 15.829 22.689 -6.455 1.00 52.22 857 ARG A CA 1
ATOM 6457 C C . ARG A 1 857 ? 15.572 22.513 -7.950 1.00 52.22 857 ARG A C 1
ATOM 6459 O O . ARG A 1 857 ? 16.510 22.363 -8.746 1.00 52.22 857 ARG A O 1
ATOM 6466 N N . SER A 1 858 ? 14.303 22.591 -8.352 1.00 55.62 858 SER A N 1
ATOM 6467 C CA . SER A 1 858 ? 13.923 22.540 -9.759 1.00 55.62 858 SER A CA 1
ATOM 6468 C C . SER A 1 858 ? 14.353 23.827 -10.458 1.00 55.62 858 SER A C 1
ATOM 6470 O O . SER A 1 858 ? 13.931 24.926 -10.114 1.00 55.62 858 SER A O 1
ATOM 6472 N N . LEU A 1 859 ? 15.160 23.697 -11.510 1.00 58.38 859 LEU A N 1
ATOM 6473 C CA . LEU A 1 859 ? 15.591 24.838 -12.331 1.00 58.38 859 LEU A CA 1
ATOM 6474 C C . LEU A 1 859 ? 14.464 25.425 -13.200 1.00 58.38 859 LEU A C 1
ATOM 6476 O O . LEU A 1 859 ? 14.672 26.427 -13.879 1.00 58.38 859 LEU A O 1
ATOM 6480 N N . VAL A 1 860 ? 13.299 24.773 -13.232 1.00 58.06 860 VAL A N 1
ATOM 6481 C CA . VAL A 1 860 ? 12.205 25.075 -14.169 1.00 58.06 860 VAL A CA 1
ATOM 6482 C C . VAL A 1 860 ? 10.876 25.328 -13.441 1.00 58.06 860 VAL A C 1
ATOM 6484 O O . VAL A 1 860 ? 9.879 25.658 -14.082 1.00 58.06 860 VAL A O 1
ATOM 6487 N N . HIS A 1 861 ? 10.832 25.169 -12.113 1.00 56.16 861 HIS A N 1
ATOM 6488 C CA . HIS A 1 861 ? 9.593 25.309 -11.350 1.00 56.16 861 HIS A CA 1
ATOM 6489 C C . HIS A 1 861 ? 9.136 26.772 -11.260 1.00 56.16 861 HIS A C 1
ATOM 6491 O O . HIS A 1 861 ? 9.941 27.694 -11.173 1.00 56.16 861 HIS A O 1
ATOM 6497 N N . GLY A 1 862 ? 7.820 26.986 -11.333 1.00 59.50 862 GLY A N 1
ATOM 6498 C CA . GLY A 1 862 ? 7.202 28.310 -11.209 1.00 59.50 862 GLY A CA 1
ATOM 6499 C C . GLY A 1 862 ? 7.342 29.231 -12.427 1.00 59.50 862 GLY A C 1
ATOM 6500 O O . GLY A 1 862 ? 6.719 30.288 -12.439 1.00 59.50 862 GLY A O 1
ATOM 6501 N N . LEU A 1 863 ? 8.083 28.839 -13.474 1.00 68.88 863 LEU A N 1
ATOM 6502 C CA . LEU A 1 863 ? 8.254 29.666 -14.679 1.00 68.88 863 LEU A CA 1
ATOM 6503 C C . LEU A 1 863 ? 6.944 29.875 -15.455 1.00 68.88 863 LEU A C 1
ATOM 6505 O O . LEU A 1 863 ? 6.776 30.903 -16.106 1.00 68.88 863 LEU A O 1
ATOM 6509 N N . LEU A 1 864 ? 6.027 28.901 -15.404 1.00 74.75 864 LEU A N 1
ATOM 6510 C CA . LEU A 1 864 ? 4.744 28.930 -16.106 1.00 74.75 864 LEU A CA 1
ATOM 6511 C C . LEU A 1 864 ? 3.586 28.439 -15.205 1.00 74.75 864 LEU A C 1
ATOM 6513 O O . LEU A 1 864 ? 3.771 27.577 -14.334 1.00 74.75 864 LEU A O 1
ATOM 6517 N N . PRO A 1 865 ? 2.352 28.937 -15.419 1.00 78.19 865 PRO A N 1
ATOM 6518 C CA . PRO A 1 865 ? 1.138 28.311 -14.889 1.00 78.19 865 PRO A CA 1
ATOM 6519 C C . PRO A 1 865 ? 0.996 26.845 -15.358 1.00 78.19 865 PRO A C 1
ATOM 6521 O O . PRO A 1 865 ? 1.453 26.535 -16.460 1.00 78.19 865 PRO A O 1
ATOM 6524 N N . PRO A 1 866 ? 0.319 25.947 -14.605 1.00 72.75 866 PRO A N 1
ATOM 6525 C CA . PRO A 1 866 ? 0.285 24.506 -14.909 1.00 72.75 866 PRO A CA 1
ATOM 6526 C C . PRO A 1 866 ? -0.233 24.179 -16.317 1.00 72.75 866 PRO A C 1
ATOM 6528 O O . PRO A 1 866 ? 0.342 23.362 -17.035 1.00 72.75 866 PRO A O 1
ATOM 6531 N N . LEU A 1 867 ? -1.296 24.864 -16.748 1.00 81.56 867 LEU A N 1
ATOM 6532 C CA . LEU A 1 867 ? -1.866 24.664 -18.079 1.00 81.56 867 LEU A CA 1
ATOM 6533 C C . LEU A 1 867 ? -0.898 25.114 -19.185 1.00 81.56 867 LEU A C 1
ATOM 6535 O O . LEU A 1 867 ? -0.754 24.428 -20.194 1.00 81.56 867 LEU A O 1
ATOM 6539 N N . ALA A 1 868 ? -0.198 26.234 -18.984 1.00 84.56 868 ALA A N 1
ATOM 6540 C CA . ALA A 1 868 ? 0.794 26.729 -19.936 1.00 84.56 868 ALA A CA 1
ATOM 6541 C C . ALA A 1 868 ? 2.005 25.786 -20.028 1.00 84.56 868 ALA A C 1
ATOM 6543 O O . ALA A 1 868 ? 2.471 25.490 -21.126 1.00 84.56 868 ALA A O 1
ATOM 6544 N N . GLU A 1 869 ? 2.464 25.254 -18.893 1.00 82.12 869 GLU A N 1
ATOM 6545 C CA . GLU A 1 869 ? 3.515 24.234 -18.826 1.00 82.12 869 GLU A CA 1
ATOM 6546 C C . GLU A 1 869 ? 3.130 22.981 -19.630 1.00 82.12 869 GLU A C 1
ATOM 6548 O O . GLU A 1 869 ? 3.902 22.532 -20.481 1.00 82.12 869 GLU A O 1
ATOM 6553 N N . ARG A 1 870 ? 1.901 22.472 -19.451 1.00 87.81 870 ARG A N 1
ATOM 6554 C CA . ARG A 1 870 ? 1.379 21.335 -20.225 1.00 87.81 870 ARG A CA 1
ATOM 6555 C C . ARG A 1 870 ? 1.303 21.632 -21.722 1.00 87.81 870 ARG A C 1
ATOM 6557 O O . ARG A 1 870 ? 1.697 20.778 -22.517 1.00 87.81 870 ARG A O 1
ATOM 6564 N N . VAL A 1 871 ? 0.819 22.811 -22.118 1.00 91.19 871 VAL A N 1
ATOM 6565 C CA . VAL A 1 871 ? 0.742 23.217 -23.534 1.00 91.19 871 VAL A CA 1
ATOM 6566 C C . VAL A 1 871 ? 2.134 23.240 -24.166 1.00 91.19 871 VAL A C 1
ATOM 6568 O O . VAL A 1 871 ? 2.327 22.652 -25.229 1.00 91.19 871 VAL A O 1
ATOM 6571 N N . VAL A 1 872 ? 3.115 23.860 -23.504 1.00 89.38 872 VAL A N 1
ATOM 6572 C CA . VAL A 1 872 ? 4.496 23.950 -24.007 1.00 89.38 872 VAL A CA 1
ATOM 6573 C C . VAL A 1 872 ? 5.136 22.565 -24.107 1.00 89.38 872 VAL A C 1
ATOM 6575 O O . VAL A 1 872 ? 5.674 22.217 -25.158 1.00 89.38 872 VAL A O 1
ATOM 6578 N N . ALA A 1 873 ? 5.030 21.747 -23.058 1.00 89.00 873 ALA A N 1
ATOM 6579 C CA . ALA A 1 873 ? 5.546 20.379 -23.043 1.00 89.00 873 ALA A CA 1
ATOM 6580 C C . ALA A 1 873 ? 4.949 19.526 -24.177 1.00 89.00 873 ALA A C 1
ATOM 6582 O O . ALA A 1 873 ? 5.677 18.854 -24.911 1.00 89.00 873 ALA A O 1
ATOM 6583 N N . SER A 1 874 ? 3.632 19.617 -24.369 1.00 92.00 874 SER A N 1
ATOM 6584 C CA . SER A 1 874 ? 2.906 18.919 -25.434 1.00 92.00 874 SER A CA 1
ATOM 6585 C C . SER A 1 874 ? 3.346 19.383 -26.824 1.00 92.00 874 SER A C 1
ATOM 6587 O O . SER A 1 874 ? 3.580 18.559 -27.708 1.00 92.00 874 SER A O 1
ATOM 6589 N N . ALA A 1 875 ? 3.514 20.695 -27.020 1.00 91.62 875 ALA A N 1
ATOM 6590 C CA . ALA A 1 875 ? 3.946 21.270 -28.290 1.00 91.62 875 ALA A CA 1
ATOM 6591 C C . ALA A 1 875 ? 5.361 20.819 -28.682 1.00 91.62 875 ALA A C 1
ATOM 6593 O O . ALA A 1 875 ? 5.592 20.492 -29.847 1.00 91.62 875 ALA A O 1
ATOM 6594 N N . VAL A 1 876 ? 6.290 20.745 -27.720 1.00 88.88 876 VAL A N 1
ATOM 6595 C CA . VAL A 1 876 ? 7.661 20.255 -27.949 1.00 88.88 876 VAL A CA 1
ATOM 6596 C C . VAL A 1 876 ? 7.652 18.802 -28.426 1.00 88.88 876 VAL A C 1
ATOM 6598 O O . VAL A 1 876 ? 8.299 18.481 -29.424 1.00 88.88 876 VAL A O 1
ATOM 6601 N N . VAL A 1 877 ? 6.887 17.934 -27.759 1.00 90.56 877 VAL A N 1
ATOM 6602 C CA . VAL A 1 877 ? 6.793 16.512 -28.124 1.00 90.56 877 VAL A CA 1
ATOM 6603 C C . VAL A 1 877 ? 6.116 16.331 -29.486 1.00 90.56 877 VAL A C 1
ATOM 6605 O O . VAL A 1 877 ? 6.620 15.590 -30.328 1.00 90.56 877 VAL A O 1
ATOM 6608 N N . VAL A 1 878 ? 5.024 17.055 -29.759 1.00 91.38 878 VAL A N 1
ATOM 6609 C CA . VAL A 1 878 ? 4.351 17.025 -31.071 1.00 91.38 878 VAL A CA 1
ATOM 6610 C C . VAL A 1 878 ? 5.287 17.496 -32.180 1.00 91.38 878 VAL A C 1
ATOM 6612 O O . VAL A 1 878 ? 5.368 16.843 -33.217 1.00 91.38 878 VAL A O 1
ATOM 6615 N N . ALA A 1 879 ? 6.027 18.588 -31.976 1.00 89.62 879 ALA A N 1
ATOM 6616 C CA . ALA A 1 879 ? 6.983 19.082 -32.963 1.00 89.62 879 ALA A CA 1
ATOM 6617 C C . ALA A 1 879 ? 8.077 18.045 -33.270 1.00 89.62 879 ALA A C 1
ATOM 6619 O O . ALA A 1 879 ? 8.425 17.843 -34.437 1.00 89.62 879 ALA A O 1
ATOM 6620 N N . ALA A 1 880 ? 8.579 17.349 -32.247 1.00 85.69 880 ALA A N 1
ATOM 6621 C CA . ALA A 1 880 ? 9.582 16.306 -32.414 1.00 85.69 880 ALA A CA 1
ATOM 6622 C C . ALA A 1 880 ? 9.039 15.066 -33.155 1.00 85.69 880 ALA A C 1
ATOM 6624 O O . ALA A 1 880 ? 9.693 14.563 -34.070 1.00 85.69 880 ALA A O 1
ATOM 6625 N N . GLU A 1 881 ? 7.828 14.607 -32.834 1.00 84.31 881 GLU A N 1
ATOM 6626 C CA . GLU A 1 881 ? 7.181 13.481 -33.528 1.00 84.31 881 GLU A CA 1
ATOM 6627 C C . GLU A 1 881 ? 6.834 13.823 -34.989 1.00 84.31 881 GLU A C 1
ATOM 6629 O O . GLU A 1 881 ? 7.060 13.011 -35.892 1.00 84.31 881 GLU A O 1
ATOM 6634 N N . CYS A 1 882 ? 6.386 15.056 -35.259 1.00 83.50 882 CYS A N 1
ATOM 6635 C CA . CYS A 1 882 ? 6.178 15.579 -36.616 1.00 83.50 882 CYS A CA 1
ATOM 6636 C C . CYS A 1 882 ? 7.462 15.565 -37.458 1.00 83.50 882 CYS A C 1
ATOM 6638 O O . CYS A 1 882 ? 7.411 15.365 -38.673 1.00 83.50 882 CYS A O 1
ATOM 6640 N N . TRP A 1 883 ? 8.617 15.798 -36.830 1.00 83.62 883 TRP A N 1
ATOM 6641 C CA . TRP A 1 883 ? 9.911 15.742 -37.509 1.00 83.62 883 TRP A CA 1
ATOM 6642 C C . TRP A 1 883 ? 10.332 14.301 -37.833 1.00 83.62 883 TRP A C 1
ATOM 6644 O O . TRP A 1 883 ? 10.961 14.041 -38.863 1.00 83.62 883 TRP A O 1
ATOM 6654 N N . ARG A 1 884 ? 9.979 13.360 -36.952 1.00 78.25 884 ARG A N 1
ATOM 6655 C CA . ARG A 1 884 ? 10.413 11.961 -36.985 1.00 78.25 884 ARG A CA 1
ATOM 6656 C C . ARG A 1 884 ? 9.633 11.096 -37.980 1.00 78.25 884 ARG A C 1
ATOM 6658 O O . ARG A 1 884 ? 10.236 10.233 -38.623 1.00 78.25 884 ARG A O 1
ATOM 6665 N N . ASP A 1 885 ? 8.325 11.305 -38.136 1.00 77.81 885 ASP A N 1
ATOM 6666 C CA . ASP A 1 885 ? 7.481 10.529 -39.057 1.00 77.81 885 ASP A CA 1
ATOM 6667 C C . ASP A 1 885 ? 6.872 11.412 -40.160 1.00 77.81 885 ASP A C 1
ATOM 6669 O O . ASP A 1 885 ? 6.299 12.467 -39.911 1.00 77.81 885 ASP A O 1
ATOM 6673 N N . ARG A 1 886 ? 6.974 10.968 -41.418 1.00 76.12 886 ARG A N 1
ATOM 6674 C CA . ARG A 1 886 ? 6.440 11.689 -42.590 1.00 76.12 886 ARG A CA 1
ATOM 6675 C C . ARG A 1 886 ? 4.995 11.312 -42.927 1.00 76.12 886 ARG A C 1
ATOM 6677 O O . ARG A 1 886 ? 4.388 11.904 -43.819 1.00 76.12 886 ARG A O 1
ATOM 6684 N N . SER A 1 887 ? 4.428 10.324 -42.242 1.00 86.56 887 SER A N 1
ATOM 6685 C CA . SER A 1 887 ? 3.054 9.889 -42.451 1.00 86.56 887 SER A CA 1
ATOM 6686 C C . SER A 1 887 ? 2.048 10.898 -41.903 1.00 86.56 887 SER A C 1
ATOM 6688 O O . SER A 1 887 ? 1.878 11.007 -40.689 1.00 86.56 887 SER A O 1
ATOM 6690 N N . ARG A 1 888 ? 1.238 11.478 -42.795 1.00 86.50 888 ARG A N 1
ATOM 6691 C CA . ARG A 1 888 ? 0.139 12.386 -42.427 1.00 86.50 888 ARG A CA 1
ATOM 6692 C C . ARG A 1 888 ? -0.834 11.786 -41.409 1.00 86.50 888 ARG A C 1
ATOM 6694 O O . ARG A 1 888 ? -1.200 12.483 -40.475 1.00 86.50 888 ARG A O 1
ATOM 6701 N N . LEU A 1 889 ? -1.206 10.508 -41.554 1.00 88.19 889 LEU A N 1
ATOM 6702 C CA . LEU A 1 889 ? -2.147 9.854 -40.635 1.00 88.19 889 LEU A CA 1
ATOM 6703 C C . LEU A 1 889 ? -1.565 9.738 -39.218 1.00 88.19 889 LEU A C 1
ATOM 6705 O O . LEU A 1 889 ? -2.157 10.266 -38.292 1.00 88.19 889 LEU A O 1
ATOM 6709 N N . HIS A 1 890 ? -0.380 9.131 -39.079 1.00 88.56 890 HIS A N 1
ATOM 6710 C CA . HIS A 1 890 ? 0.360 9.039 -37.810 1.00 88.56 890 HIS A CA 1
ATOM 6711 C C . HIS A 1 890 ? 0.522 10.396 -37.109 1.00 88.56 890 HIS A C 1
ATOM 6713 O O . HIS A 1 890 ? 0.225 10.520 -35.924 1.00 88.56 890 HIS A O 1
ATOM 6719 N N . VAL A 1 891 ? 0.965 11.426 -37.835 1.00 90.00 891 VAL A N 1
ATOM 6720 C CA . VAL A 1 891 ? 1.161 12.767 -37.269 1.00 90.00 891 VAL A CA 1
ATOM 6721 C C . VAL A 1 891 ? -0.168 13.393 -36.840 1.00 90.00 891 VAL A C 1
ATOM 6723 O O . VAL A 1 891 ? -0.266 13.903 -35.727 1.00 90.00 891 VAL A O 1
ATOM 6726 N N . ALA A 1 892 ? -1.209 13.304 -37.676 1.00 91.44 892 ALA A N 1
ATOM 6727 C CA . ALA A 1 892 ? -2.524 13.855 -37.363 1.00 91.44 892 ALA A CA 1
ATOM 6728 C C . ALA A 1 892 ? -3.158 13.180 -36.139 1.00 91.44 892 ALA A C 1
ATOM 6730 O O . ALA A 1 892 ? -3.633 13.877 -35.246 1.00 91.44 892 ALA A O 1
ATOM 6731 N N . SER A 1 893 ? -3.119 11.846 -36.049 1.00 93.56 893 SER A N 1
ATOM 6732 C CA . SER A 1 893 ? -3.660 11.131 -34.889 1.00 93.56 893 SER A CA 1
ATOM 6733 C C . SER A 1 893 ? -2.853 11.380 -33.615 1.00 93.56 893 SER A C 1
ATOM 6735 O O . SER A 1 893 ? -3.427 11.402 -32.532 1.00 93.56 893 SER A O 1
ATOM 6737 N N . PHE A 1 894 ? -1.536 11.600 -33.710 1.00 93.88 894 PHE A N 1
ATOM 6738 C CA . PHE A 1 894 ? -0.712 11.927 -32.542 1.00 93.88 894 PHE A CA 1
ATOM 6739 C C . PHE A 1 894 ? -1.006 13.343 -32.042 1.00 93.88 894 PHE A C 1
ATOM 6741 O O . PHE A 1 894 ? -1.272 13.534 -30.859 1.00 93.88 894 PHE A O 1
ATOM 6748 N N . ALA A 1 895 ? -1.031 14.324 -32.948 1.00 94.44 895 ALA A N 1
ATOM 6749 C CA . ALA A 1 895 ? -1.348 15.707 -32.612 1.00 94.44 895 ALA A CA 1
ATOM 6750 C C . ALA A 1 895 ? -2.774 15.852 -32.055 1.00 94.44 895 ALA A C 1
ATOM 6752 O O . ALA A 1 895 ? -2.967 16.551 -31.064 1.00 94.44 895 ALA A O 1
ATOM 6753 N N . ALA A 1 896 ? -3.758 15.155 -32.638 1.00 95.44 896 ALA A N 1
ATOM 6754 C CA . ALA A 1 896 ? -5.131 15.136 -32.132 1.00 95.44 896 ALA A CA 1
ATOM 6755 C C . ALA A 1 896 ? -5.220 14.511 -30.731 1.00 95.44 896 ALA A C 1
ATOM 6757 O O . ALA A 1 896 ? -5.856 15.082 -29.847 1.00 95.44 896 ALA A O 1
ATOM 6758 N N . GLY A 1 897 ? -4.537 13.383 -30.506 1.00 95.81 897 GLY A N 1
ATOM 6759 C CA . GLY A 1 897 ? -4.467 12.752 -29.189 1.00 95.81 897 GLY A CA 1
ATOM 6760 C C . GLY A 1 897 ? -3.823 13.661 -28.143 1.00 95.81 897 GLY A C 1
ATOM 6761 O O . GLY A 1 897 ? -4.358 13.802 -27.049 1.00 95.81 897 GLY A O 1
ATOM 6762 N N . MET A 1 898 ? -2.721 14.331 -28.487 1.00 95.06 898 MET A N 1
ATOM 6763 C CA . MET A 1 898 ? -2.042 15.253 -27.576 1.00 95.06 898 MET A CA 1
ATOM 6764 C C . MET A 1 898 ? -2.877 16.510 -27.296 1.00 95.06 898 MET A C 1
ATOM 6766 O O . MET A 1 898 ? -2.928 16.993 -26.171 1.00 95.06 898 MET A O 1
ATOM 6770 N N . LEU A 1 899 ? -3.595 17.033 -28.293 1.00 95.12 899 LEU A N 1
ATOM 6771 C CA . LEU A 1 899 ? -4.549 18.117 -28.060 1.00 95.12 899 LEU A CA 1
ATOM 6772 C C . LEU A 1 899 ? -5.650 17.678 -27.084 1.00 95.12 899 LEU A C 1
ATOM 6774 O O . LEU A 1 899 ? -6.020 18.444 -26.198 1.00 95.12 899 LEU A O 1
ATOM 6778 N N . ALA A 1 900 ? -6.137 16.441 -27.202 1.00 94.50 900 ALA A N 1
ATOM 6779 C CA . ALA A 1 900 ? -7.120 15.898 -26.275 1.00 94.50 900 ALA A CA 1
ATOM 6780 C C . ALA A 1 900 ? -6.575 15.787 -24.836 1.00 94.50 900 ALA A C 1
ATOM 6782 O O . ALA A 1 900 ? -7.289 16.146 -23.905 1.00 94.50 900 ALA A O 1
ATOM 6783 N N . THR A 1 901 ? -5.312 15.394 -24.619 1.00 93.62 901 THR A N 1
ATOM 6784 C CA . THR A 1 901 ? -4.731 15.364 -23.255 1.00 93.62 901 THR A CA 1
ATOM 6785 C C . THR A 1 901 ? -4.592 16.762 -22.636 1.00 93.62 901 THR A C 1
ATOM 6787 O O . THR A 1 901 ? -4.769 16.931 -21.424 1.00 93.62 901 THR A O 1
ATOM 6790 N N . VAL A 1 902 ? -4.320 17.786 -23.454 1.00 92.62 902 VAL A N 1
ATOM 6791 C CA . VAL A 1 902 ? -4.316 19.197 -23.030 1.00 92.62 902 VAL A CA 1
ATOM 6792 C C . VAL A 1 902 ? -5.727 19.656 -22.667 1.00 92.62 902 VAL A C 1
ATOM 6794 O O . VAL A 1 902 ? -5.929 20.210 -21.588 1.00 92.62 902 VAL A O 1
ATOM 6797 N N . LEU A 1 903 ? -6.709 19.397 -23.537 1.00 91.56 903 LEU A N 1
ATOM 6798 C CA . LEU A 1 903 ? -8.104 19.780 -23.312 1.00 91.56 903 LEU A CA 1
ATOM 6799 C C . LEU A 1 903 ? -8.693 19.094 -22.077 1.00 91.56 903 LEU A C 1
ATOM 6801 O O . LEU A 1 903 ? -9.362 19.756 -21.292 1.00 91.56 903 LEU A O 1
ATOM 6805 N N . PHE A 1 904 ? -8.391 17.811 -21.866 1.00 89.00 904 PHE A N 1
ATOM 6806 C CA . PHE A 1 904 ? -8.840 17.066 -20.690 1.00 89.00 904 PHE A CA 1
ATOM 6807 C C . PHE A 1 904 ? -8.294 17.660 -19.381 1.00 89.00 904 PHE A C 1
ATOM 6809 O O . PHE A 1 904 ? -9.002 17.699 -18.383 1.00 89.00 904 PHE A O 1
ATOM 6816 N N . SER A 1 905 ? -7.059 18.176 -19.386 1.00 84.31 905 SER A N 1
ATOM 6817 C CA . SER A 1 905 ? -6.485 18.893 -18.233 1.00 84.31 905 SER A CA 1
ATOM 6818 C C . SER A 1 905 ? -7.251 20.167 -17.896 1.00 84.31 905 SER A C 1
ATOM 6820 O O . SER A 1 905 ? -7.401 20.511 -16.730 1.00 84.31 905 SER A O 1
ATOM 6822 N N . ALA A 1 906 ? -7.693 20.892 -18.927 1.00 84.25 906 ALA A N 1
ATOM 6823 C CA . ALA A 1 906 ? -8.405 22.151 -18.761 1.00 84.25 906 ALA A CA 1
ATOM 6824 C C . ALA A 1 906 ? -9.864 21.922 -18.351 1.00 84.25 906 ALA A C 1
ATOM 6826 O O . ALA A 1 906 ? -10.401 22.669 -17.537 1.00 84.25 906 ALA A O 1
ATOM 6827 N N . VAL A 1 907 ? -10.502 20.901 -18.929 1.00 83.56 907 VAL A N 1
ATOM 6828 C CA . VAL A 1 907 ? -11.891 20.529 -18.663 1.00 83.56 907 VAL A CA 1
ATOM 6829 C C . VAL A 1 907 ? -11.979 18.995 -18.643 1.00 83.56 907 VAL A C 1
ATOM 6831 O O . VAL A 1 907 ? -11.953 18.380 -19.715 1.00 83.56 907 VAL A O 1
ATOM 6834 N N . PRO A 1 908 ? -12.072 18.356 -17.459 1.00 73.56 908 PRO A N 1
ATOM 6835 C CA . PRO A 1 908 ? -11.978 16.902 -17.301 1.00 73.56 908 PRO A CA 1
ATOM 6836 C C . PRO A 1 908 ? -13.274 16.195 -17.723 1.00 73.56 908 PRO A C 1
ATOM 6838 O O . PRO A 1 908 ? -13.980 15.59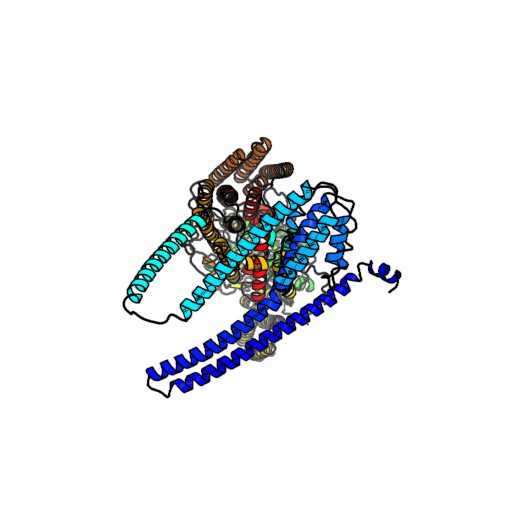1 -16.922 1.00 73.56 908 PRO A O 1
ATOM 6841 N N . ILE A 1 909 ? -13.601 16.290 -19.009 1.00 84.12 909 ILE A N 1
ATOM 6842 C CA . ILE A 1 909 ? -14.739 15.621 -19.636 1.00 84.12 909 ILE A CA 1
ATOM 6843 C C . ILE A 1 909 ? -14.270 14.255 -20.129 1.00 84.12 909 ILE A C 1
ATOM 6845 O O . ILE A 1 909 ? -13.353 14.173 -20.950 1.00 84.12 909 ILE A O 1
ATOM 6849 N N . ASP A 1 910 ? -14.930 13.185 -19.686 1.00 84.81 910 ASP A N 1
ATOM 6850 C CA . ASP A 1 910 ? -14.541 11.812 -20.032 1.00 84.81 910 ASP A CA 1
ATOM 6851 C C . ASP A 1 910 ? -14.501 11.574 -21.552 1.00 84.81 910 ASP A C 1
ATOM 6853 O O . ASP A 1 910 ? -13.580 10.927 -22.048 1.00 84.81 910 ASP A O 1
ATOM 6857 N N . THR A 1 911 ? -15.401 12.202 -22.320 1.00 86.19 911 THR A N 1
ATOM 6858 C CA . THR A 1 911 ? -15.392 12.157 -23.794 1.00 86.19 911 THR A CA 1
ATOM 6859 C C . THR A 1 911 ? -14.066 12.639 -24.393 1.00 86.19 911 THR A C 1
ATOM 6861 O O . THR A 1 911 ? -13.605 12.100 -25.397 1.00 86.19 911 THR A O 1
ATOM 6864 N N . VAL A 1 912 ? -13.416 13.638 -23.787 1.00 89.62 912 VAL A N 1
ATOM 6865 C CA . VAL A 1 912 ? -12.114 14.146 -24.251 1.00 89.62 912 VAL A CA 1
ATOM 6866 C C . VAL A 1 912 ? -11.006 13.134 -23.944 1.00 89.62 912 VAL A C 1
ATOM 6868 O O . VAL A 1 912 ? -10.148 12.888 -24.794 1.00 89.62 912 VAL A O 1
ATOM 6871 N N . ALA A 1 913 ? -11.057 12.470 -22.784 1.00 90.00 913 ALA A N 1
ATOM 6872 C CA . ALA A 1 913 ? -10.153 11.361 -22.480 1.00 90.00 913 ALA A CA 1
ATOM 6873 C C . ALA A 1 913 ? -10.338 10.187 -23.460 1.00 90.00 913 ALA A C 1
ATOM 6875 O O . ALA A 1 913 ? -9.352 9.620 -23.934 1.00 90.00 913 ALA A O 1
ATOM 6876 N N . HIS A 1 914 ? -11.579 9.860 -23.845 1.00 94.06 914 HIS A N 1
ATOM 6877 C CA . HIS A 1 914 ? -11.859 8.829 -24.856 1.00 94.06 914 HIS A CA 1
ATOM 6878 C C . HIS A 1 914 ? -11.221 9.145 -26.208 1.00 94.06 914 HIS A C 1
ATOM 6880 O O . HIS A 1 914 ? -10.673 8.241 -26.837 1.00 94.06 914 HIS A O 1
ATOM 6886 N N . VAL A 1 915 ? -11.207 10.412 -26.637 1.00 94.88 915 VAL A N 1
ATOM 6887 C CA . VAL A 1 915 ? -10.503 10.820 -27.867 1.00 94.88 915 VAL A CA 1
ATOM 6888 C C . VAL A 1 915 ? -9.005 10.516 -27.772 1.00 94.88 915 VAL A C 1
ATOM 6890 O O . VAL A 1 915 ? -8.431 9.977 -28.724 1.00 94.88 915 VAL A O 1
ATOM 6893 N N . ALA A 1 916 ? -8.369 10.799 -26.631 1.00 94.19 916 ALA A N 1
ATOM 6894 C CA . ALA A 1 916 ? -6.960 10.477 -26.413 1.00 94.19 916 ALA A CA 1
ATOM 6895 C C . ALA A 1 916 ? -6.702 8.956 -26.450 1.00 94.19 916 ALA A C 1
ATOM 6897 O O . ALA A 1 916 ? -5.764 8.520 -27.124 1.00 94.19 916 ALA A O 1
ATOM 6898 N N . TYR A 1 917 ? -7.562 8.141 -25.824 1.00 95.50 917 TYR A N 1
ATOM 6899 C CA . TYR A 1 917 ? -7.471 6.675 -25.892 1.00 95.50 917 TYR A CA 1
ATOM 6900 C C . TYR A 1 917 ? -7.641 6.131 -27.312 1.00 95.50 917 TYR A C 1
ATOM 6902 O O . TYR A 1 917 ? -6.855 5.287 -27.741 1.00 95.50 917 TYR A O 1
ATOM 6910 N N . VAL A 1 918 ? -8.626 6.627 -28.067 1.00 96.12 918 VAL A N 1
ATOM 6911 C CA . VAL A 1 918 ? -8.839 6.235 -29.470 1.00 96.12 918 VAL A CA 1
ATOM 6912 C C . VAL A 1 918 ? -7.610 6.578 -30.311 1.00 96.12 918 VAL A C 1
ATOM 6914 O O . VAL A 1 918 ? -7.147 5.749 -31.097 1.00 96.12 918 VAL A O 1
ATOM 6917 N N . CYS A 1 919 ? -7.029 7.764 -30.111 1.00 96.19 919 CYS A N 1
ATOM 6918 C CA . CYS A 1 919 ? -5.797 8.160 -30.788 1.00 96.19 919 CYS A CA 1
ATOM 6919 C C . CYS A 1 919 ? -4.618 7.253 -30.406 1.00 96.19 919 CYS A C 1
ATOM 6921 O O . CYS A 1 919 ? -3.883 6.821 -31.293 1.00 96.19 919 CYS A O 1
ATOM 6923 N N . ALA A 1 920 ? -4.458 6.903 -29.126 1.00 94.62 920 ALA A N 1
ATOM 6924 C CA . ALA A 1 920 ? -3.433 5.962 -28.675 1.00 94.62 920 ALA A CA 1
ATOM 6925 C C . ALA A 1 920 ? -3.620 4.562 -29.289 1.00 94.62 920 ALA A C 1
ATOM 6927 O O . ALA A 1 920 ? -2.658 3.975 -29.789 1.00 94.62 920 ALA A O 1
ATOM 6928 N N . GLY A 1 921 ? -4.855 4.054 -29.340 1.00 94.31 921 GLY A N 1
ATOM 6929 C CA . GLY A 1 921 ? -5.191 2.787 -29.994 1.00 94.31 921 GLY A CA 1
ATOM 6930 C C . GLY A 1 921 ? -4.877 2.798 -31.492 1.00 94.31 921 GLY A C 1
ATOM 6931 O O . GLY A 1 921 ? -4.273 1.855 -32.010 1.00 94.31 921 GLY A O 1
ATOM 6932 N N . LEU A 1 922 ? -5.194 3.897 -32.184 1.00 93.56 922 LEU A N 1
ATOM 6933 C CA . LEU A 1 922 ? -4.839 4.088 -33.589 1.00 93.56 922 LEU A CA 1
ATOM 6934 C C . LEU A 1 922 ? -3.316 4.107 -33.788 1.00 93.56 922 LEU A C 1
ATOM 6936 O O . LEU A 1 922 ? -2.819 3.432 -34.690 1.00 93.56 922 LEU A O 1
ATOM 6940 N N . GLN A 1 923 ? -2.560 4.802 -32.928 1.00 92.19 923 GLN A N 1
ATOM 6941 C CA . GLN A 1 923 ? -1.091 4.781 -32.972 1.00 92.19 923 GLN A CA 1
ATOM 6942 C C . GLN A 1 923 ? -0.527 3.371 -32.790 1.00 92.19 923 GLN A C 1
ATOM 6944 O O . GLN A 1 923 ? 0.369 2.965 -33.531 1.00 92.19 923 GLN A O 1
ATOM 6949 N N . ALA A 1 924 ? -1.072 2.597 -31.848 1.00 91.00 924 ALA A N 1
ATOM 6950 C CA . ALA A 1 924 ? -0.656 1.217 -31.632 1.00 91.00 924 ALA A CA 1
ATOM 6951 C C . ALA A 1 924 ? -0.923 0.348 -32.874 1.00 91.00 924 ALA A C 1
ATOM 6953 O O . ALA A 1 924 ? -0.030 -0.374 -33.323 1.00 91.00 924 ALA A O 1
ATOM 6954 N N . CYS A 1 925 ? -2.100 0.479 -33.493 1.00 90.75 925 CYS A N 1
ATOM 6955 C CA . CYS A 1 925 ? -2.444 -0.238 -34.724 1.00 90.75 925 CYS A CA 1
ATOM 6956 C C . CYS A 1 925 ? -1.509 0.126 -35.890 1.00 90.75 925 CYS A C 1
ATOM 6958 O O . CYS A 1 925 ? -1.024 -0.755 -36.606 1.00 90.75 925 CYS A O 1
ATOM 6960 N N . LEU A 1 926 ? -1.205 1.418 -36.064 1.00 88.38 926 LEU A N 1
ATOM 6961 C CA . LEU A 1 926 ? -0.279 1.895 -37.096 1.00 88.38 926 LEU A CA 1
ATOM 6962 C C . LEU A 1 926 ? 1.151 1.392 -36.863 1.00 88.38 926 LEU A C 1
ATOM 6964 O O . LEU A 1 926 ? 1.833 1.021 -37.822 1.00 88.38 926 LEU A O 1
ATOM 6968 N N . ALA A 1 927 ? 1.601 1.347 -35.607 1.00 85.31 927 ALA A N 1
ATOM 6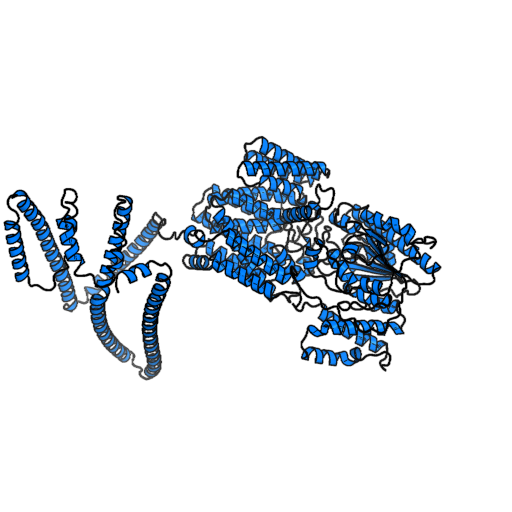969 C CA . ALA A 1 927 ? 2.911 0.819 -35.244 1.00 85.31 927 ALA A CA 1
ATOM 6970 C C . ALA A 1 927 ? 3.030 -0.676 -35.584 1.00 85.31 927 ALA A C 1
ATOM 6972 O O . ALA A 1 927 ? 3.994 -1.072 -36.247 1.00 85.31 927 ALA A O 1
ATOM 6973 N N . VAL A 1 928 ? 2.015 -1.480 -35.238 1.00 83.38 928 VAL A N 1
ATOM 6974 C CA . VAL A 1 928 ? 1.941 -2.909 -35.595 1.00 83.38 928 VAL A CA 1
ATOM 6975 C C . VAL A 1 928 ? 1.983 -3.094 -37.113 1.00 83.38 928 VAL A C 1
ATOM 6977 O O . VAL A 1 928 ? 2.807 -3.864 -37.613 1.00 83.38 928 VAL A O 1
ATOM 6980 N N . GLY A 1 929 ? 1.181 -2.329 -37.861 1.00 76.81 929 GLY A N 1
ATOM 6981 C CA . GLY A 1 929 ? 1.168 -2.372 -39.328 1.00 76.81 929 GLY A CA 1
ATOM 6982 C C . GLY A 1 929 ? 2.520 -2.030 -39.972 1.00 76.81 929 GLY A C 1
ATOM 6983 O O . GLY A 1 929 ? 2.845 -2.542 -41.041 1.00 76.81 929 GLY A O 1
ATOM 6984 N N . ARG A 1 930 ? 3.348 -1.217 -39.303 1.00 78.62 930 ARG A N 1
ATOM 6985 C CA . ARG A 1 930 ? 4.702 -0.830 -39.748 1.00 78.62 930 ARG A CA 1
ATOM 6986 C C . ARG A 1 930 ? 5.826 -1.680 -39.156 1.00 78.62 930 ARG A C 1
ATOM 6988 O O . ARG A 1 930 ? 6.991 -1.376 -39.406 1.00 78.62 930 ARG A O 1
ATOM 6995 N N . ARG A 1 931 ? 5.507 -2.712 -38.361 1.00 72.38 931 ARG A N 1
ATOM 6996 C CA . ARG A 1 931 ? 6.476 -3.500 -37.573 1.00 72.38 931 ARG A CA 1
ATOM 6997 C C . ARG A 1 931 ? 7.388 -2.629 -36.690 1.00 72.38 931 ARG A C 1
ATOM 6999 O O . ARG A 1 931 ? 8.559 -2.954 -36.484 1.00 72.38 931 ARG A O 1
ATOM 7006 N N . ARG A 1 932 ? 6.861 -1.511 -36.183 1.00 76.62 932 ARG A N 1
ATOM 7007 C CA . ARG A 1 932 ? 7.534 -0.609 -35.238 1.00 76.62 932 ARG A CA 1
ATOM 7008 C C . ARG A 1 932 ? 6.967 -0.797 -33.834 1.00 76.62 932 ARG A C 1
ATOM 7010 O O . ARG A 1 932 ? 5.863 -1.305 -33.659 1.00 76.62 932 ARG A O 1
ATOM 7017 N N . HIS A 1 933 ? 7.728 -0.379 -32.828 1.00 75.75 933 HIS A N 1
ATOM 7018 C CA . HIS A 1 933 ? 7.237 -0.332 -31.453 1.00 75.75 933 HIS A CA 1
ATOM 7019 C C . HIS A 1 933 ? 6.219 0.808 -31.299 1.00 75.75 933 HIS A C 1
ATOM 7021 O O . HIS A 1 933 ? 6.385 1.868 -31.899 1.00 75.75 933 HIS A O 1
ATOM 7027 N N . ALA A 1 934 ? 5.178 0.608 -30.489 1.00 80.81 934 ALA A N 1
ATOM 7028 C CA . ALA A 1 934 ? 4.088 1.569 -30.291 1.00 80.81 934 ALA A CA 1
ATOM 7029 C C . ALA A 1 934 ? 4.466 2.747 -29.363 1.00 80.81 934 ALA A C 1
ATOM 7031 O O . ALA A 1 934 ? 3.681 3.141 -28.505 1.00 80.81 934 ALA A O 1
ATOM 7032 N N . LEU A 1 935 ? 5.670 3.312 -29.515 1.00 87.62 935 LEU A N 1
ATOM 7033 C CA . LEU A 1 935 ? 6.205 4.351 -28.624 1.00 87.62 935 LEU A CA 1
ATOM 7034 C C . LEU A 1 935 ? 5.307 5.599 -28.583 1.00 87.62 935 LEU A C 1
ATOM 7036 O O . LEU A 1 935 ? 5.014 6.103 -27.504 1.00 87.62 935 LEU A O 1
ATOM 7040 N N . SER A 1 936 ? 4.790 6.044 -29.730 1.00 89.25 936 SER A N 1
ATOM 7041 C CA . SER A 1 936 ? 3.886 7.200 -29.806 1.00 89.25 936 SER A CA 1
ATOM 7042 C C . SER A 1 936 ? 2.534 6.938 -29.120 1.00 89.25 936 SER A C 1
ATOM 7044 O O . SER A 1 936 ? 1.937 7.861 -28.575 1.00 89.25 936 SER A O 1
ATOM 7046 N N . ALA A 1 937 ? 2.061 5.684 -29.071 1.00 92.44 937 ALA A N 1
ATOM 7047 C CA . ALA A 1 937 ? 0.874 5.321 -28.288 1.00 92.44 937 ALA A CA 1
ATOM 7048 C C . ALA A 1 937 ? 1.149 5.415 -26.780 1.00 92.44 937 ALA A C 1
ATOM 7050 O O . ALA A 1 937 ? 0.339 5.962 -26.036 1.00 92.44 937 ALA A O 1
ATOM 7051 N N . VAL A 1 938 ? 2.319 4.936 -26.342 1.00 93.62 938 VAL A N 1
ATOM 7052 C CA . VAL A 1 938 ? 2.759 5.017 -24.941 1.00 93.62 938 VAL A CA 1
ATOM 7053 C C . VAL A 1 938 ? 2.939 6.473 -24.507 1.00 93.62 938 VAL A C 1
ATOM 7055 O O . VAL A 1 938 ? 2.526 6.816 -23.408 1.00 93.62 938 VAL A O 1
ATOM 7058 N N . TRP A 1 939 ? 3.456 7.358 -25.366 1.00 93.19 939 TRP A N 1
ATOM 7059 C CA . TRP A 1 939 ? 3.519 8.794 -25.068 1.00 93.19 939 TRP A CA 1
ATOM 7060 C C . TRP A 1 939 ? 2.139 9.428 -24.869 1.00 93.19 939 TRP A C 1
ATOM 7062 O O . TRP A 1 939 ? 1.961 10.190 -23.923 1.00 93.19 939 TRP A O 1
ATOM 7072 N N . LEU A 1 940 ? 1.153 9.101 -25.712 1.00 94.38 940 LEU A N 1
ATOM 7073 C CA . LEU A 1 940 ? -0.214 9.611 -25.541 1.00 94.38 940 LEU A CA 1
ATOM 7074 C C . LEU A 1 940 ? -0.833 9.149 -24.220 1.00 94.38 940 LEU A C 1
ATOM 7076 O O . LEU A 1 940 ? -1.400 9.961 -23.492 1.00 94.38 940 LEU A O 1
ATOM 7080 N N . LEU A 1 941 ? -0.677 7.865 -23.890 1.00 94.75 941 LEU A N 1
ATOM 7081 C CA . LEU A 1 941 ? -1.142 7.322 -22.615 1.00 94.75 941 LEU A CA 1
ATOM 7082 C C . LEU A 1 941 ? -0.401 7.954 -21.429 1.00 94.75 941 LEU A C 1
ATOM 7084 O O . LEU A 1 941 ? -1.039 8.305 -20.445 1.00 94.75 941 LEU A O 1
ATOM 7088 N N . ALA A 1 942 ? 0.914 8.174 -21.531 1.00 94.31 942 ALA A N 1
ATOM 7089 C CA . ALA A 1 942 ? 1.700 8.833 -20.489 1.00 94.31 942 ALA A CA 1
ATOM 7090 C C . ALA A 1 942 ? 1.195 10.256 -20.210 1.00 94.31 942 ALA A C 1
ATOM 7092 O O . ALA A 1 942 ? 0.974 10.607 -19.059 1.00 94.31 942 ALA A O 1
ATOM 7093 N N . PHE A 1 943 ? 0.949 11.064 -21.245 1.00 93.38 943 PHE A N 1
ATOM 7094 C CA . PHE A 1 943 ? 0.434 12.431 -21.076 1.00 93.38 943 PHE A CA 1
ATOM 7095 C C . PHE A 1 943 ? -1.022 12.485 -20.588 1.00 93.38 943 PHE A C 1
ATOM 7097 O O . PHE A 1 943 ? -1.421 13.482 -19.986 1.00 93.38 943 PHE A O 1
ATOM 7104 N N . LEU A 1 944 ? -1.818 11.444 -20.847 1.00 93.31 944 LEU A N 1
ATOM 7105 C CA . LEU A 1 944 ? -3.192 11.338 -20.352 1.00 93.31 944 LEU A CA 1
ATOM 7106 C C . LEU A 1 944 ? -3.241 10.916 -18.875 1.00 93.31 944 LEU A C 1
ATOM 7108 O O . LEU A 1 944 ? -4.007 11.483 -18.100 1.00 93.31 944 LEU A O 1
ATOM 7112 N N . LEU A 1 945 ? -2.438 9.911 -18.514 1.00 92.12 945 LEU A N 1
ATOM 7113 C CA . LEU A 1 945 ? -2.543 9.174 -17.252 1.00 92.12 945 LEU A CA 1
ATOM 7114 C C . LEU A 1 945 ? -1.554 9.635 -16.179 1.00 92.12 945 LEU A C 1
ATOM 7116 O O . LEU A 1 945 ? -1.693 9.255 -15.027 1.00 92.12 945 LEU A O 1
ATOM 7120 N N . GLN A 1 946 ? -0.535 10.424 -16.510 1.00 87.56 946 GLN A N 1
ATOM 7121 C CA . GLN A 1 946 ? 0.369 10.960 -15.491 1.00 87.56 946 GLN A CA 1
ATOM 7122 C C . GLN A 1 946 ? -0.235 12.178 -14.782 1.00 87.56 946 GLN A C 1
ATOM 7124 O O . GLN A 1 946 ? -1.093 12.887 -15.320 1.00 87.56 946 GLN A O 1
ATOM 7129 N N . ARG A 1 947 ? 0.246 12.450 -13.562 1.00 77.44 947 ARG A N 1
ATOM 7130 C CA . ARG A 1 947 ? -0.064 13.690 -12.837 1.00 77.44 947 ARG A CA 1
ATOM 7131 C C . ARG A 1 947 ? 0.321 14.906 -13.665 1.00 77.44 947 ARG A C 1
ATOM 7133 O O . ARG A 1 947 ? 1.308 14.901 -14.399 1.00 77.44 947 ARG A O 1
ATOM 7140 N N . ASP A 1 948 ? -0.424 15.988 -13.491 1.00 73.94 948 ASP A N 1
ATOM 7141 C CA . ASP A 1 948 ? -0.191 17.223 -14.237 1.00 73.94 948 ASP A CA 1
ATOM 7142 C C . ASP A 1 948 ? 1.184 17.821 -13.920 1.00 73.94 948 ASP A C 1
ATOM 7144 O O . ASP A 1 948 ? 1.845 18.366 -14.803 1.00 73.94 948 ASP A O 1
ATOM 7148 N N . THR A 1 949 ? 1.673 17.593 -12.701 1.00 71.81 949 THR A N 1
ATOM 7149 C CA . THR A 1 949 ? 3.035 17.925 -12.289 1.00 71.81 949 THR A CA 1
ATOM 7150 C C . THR A 1 949 ? 4.102 17.180 -13.088 1.00 71.81 949 THR A C 1
ATOM 7152 O O . THR A 1 949 ? 5.155 17.757 -13.341 1.00 71.81 949 THR A O 1
ATOM 7155 N N . ASN A 1 950 ? 3.856 15.952 -13.548 1.00 80.38 950 ASN A N 1
ATOM 7156 C CA . ASN A 1 950 ? 4.842 15.119 -14.249 1.00 80.38 950 ASN A CA 1
ATOM 7157 C C . ASN A 1 950 ? 5.019 15.481 -15.732 1.00 80.38 950 ASN A C 1
ATOM 7159 O O . ASN A 1 950 ? 5.947 14.997 -16.379 1.00 80.38 950 ASN A O 1
ATOM 7163 N N . VAL A 1 951 ? 4.180 16.354 -16.290 1.00 83.88 951 VAL A N 1
ATOM 7164 C CA . VAL A 1 951 ? 4.158 16.628 -17.735 1.00 83.88 951 VAL A CA 1
ATOM 7165 C C . VAL A 1 951 ? 5.453 17.278 -18.240 1.00 83.88 951 VAL A C 1
ATOM 7167 O O . VAL A 1 951 ? 5.972 16.883 -19.286 1.00 83.88 951 VAL A O 1
ATOM 7170 N N . ALA A 1 952 ? 6.042 18.217 -17.495 1.00 81.50 952 ALA A N 1
ATOM 7171 C CA . ALA A 1 952 ? 7.351 18.760 -17.864 1.00 81.50 952 ALA A CA 1
ATOM 7172 C C . ALA A 1 952 ? 8.474 17.721 -17.737 1.00 81.50 952 ALA A C 1
ATOM 7174 O O . ALA A 1 952 ? 9.378 17.695 -18.573 1.00 81.50 952 ALA A O 1
ATOM 7175 N N . ALA A 1 953 ? 8.404 16.830 -16.739 1.00 84.56 953 ALA A N 1
ATOM 7176 C CA . ALA A 1 953 ? 9.357 15.729 -16.612 1.00 84.56 953 ALA A CA 1
ATOM 7177 C C . ALA A 1 953 ? 9.275 14.791 -17.824 1.00 84.56 953 ALA A C 1
ATOM 7179 O O . ALA A 1 953 ? 10.309 14.416 -18.369 1.00 84.56 953 ALA A O 1
ATOM 7180 N N . LEU A 1 954 ? 8.067 14.491 -18.311 1.00 89.81 954 LEU A N 1
ATOM 7181 C CA . LEU A 1 954 ? 7.860 13.716 -19.536 1.00 89.81 954 LEU A CA 1
ATOM 7182 C C . LEU A 1 954 ? 8.473 14.396 -20.771 1.00 89.81 954 LEU A C 1
ATOM 7184 O O . LEU A 1 954 ? 9.102 13.715 -21.579 1.00 89.81 954 LEU A O 1
ATOM 7188 N N . ALA A 1 955 ? 8.360 15.720 -20.913 1.00 89.56 955 ALA A N 1
ATOM 7189 C CA . ALA A 1 955 ? 8.982 16.446 -22.027 1.00 89.56 955 ALA A CA 1
ATOM 7190 C C . ALA A 1 955 ? 10.522 16.446 -21.958 1.00 89.56 955 ALA A C 1
ATOM 7192 O O . ALA A 1 955 ? 11.190 16.242 -22.974 1.00 89.56 955 ALA A O 1
ATOM 7193 N N . VAL A 1 956 ? 11.105 16.618 -20.765 1.00 90.31 956 VAL A N 1
ATOM 7194 C CA . VAL A 1 956 ? 12.564 16.504 -20.568 1.00 90.31 956 VAL A CA 1
ATOM 7195 C C . VAL A 1 956 ? 13.033 15.067 -20.814 1.00 90.31 956 VAL A C 1
ATOM 7197 O O . VAL A 1 956 ? 14.051 14.858 -21.477 1.00 90.31 956 VAL A O 1
ATOM 7200 N N . LEU A 1 957 ? 12.273 14.075 -20.343 1.00 92.69 957 LEU A N 1
ATOM 7201 C CA . LEU A 1 957 ? 12.530 12.659 -20.592 1.00 92.69 957 LEU A CA 1
ATOM 7202 C C . LEU A 1 957 ? 12.481 12.348 -22.092 1.00 92.69 957 LEU A C 1
ATOM 7204 O O . LEU A 1 957 ? 13.356 11.645 -22.584 1.00 92.69 957 LEU A O 1
ATOM 7208 N N . TYR A 1 958 ? 11.537 12.920 -22.846 1.00 93.00 958 TYR A N 1
ATOM 7209 C CA . TYR A 1 958 ? 11.489 12.773 -24.303 1.00 93.00 958 TYR A CA 1
ATOM 7210 C C . TYR A 1 958 ? 12.812 13.216 -24.950 1.00 93.00 958 TYR A C 1
ATOM 7212 O O . TYR A 1 958 ? 13.429 12.456 -25.701 1.00 93.00 958 TYR A O 1
ATOM 7220 N N . ALA A 1 959 ? 13.296 14.417 -24.608 1.00 92.12 959 ALA A N 1
ATOM 7221 C CA . ALA A 1 959 ? 14.568 14.932 -25.120 1.00 92.12 959 ALA A CA 1
ATOM 7222 C C . ALA A 1 959 ? 15.764 14.056 -24.697 1.00 92.12 959 ALA A C 1
ATOM 7224 O O . ALA A 1 959 ? 16.659 13.788 -25.506 1.00 92.12 959 ALA A O 1
ATOM 7225 N N . GLN A 1 960 ? 15.761 13.561 -23.453 1.00 94.81 960 GLN A N 1
ATOM 7226 C CA . GLN A 1 960 ? 16.775 12.638 -22.946 1.00 94.81 960 GLN A CA 1
ATOM 7227 C C . GLN A 1 960 ? 16.800 11.327 -23.739 1.00 94.81 960 GLN A C 1
ATOM 7229 O O . GLN A 1 960 ? 17.879 10.824 -24.048 1.00 94.81 960 GLN A O 1
ATOM 7234 N N . LEU A 1 961 ? 15.635 10.776 -24.086 1.00 94.56 961 LEU A N 1
ATOM 7235 C CA . LEU A 1 961 ? 15.521 9.508 -24.802 1.00 94.56 961 LEU A CA 1
ATOM 7236 C C . LEU A 1 961 ? 15.967 9.611 -26.259 1.00 94.56 961 LEU A C 1
ATOM 7238 O O . LEU A 1 961 ? 16.668 8.714 -26.731 1.00 94.56 961 LEU A O 1
ATOM 7242 N N . GLU A 1 962 ? 15.649 10.706 -26.951 1.00 92.00 962 GLU A N 1
ATOM 7243 C CA . GLU A 1 962 ? 16.160 10.962 -28.305 1.00 92.00 962 GLU A CA 1
ATOM 7244 C C . GLU A 1 962 ? 17.692 11.098 -28.312 1.00 92.00 962 GLU A C 1
ATOM 7246 O O . GLU A 1 962 ? 18.385 10.485 -29.133 1.00 92.00 962 GLU A O 1
ATOM 7251 N N . ALA A 1 963 ? 18.250 11.822 -27.337 1.00 94.75 963 ALA A N 1
ATOM 7252 C CA . ALA A 1 963 ? 19.694 11.942 -27.178 1.00 94.75 963 ALA A CA 1
ATOM 7253 C C . ALA A 1 963 ? 20.351 10.601 -26.790 1.00 94.75 963 ALA A C 1
ATOM 7255 O O . ALA A 1 963 ? 21.362 10.208 -27.373 1.00 94.75 963 ALA A O 1
ATOM 7256 N N . ALA A 1 964 ? 19.759 9.832 -25.875 1.00 94.75 964 ALA A N 1
ATOM 7257 C CA . ALA A 1 964 ? 20.264 8.513 -25.496 1.00 94.75 964 ALA A CA 1
ATOM 7258 C C . ALA A 1 964 ? 20.210 7.515 -26.667 1.00 94.75 964 ALA A C 1
ATOM 7260 O O . ALA A 1 964 ? 21.116 6.695 -26.825 1.00 94.75 964 ALA A O 1
ATOM 7261 N N . ALA A 1 965 ? 19.181 7.591 -27.516 1.00 91.81 965 ALA A N 1
ATOM 7262 C CA . ALA A 1 965 ? 19.084 6.804 -28.742 1.00 91.81 965 ALA A CA 1
ATOM 7263 C C . ALA A 1 965 ? 20.198 7.163 -29.738 1.00 91.81 965 ALA A C 1
ATOM 7265 O O . ALA A 1 965 ? 20.837 6.266 -30.293 1.00 91.81 965 ALA A O 1
ATOM 7266 N N . ALA A 1 966 ? 20.474 8.455 -29.942 1.00 92.12 966 ALA A N 1
ATOM 7267 C CA . ALA A 1 966 ? 21.590 8.906 -30.774 1.00 92.12 966 ALA A CA 1
ATOM 7268 C C . ALA A 1 966 ? 22.947 8.441 -30.215 1.00 92.12 966 ALA A C 1
ATOM 7270 O O . ALA A 1 966 ? 23.765 7.902 -30.960 1.00 92.12 966 ALA A O 1
ATOM 7271 N N . LEU A 1 967 ? 23.142 8.555 -28.897 1.00 91.50 967 LEU A N 1
ATOM 7272 C CA . LEU A 1 967 ? 24.348 8.102 -28.207 1.00 91.50 967 LEU A CA 1
ATOM 7273 C C . LEU A 1 967 ? 24.560 6.587 -28.358 1.00 91.50 967 LEU A C 1
ATOM 7275 O O . LEU A 1 967 ? 25.664 6.149 -28.675 1.00 91.50 967 LEU A O 1
ATOM 7279 N N . ARG A 1 968 ? 23.499 5.776 -28.219 1.00 91.06 968 ARG A N 1
ATOM 7280 C CA . ARG A 1 968 ? 23.555 4.322 -28.455 1.00 91.06 968 ARG A CA 1
ATOM 7281 C C . ARG A 1 968 ? 24.018 3.995 -29.871 1.00 91.06 968 ARG A C 1
ATOM 7283 O O . ARG A 1 968 ? 24.903 3.157 -30.032 1.00 91.06 968 ARG A O 1
ATOM 7290 N N . ARG A 1 969 ? 23.415 4.635 -30.881 1.00 89.00 969 ARG A N 1
ATOM 7291 C CA . ARG A 1 969 ? 23.768 4.411 -32.295 1.00 89.00 969 ARG A CA 1
ATOM 7292 C C . ARG A 1 969 ? 25.226 4.774 -32.587 1.00 89.00 969 ARG A C 1
ATOM 7294 O O . ARG A 1 969 ? 25.798 4.199 -33.499 1.00 89.00 969 ARG A O 1
ATOM 7301 N N . ALA A 1 970 ? 25.805 5.707 -31.831 1.00 88.56 970 ALA A N 1
ATOM 7302 C CA . ALA A 1 970 ? 27.183 6.150 -32.012 1.00 88.56 970 ALA A CA 1
ATOM 7303 C C . ALA A 1 970 ? 28.226 5.305 -31.251 1.00 88.56 970 ALA A C 1
ATOM 7305 O O . ALA A 1 970 ? 29.362 5.212 -31.704 1.00 88.56 970 ALA A O 1
ATOM 7306 N N . LEU A 1 971 ? 27.877 4.708 -30.102 1.00 83.88 971 LEU A N 1
ATOM 7307 C CA . LEU A 1 971 ? 28.830 3.959 -29.265 1.00 83.88 971 LEU A CA 1
ATOM 7308 C C . LEU A 1 971 ? 28.994 2.485 -29.661 1.00 83.88 971 LEU A C 1
ATOM 7310 O O . LEU A 1 971 ? 30.064 1.935 -29.419 1.00 83.88 971 LEU A O 1
ATOM 7314 N N . GLU A 1 972 ? 27.932 1.849 -30.174 1.00 73.69 972 GLU A N 1
ATOM 7315 C CA . GLU A 1 972 ? 27.841 0.435 -30.609 1.00 73.69 972 GLU A CA 1
ATOM 7316 C C . GLU A 1 972 ? 28.441 -0.637 -29.666 1.00 73.69 972 GLU A C 1
ATOM 7318 O O . GLU A 1 972 ? 28.596 -1.790 -30.059 1.00 73.69 972 GLU A O 1
ATOM 7323 N N . GLU A 1 973 ? 28.700 -0.311 -28.393 1.00 81.38 973 GLU A N 1
ATOM 7324 C CA . GLU A 1 973 ? 29.269 -1.250 -27.422 1.00 81.38 973 GLU A CA 1
ATOM 7325 C C . GLU A 1 973 ? 28.284 -1.667 -26.314 1.00 81.38 973 GLU A C 1
ATOM 7327 O O . GLU A 1 973 ? 27.744 -0.812 -25.601 1.00 81.38 973 GLU A O 1
ATOM 7332 N N . PRO A 1 974 ? 28.060 -2.977 -26.098 1.00 80.25 974 PRO A N 1
ATOM 7333 C CA . PRO A 1 974 ? 27.093 -3.484 -25.118 1.00 80.25 974 PRO A CA 1
ATOM 7334 C C . PRO A 1 974 ? 27.389 -3.065 -23.676 1.00 80.25 974 PRO A C 1
ATOM 7336 O O . PRO A 1 974 ? 26.472 -2.663 -22.963 1.00 80.25 974 PRO A O 1
ATOM 7339 N N . LEU A 1 975 ? 28.662 -3.092 -23.259 1.00 81.81 975 LEU A N 1
ATOM 7340 C CA . LEU A 1 975 ? 29.078 -2.715 -21.899 1.00 81.81 975 LEU A CA 1
ATOM 7341 C C . LEU A 1 975 ? 28.842 -1.229 -21.591 1.00 81.81 975 LEU A C 1
ATOM 7343 O O . LEU A 1 975 ? 28.753 -0.851 -20.430 1.00 81.81 975 LEU A O 1
ATOM 7347 N N . LEU A 1 976 ? 28.702 -0.389 -22.619 1.00 85.62 976 LEU A N 1
ATOM 7348 C CA . LEU A 1 976 ? 28.347 1.022 -22.474 1.00 85.62 976 LEU A CA 1
ATOM 7349 C C . LEU A 1 976 ? 26.850 1.274 -22.686 1.00 85.62 976 LEU A C 1
ATOM 7351 O O . LEU A 1 976 ? 26.285 2.190 -22.097 1.00 85.62 976 LEU A O 1
ATOM 7355 N N . THR A 1 977 ? 26.178 0.480 -23.516 1.00 86.75 977 THR A N 1
ATOM 7356 C CA . THR A 1 977 ? 24.794 0.760 -23.925 1.00 86.75 977 THR A CA 1
ATOM 7357 C C . THR A 1 977 ? 23.741 0.009 -23.109 1.00 86.75 977 THR A C 1
ATOM 7359 O O . THR A 1 977 ? 22.651 0.544 -22.911 1.00 86.75 977 THR A O 1
ATOM 7362 N N . VAL A 1 978 ? 24.017 -1.199 -22.604 1.00 88.12 978 VAL A N 1
ATOM 7363 C CA . VAL A 1 978 ? 23.072 -1.945 -21.747 1.00 88.12 978 VAL A CA 1
ATOM 7364 C C . VAL A 1 978 ? 22.911 -1.275 -20.375 1.00 88.12 978 VAL A C 1
ATOM 7366 O O . VAL A 1 978 ? 21.769 -0.973 -20.026 1.00 88.12 978 VAL A O 1
ATOM 7369 N N . PRO A 1 979 ? 23.988 -0.936 -19.630 1.00 89.56 979 PRO A N 1
ATOM 7370 C CA . PRO A 1 979 ? 23.835 -0.258 -18.341 1.00 89.56 979 PRO A CA 1
ATOM 7371 C C . PRO A 1 979 ? 23.169 1.111 -18.482 1.00 89.56 979 PRO A C 1
ATOM 7373 O O . PRO A 1 979 ? 22.319 1.458 -17.674 1.00 89.56 979 PRO A O 1
ATOM 7376 N N . LEU A 1 980 ? 23.461 1.852 -19.562 1.00 91.06 980 LEU A N 1
ATOM 7377 C CA . LEU A 1 980 ? 22.794 3.126 -19.845 1.00 91.06 980 LEU A CA 1
ATOM 7378 C C . LEU A 1 980 ? 21.267 2.963 -19.943 1.00 91.06 980 LEU A C 1
ATOM 7380 O O . LEU A 1 980 ? 20.543 3.785 -19.392 1.00 91.06 980 LEU A O 1
ATOM 7384 N N . ALA A 1 981 ? 20.770 1.908 -20.602 1.00 91.88 981 ALA A N 1
ATOM 7385 C CA . ALA A 1 981 ? 19.331 1.651 -20.689 1.00 91.88 981 ALA A CA 1
ATOM 7386 C C . ALA A 1 981 ? 18.713 1.307 -19.329 1.00 91.88 981 ALA A C 1
ATOM 7388 O O . ALA A 1 981 ? 17.670 1.858 -18.989 1.00 91.88 981 ALA A O 1
ATOM 7389 N N . VAL A 1 982 ? 19.361 0.436 -18.547 1.00 91.38 982 VAL A N 1
ATOM 7390 C CA . VAL A 1 982 ? 18.870 0.037 -17.217 1.00 91.38 982 VAL A CA 1
ATOM 7391 C C . VAL A 1 982 ? 18.874 1.229 -16.259 1.00 91.38 982 VAL A C 1
ATOM 7393 O O . VAL A 1 982 ? 17.865 1.505 -15.618 1.00 91.38 982 VAL A O 1
ATOM 7396 N N . TYR A 1 983 ? 19.968 1.990 -16.199 1.00 92.88 983 TYR A N 1
ATOM 7397 C CA . TYR A 1 983 ? 20.092 3.119 -15.277 1.00 92.88 983 TYR A CA 1
ATOM 7398 C C . TYR A 1 983 ? 19.161 4.271 -15.653 1.00 92.88 983 TYR A C 1
ATOM 7400 O O . TYR A 1 983 ? 18.568 4.871 -14.762 1.00 92.88 983 TYR A O 1
ATOM 7408 N N . LEU A 1 984 ? 18.961 4.546 -16.950 1.00 94.44 984 LEU A N 1
ATOM 7409 C CA . LEU A 1 984 ? 17.934 5.493 -17.395 1.00 94.44 984 LEU A CA 1
ATOM 7410 C C . LEU A 1 984 ? 16.527 5.010 -17.029 1.00 94.44 984 LEU A C 1
ATOM 7412 O O . LEU A 1 984 ? 15.725 5.813 -16.564 1.00 94.44 984 LEU A O 1
ATOM 7416 N N . ALA A 1 985 ? 16.228 3.715 -17.191 1.00 93.81 985 ALA A N 1
ATOM 7417 C CA . ALA A 1 985 ? 14.926 3.156 -16.836 1.00 93.81 985 ALA A CA 1
ATOM 7418 C C . ALA A 1 985 ? 14.648 3.339 -15.340 1.00 93.81 985 ALA A C 1
ATOM 7420 O O . ALA A 1 985 ? 13.631 3.932 -14.978 1.00 93.81 985 ALA A O 1
ATOM 7421 N N . LYS A 1 986 ? 15.588 2.941 -14.476 1.00 90.69 986 LYS A N 1
ATOM 7422 C CA . LYS A 1 986 ? 15.455 3.106 -13.022 1.00 90.69 986 LYS A CA 1
ATOM 7423 C C . LYS A 1 986 ? 15.414 4.582 -12.617 1.00 90.69 986 LYS A C 1
ATOM 7425 O O . LYS A 1 986 ? 14.531 4.963 -11.865 1.00 90.69 986 LYS A O 1
ATOM 7430 N N . ALA A 1 987 ? 16.271 5.447 -13.162 1.00 89.88 987 ALA A N 1
ATOM 7431 C CA . ALA A 1 987 ? 16.225 6.883 -12.863 1.00 89.88 987 ALA A CA 1
ATOM 7432 C C . ALA A 1 987 ? 14.897 7.534 -13.300 1.00 89.88 987 ALA A C 1
ATOM 7434 O O . ALA A 1 987 ? 14.355 8.363 -12.574 1.00 89.88 987 ALA A O 1
ATOM 7435 N N . SER A 1 988 ? 14.341 7.132 -14.449 1.00 91.38 988 SER A N 1
ATOM 7436 C CA . SER A 1 988 ? 13.059 7.652 -14.945 1.00 91.38 988 SER A CA 1
ATOM 7437 C C . SER A 1 988 ? 11.857 7.227 -14.095 1.00 91.38 988 SER A C 1
ATOM 7439 O O . SER A 1 988 ? 10.898 7.986 -13.999 1.00 91.38 988 SER A O 1
ATOM 7441 N N . PHE A 1 989 ? 11.916 6.052 -13.453 1.00 89.75 989 PHE A N 1
ATOM 7442 C CA . PHE A 1 989 ? 10.903 5.606 -12.493 1.00 89.75 989 PHE A CA 1
ATOM 7443 C C . PHE A 1 989 ? 10.777 6.610 -11.340 1.00 89.75 989 PHE A C 1
ATOM 7445 O O . PHE A 1 989 ? 9.683 7.110 -11.082 1.00 89.75 989 PHE A O 1
ATOM 7452 N N . PHE A 1 990 ? 11.907 6.984 -10.734 1.00 84.06 990 PHE A N 1
ATOM 7453 C CA . PHE A 1 990 ? 11.949 7.953 -9.635 1.00 84.06 990 PHE A CA 1
ATOM 7454 C C . PHE A 1 990 ? 11.697 9.398 -10.092 1.00 84.06 990 PHE A C 1
ATOM 7456 O O . PHE A 1 990 ? 11.064 10.175 -9.383 1.00 84.06 990 PHE A O 1
ATOM 7463 N N . ALA A 1 991 ? 12.121 9.766 -11.307 1.00 81.44 991 ALA A N 1
ATOM 7464 C CA . ALA A 1 991 ? 11.894 11.106 -11.859 1.00 81.44 991 ALA A CA 1
ATOM 7465 C C . ALA A 1 991 ? 10.408 11.444 -12.092 1.00 81.44 991 ALA A C 1
ATOM 7467 O O . ALA A 1 991 ? 10.063 12.621 -12.203 1.00 81.44 991 ALA A O 1
ATOM 7468 N N . LEU A 1 992 ? 9.541 10.429 -12.181 1.00 80.81 992 LEU A N 1
ATOM 7469 C CA . LEU A 1 992 ? 8.083 10.580 -12.258 1.00 80.81 992 LEU A CA 1
ATOM 7470 C C . LEU A 1 992 ? 7.394 10.501 -10.883 1.00 80.81 992 LEU A C 1
ATOM 7472 O O . LEU A 1 992 ? 6.170 10.433 -10.828 1.00 80.81 992 LEU A O 1
ATOM 7476 N N . GLY A 1 993 ? 8.160 10.512 -9.788 1.00 74.56 993 GLY A N 1
ATOM 7477 C CA . GLY A 1 993 ? 7.624 10.558 -8.429 1.00 74.56 993 GLY A CA 1
ATOM 7478 C C . GLY A 1 993 ? 7.388 9.211 -7.758 1.00 74.56 993 GLY A C 1
ATOM 7479 O O . GLY A 1 993 ? 6.945 9.172 -6.613 1.00 74.56 993 GLY A O 1
ATOM 7480 N N . ASN A 1 994 ? 7.689 8.106 -8.441 1.00 78.88 994 ASN A N 1
ATOM 7481 C CA . ASN A 1 994 ? 7.516 6.778 -7.863 1.00 78.88 994 ASN A CA 1
ATOM 7482 C C . ASN A 1 994 ? 8.628 6.469 -6.853 1.00 78.88 994 ASN A C 1
ATOM 7484 O O . ASN A 1 994 ? 9.746 6.973 -6.953 1.00 78.88 994 ASN A O 1
ATOM 7488 N N . SER A 1 995 ? 8.344 5.575 -5.914 1.00 77.44 995 SER A N 1
ATOM 7489 C CA . SER A 1 995 ? 9.309 4.988 -4.987 1.00 77.44 995 SER A CA 1
ATOM 7490 C C . SER A 1 995 ? 9.006 3.501 -4.791 1.00 77.44 995 SER A C 1
ATOM 7492 O O . SER A 1 995 ? 8.093 2.954 -5.406 1.00 77.44 995 SER A O 1
ATOM 7494 N N . HIS A 1 996 ? 9.754 2.835 -3.913 1.00 76.44 996 HIS A N 1
ATOM 7495 C CA . HIS A 1 996 ? 9.430 1.468 -3.512 1.00 76.44 996 HIS A CA 1
ATOM 7496 C C . HIS A 1 996 ? 8.288 1.382 -2.490 1.00 76.44 996 HIS A C 1
ATOM 7498 O O . HIS A 1 996 ? 7.916 0.281 -2.106 1.00 76.44 996 HIS A O 1
ATOM 7504 N N . LEU A 1 997 ? 7.717 2.510 -2.059 1.00 71.00 997 LEU A N 1
ATOM 7505 C CA . LEU A 1 997 ? 6.583 2.566 -1.141 1.00 71.00 997 LEU A CA 1
ATOM 7506 C C . LEU A 1 997 ? 5.257 2.536 -1.912 1.00 71.00 997 LEU A C 1
ATOM 7508 O O . LEU A 1 997 ? 5.102 3.217 -2.928 1.00 71.00 997 LEU A O 1
ATOM 7512 N N . MET A 1 998 ? 4.269 1.812 -1.382 1.00 65.62 998 MET A N 1
ATOM 7513 C CA . MET A 1 998 ? 2.922 1.733 -1.972 1.00 65.62 998 MET A CA 1
ATOM 7514 C C . MET A 1 998 ? 2.239 3.101 -2.089 1.00 65.62 998 MET A C 1
ATOM 7516 O O . MET A 1 998 ? 1.498 3.334 -3.032 1.00 65.62 998 MET A O 1
ATOM 7520 N N . THR A 1 999 ? 2.565 4.034 -1.198 1.00 63.69 999 THR A N 1
ATOM 7521 C CA . THR A 1 999 ? 2.007 5.398 -1.149 1.00 63.69 999 THR A CA 1
ATOM 7522 C C . THR A 1 999 ? 2.305 6.251 -2.362 1.00 63.69 999 THR A C 1
ATOM 7524 O O . THR A 1 999 ? 1.631 7.246 -2.609 1.00 63.69 999 THR A O 1
ATOM 7527 N N . THR A 1 1000 ? 3.350 5.891 -3.103 1.00 68.69 1000 THR A N 1
ATOM 7528 C CA . THR A 1 1000 ? 3.734 6.610 -4.317 1.00 68.69 1000 THR A CA 1
ATOM 7529 C C . THR A 1 1000 ? 3.007 6.104 -5.559 1.00 68.69 1000 THR A C 1
ATOM 7531 O O . THR A 1 1000 ? 3.135 6.710 -6.619 1.00 68.69 1000 THR A O 1
ATOM 7534 N N . ILE A 1 1001 ? 2.230 5.021 -5.442 1.00 72.94 1001 ILE A N 1
ATOM 7535 C CA . ILE A 1 1001 ? 1.410 4.499 -6.532 1.00 72.94 1001 ILE A CA 1
ATOM 7536 C C . ILE A 1 1001 ? 0.145 5.353 -6.645 1.00 72.94 1001 ILE A C 1
ATOM 7538 O O . ILE A 1 1001 ? -0.758 5.263 -5.821 1.00 72.94 1001 ILE A O 1
ATOM 7542 N N . ASP A 1 1002 ? 0.070 6.160 -7.701 1.00 70.06 1002 ASP A N 1
ATOM 7543 C CA . ASP A 1 1002 ? -1.135 6.916 -8.044 1.00 70.06 1002 ASP A CA 1
ATOM 7544 C C . ASP A 1 1002 ? -2.162 6.010 -8.737 1.00 70.06 1002 ASP A C 1
ATOM 7546 O O . ASP A 1 1002 ? -1.937 5.521 -9.851 1.00 70.06 1002 ASP A O 1
ATOM 7550 N N . ILE A 1 1003 ? -3.303 5.803 -8.082 1.00 72.38 1003 ILE A N 1
ATOM 7551 C CA . ILE A 1 1003 ? -4.436 5.052 -8.636 1.00 72.38 1003 ILE A CA 1
ATOM 7552 C C . ILE A 1 1003 ? -5.480 6.007 -9.238 1.00 72.38 1003 ILE A C 1
ATOM 7554 O O . ILE A 1 1003 ? -6.154 5.645 -10.202 1.00 72.38 1003 ILE A O 1
ATOM 7558 N N . SER A 1 1004 ? -5.585 7.249 -8.757 1.00 73.25 1004 SER A N 1
ATOM 7559 C CA . SER A 1 1004 ? -6.589 8.236 -9.178 1.00 73.25 1004 SER A CA 1
ATOM 7560 C C . SER A 1 1004 ? -6.603 8.449 -10.689 1.00 73.25 1004 SER A C 1
ATOM 7562 O O . SER A 1 1004 ? -7.663 8.466 -11.322 1.00 73.25 1004 SER A O 1
ATOM 7564 N N . LYS A 1 1005 ? -5.426 8.548 -11.317 1.00 82.94 1005 LYS A N 1
ATOM 7565 C CA . LYS A 1 1005 ? -5.350 8.741 -12.772 1.00 82.94 1005 LYS A CA 1
ATOM 7566 C C . LYS A 1 1005 ? -5.744 7.505 -13.589 1.00 82.94 1005 LYS A C 1
ATOM 7568 O O . LYS A 1 1005 ? -6.115 7.668 -14.754 1.00 82.94 1005 LYS A O 1
ATOM 7573 N N . ALA A 1 1006 ? -5.753 6.305 -13.007 1.00 85.44 1006 ALA A N 1
ATOM 7574 C CA . ALA A 1 1006 ? -6.221 5.090 -13.680 1.00 85.44 1006 ALA A CA 1
ATOM 7575 C C . ALA A 1 1006 ? -7.739 5.107 -13.956 1.00 85.44 1006 ALA A C 1
ATOM 7577 O O . ALA A 1 1006 ? -8.207 4.398 -14.843 1.00 85.44 1006 ALA A O 1
ATOM 7578 N N . TYR A 1 1007 ? -8.503 5.968 -13.273 1.00 82.56 1007 TYR A N 1
ATOM 7579 C CA . TYR A 1 1007 ? -9.943 6.170 -13.498 1.00 82.56 1007 TYR A CA 1
ATOM 7580 C C . TYR A 1 1007 ? -10.270 7.159 -14.628 1.00 82.56 1007 TYR A C 1
ATOM 7582 O O . TYR A 1 1007 ? -11.438 7.466 -14.893 1.00 82.56 1007 TYR A O 1
ATOM 7590 N N . THR A 1 1008 ? -9.253 7.695 -15.304 1.00 87.25 1008 THR A N 1
ATOM 7591 C CA . THR A 1 1008 ? -9.429 8.671 -16.385 1.00 87.25 1008 THR A CA 1
ATOM 7592 C C . THR A 1 1008 ? -10.244 8.067 -17.530 1.00 87.25 1008 THR A C 1
ATOM 7594 O O . THR A 1 1008 ? -9.803 7.115 -18.171 1.00 87.25 1008 THR A O 1
ATOM 7597 N N . GLY A 1 1009 ? -11.425 8.632 -17.809 1.00 84.69 1009 GLY A N 1
ATOM 7598 C CA . GLY A 1 1009 ? -12.334 8.159 -18.856 1.00 84.69 1009 GLY A CA 1
ATOM 7599 C C . GLY A 1 1009 ? -13.143 6.900 -18.510 1.00 84.69 1009 GLY A C 1
ATOM 7600 O O . GLY A 1 1009 ? -13.770 6.339 -19.407 1.00 84.69 1009 GLY A O 1
ATOM 7601 N N . LEU A 1 1010 ? -13.146 6.435 -17.255 1.00 83.69 1010 LEU A N 1
ATOM 7602 C CA . LEU A 1 1010 ? -13.992 5.316 -16.824 1.00 83.69 1010 LEU A CA 1
ATOM 7603 C C . LEU A 1 1010 ? -15.308 5.822 -16.224 1.00 83.69 1010 LEU A C 1
ATOM 7605 O O . LEU A 1 1010 ? -15.301 6.699 -15.365 1.00 83.69 1010 LEU A O 1
ATOM 7609 N N . SER A 1 1011 ? -16.425 5.230 -16.656 1.00 78.12 1011 SER A N 1
ATOM 7610 C CA . SER A 1 1011 ? -17.765 5.477 -16.102 1.00 78.12 1011 SER A CA 1
ATOM 7611 C C . SER A 1 1011 ? -18.162 4.486 -15.004 1.00 78.12 1011 SER A C 1
ATOM 7613 O O . SER A 1 1011 ? -19.191 4.663 -14.365 1.00 78.12 1011 SER A O 1
ATOM 7615 N N . ALA A 1 1012 ? -17.393 3.409 -14.836 1.00 71.56 1012 ALA A N 1
ATOM 7616 C CA . ALA A 1 1012 ? -17.598 2.378 -13.827 1.00 71.56 1012 ALA A CA 1
ATOM 7617 C C . ALA A 1 1012 ? -16.255 1.726 -13.478 1.00 71.56 1012 ALA A C 1
ATOM 7619 O O . ALA A 1 1012 ? -15.339 1.692 -14.309 1.00 71.56 1012 ALA A O 1
ATOM 7620 N N . TYR A 1 1013 ? -16.145 1.188 -12.263 1.00 74.12 1013 TYR A N 1
ATOM 7621 C CA . TYR A 1 1013 ? -14.969 0.436 -11.842 1.00 74.12 1013 TYR A CA 1
ATOM 7622 C C . TYR A 1 1013 ? -14.815 -0.863 -12.648 1.00 74.12 1013 TYR A C 1
ATOM 7624 O O . TYR A 1 1013 ? -15.771 -1.599 -12.886 1.00 74.12 1013 TYR A O 1
ATOM 7632 N N . SER A 1 1014 ? -13.579 -1.158 -13.051 1.00 77.31 1014 SER A N 1
ATOM 7633 C CA . SER A 1 1014 ? -13.182 -2.459 -13.581 1.00 77.31 1014 SER A CA 1
ATOM 7634 C C . SER A 1 1014 ? -11.768 -2.762 -13.119 1.00 77.31 1014 SER A C 1
ATOM 7636 O O . SER A 1 1014 ? -10.816 -2.094 -13.523 1.00 77.31 1014 SER A O 1
ATOM 7638 N N . GLN A 1 1015 ? -11.628 -3.791 -12.291 1.00 74.62 1015 GLN A N 1
ATOM 7639 C CA . GLN A 1 1015 ? -10.358 -4.170 -11.684 1.00 74.62 1015 GLN A CA 1
ATOM 7640 C C . GLN A 1 1015 ? -9.246 -4.416 -12.710 1.00 74.62 1015 GLN A C 1
ATOM 7642 O O . GLN A 1 1015 ? -8.112 -3.987 -12.512 1.00 74.62 1015 GLN A O 1
ATOM 7647 N N . SER A 1 1016 ? -9.550 -5.108 -13.810 1.00 76.62 1016 SER A N 1
ATOM 7648 C CA . SER A 1 1016 ? -8.551 -5.450 -14.827 1.00 76.62 1016 SER A CA 1
ATOM 7649 C C . SER A 1 1016 ? -8.061 -4.217 -15.585 1.00 76.62 1016 SER A C 1
ATOM 7651 O O . SER A 1 1016 ? -6.868 -4.097 -15.861 1.00 76.62 1016 SER A O 1
ATOM 7653 N N . ILE A 1 1017 ? -8.967 -3.282 -15.881 1.00 85.31 1017 ILE A N 1
ATOM 7654 C CA . ILE A 1 1017 ? -8.638 -2.034 -16.570 1.00 85.31 1017 ILE A CA 1
ATOM 7655 C C . ILE A 1 1017 ? -7.863 -1.111 -15.633 1.00 85.31 1017 ILE A C 1
ATOM 7657 O O . ILE A 1 1017 ? -6.762 -0.691 -15.981 1.00 85.31 1017 ILE A O 1
ATOM 7661 N N . VAL A 1 1018 ? -8.397 -0.842 -14.438 1.00 81.62 1018 VAL A N 1
ATOM 7662 C CA . VAL A 1 1018 ? -7.762 0.038 -13.447 1.00 81.62 1018 VAL A CA 1
ATOM 7663 C C . VAL A 1 1018 ? -6.392 -0.509 -13.061 1.00 81.62 1018 VAL A C 1
ATOM 7665 O O . VAL A 1 1018 ? -5.410 0.213 -13.177 1.00 81.62 1018 VAL A O 1
ATOM 7668 N N . GLY A 1 1019 ? -6.282 -1.799 -12.723 1.00 81.06 1019 GLY A N 1
ATOM 7669 C CA . GLY A 1 1019 ? -5.000 -2.424 -12.390 1.00 81.06 1019 GLY A CA 1
ATOM 7670 C C . GLY A 1 1019 ? -3.974 -2.336 -13.527 1.00 81.06 1019 GLY A C 1
ATOM 7671 O O . GLY A 1 1019 ? -2.804 -2.041 -13.284 1.00 81.06 1019 GLY A O 1
ATOM 7672 N N . GLY A 1 1020 ? -4.408 -2.519 -14.780 1.00 87.56 1020 GLY A N 1
ATOM 7673 C CA . GLY A 1 1020 ? -3.548 -2.350 -15.954 1.00 87.56 1020 GLY A CA 1
ATOM 7674 C C . GLY A 1 1020 ? -3.082 -0.905 -16.165 1.00 87.56 1020 GLY A C 1
ATOM 7675 O O . GLY A 1 1020 ? -1.910 -0.673 -16.466 1.00 87.56 1020 GLY A O 1
ATOM 7676 N N . LEU A 1 1021 ? -3.973 0.071 -15.977 1.00 90.69 1021 LEU A N 1
ATOM 7677 C CA . LEU A 1 1021 ? -3.653 1.496 -16.094 1.00 90.69 1021 LEU A CA 1
ATOM 7678 C C . LEU A 1 1021 ? -2.764 1.979 -14.939 1.00 90.69 1021 LEU A C 1
ATOM 7680 O O . LEU A 1 1021 ? -1.814 2.714 -15.191 1.00 90.69 1021 LEU A O 1
ATOM 7684 N N . THR A 1 1022 ? -2.983 1.515 -13.708 1.00 87.25 1022 THR A N 1
ATOM 7685 C CA . THR A 1 1022 ? -2.096 1.780 -12.564 1.00 87.25 1022 THR A CA 1
ATOM 7686 C C . THR A 1 1022 ? -0.699 1.217 -12.816 1.00 87.25 1022 THR A C 1
ATOM 7688 O O . THR A 1 1022 ? 0.286 1.937 -12.662 1.00 87.25 1022 THR A O 1
ATOM 7691 N N . ALA A 1 1023 ? -0.586 -0.029 -13.293 1.00 88.38 1023 ALA A N 1
ATOM 7692 C CA . ALA A 1 1023 ? 0.708 -0.598 -13.671 1.00 88.38 1023 ALA A CA 1
ATOM 7693 C C . ALA A 1 1023 ? 1.389 0.238 -14.770 1.00 88.38 1023 ALA A C 1
ATOM 7695 O O . ALA A 1 1023 ? 2.589 0.504 -14.703 1.00 88.38 1023 ALA A O 1
ATOM 7696 N N . PHE A 1 1024 ? 0.624 0.715 -15.757 1.00 92.62 1024 PHE A N 1
ATOM 7697 C CA . PHE A 1 1024 ? 1.144 1.616 -16.780 1.00 92.62 1024 PHE A CA 1
ATOM 7698 C C . PHE A 1 1024 ? 1.658 2.937 -16.187 1.00 92.62 1024 PHE A C 1
ATOM 7700 O O . PHE A 1 1024 ? 2.755 3.363 -16.546 1.00 92.62 1024 PHE A O 1
ATOM 7707 N N . ILE A 1 1025 ? 0.914 3.575 -15.278 1.00 90.56 1025 ILE A N 1
ATOM 7708 C CA . ILE A 1 1025 ? 1.306 4.828 -14.610 1.00 90.56 1025 ILE A CA 1
ATOM 7709 C C . ILE A 1 1025 ? 2.626 4.639 -13.850 1.00 90.56 1025 ILE A C 1
ATOM 7711 O O . ILE A 1 1025 ? 3.577 5.389 -14.080 1.00 90.56 1025 ILE A O 1
ATOM 7715 N N . VAL A 1 1026 ? 2.724 3.590 -13.031 1.00 88.12 1026 VAL A N 1
ATOM 7716 C CA . VAL A 1 1026 ? 3.921 3.283 -12.226 1.00 88.12 1026 VAL A CA 1
ATOM 7717 C C . VAL A 1 1026 ? 5.141 3.011 -13.113 1.00 88.12 1026 VAL A C 1
ATOM 7719 O O . VAL A 1 1026 ? 6.229 3.538 -12.879 1.00 88.12 1026 VAL A O 1
ATOM 7722 N N . PHE A 1 1027 ? 4.970 2.235 -14.186 1.00 91.88 1027 PHE A N 1
ATOM 7723 C CA . PHE A 1 1027 ? 6.073 1.827 -15.062 1.00 91.88 1027 PHE A CA 1
ATOM 7724 C C . PHE A 1 1027 ? 6.229 2.688 -16.325 1.00 91.88 1027 PHE A C 1
ATOM 7726 O O . PHE A 1 1027 ? 6.993 2.316 -17.218 1.00 91.88 1027 PHE A O 1
ATOM 7733 N N . THR A 1 1028 ? 5.578 3.857 -16.403 1.00 93.69 1028 THR A N 1
ATOM 7734 C CA . THR A 1 1028 ? 5.611 4.739 -17.588 1.00 93.69 1028 THR A CA 1
ATOM 7735 C C . THR A 1 1028 ? 7.047 5.086 -17.995 1.00 93.69 1028 THR A C 1
ATOM 7737 O O . THR A 1 1028 ? 7.418 4.900 -19.153 1.00 93.69 1028 THR A O 1
ATOM 7740 N N . GLY A 1 1029 ? 7.877 5.547 -17.051 1.00 93.00 1029 GLY A N 1
ATOM 7741 C CA . GLY A 1 1029 ? 9.277 5.911 -17.303 1.00 93.00 1029 GLY A CA 1
ATOM 7742 C C . GLY A 1 1029 ? 10.107 4.738 -17.844 1.00 93.00 1029 GLY A C 1
ATOM 7743 O O . GLY A 1 1029 ? 10.593 4.818 -18.978 1.00 93.00 1029 GLY A O 1
ATOM 7744 N N . PRO A 1 1030 ? 10.225 3.620 -17.097 1.00 94.06 1030 PRO A N 1
ATOM 7745 C CA . PRO A 1 1030 ? 10.917 2.417 -17.559 1.00 94.06 1030 PRO A CA 1
ATOM 7746 C C . PRO A 1 1030 ? 10.425 1.896 -18.914 1.00 94.06 1030 PRO A C 1
ATOM 7748 O O . PRO A 1 1030 ? 11.244 1.517 -19.755 1.00 94.06 1030 PRO A O 1
ATOM 7751 N N . LEU A 1 1031 ? 9.109 1.911 -19.156 1.00 93.62 1031 LEU A N 1
ATOM 7752 C CA . LEU A 1 1031 ? 8.508 1.470 -20.415 1.00 93.62 1031 LEU A CA 1
ATOM 7753 C C . LEU A 1 1031 ? 8.934 2.368 -21.585 1.00 93.62 1031 LEU A C 1
ATOM 7755 O O . LEU A 1 1031 ? 9.361 1.858 -22.624 1.00 93.62 1031 LEU A O 1
ATOM 7759 N N . LEU A 1 1032 ? 8.876 3.692 -21.410 1.00 94.44 1032 LEU A N 1
ATOM 7760 C CA . LEU A 1 1032 ? 9.328 4.666 -22.407 1.00 94.44 1032 LEU A CA 1
ATOM 7761 C C . LEU A 1 1032 ? 10.819 4.502 -22.717 1.00 94.44 1032 LEU A C 1
ATOM 7763 O O . LEU A 1 1032 ? 11.200 4.452 -23.890 1.00 94.44 1032 LEU A O 1
ATOM 7767 N N . VAL A 1 1033 ? 11.658 4.356 -21.684 1.00 94.69 1033 VAL A N 1
ATOM 7768 C CA . VAL A 1 1033 ? 13.101 4.135 -21.848 1.00 94.69 1033 VAL A CA 1
ATOM 7769 C C . VAL A 1 1033 ? 13.358 2.846 -22.622 1.00 94.69 1033 VAL A C 1
ATOM 7771 O O . VAL A 1 1033 ? 14.062 2.871 -23.632 1.00 94.69 1033 VAL A O 1
ATOM 7774 N N . LEU A 1 1034 ? 12.778 1.722 -22.194 1.00 90.88 1034 LEU A N 1
ATOM 7775 C CA . LEU A 1 1034 ? 13.023 0.425 -22.819 1.00 90.88 1034 LEU A CA 1
ATOM 7776 C C . LEU A 1 1034 ? 12.586 0.419 -24.288 1.00 90.88 1034 LEU A C 1
ATOM 7778 O O . LEU A 1 1034 ? 13.360 0.000 -25.150 1.00 90.88 1034 LEU A O 1
ATOM 7782 N N . LEU A 1 1035 ? 11.389 0.926 -24.599 1.00 91.06 1035 LEU A N 1
ATOM 7783 C CA . LEU A 1 1035 ? 10.884 0.988 -25.974 1.00 91.06 1035 LEU A CA 1
ATOM 7784 C C . LEU A 1 1035 ? 11.735 1.904 -26.865 1.00 91.06 1035 LEU A C 1
ATOM 7786 O O . LEU A 1 1035 ? 12.047 1.524 -27.995 1.00 91.06 1035 LEU A O 1
ATOM 7790 N N . ALA A 1 1036 ? 12.167 3.065 -26.361 1.00 91.06 1036 ALA A N 1
ATOM 7791 C CA . ALA A 1 1036 ? 13.049 3.968 -27.102 1.00 91.06 1036 ALA A CA 1
ATOM 7792 C C . ALA A 1 1036 ? 14.429 3.339 -27.368 1.00 91.06 1036 ALA A C 1
ATOM 7794 O O . ALA A 1 1036 ? 14.965 3.438 -28.474 1.00 91.06 1036 ALA A O 1
ATOM 7795 N N . GLN A 1 1037 ? 14.998 2.642 -26.380 1.00 90.31 1037 GLN A N 1
ATOM 7796 C CA . GLN A 1 1037 ? 16.289 1.963 -26.521 1.00 90.31 1037 GLN A CA 1
ATOM 7797 C C . GLN A 1 1037 ? 16.205 0.742 -27.451 1.00 90.31 1037 GLN A C 1
ATOM 7799 O O . GLN A 1 1037 ? 17.149 0.492 -28.203 1.00 90.31 1037 GLN A O 1
ATOM 7804 N N . LEU A 1 1038 ? 15.081 0.015 -27.453 1.00 88.69 1038 LEU A N 1
ATOM 7805 C CA . LEU A 1 1038 ? 14.818 -1.085 -28.389 1.00 88.69 1038 LEU A CA 1
ATOM 7806 C C . LEU A 1 1038 ? 14.692 -0.601 -29.831 1.00 88.69 1038 LEU A C 1
ATOM 7808 O O . LEU A 1 1038 ? 15.231 -1.239 -30.734 1.00 88.69 1038 LEU A O 1
ATOM 7812 N N . ASP A 1 1039 ? 14.011 0.521 -30.048 1.00 87.00 1039 ASP A N 1
ATOM 7813 C CA . ASP A 1 1039 ? 13.871 1.119 -31.375 1.00 87.00 1039 ASP A CA 1
ATOM 7814 C C . ASP A 1 1039 ? 15.214 1.636 -31.920 1.00 87.00 1039 ASP A C 1
ATOM 7816 O O . ASP A 1 1039 ? 15.496 1.538 -33.113 1.00 87.00 1039 ASP A O 1
ATOM 7820 N N . ALA A 1 1040 ? 16.091 2.113 -31.033 1.00 88.00 1040 ALA A N 1
ATOM 7821 C CA . ALA A 1 1040 ? 17.441 2.542 -31.382 1.00 88.00 1040 ALA A CA 1
ATOM 7822 C C . ALA A 1 1040 ? 18.455 1.390 -31.540 1.00 88.00 1040 ALA A C 1
ATOM 7824 O O . ALA A 1 1040 ? 19.540 1.615 -32.082 1.00 88.00 1040 ALA A O 1
ATOM 7825 N N . SER A 1 1041 ? 18.146 0.180 -31.060 1.00 86.81 1041 SER A N 1
ATOM 7826 C CA . SER A 1 1041 ? 19.076 -0.953 -31.084 1.00 86.81 1041 SER A CA 1
ATOM 7827 C C . SER A 1 1041 ? 19.020 -1.726 -32.403 1.00 86.81 1041 SER A C 1
ATOM 7829 O O . SER A 1 1041 ? 17.962 -2.197 -32.821 1.00 86.81 1041 SER A O 1
ATOM 7831 N N . LYS A 1 1042 ? 20.190 -1.944 -33.019 1.00 84.06 1042 LYS A N 1
ATOM 7832 C CA . LYS A 1 1042 ? 20.350 -2.881 -34.147 1.00 84.06 1042 LYS A CA 1
ATOM 7833 C C . LYS A 1 1042 ? 20.188 -4.339 -33.701 1.00 84.06 1042 LYS A C 1
ATOM 7835 O O . LYS A 1 1042 ? 19.669 -5.159 -34.448 1.00 84.06 1042 LYS A O 1
ATOM 7840 N N . ASP A 1 1043 ? 20.612 -4.644 -32.475 1.00 82.88 1043 ASP A N 1
ATOM 7841 C CA . ASP A 1 1043 ? 20.575 -5.977 -31.876 1.00 82.88 1043 ASP A CA 1
ATOM 7842 C C . ASP A 1 1043 ? 19.623 -5.964 -30.673 1.00 82.88 1043 ASP A C 1
ATOM 7844 O O . ASP A 1 1043 ? 19.990 -5.673 -29.530 1.00 82.88 1043 ASP A O 1
ATOM 7848 N N . LYS A 1 1044 ? 18.334 -6.173 -30.954 1.00 85.44 1044 LYS A N 1
ATOM 7849 C CA . LYS A 1 1044 ? 17.278 -6.126 -29.930 1.00 85.44 1044 LYS A CA 1
ATOM 7850 C C . LYS A 1 1044 ? 17.389 -7.295 -28.953 1.00 85.44 1044 LYS A C 1
ATOM 7852 O O . LYS A 1 1044 ? 17.122 -7.122 -27.768 1.00 85.44 1044 LYS A O 1
ATOM 7857 N N . HIS A 1 1045 ? 17.819 -8.460 -29.441 1.00 83.19 1045 HIS A N 1
ATOM 7858 C CA . HIS A 1 1045 ? 17.995 -9.656 -28.621 1.00 83.19 1045 HIS A CA 1
ATOM 7859 C C . HIS A 1 1045 ? 19.111 -9.459 -27.587 1.00 83.19 1045 HIS A C 1
ATOM 7861 O O . HIS A 1 1045 ? 18.887 -9.719 -26.408 1.00 83.19 1045 HIS A O 1
ATOM 7867 N N . ALA A 1 1046 ? 20.267 -8.919 -28.000 1.00 80.00 1046 ALA A N 1
ATOM 7868 C CA . ALA A 1 1046 ? 21.372 -8.546 -27.108 1.00 80.00 1046 ALA A CA 1
ATOM 7869 C C . ALA A 1 1046 ? 20.928 -7.634 -25.965 1.00 80.00 1046 ALA A C 1
ATOM 7871 O O . ALA A 1 1046 ? 21.249 -7.882 -24.803 1.00 80.00 1046 ALA A O 1
ATOM 7872 N N . LEU A 1 1047 ? 20.193 -6.574 -26.311 1.00 84.44 1047 LEU A N 1
ATOM 7873 C CA . LEU A 1 1047 ? 19.735 -5.584 -25.345 1.00 84.44 1047 LEU A CA 1
ATOM 7874 C C . LEU A 1 1047 ? 18.779 -6.209 -24.326 1.00 84.44 1047 LEU A C 1
ATOM 7876 O O . LEU A 1 1047 ? 18.997 -6.062 -23.128 1.00 84.44 1047 LEU A O 1
ATOM 7880 N N . LEU A 1 1048 ? 17.753 -6.926 -24.797 1.00 86.12 1048 LEU A N 1
ATOM 7881 C CA . LEU A 1 1048 ? 16.777 -7.573 -23.918 1.00 86.12 1048 LEU A CA 1
ATOM 7882 C C . LEU A 1 1048 ? 17.441 -8.599 -23.008 1.00 86.12 1048 LEU A C 1
ATOM 7884 O O . LEU A 1 1048 ? 17.197 -8.581 -21.806 1.00 86.12 1048 LEU A O 1
ATOM 7888 N N . LEU A 1 1049 ? 18.305 -9.450 -23.562 1.00 83.69 1049 LEU A N 1
ATOM 7889 C CA . LEU A 1 1049 ? 19.029 -10.445 -22.783 1.00 83.69 1049 LEU A CA 1
ATOM 7890 C C . LEU A 1 1049 ? 19.881 -9.775 -21.698 1.00 83.69 1049 LEU A C 1
ATOM 7892 O O . LEU A 1 1049 ? 19.804 -10.168 -20.541 1.00 83.69 1049 LEU A O 1
ATOM 7896 N N . GLY A 1 1050 ? 20.642 -8.733 -22.047 1.00 82.31 1050 GLY A N 1
ATOM 7897 C CA . GLY A 1 1050 ? 21.453 -7.979 -21.092 1.00 82.31 1050 GLY A CA 1
ATOM 7898 C C . GLY A 1 1050 ? 20.626 -7.358 -19.962 1.00 82.31 1050 GLY A C 1
ATOM 7899 O O . GLY A 1 1050 ? 20.987 -7.512 -18.796 1.00 82.31 1050 GLY A O 1
ATOM 7900 N N . CYS A 1 1051 ? 19.498 -6.719 -20.290 1.00 86.50 1051 CYS A N 1
ATOM 7901 C CA . CYS A 1 1051 ? 18.591 -6.149 -19.293 1.00 86.50 1051 CYS A CA 1
ATOM 7902 C C . CYS A 1 1051 ? 18.016 -7.230 -18.366 1.00 86.50 1051 CYS A C 1
ATOM 7904 O O . CYS A 1 1051 ? 18.134 -7.111 -17.151 1.00 86.50 1051 CYS A O 1
ATOM 7906 N N . TRP A 1 1052 ? 17.460 -8.313 -18.918 1.00 86.06 1052 TRP A N 1
ATOM 7907 C CA . TRP A 1 1052 ? 16.873 -9.397 -18.122 1.00 86.06 1052 TRP A CA 1
ATOM 7908 C C . TRP A 1 1052 ? 17.902 -10.128 -17.254 1.00 86.06 1052 TRP A C 1
ATOM 7910 O O . TRP A 1 1052 ? 17.582 -10.521 -16.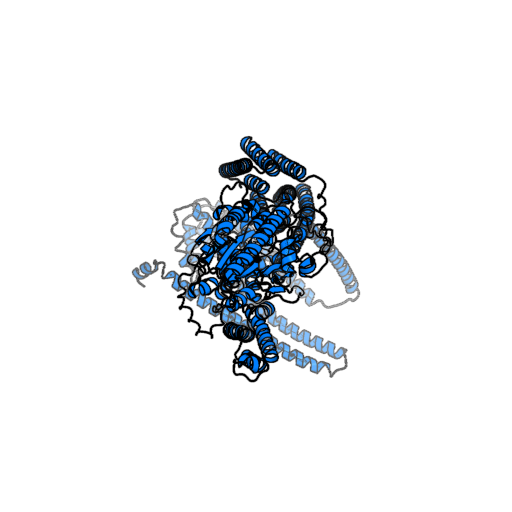136 1.00 86.06 1052 TRP A O 1
ATOM 7920 N N . CYS A 1 1053 ? 19.144 -10.283 -17.722 1.00 84.88 1053 CYS A N 1
ATOM 7921 C CA . CYS A 1 1053 ? 20.230 -10.839 -16.916 1.00 84.88 1053 CYS A CA 1
ATOM 7922 C C . CYS A 1 1053 ? 20.554 -9.960 -15.699 1.00 84.88 1053 CYS A C 1
ATOM 7924 O O . CYS A 1 1053 ? 20.753 -10.492 -14.607 1.00 84.88 1053 CYS A O 1
ATOM 7926 N N . LEU A 1 1054 ? 20.614 -8.635 -15.881 1.00 83.06 1054 LEU A N 1
ATOM 7927 C CA . LEU A 1 1054 ? 20.876 -7.689 -14.793 1.00 83.06 1054 LEU A CA 1
ATOM 7928 C C . LEU A 1 1054 ? 19.721 -7.657 -13.786 1.00 83.06 1054 LEU A C 1
ATOM 7930 O O . LEU A 1 1054 ? 19.972 -7.736 -12.585 1.00 83.06 1054 LEU A O 1
ATOM 7934 N N . GLU A 1 1055 ? 18.474 -7.617 -14.263 1.00 84.69 1055 GLU A N 1
ATOM 7935 C CA . GLU A 1 1055 ? 17.286 -7.639 -13.398 1.00 84.69 1055 GLU A CA 1
ATOM 7936 C C . GLU A 1 1055 ? 17.179 -8.960 -12.623 1.00 84.69 1055 GLU A C 1
ATOM 7938 O O . GLU A 1 1055 ? 17.021 -8.939 -11.405 1.00 84.69 1055 GLU A O 1
ATOM 7943 N N . LEU A 1 1056 ? 17.374 -10.115 -13.277 1.00 87.56 1056 LEU A N 1
ATOM 7944 C CA . LEU A 1 1056 ? 17.407 -11.415 -12.595 1.00 87.56 1056 LEU A CA 1
ATOM 7945 C C . LEU A 1 1056 ? 18.511 -11.466 -11.531 1.00 87.56 1056 LEU A C 1
ATOM 7947 O O . LEU A 1 1056 ? 18.300 -12.012 -10.447 1.00 87.56 1056 LEU A O 1
ATOM 7951 N N . GLY A 1 1057 ? 19.680 -10.893 -11.828 1.00 86.94 1057 GLY A N 1
ATOM 7952 C CA . GLY A 1 1057 ? 20.795 -10.774 -10.891 1.00 86.94 1057 GLY A CA 1
ATOM 7953 C C . GLY A 1 1057 ? 20.409 -9.987 -9.644 1.00 86.94 1057 GLY A C 1
ATOM 7954 O O . GLY A 1 1057 ? 20.505 -10.508 -8.530 1.00 86.94 1057 GLY A O 1
ATOM 7955 N N . GLY A 1 1058 ? 19.915 -8.763 -9.844 1.00 86.12 1058 GLY A N 1
ATOM 7956 C CA . GLY A 1 1058 ? 19.449 -7.893 -8.765 1.00 86.12 1058 GLY A CA 1
ATOM 7957 C C . GLY A 1 1058 ? 18.339 -8.541 -7.938 1.00 86.12 1058 GLY A C 1
ATOM 7958 O O . GLY A 1 1058 ? 18.430 -8.579 -6.712 1.00 86.12 1058 GLY A O 1
ATOM 7959 N N . PHE A 1 1059 ? 17.343 -9.135 -8.597 1.00 87.88 1059 PHE A N 1
ATOM 7960 C CA . PHE A 1 1059 ? 16.212 -9.790 -7.944 1.00 87.88 1059 PHE A CA 1
ATOM 7961 C C . PHE A 1 1059 ? 16.619 -11.023 -7.126 1.00 87.88 1059 PHE A C 1
ATOM 7963 O O . PHE A 1 1059 ? 16.130 -11.228 -6.013 1.00 87.88 1059 PHE A O 1
ATOM 7970 N N . THR A 1 1060 ? 17.538 -11.843 -7.647 1.00 90.56 1060 THR A N 1
ATOM 7971 C CA . THR A 1 1060 ? 18.038 -13.039 -6.945 1.00 90.56 1060 THR A CA 1
ATOM 7972 C C . THR A 1 1060 ? 18.759 -12.647 -5.661 1.00 90.56 1060 THR A C 1
ATOM 7974 O O . THR A 1 1060 ? 18.491 -13.215 -4.601 1.00 90.56 1060 THR A O 1
ATOM 7977 N N . VAL A 1 1061 ? 19.644 -11.645 -5.738 1.00 89.38 1061 VAL A N 1
ATOM 7978 C CA . VAL A 1 1061 ? 20.327 -11.116 -4.551 1.00 89.38 1061 VAL A CA 1
ATOM 7979 C C . VAL A 1 1061 ? 19.315 -10.532 -3.578 1.00 89.38 1061 VAL A C 1
ATOM 7981 O O . VAL A 1 1061 ? 19.387 -10.809 -2.382 1.00 89.38 1061 VAL A O 1
ATOM 7984 N N . TYR A 1 1062 ? 18.349 -9.763 -4.077 1.00 89.50 1062 TYR A N 1
ATOM 7985 C CA . TYR A 1 1062 ? 17.348 -9.151 -3.221 1.00 89.50 1062 TYR A CA 1
ATOM 7986 C C . TYR A 1 1062 ? 16.495 -10.189 -2.487 1.00 89.50 1062 TYR A C 1
ATOM 7988 O O . TYR A 1 1062 ? 16.294 -10.075 -1.282 1.00 89.50 1062 TYR A O 1
ATOM 7996 N N . SER A 1 1063 ? 16.090 -11.261 -3.169 1.00 90.12 1063 SER A N 1
ATOM 7997 C CA . SER A 1 1063 ? 15.373 -12.387 -2.557 1.00 90.12 1063 SER A CA 1
ATOM 7998 C C . SER A 1 1063 ? 16.197 -13.059 -1.451 1.00 90.12 1063 SER A C 1
ATOM 8000 O O . SER A 1 1063 ? 15.652 -13.427 -0.410 1.00 90.12 1063 SER A O 1
ATOM 8002 N N . ALA A 1 1064 ? 17.520 -13.169 -1.628 1.00 91.25 1064 ALA A N 1
ATOM 8003 C CA . ALA A 1 1064 ? 18.415 -13.662 -0.584 1.00 91.25 1064 ALA A CA 1
ATOM 8004 C C . ALA A 1 1064 ? 18.486 -12.706 0.615 1.00 91.25 1064 ALA A C 1
ATOM 8006 O O . ALA A 1 1064 ? 18.378 -13.151 1.757 1.00 91.25 1064 ALA A O 1
ATOM 8007 N N . VAL A 1 1065 ? 18.600 -11.396 0.376 1.00 88.94 1065 VAL A N 1
ATOM 8008 C CA . VAL A 1 1065 ? 18.560 -10.389 1.448 1.00 88.94 1065 VAL A CA 1
ATOM 8009 C C . VAL A 1 1065 ? 17.245 -10.468 2.218 1.00 88.94 1065 VAL A C 1
ATOM 8011 O O . VAL A 1 1065 ? 17.271 -10.543 3.442 1.00 88.94 1065 VAL A O 1
ATOM 8014 N N . VAL A 1 1066 ? 16.106 -10.502 1.523 1.00 86.94 1066 VAL A N 1
ATOM 8015 C CA . VAL A 1 1066 ? 14.771 -10.604 2.128 1.00 86.94 1066 VAL A CA 1
ATOM 8016 C C . VAL A 1 1066 ? 14.651 -11.862 2.982 1.00 86.94 1066 VAL A C 1
ATOM 8018 O O . VAL A 1 1066 ? 14.149 -11.791 4.100 1.00 86.94 1066 VAL A O 1
ATOM 8021 N N . TYR A 1 1067 ? 15.180 -12.999 2.518 1.00 88.25 1067 TYR A N 1
ATOM 8022 C CA . TYR A 1 1067 ? 15.224 -14.218 3.321 1.00 88.25 1067 TYR A CA 1
ATOM 8023 C C . TYR A 1 1067 ? 15.957 -14.004 4.653 1.00 88.25 1067 TYR A C 1
ATOM 8025 O O . TYR A 1 1067 ? 15.431 -14.386 5.701 1.00 88.25 1067 TYR A O 1
ATOM 8033 N N . PHE A 1 1068 ? 17.132 -13.369 4.652 1.00 86.12 1068 PHE A N 1
ATOM 8034 C CA . PHE A 1 1068 ? 17.876 -13.087 5.887 1.00 86.12 1068 PHE A CA 1
ATOM 8035 C C . PHE A 1 1068 ? 17.229 -11.987 6.744 1.00 86.12 1068 PHE A C 1
ATOM 8037 O O . PHE A 1 1068 ? 17.252 -12.081 7.969 1.00 86.12 1068 PHE A O 1
ATOM 8044 N N . MET A 1 1069 ? 16.601 -10.992 6.115 1.00 82.00 1069 MET A N 1
ATOM 8045 C CA . MET A 1 1069 ? 15.974 -9.831 6.761 1.00 82.00 1069 MET A CA 1
ATOM 8046 C C . MET A 1 1069 ? 14.491 -10.036 7.095 1.00 82.00 1069 MET A C 1
ATOM 8048 O O . MET A 1 1069 ? 13.822 -9.098 7.516 1.00 82.00 1069 MET A O 1
ATOM 8052 N N . ARG A 1 1070 ? 13.948 -11.250 6.971 1.00 79.25 1070 ARG A N 1
ATOM 8053 C CA . ARG A 1 1070 ? 12.519 -11.527 7.216 1.00 79.25 1070 ARG A CA 1
ATOM 8054 C C . ARG A 1 1070 ? 12.036 -11.197 8.637 1.00 79.25 1070 ARG A C 1
ATOM 8056 O O . ARG A 1 1070 ? 10.858 -10.933 8.847 1.00 79.25 1070 ARG A O 1
ATOM 8063 N N . PHE A 1 1071 ? 12.948 -11.178 9.609 1.00 76.12 1071 PHE A N 1
ATOM 8064 C CA . PHE A 1 1071 ? 12.670 -10.791 10.999 1.00 76.12 1071 PHE A CA 1
ATOM 8065 C C . PHE A 1 1071 ? 12.893 -9.293 11.270 1.00 76.12 1071 PHE A C 1
ATOM 8067 O O . PHE A 1 1071 ? 12.751 -8.835 12.402 1.00 76.12 1071 PHE A O 1
ATOM 8074 N N . HIS A 1 1072 ? 13.304 -8.530 10.255 1.00 75.44 1072 HIS A N 1
ATOM 8075 C CA . HIS A 1 1072 ? 13.606 -7.112 10.386 1.00 75.44 1072 HIS A CA 1
ATOM 8076 C C . HIS A 1 1072 ? 12.326 -6.304 10.618 1.00 75.44 1072 HIS A C 1
ATOM 8078 O O . HIS A 1 1072 ? 11.291 -6.575 10.012 1.00 75.44 1072 HIS A O 1
ATOM 8084 N N . LEU A 1 1073 ? 12.401 -5.258 11.446 1.00 66.50 1073 LEU A N 1
ATOM 8085 C CA . LEU A 1 1073 ? 11.242 -4.430 11.808 1.00 66.50 1073 LEU A CA 1
ATOM 8086 C C . LEU A 1 1073 ? 10.542 -3.813 10.579 1.00 66.50 1073 LEU A C 1
ATOM 8088 O O . LEU A 1 1073 ? 9.319 -3.733 10.533 1.00 66.50 1073 LEU A O 1
ATOM 8092 N N . PHE A 1 1074 ? 11.328 -3.425 9.570 1.00 71.12 1074 PHE A N 1
ATOM 8093 C CA . PHE A 1 1074 ? 10.865 -2.794 8.323 1.00 71.12 1074 PHE A CA 1
ATOM 8094 C C . PHE A 1 1074 ? 10.565 -3.774 7.177 1.00 71.12 1074 PHE A C 1
ATOM 8096 O O . PHE A 1 1074 ? 10.451 -3.357 6.022 1.00 71.12 1074 PHE A O 1
ATOM 8103 N N . ILE A 1 1075 ? 10.449 -5.077 7.458 1.00 75.44 1075 ILE A N 1
ATOM 8104 C CA . ILE A 1 1075 ? 10.153 -6.082 6.427 1.00 75.44 1075 ILE A CA 1
ATOM 8105 C C . ILE A 1 1075 ? 8.876 -5.737 5.646 1.00 75.44 1075 ILE A C 1
ATOM 8107 O O . ILE A 1 1075 ? 8.878 -5.820 4.424 1.00 75.44 1075 ILE A O 1
ATOM 8111 N N . TRP A 1 1076 ? 7.838 -5.240 6.325 1.00 68.31 1076 TRP A N 1
ATOM 8112 C CA . TRP A 1 1076 ? 6.544 -4.910 5.720 1.00 68.31 1076 TRP A CA 1
ATOM 8113 C C . TRP A 1 1076 ? 6.451 -3.501 5.125 1.00 68.31 1076 TRP A C 1
ATOM 8115 O O . TRP A 1 1076 ? 5.675 -3.289 4.199 1.00 68.31 1076 TRP A O 1
ATOM 8125 N N . SER A 1 1077 ? 7.232 -2.542 5.626 1.00 65.19 1077 SER A N 1
ATOM 8126 C CA . SER A 1 1077 ? 7.178 -1.147 5.167 1.00 65.19 1077 SER A CA 1
ATOM 8127 C C . SER A 1 1077 ? 8.181 -0.822 4.061 1.00 65.19 1077 SER A C 1
ATOM 8129 O O . SER A 1 1077 ? 7.950 0.117 3.308 1.00 65.19 1077 SER A O 1
ATOM 8131 N N . VAL A 1 1078 ? 9.277 -1.583 3.947 1.00 74.75 1078 VAL A N 1
ATOM 8132 C CA . VAL A 1 1078 ? 10.372 -1.296 3.003 1.00 74.75 1078 VAL A CA 1
ATOM 8133 C C . VAL A 1 1078 ? 10.662 -2.487 2.099 1.00 74.75 1078 VAL A C 1
ATOM 8135 O O . VAL A 1 1078 ? 10.686 -2.351 0.877 1.00 74.75 1078 VAL A O 1
ATOM 8138 N N . PHE A 1 1079 ? 10.870 -3.672 2.678 1.00 80.25 1079 PHE A N 1
ATOM 8139 C CA . PHE A 1 1079 ? 11.374 -4.804 1.902 1.00 80.25 1079 PHE A CA 1
ATOM 8140 C C . PHE A 1 1079 ? 10.292 -5.476 1.038 1.00 80.25 1079 PHE A C 1
ATOM 8142 O O . PHE A 1 1079 ? 10.479 -5.687 -0.158 1.00 80.25 1079 PHE A O 1
ATOM 8149 N N . ALA A 1 1080 ? 9.134 -5.775 1.624 1.00 76.19 1080 ALA A N 1
ATOM 8150 C CA . ALA A 1 1080 ? 7.975 -6.342 0.936 1.00 76.19 1080 ALA A CA 1
ATOM 8151 C C . ALA A 1 1080 ? 7.472 -5.473 -0.233 1.00 76.19 1080 ALA A C 1
ATOM 8153 O O . ALA A 1 1080 ? 7.387 -5.994 -1.348 1.00 76.19 1080 ALA A O 1
ATOM 8154 N N . PRO A 1 1081 ? 7.215 -4.163 -0.048 1.00 75.69 1081 PRO A N 1
ATOM 8155 C CA . PRO A 1 1081 ? 6.820 -3.277 -1.141 1.00 75.69 1081 PRO A CA 1
ATOM 8156 C C . PRO A 1 1081 ? 7.783 -3.312 -2.334 1.00 75.69 1081 PRO A C 1
ATOM 8158 O O . PRO A 1 1081 ? 7.351 -3.426 -3.483 1.00 75.69 1081 PRO A O 1
ATOM 8161 N N . LYS A 1 1082 ? 9.096 -3.321 -2.071 1.00 83.31 1082 LYS A N 1
ATOM 8162 C CA . LYS A 1 1082 ? 10.104 -3.431 -3.124 1.00 83.31 1082 LYS A CA 1
ATOM 8163 C C . LYS A 1 1082 ? 10.051 -4.767 -3.863 1.00 83.31 1082 LYS A C 1
ATOM 8165 O O . LYS A 1 1082 ? 10.194 -4.745 -5.080 1.00 83.31 1082 LYS A O 1
ATOM 8170 N N . VAL A 1 1083 ? 9.846 -5.901 -3.181 1.00 79.88 1083 VAL A N 1
ATOM 8171 C CA . VAL A 1 1083 ? 9.668 -7.206 -3.858 1.00 79.88 1083 VAL A CA 1
ATOM 8172 C C . VAL A 1 1083 ? 8.441 -7.191 -4.768 1.00 79.88 1083 VAL A C 1
ATOM 8174 O O . VAL A 1 1083 ? 8.481 -7.803 -5.824 1.00 79.88 1083 VAL A O 1
ATOM 8177 N N . GLY A 1 1084 ? 7.367 -6.497 -4.381 1.00 73.75 1084 GLY A N 1
ATOM 8178 C CA . GLY A 1 1084 ? 6.177 -6.359 -5.224 1.00 73.75 1084 GLY A CA 1
ATOM 8179 C C . GLY A 1 1084 ? 6.391 -5.484 -6.467 1.00 73.75 1084 GLY A C 1
ATOM 8180 O O . GLY A 1 1084 ? 5.806 -5.764 -7.508 1.00 73.75 1084 GLY A O 1
ATOM 8181 N N . ILE A 1 1085 ? 7.209 -4.429 -6.360 1.00 74.25 1085 ILE A N 1
ATOM 8182 C CA . ILE A 1 1085 ? 7.496 -3.485 -7.460 1.00 74.25 1085 ILE A CA 1
ATOM 8183 C C . ILE A 1 1085 ? 8.617 -3.979 -8.393 1.00 74.25 1085 ILE A C 1
ATOM 8185 O O . ILE A 1 1085 ? 8.618 -3.627 -9.573 1.00 74.25 1085 ILE A O 1
ATOM 8189 N N . SER A 1 1086 ? 9.595 -4.718 -7.859 1.00 66.56 1086 SER A N 1
ATOM 8190 C CA . SER A 1 1086 ? 10.761 -5.235 -8.601 1.00 66.56 1086 SER A CA 1
ATOM 8191 C C . SER A 1 1086 ? 10.394 -6.450 -9.437 1.00 66.56 1086 SER A C 1
ATOM 8193 O O . SER A 1 1086 ? 10.872 -6.506 -10.591 1.00 66.56 1086 SER A O 1
#

pLDDT: mean 72.07, std 22.81, range [24.69, 98.69]

Secondary structure (DSSP, 8-state):
--HHHHHHTTSTTTHHHHHHHHHHHHHHHHHHHHHHHHHHHHHHHHHHHHHHHHHHHHTTS---HHHHHHHHHHHHHHHHHHHHHHHHHHHHHHHHHTHHHHHHHHHHHHHHHHHHHHTTT-TT-TTHHHHHHHTTS--TTHHHHHHHHHHTT--SSS-TTTHHHHT----------HHHHHHHHHHHHHHHHHH-TT-HHHHHHHHHHHHHHHHHHHHHHHHHHHHHHHHHHHHHHHHH-----HHHHHHHHHHHHHHHHHHHHHHHHHHHHHHHHTTSS--SSSS---HIIIIISS--HHHHHHHHHHHHHHHHHHHH-----S----PPPP-------PPPS-SEEEEEEETT-BTHHHH-HHHHT--TTS--GGGG-HHHHHHHTSTTEEEEEEE-PSS--HHHHHHHHHH-PPPPTHHHHHHTS-----S--HHHHHHHTT--EEEEEETHHHHH-TTTEEEEEEE-TT-TT-SSHHHHHHHHHHHHHS-TTS-SSGGGS-SEEEEEE-HHHHHHHHH-TTSHHHHHHHHHHHHHHHHHHHHHHHHHHHHSSPEEEEEE-S----TTS--SS--HHHHEEEEEEE--GGG-----PPEEEEGGGHHHHHHHHHT-PPPTT------HHHHHHHS-HHHHHHHHHHHHHHHHHHHGGGS-HHHHHHHHHHTHHHHT--TT--S-HHHHHHHHHHHHHHHHHHHTS--STTS-HHHHHHHHHHHHHIIIIIS-HHHHHHHHHHS--HHHHHHHHHHHHHHHHHT-HHHHHTHHHHHHHHHHHHHHHHHHHHHHTT--HHHHHHHHHHHHHHHHHHTT-----HHHHTT------S--TT-TTTT--TT-SS----TTTTSS-HHHHHHHHHHHHHHHHHHH---HHHHHHHHHHHHHHHHHHHS--HHHHHHHHHHHHHHHHHHHHTT---HHHHHHHHHHHS-GGGHHHHHHHHHHHHHHHHHHHHH--HHHHHHHHHHHHHHHHHHTT--SSGGG---GGGGTT-SS--HHHHHHHHHHHHHHHHHHHHHHHHHH-S-HHHHHHHHHHHHHHHHHHHHHHHHHHTTSTTIIIIIHHHHHH-

InterPro domains:
  IPR002591 Type I phosphodiesterase/nucleotide pyrophosphatase/phosphate transferase [PF01663] (375-573)
  IPR017850 Alkaline-phosphatase-like, core domain superfamily [G3DSA:3.40.720.10] (347-644)
  IPR017850 Alkaline-phosphatase-like, core domain superfamily [SSF53649] (347-631)
  IPR037674 GPI ethanolamine phosphate transferase 2, N-terminal [cd16024] (346-631)
  IPR039527 GPI ethanolamine phosphate transferase 2 [PTHR23072] (340-663)
  IPR045687 GPI ethanolamine phosphate transferase 2, C-terminal [PF19316] (899-1082)

Radius of gyration: 44.86 Å; chains: 1; bounding box: 138×94×124 Å

Organism: Achlya hypogyna (NCBI:txid1202772)

Foldseek 3Di:
DDPVVVVVVPDPVPVVVVVVVVVVVVVVVVVVVVVVVVVVVVVVVVVVVVVVVVVVVVVPPDDDPVVVVVVVVVVVVVVVVVVVVVVVVVVVVCVVPPVVVVVVVVVVVVVVVVVVVCCVVDVPCPPPVPVVVVPPDDDDPPVVVVVVVVVVPDDDDDPPVPVVVVPDDDDPDPDDDPVVVVVVVVVVLVVVVVVDPDDVPVNVVCCVVVVVVVVVVVVVVVVVCVVVCVVVVVVVCVVPDDDDDVPVCVVVVVVVVVVVVVVVVVVVVVVVVVVVVVVDDDPPPDLPPPPCVLFPPFFDLVLLVVLLVLLLVLLCCQQQVPPPDPDDPDDPDPDPPDQPFQDALAQAEEAEAEAQAFAQLQCNCVQLVHDPPDDRNVVLQVQSNVLCQFLLKDKAQAFQDFQLDPLQLVCCLWQQDRGGLVVVVCVLVQAEAPAFTNLVLCVVVVFAEEEWAACSCCSHPVPRHPYYDHDHLQQLQDLDVRQCRQQVCCCQCLVLVCPRPNVPRGRYYHYYGNNLLSCCLVAFCPDPSNSVSSNVVSVSVVSNVNSQLSVCVVVVGWYKYWYKYSFHADRSSFGRFRFSRGRGIITMIRTPPVLGHDGDRHYHAHSSLNQLQNCSNRRTQRRLQNLHAHDLVSCVSRPDLLSSLSSLLSLLVSLCVNLVVLDDPVVVVVLCVQLVPQNPDDSPDPDDSVVNVVSSVVSSVVSSVRNPFDSLPSGNLVSLVVSLVSLVCCLCVNSVVVVVVVSCVVPPDPLSVLVVVLLVVLLVLLLDLVSQLVVLVSLLVSLLVLLVVLVVVCVVVVHDPLQVVLSVLLNVLSLLLQLLQQRDDPCRVVVHDQQQDPADNSRRRSQPQPPDPDHSHHPCPPPDDLLVLLVVLLVLVLVVVVVVDPDPVLSVLLNQLSVLLSVCVVPVDLVSVVSNLVSLVVLCVVCVVVVADSLSSLLSLQSQQADSVCSNSSSSLSSSLVSLLSNCLRPVDLSSNLSNLLSQQVNQLSSSPDHLFPSSQSLPSLCRSPPDDDSVSSVVSSLSRNRSRSVSSLSSSCNSDPCNSSNSSSNSSSSSSSLSSSSVSLSVCVSPPCNSNRSSSNSVVD